Protein AF-A0A8S1J0W7-F1 (afdb_monomer)

InterPro domains:
  IPR005135 Endonuclease/exonuclease/phosphatase [PF03372] (278-625)
  IPR006070 Threonylcarbamoyl-AMP synthase-like domain [PF01300] (672-850)
  IPR006070 Threonylcarbamoyl-AMP synthase-like domain [PS51163] (664-852)
  IPR006070 Threonylcarbamoyl-AMP synthase-like domain [TIGR00057] (666-853)
  IPR017945 DHBP synthase RibB-like alpha/beta domain superfamily [SSF55821] (662-858)
  IPR036691 Endonuclease/exonuclease/phosphatase superfamily [G3DSA:3.60.10.10] (259-646)
  IPR036691 Endonuclease/exonuclease/phosphatase superfamily [SSF56219] (273-635)
  IPR048821 2',5'-phosphodiesterase 12-like, N-terminal domain [PF21171] (145-219)
  IPR050410 CCR4/nocturin mRNA turnover and transcription [PTHR12121] (183-634)

Mean predicted aligned error: 18.03 Å

Structure (mmCIF, N/CA/C/O backbone):
data_AF-A0A8S1J0W7-F1
#
_entry.id   AF-A0A8S1J0W7-F1
#
loop_
_atom_site.group_PDB
_atom_site.id
_atom_site.type_symbol
_atom_site.label_atom_id
_atom_site.label_alt_id
_atom_site.label_comp_id
_atom_site.label_asym_id
_atom_site.label_entity_id
_atom_site.label_seq_id
_atom_site.pdbx_PDB_ins_code
_atom_site.Cartn_x
_atom_site.Cartn_y
_atom_site.Cartn_z
_atom_site.occupancy
_atom_site.B_iso_or_equiv
_atom_site.auth_seq_id
_atom_site.auth_comp_id
_atom_site.auth_asym_id
_atom_site.auth_atom_id
_atom_site.pdbx_PDB_model_num
ATOM 1 N N . MET A 1 1 ? -6.610 20.489 88.564 1.00 41.84 1 MET A N 1
ATOM 2 C CA . MET A 1 1 ? -6.091 19.484 87.602 1.00 41.84 1 MET A CA 1
ATOM 3 C C . MET A 1 1 ? -6.831 18.131 87.603 1.00 41.84 1 MET A C 1
ATOM 5 O O . MET A 1 1 ? -6.636 17.377 86.659 1.00 41.84 1 MET A O 1
ATOM 9 N N . GLY A 1 2 ? -7.709 17.814 88.574 1.00 40.81 2 GLY A N 1
ATOM 10 C CA . GLY A 1 2 ? -8.491 16.556 88.583 1.00 40.81 2 GLY A CA 1
ATOM 11 C C . GLY A 1 2 ? -9.866 16.598 87.886 1.00 40.81 2 GLY A C 1
ATOM 12 O O . GLY A 1 2 ? -10.310 15.585 87.358 1.00 40.81 2 GLY A O 1
ATOM 13 N N . LEU A 1 3 ? -10.519 17.765 87.802 1.00 32.84 3 LEU A N 1
ATOM 14 C CA . LEU A 1 3 ? -11.894 17.901 87.277 1.00 32.84 3 LEU A CA 1
ATOM 15 C C . LEU A 1 3 ? -12.005 18.001 85.738 1.00 32.84 3 LEU A C 1
ATOM 17 O O . LEU A 1 3 ? -13.030 17.638 85.170 1.00 32.84 3 LEU A O 1
ATOM 21 N N . LEU A 1 4 ? -10.932 18.378 85.032 1.00 34.25 4 LEU A N 1
ATOM 22 C CA . LEU A 1 4 ? -10.906 18.470 83.558 1.00 34.25 4 LEU A CA 1
ATOM 23 C C . LEU A 1 4 ? -10.690 17.120 82.843 1.00 34.25 4 LEU A C 1
ATOM 25 O O . LEU A 1 4 ? -10.914 17.017 81.638 1.00 34.25 4 LEU A O 1
ATOM 29 N N . ARG A 1 5 ? -10.291 16.063 83.567 1.00 37.53 5 ARG A N 1
ATOM 30 C CA . ARG A 1 5 ? -10.137 14.706 83.004 1.00 37.53 5 ARG A CA 1
ATOM 31 C C . ARG A 1 5 ? -11.420 13.866 83.080 1.00 37.53 5 ARG A C 1
ATOM 33 O O . ARG A 1 5 ? -11.587 12.968 82.258 1.00 37.53 5 ARG A O 1
ATOM 40 N N . ALA A 1 6 ? -12.346 14.182 83.989 1.00 34.69 6 ALA A N 1
ATOM 41 C CA . ALA A 1 6 ? -13.630 13.483 84.109 1.00 34.69 6 ALA A CA 1
ATOM 42 C C . ALA A 1 6 ? -14.660 13.953 83.059 1.00 34.69 6 ALA A C 1
ATOM 44 O O . ALA A 1 6 ? -15.331 13.126 82.442 1.00 34.69 6 ALA A O 1
ATOM 45 N N . ALA A 1 7 ? -14.704 15.256 82.753 1.00 34.22 7 ALA A N 1
ATOM 46 C CA . ALA A 1 7 ? -15.627 15.816 81.757 1.00 34.22 7 ALA A CA 1
ATOM 47 C C . ALA A 1 7 ? -15.335 15.345 80.314 1.00 34.22 7 ALA A C 1
ATOM 49 O O . ALA A 1 7 ? -16.260 15.116 79.538 1.00 34.22 7 ALA A O 1
ATOM 50 N N . ARG A 1 8 ? -14.063 15.087 79.963 1.00 36.09 8 ARG A N 1
ATOM 51 C CA . ARG A 1 8 ? -13.695 14.508 78.653 1.00 36.09 8 ARG A CA 1
ATOM 52 C C . ARG A 1 8 ? -14.039 13.020 78.511 1.00 36.09 8 ARG A C 1
ATOM 54 O O . ARG A 1 8 ? -14.252 12.573 77.392 1.00 36.09 8 ARG A O 1
ATOM 61 N N . ARG A 1 9 ? -14.126 12.248 79.604 1.00 33.88 9 ARG A N 1
ATOM 62 C CA . ARG A 1 9 ? -14.516 10.822 79.548 1.00 33.88 9 ARG A CA 1
ATOM 63 C C . ARG A 1 9 ? -16.033 10.616 79.475 1.00 33.88 9 ARG A C 1
ATOM 65 O O . ARG A 1 9 ? -16.457 9.652 78.849 1.00 33.88 9 ARG A O 1
ATOM 72 N N . CYS A 1 10 ? -16.835 11.528 80.031 1.00 30.52 10 CYS A N 1
ATOM 73 C CA . CYS A 1 10 ? -18.300 11.453 79.944 1.00 30.52 10 CYS A CA 1
ATOM 74 C C . CYS A 1 10 ? -18.837 11.839 78.548 1.00 30.52 10 CYS A C 1
ATOM 76 O O . CYS A 1 10 ? -19.742 11.186 78.042 1.00 30.52 10 CYS A O 1
ATOM 78 N N . ALA A 1 11 ? -18.221 12.811 77.860 1.00 32.62 11 ALA A N 1
ATOM 79 C CA . ALA A 1 11 ? -18.608 13.191 76.489 1.00 32.62 11 ALA A CA 1
ATOM 80 C C . ALA A 1 11 ? -18.255 12.128 75.416 1.00 32.62 11 ALA A C 1
ATOM 82 O O . ALA A 1 11 ? -18.851 12.074 74.338 1.00 32.62 11 ALA A O 1
ATOM 83 N N . LEU A 1 12 ? -17.303 11.238 75.714 1.00 33.47 12 LEU A N 1
ATOM 84 C CA . LEU A 1 12 ? -16.954 10.095 74.860 1.00 33.47 12 LEU A CA 1
ATOM 85 C C . LEU A 1 12 ? -17.874 8.877 75.072 1.00 33.47 12 LEU A C 1
ATOM 87 O O . LEU A 1 12 ? -17.873 7.981 74.229 1.00 33.47 12 LEU A O 1
ATOM 91 N N . SER A 1 13 ? -18.655 8.815 76.162 1.00 30.34 13 SER A N 1
ATOM 92 C CA . SER A 1 13 ? -19.589 7.702 76.404 1.00 30.34 13 SER A CA 1
ATOM 93 C C . SER A 1 13 ? -20.997 7.987 75.874 1.00 30.34 13 SER A C 1
ATOM 95 O O . SER A 1 13 ? -21.613 7.084 75.311 1.00 30.34 13 SER A O 1
ATOM 97 N N . THR A 1 14 ? -21.471 9.237 75.935 1.00 31.52 14 THR A N 1
ATOM 98 C CA . THR A 1 14 ? -22.793 9.643 75.416 1.00 31.52 14 THR A CA 1
ATOM 99 C C . THR A 1 14 ? -22.852 9.759 73.889 1.00 31.52 14 THR A C 1
ATOM 101 O O . THR A 1 14 ? -23.916 9.574 73.306 1.00 31.52 14 THR A O 1
ATOM 104 N N . SER A 1 15 ? -21.719 9.959 73.205 1.00 39.44 15 SER A N 1
ATOM 105 C CA . SER A 1 15 ? -21.645 9.884 71.732 1.00 39.44 15 SER A CA 1
A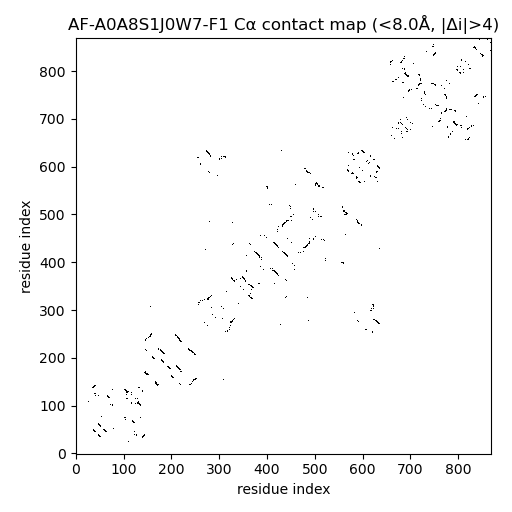TOM 106 C C . SER A 1 15 ? -21.568 8.448 71.195 1.00 39.44 15 SER A C 1
ATOM 108 O O . SER A 1 15 ? -21.845 8.203 70.021 1.00 39.44 15 SER A O 1
ATOM 110 N N . ARG A 1 16 ? -21.218 7.472 72.043 1.00 37.72 16 ARG A N 1
ATOM 111 C CA . ARG A 1 16 ? -21.029 6.067 71.650 1.00 37.72 16 ARG A CA 1
ATOM 112 C C . ARG A 1 16 ? -22.353 5.314 71.489 1.00 37.72 16 ARG A C 1
ATOM 114 O O . ARG A 1 16 ? -22.462 4.470 70.605 1.00 37.72 16 ARG A O 1
ATOM 121 N N . THR A 1 17 ? -23.361 5.648 72.295 1.00 38.50 17 THR A N 1
ATOM 122 C CA . THR A 1 17 ? -24.702 5.038 72.248 1.00 38.50 17 THR A CA 1
ATOM 123 C C . THR A 1 17 ? -25.538 5.550 71.070 1.00 38.50 17 THR A C 1
ATOM 125 O O . THR A 1 17 ? -26.200 4.752 70.413 1.00 38.50 17 THR A O 1
ATOM 128 N N . GLY A 1 18 ? -25.433 6.841 70.726 1.00 45.03 18 GLY A N 1
ATOM 129 C CA . GLY A 1 18 ? -26.060 7.413 69.523 1.00 45.03 18 GLY A CA 1
ATOM 130 C C . GLY A 1 18 ? -25.401 6.968 68.209 1.00 45.03 18 GLY A C 1
ATOM 131 O O . GLY A 1 18 ? -26.095 6.698 67.233 1.00 45.03 18 GLY A O 1
ATOM 132 N N . ARG A 1 19 ? -24.067 6.805 68.185 1.00 50.25 19 ARG A N 1
ATOM 133 C CA . ARG A 1 19 ? -23.335 6.258 67.022 1.00 50.25 19 ARG A CA 1
ATOM 134 C C . ARG A 1 19 ? -23.754 4.828 66.679 1.00 50.25 19 ARG A C 1
ATOM 136 O O . ARG A 1 19 ? -23.896 4.499 65.505 1.00 50.25 19 ARG A O 1
ATOM 143 N N . SER A 1 20 ? -23.980 3.995 67.697 1.00 49.81 20 SER A N 1
ATOM 144 C CA . SER A 1 20 ? -24.367 2.596 67.501 1.00 49.81 20 SER A CA 1
ATOM 145 C C . SER A 1 20 ? -25.787 2.438 66.946 1.00 49.81 20 SER A C 1
ATOM 147 O O . SER A 1 20 ? -26.019 1.481 66.213 1.00 49.81 20 SER A O 1
ATOM 149 N N . SER A 1 21 ? -26.727 3.348 67.252 1.00 53.66 21 SER A N 1
ATOM 150 C CA . SER A 1 21 ? -28.106 3.249 66.743 1.00 53.66 21 SER A CA 1
ATOM 151 C C . SER A 1 21 ? -28.240 3.706 65.289 1.00 53.66 21 SER A C 1
ATOM 153 O O . SER A 1 21 ? -28.968 3.074 64.532 1.00 53.66 21 SER A O 1
ATOM 155 N N . VAL A 1 22 ? -27.499 4.740 64.864 1.00 58.81 22 VAL A N 1
ATOM 156 C CA . VAL A 1 22 ? -27.488 5.206 63.462 1.00 58.81 22 VAL A CA 1
ATOM 157 C C . VAL A 1 22 ? -26.826 4.178 62.544 1.00 58.81 22 VAL A C 1
ATOM 159 O O . VAL A 1 22 ? -27.343 3.901 61.466 1.00 58.81 22 VAL A O 1
ATOM 162 N N . TYR A 1 23 ? -25.722 3.566 62.985 1.00 62.25 23 TYR A N 1
ATOM 163 C CA . TYR A 1 23 ? -25.073 2.480 62.248 1.00 62.25 23 TYR A CA 1
ATOM 164 C C . TYR A 1 23 ? -25.969 1.235 62.153 1.00 62.25 23 TYR A C 1
ATOM 166 O O . TYR A 1 23 ? -26.108 0.673 61.071 1.00 62.25 23 TYR A O 1
ATOM 174 N N . ALA A 1 24 ? -26.626 0.836 63.252 1.00 59.91 24 ALA A N 1
ATOM 175 C CA . ALA A 1 24 ? -27.570 -0.285 63.249 1.00 59.91 24 ALA A CA 1
ATOM 176 C C . ALA A 1 24 ? -28.781 -0.024 62.331 1.00 59.91 24 ALA A C 1
ATOM 178 O O . ALA A 1 24 ? -29.122 -0.876 61.518 1.00 59.91 24 ALA A O 1
ATOM 179 N N . ALA A 1 25 ? -29.361 1.181 62.374 1.00 60.03 25 ALA A N 1
ATOM 180 C CA . ALA A 1 25 ? -30.472 1.569 61.502 1.00 60.03 25 ALA A CA 1
ATOM 181 C C . ALA A 1 25 ? -30.076 1.626 60.012 1.00 60.03 25 ALA A C 1
ATOM 183 O O . ALA A 1 25 ? -30.846 1.208 59.152 1.00 60.03 25 ALA A O 1
ATOM 184 N N . ALA A 1 26 ? -28.864 2.098 59.694 1.00 59.53 26 ALA A N 1
ATOM 185 C CA . ALA A 1 26 ? -28.336 2.092 58.327 1.00 59.53 26 ALA A CA 1
ATOM 186 C C . ALA A 1 26 ? -27.971 0.676 57.833 1.00 59.53 26 ALA A C 1
ATOM 188 O O . ALA A 1 26 ? -27.948 0.433 56.625 1.00 59.53 26 ALA A O 1
ATOM 189 N N . MET A 1 27 ? -27.697 -0.264 58.746 1.00 58.53 27 MET A N 1
ATOM 190 C CA . MET A 1 27 ? -27.441 -1.670 58.420 1.00 58.53 27 MET A CA 1
ATOM 191 C C . MET A 1 27 ? -28.700 -2.455 58.045 1.00 58.53 27 MET A C 1
ATOM 193 O O . MET A 1 27 ? -28.599 -3.330 57.180 1.00 58.53 27 MET A O 1
ATOM 197 N N . ASP A 1 28 ? -29.846 -2.127 58.650 1.00 55.47 28 ASP A N 1
ATOM 198 C CA . ASP A 1 28 ? -31.145 -2.781 58.414 1.00 55.47 28 ASP A CA 1
ATOM 199 C C . ASP A 1 28 ? -31.804 -2.390 57.076 1.00 55.47 28 ASP A C 1
ATOM 201 O O . ASP A 1 28 ? -32.702 -3.085 56.595 1.00 55.47 28 ASP A O 1
ATOM 205 N N . ALA A 1 29 ? -31.339 -1.321 56.418 1.00 53.19 29 ALA A N 1
ATOM 206 C CA . ALA A 1 29 ? -31.773 -0.971 55.067 1.00 53.19 29 ALA A CA 1
ATOM 207 C C . ALA A 1 29 ? -31.358 -2.072 54.066 1.00 53.19 29 ALA A C 1
ATOM 209 O O . ALA A 1 29 ? -30.183 -2.446 54.002 1.00 53.19 29 ALA A O 1
ATOM 210 N N . HIS A 1 30 ? -32.335 -2.602 53.310 1.00 51.06 30 HIS A N 1
ATOM 211 C CA . HIS A 1 30 ? -32.234 -3.774 52.425 1.00 51.06 30 HIS A CA 1
ATOM 212 C C . HIS A 1 30 ? -30.831 -4.009 51.832 1.00 51.06 30 HIS A C 1
ATOM 214 O O . HIS A 1 30 ? -30.384 -3.298 50.932 1.00 51.06 30 HIS A O 1
ATOM 220 N N . ARG A 1 31 ? -30.161 -5.074 52.303 1.00 53.03 31 ARG A N 1
ATOM 221 C CA . ARG A 1 31 ? -28.822 -5.514 51.860 1.00 53.03 31 ARG A CA 1
ATOM 222 C C . ARG A 1 31 ? -28.671 -5.706 50.346 1.00 53.03 31 ARG A C 1
ATOM 224 O O . ARG A 1 31 ? -27.545 -5.751 49.876 1.00 53.03 31 ARG A O 1
ATOM 231 N N . SER A 1 32 ? -29.759 -5.852 49.591 1.00 48.31 32 SER A N 1
ATOM 232 C CA . SER A 1 32 ? -29.703 -6.199 48.169 1.00 48.31 32 SER A CA 1
ATOM 233 C C . SER A 1 32 ? -29.430 -5.019 47.226 1.00 48.31 32 SER A C 1
ATOM 235 O O . SER A 1 32 ? -29.078 -5.279 46.083 1.00 48.31 32 SER A O 1
ATOM 237 N N . HIS A 1 33 ? -29.574 -3.756 47.656 1.00 60.00 33 HIS A N 1
ATOM 238 C CA . HIS A 1 33 ? -29.437 -2.576 46.777 1.00 60.00 33 HIS A CA 1
ATOM 239 C C . HIS A 1 33 ? -28.802 -1.369 47.492 1.00 60.00 33 HIS A C 1
ATOM 241 O O . HIS A 1 33 ? -29.367 -0.272 47.522 1.00 60.00 33 HIS A O 1
ATOM 247 N N . ARG A 1 34 ? -27.626 -1.551 48.103 1.00 79.56 34 ARG A N 1
ATOM 248 C CA . ARG A 1 34 ? -26.882 -0.415 48.666 1.00 79.56 34 ARG A CA 1
ATOM 249 C C . ARG A 1 34 ? -26.238 0.412 47.543 1.00 79.56 34 ARG A C 1
ATOM 251 O O . ARG A 1 34 ? -25.742 -0.159 46.572 1.00 79.56 34 ARG A O 1
ATOM 258 N N . PRO A 1 35 ? -26.250 1.753 47.639 1.00 84.69 35 PRO A N 1
ATOM 259 C CA . PRO A 1 35 ? -25.517 2.602 46.705 1.00 84.69 35 PRO A CA 1
ATOM 260 C C . PRO A 1 35 ? -24.011 2.342 46.822 1.00 84.69 35 PRO A C 1
ATOM 262 O O . PRO A 1 35 ? -23.517 1.944 47.876 1.00 84.69 35 PRO A O 1
ATOM 265 N N . LYS A 1 36 ? -23.265 2.617 45.754 1.00 87.00 36 LYS A N 1
ATOM 266 C CA . LYS A 1 36 ? -21.815 2.414 45.721 1.00 87.00 36 LYS A CA 1
ATOM 267 C C . LYS A 1 36 ? -21.047 3.719 45.910 1.00 87.00 36 LYS A C 1
ATOM 269 O O . LYS A 1 36 ? -21.496 4.787 45.486 1.00 87.00 36 LYS A O 1
ATOM 274 N N . ALA A 1 37 ? -19.884 3.616 46.540 1.00 88.62 37 ALA A N 1
ATOM 275 C CA . ALA A 1 37 ? -18.856 4.644 46.564 1.00 88.62 37 ALA A CA 1
ATOM 276 C C . ALA A 1 37 ? -17.620 4.098 45.841 1.00 88.62 37 ALA A C 1
ATOM 278 O O . ALA A 1 37 ? -17.011 3.131 46.295 1.00 88.62 37 ALA A O 1
ATOM 279 N N . TYR A 1 38 ? -17.258 4.704 44.714 1.00 88.19 38 TYR A N 1
ATOM 280 C CA . TYR A 1 38 ? -16.149 4.236 43.888 1.00 88.19 38 TYR A CA 1
ATOM 281 C C . TYR A 1 38 ? -14.855 4.941 44.270 1.00 88.19 38 TYR A C 1
ATOM 283 O O . TYR A 1 38 ? -14.824 6.165 44.423 1.00 88.19 38 TYR A O 1
ATOM 291 N N . VAL A 1 39 ? -13.776 4.173 44.391 1.00 89.12 39 VAL A N 1
ATOM 292 C CA . VAL A 1 39 ? -12.439 4.693 44.680 1.00 89.12 39 VAL A CA 1
ATOM 293 C C . VAL A 1 39 ? -11.487 4.262 43.576 1.00 89.12 39 VAL A C 1
ATOM 295 O O . VAL A 1 39 ? -11.263 3.071 43.383 1.00 89.12 39 VAL A O 1
ATOM 298 N N . ARG A 1 40 ? -10.871 5.227 42.890 1.00 89.06 40 ARG A N 1
ATOM 299 C CA . ARG A 1 40 ? -9.780 4.989 41.937 1.00 89.06 40 ARG A CA 1
ATOM 300 C C . ARG A 1 40 ? -8.454 5.323 42.609 1.00 89.06 40 ARG A C 1
ATOM 302 O O . ARG A 1 40 ? -8.154 6.489 42.860 1.00 89.06 40 ARG A O 1
ATOM 309 N N . CYS A 1 41 ? -7.666 4.297 42.898 1.00 88.69 41 CYS A N 1
ATOM 310 C CA . CYS A 1 41 ? -6.358 4.391 43.534 1.00 88.69 41 CYS A CA 1
ATOM 311 C C . CYS A 1 41 ? -5.332 3.585 42.721 1.00 88.69 41 CYS A C 1
ATOM 313 O O . CYS A 1 41 ? -5.170 2.383 42.931 1.00 88.69 41 CYS A O 1
ATOM 315 N N . ILE A 1 42 ? -4.655 4.239 41.768 1.00 83.12 42 ILE A N 1
ATOM 316 C CA . ILE A 1 42 ? -3.698 3.598 40.845 1.00 83.12 42 ILE A CA 1
ATOM 317 C C . ILE A 1 42 ? -2.273 3.687 41.386 1.00 83.12 42 ILE A C 1
ATOM 319 O O . ILE A 1 42 ? -1.820 4.808 41.602 1.00 83.12 42 ILE A O 1
ATOM 323 N N . PRO A 1 43 ? -1.524 2.584 41.563 1.00 79.50 43 PRO A N 1
ATOM 324 C CA . PRO A 1 43 ? -0.119 2.635 41.977 1.00 79.50 43 PRO A CA 1
ATOM 325 C C . PRO A 1 43 ? 0.710 3.633 41.144 1.00 79.50 43 PRO A C 1
ATOM 327 O O . PRO A 1 43 ? 0.638 3.628 39.922 1.00 79.50 43 PRO A O 1
ATOM 330 N N . GLY A 1 44 ? 1.477 4.507 41.804 1.00 80.56 44 GLY A N 1
ATOM 331 C CA . GLY A 1 44 ? 2.307 5.529 41.143 1.00 80.56 44 GLY A CA 1
ATOM 332 C C . GLY A 1 44 ? 1.651 6.903 40.933 1.00 80.56 44 GLY A C 1
ATOM 333 O O . GLY A 1 44 ? 2.371 7.890 40.837 1.00 80.56 44 GLY A O 1
ATOM 334 N N . GLU A 1 45 ? 0.318 7.020 40.938 1.00 88.81 45 GLU A N 1
ATOM 335 C CA . GLU A 1 45 ? -0.334 8.343 40.945 1.00 88.81 45 GLU A CA 1
ATOM 336 C C . GLU A 1 45 ? -0.225 9.008 42.330 1.00 88.81 45 GLU A C 1
ATOM 338 O O . GLU A 1 45 ? -0.332 8.330 43.352 1.00 88.81 45 GLU A O 1
ATOM 343 N N . GLU A 1 46 ? -0.053 10.332 42.398 1.00 90.94 46 GLU A N 1
ATOM 344 C CA . GLU A 1 46 ? 0.031 11.056 43.684 1.00 90.94 46 GLU A CA 1
ATOM 345 C C . GLU A 1 46 ? -1.321 11.162 44.399 1.00 90.94 46 GLU A C 1
ATOM 347 O O . GLU A 1 46 ? -1.395 11.230 45.631 1.00 90.94 46 GLU A O 1
ATOM 352 N N . ASN A 1 47 ? -2.402 11.170 43.619 1.00 92.75 47 ASN A N 1
ATOM 353 C CA . ASN A 1 47 ? -3.756 11.367 44.103 1.00 92.75 47 ASN A CA 1
ATOM 354 C C . ASN A 1 47 ? -4.613 10.114 43.889 1.00 92.75 47 ASN A C 1
ATOM 356 O O . ASN A 1 47 ? -4.339 9.291 43.019 1.00 92.75 47 ASN A O 1
ATOM 360 N N . LEU A 1 48 ? -5.662 9.980 44.693 1.00 91.56 48 LEU A N 1
ATOM 361 C CA . LEU A 1 48 ? -6.764 9.052 44.480 1.00 91.56 48 LEU A CA 1
ATOM 362 C C . LEU A 1 48 ? -8.051 9.838 44.217 1.00 91.56 48 LEU A C 1
ATOM 364 O O . LEU A 1 48 ? -8.199 10.977 44.677 1.00 91.56 48 LEU A O 1
ATOM 368 N N . GLN A 1 49 ? -8.982 9.234 43.486 1.00 89.88 49 GLN A N 1
ATOM 369 C CA . GLN A 1 49 ? -10.296 9.817 43.218 1.00 89.88 49 GLN A CA 1
ATOM 370 C C . GLN A 1 49 ? -11.386 9.050 43.961 1.00 89.88 49 GLN A C 1
ATOM 372 O O . GLN A 1 49 ? -11.377 7.821 43.987 1.00 89.88 49 GLN A O 1
ATOM 377 N N . ILE A 1 50 ? -12.326 9.782 44.555 1.00 89.12 50 ILE A N 1
ATOM 378 C CA . ILE A 1 50 ? -13.489 9.233 45.261 1.00 89.12 50 ILE A CA 1
ATOM 379 C C . ILE A 1 50 ? -14.740 9.776 44.581 1.00 89.12 50 ILE A C 1
ATOM 381 O O . ILE A 1 50 ? -14.923 10.995 44.518 1.00 89.12 50 ILE A O 1
ATOM 385 N N . MET A 1 51 ? -15.597 8.879 44.102 1.00 87.31 51 MET A N 1
ATOM 386 C CA . MET A 1 51 ? -16.841 9.208 43.420 1.00 87.31 51 MET A CA 1
ATOM 387 C C . MET A 1 51 ? -18.030 8.627 44.178 1.00 87.31 51 MET A C 1
ATOM 389 O O . MET A 1 51 ? -18.116 7.423 44.417 1.00 87.31 51 MET A O 1
ATOM 393 N N . ILE A 1 52 ? -18.945 9.500 44.592 1.00 88.50 52 ILE A N 1
ATOM 394 C CA . ILE A 1 52 ? -20.095 9.130 45.417 1.00 88.50 52 ILE A CA 1
ATOM 395 C C . ILE A 1 52 ? -21.288 10.033 45.118 1.00 88.50 52 ILE A C 1
ATOM 397 O O . ILE A 1 52 ? -21.144 11.247 44.974 1.00 88.50 52 ILE A O 1
ATOM 401 N N . THR A 1 53 ? -22.487 9.456 45.059 1.00 85.31 53 THR A N 1
ATOM 402 C CA . THR A 1 53 ? -23.727 10.230 44.923 1.00 85.31 53 THR A CA 1
ATOM 403 C C . THR A 1 53 ? -24.298 10.534 46.300 1.00 85.31 53 THR A C 1
ATOM 405 O O . THR A 1 53 ? -24.792 9.645 46.988 1.00 85.31 53 THR A O 1
ATOM 408 N N . LEU A 1 54 ? -24.247 11.802 46.703 1.00 83.31 54 LEU A N 1
ATOM 409 C CA . LEU A 1 54 ? -24.770 12.280 47.983 1.00 83.31 54 LEU A CA 1
ATOM 410 C C . LEU A 1 54 ? -25.987 13.168 47.725 1.00 83.31 54 LEU A C 1
ATOM 412 O O . LEU A 1 54 ? -25.888 14.160 47.002 1.00 83.31 54 LEU A O 1
ATOM 416 N N . ALA A 1 55 ? -27.136 12.820 48.313 1.00 78.12 55 ALA A N 1
ATOM 417 C CA . ALA A 1 55 ? -28.397 13.556 48.149 1.00 78.12 55 ALA A CA 1
ATOM 418 C C . ALA A 1 55 ? -28.775 13.817 46.669 1.00 78.12 55 ALA A C 1
ATOM 420 O O . ALA A 1 55 ? -29.173 14.921 46.299 1.00 78.12 55 ALA A O 1
ATOM 421 N N . GLY A 1 56 ? -28.597 12.807 45.808 1.00 73.62 56 GLY A N 1
ATOM 422 C CA . GLY A 1 56 ? -28.917 12.882 44.375 1.00 73.62 56 GLY A CA 1
ATOM 423 C C . GLY A 1 56 ? -27.931 13.694 43.527 1.00 73.62 56 GLY A C 1
ATOM 424 O O . GLY A 1 56 ? -28.184 13.903 42.345 1.00 73.62 56 GLY A O 1
ATOM 425 N N . ARG A 1 57 ? -26.814 14.162 44.100 1.00 78.44 57 ARG A N 1
ATOM 426 C CA . ARG A 1 57 ? -25.743 14.847 43.366 1.00 78.44 57 ARG A CA 1
ATOM 427 C C . ARG A 1 57 ? -24.465 14.032 43.409 1.00 78.44 57 ARG A C 1
ATOM 429 O O . ARG A 1 57 ? -23.995 13.660 44.484 1.00 78.44 57 ARG A O 1
ATOM 436 N N . GLU A 1 58 ? -23.874 13.825 42.245 1.00 81.75 58 GLU A N 1
ATOM 437 C CA . GLU A 1 58 ? -22.561 13.213 42.141 1.00 81.75 58 GLU A CA 1
ATOM 438 C C . GLU A 1 58 ? -21.486 14.145 42.721 1.00 81.75 58 GLU A C 1
ATOM 440 O O . GLU A 1 58 ? -21.498 15.374 42.551 1.00 81.75 58 GLU A O 1
ATOM 445 N N . ARG A 1 59 ? -20.570 13.554 43.481 1.00 85.50 59 ARG A N 1
ATOM 446 C CA . ARG A 1 59 ? -19.411 14.212 44.069 1.00 85.50 59 ARG A CA 1
ATOM 447 C C . ARG A 1 59 ? -18.178 13.446 43.640 1.00 85.50 59 ARG A C 1
ATOM 449 O O . ARG A 1 59 ? -18.034 12.282 43.991 1.00 85.50 59 ARG A O 1
ATOM 456 N N . ASN A 1 60 ? -17.296 14.132 42.925 1.00 86.94 60 ASN A N 1
ATOM 457 C CA . ASN A 1 60 ? -15.976 13.638 42.572 1.00 86.94 60 ASN A CA 1
ATOM 458 C C . ASN A 1 60 ? -14.931 14.426 43.372 1.00 86.94 60 ASN A C 1
ATOM 460 O O . ASN A 1 60 ? -14.936 15.661 43.378 1.00 86.94 60 ASN A O 1
ATOM 464 N N . MET A 1 61 ? -14.075 13.718 44.100 1.00 90.31 61 MET A N 1
ATOM 465 C CA . MET A 1 61 ? -13.023 14.298 44.924 1.00 90.31 61 MET A CA 1
ATOM 466 C C . MET A 1 61 ? -11.668 13.730 44.517 1.00 90.31 61 MET A C 1
ATOM 468 O O . MET A 1 61 ? -11.433 12.541 44.689 1.00 90.31 61 MET A O 1
ATOM 472 N N . ASN A 1 62 ? -10.757 14.596 44.075 1.00 90.75 62 ASN A N 1
ATOM 473 C CA . ASN A 1 62 ? -9.363 14.249 43.803 1.00 90.75 62 ASN A CA 1
ATOM 474 C C . ASN A 1 62 ? -8.489 14.627 45.009 1.00 90.75 62 ASN A C 1
ATOM 476 O O . ASN A 1 62 ? -8.458 15.806 45.374 1.00 90.75 62 ASN A O 1
ATOM 480 N N . ARG A 1 63 ? -7.838 13.660 45.668 1.00 94.12 63 ARG A N 1
ATOM 481 C CA . ARG A 1 63 ? -7.121 13.873 46.943 1.00 94.12 63 ARG A CA 1
ATOM 482 C C . ARG A 1 63 ? -5.746 13.210 46.971 1.00 94.12 63 ARG A C 1
ATOM 484 O O . ARG A 1 63 ? -5.647 12.079 46.512 1.00 94.12 63 ARG A O 1
ATOM 491 N N . PRO A 1 64 ? -4.729 13.829 47.598 1.00 95.31 64 PRO A N 1
ATOM 492 C CA . PRO A 1 64 ? -3.433 13.186 47.782 1.00 95.31 64 PRO A CA 1
ATOM 493 C C . PRO A 1 64 ? -3.555 11.881 48.562 1.00 95.31 64 PRO A C 1
ATOM 495 O O . PRO A 1 64 ? -4.216 11.822 49.604 1.00 95.31 64 PRO A O 1
ATOM 498 N N . LYS A 1 65 ? -2.881 10.840 48.079 1.00 94.75 65 LYS A N 1
ATOM 499 C CA . LYS A 1 65 ? -2.836 9.524 48.728 1.00 94.75 65 LYS A CA 1
ATOM 500 C C . LYS A 1 65 ? -2.163 9.555 50.089 1.00 94.75 65 LYS A C 1
ATOM 502 O O . LYS A 1 65 ? -2.596 8.853 50.998 1.00 94.75 65 LYS A O 1
ATOM 507 N N . SER A 1 66 ? -1.134 10.391 50.213 1.00 93.31 66 SER A N 1
ATOM 508 C CA . SER A 1 66 ? -0.338 10.597 51.424 1.00 93.31 66 SER A CA 1
ATOM 509 C C . SER A 1 66 ? -1.053 11.430 52.491 1.00 93.31 66 SER A C 1
ATOM 511 O O . SER A 1 66 ? -0.633 11.444 53.646 1.00 93.31 66 SER A O 1
ATOM 513 N N . GLU A 1 67 ? -2.133 12.128 52.132 1.00 94.19 67 GLU A N 1
ATOM 514 C CA . GLU A 1 67 ? -2.908 12.917 53.082 1.00 94.19 67 GLU A CA 1
ATOM 515 C C . GLU A 1 67 ? -3.673 12.009 54.057 1.00 94.19 67 GLU A C 1
ATOM 517 O O . GLU A 1 67 ? -4.135 10.936 53.682 1.00 94.19 67 GLU A O 1
ATOM 522 N N . LEU A 1 68 ? -3.837 12.451 55.308 1.00 94.31 68 LEU A N 1
ATOM 523 C CA . LEU A 1 68 ? -4.599 11.717 56.322 1.00 94.31 68 LEU A CA 1
ATOM 524 C C . LEU A 1 68 ? -6.063 11.505 55.913 1.00 94.31 68 LEU A C 1
ATOM 526 O O . LEU A 1 68 ? -6.735 12.441 55.459 1.00 94.31 68 LEU A O 1
ATOM 530 N N . LEU A 1 69 ? -6.573 10.299 56.183 1.00 92.19 69 LEU A N 1
ATOM 531 C CA . LEU A 1 69 ? -7.941 9.875 55.880 1.00 92.19 69 LEU A CA 1
ATOM 532 C C . LEU A 1 69 ? -8.996 10.835 56.447 1.00 92.19 69 LEU A C 1
ATOM 534 O O . LEU A 1 69 ? -9.989 11.148 55.786 1.00 92.19 69 LEU A O 1
ATOM 538 N N . GLU A 1 70 ? -8.761 11.372 57.647 1.00 91.62 70 GLU A N 1
ATOM 539 C CA . GLU A 1 70 ? -9.651 12.345 58.289 1.00 91.62 70 GLU A CA 1
ATOM 540 C C . GLU A 1 70 ? -10.053 13.500 57.357 1.00 91.62 70 GLU A C 1
ATOM 542 O O . GLU A 1 70 ? -11.205 13.943 57.349 1.00 91.62 70 GLU A O 1
ATOM 547 N N . ARG A 1 71 ? -9.121 13.976 56.524 1.00 90.44 71 ARG A N 1
ATOM 548 C CA . ARG A 1 71 ? -9.341 15.143 55.666 1.00 90.44 71 ARG A CA 1
ATOM 549 C C . ARG A 1 71 ? -10.196 14.845 54.436 1.00 90.44 71 ARG A C 1
ATOM 551 O O . ARG A 1 71 ? -10.816 15.776 53.905 1.00 90.44 71 ARG A O 1
ATOM 558 N N . SER A 1 72 ? -10.240 13.605 53.947 1.00 89.94 72 SER A N 1
ATOM 559 C CA . SER A 1 72 ? -11.172 13.221 52.877 1.00 89.94 72 SER A CA 1
ATOM 560 C C . SER A 1 72 ? -12.583 13.041 53.442 1.00 89.94 72 SER A C 1
ATOM 562 O O . SER A 1 72 ? -13.519 13.665 52.937 1.00 89.94 72 SER A O 1
ATOM 564 N N . LEU A 1 73 ? -12.728 12.349 54.575 1.00 91.62 73 LEU A N 1
ATOM 565 C CA . LEU A 1 73 ? -14.021 12.174 55.250 1.00 91.62 73 LEU A CA 1
ATOM 566 C C . LEU A 1 73 ? -14.628 13.503 55.729 1.00 91.62 73 LEU A C 1
ATOM 568 O O . LEU A 1 73 ? -15.836 13.716 55.609 1.00 91.62 73 LEU A O 1
ATOM 572 N N . ALA A 1 74 ? -13.807 14.452 56.190 1.00 88.62 74 ALA A N 1
ATOM 573 C CA . ALA A 1 74 ? -14.270 15.792 56.552 1.00 88.62 74 ALA A CA 1
ATOM 574 C C . ALA A 1 74 ? -14.895 16.550 55.364 1.00 88.62 74 ALA A C 1
ATOM 576 O O . ALA A 1 74 ? -15.884 17.260 55.537 1.00 88.62 74 ALA A O 1
ATOM 577 N N . ARG A 1 75 ? -14.371 16.387 54.141 1.00 87.62 75 ARG A N 1
ATOM 578 C CA . ARG A 1 75 ? -14.949 17.016 52.936 1.00 87.62 75 ARG A CA 1
ATOM 579 C C . ARG A 1 75 ? -16.264 16.372 52.508 1.00 87.62 75 ARG A C 1
ATOM 581 O O . ARG A 1 75 ? -17.169 17.093 52.087 1.00 87.62 75 ARG A O 1
ATOM 588 N N . ILE A 1 76 ? -16.388 15.053 52.651 1.00 87.75 76 ILE A N 1
ATOM 589 C CA . ILE A 1 76 ? -17.662 14.349 52.451 1.00 87.75 76 ILE A CA 1
ATOM 590 C C . ILE A 1 76 ? -18.698 14.881 53.449 1.00 87.75 76 ILE A C 1
ATOM 592 O O . ILE A 1 76 ? -19.805 15.240 53.054 1.00 87.75 76 ILE A O 1
ATOM 596 N N . ARG A 1 77 ? -18.307 15.058 54.720 1.00 89.19 77 ARG A N 1
ATOM 597 C CA . ARG A 1 77 ? -19.166 15.653 55.755 1.00 89.19 77 ARG A CA 1
ATOM 598 C C . ARG A 1 77 ? -19.626 17.069 55.392 1.00 89.19 77 ARG A C 1
ATOM 600 O O . ARG A 1 77 ? -20.815 17.348 55.472 1.00 89.19 77 ARG A O 1
ATOM 607 N N . ILE A 1 78 ? -18.720 17.932 54.925 1.00 85.00 78 ILE A N 1
ATOM 608 C CA . ILE A 1 78 ? -19.062 19.290 54.450 1.00 85.00 78 ILE A CA 1
ATOM 609 C C . ILE A 1 78 ? -20.025 19.242 53.252 1.00 85.00 78 ILE A C 1
ATOM 611 O O . ILE A 1 78 ? -20.928 20.067 53.131 1.00 85.00 78 ILE A O 1
ATOM 615 N N . SER A 1 79 ? -19.860 18.266 52.360 1.00 82.75 79 SER A N 1
ATOM 616 C CA . SER A 1 79 ? -20.721 18.121 51.180 1.00 82.75 79 SER A CA 1
ATOM 617 C C . SER A 1 79 ? -22.161 17.737 51.535 1.00 82.75 79 SER A C 1
ATOM 619 O O . SER A 1 79 ? -23.067 18.070 50.774 1.00 82.75 79 SER A O 1
ATOM 621 N N . LEU A 1 80 ? -22.371 17.082 52.682 1.00 81.06 80 LEU A N 1
ATOM 622 C CA . LEU A 1 80 ? -23.690 16.745 53.228 1.00 81.06 80 LEU A CA 1
ATOM 623 C C . LEU A 1 80 ? -24.363 17.925 53.948 1.00 81.06 80 LEU A C 1
ATOM 625 O O . LEU A 1 80 ? -25.588 17.970 54.017 1.00 81.06 80 LEU A O 1
ATOM 629 N N . THR A 1 81 ? -23.590 18.883 54.473 1.00 74.31 81 THR A N 1
ATOM 630 C CA . THR A 1 81 ? -24.122 20.055 55.197 1.00 74.31 81 THR A CA 1
ATOM 631 C C . THR A 1 81 ? -24.380 21.273 54.300 1.00 74.31 81 THR A C 1
ATOM 633 O O . THR A 1 81 ? -25.083 22.203 54.707 1.00 74.31 81 THR A O 1
ATOM 636 N N . ALA A 1 82 ? -23.854 21.290 53.071 1.00 62.19 82 ALA A N 1
ATOM 637 C CA . ALA A 1 82 ? -24.014 22.401 52.134 1.00 62.19 82 ALA A CA 1
ATOM 638 C C . ALA A 1 82 ? -25.472 22.545 51.636 1.00 62.19 82 ALA A C 1
ATOM 640 O O . ALA A 1 82 ? -25.928 21.796 50.772 1.00 62.19 82 ALA A O 1
ATOM 641 N N . LYS A 1 83 ? -26.210 23.539 52.158 1.00 52.25 83 LYS A N 1
ATOM 642 C CA . LYS A 1 83 ? -27.570 23.890 51.696 1.00 52.25 83 LYS A CA 1
ATOM 643 C C . LYS A 1 83 ? -27.564 24.382 50.235 1.00 52.25 83 LYS A C 1
ATOM 645 O O . LYS A 1 83 ? -26.640 25.104 49.855 1.00 52.25 83 LYS A O 1
ATOM 650 N N . PRO A 1 84 ? -28.594 24.064 49.425 1.00 44.38 84 PRO A N 1
ATOM 651 C CA . PRO A 1 84 ? -28.730 24.618 48.084 1.00 44.38 84 PRO A CA 1
ATOM 652 C C . PRO A 1 84 ? -29.081 26.115 48.179 1.00 44.38 84 PRO A C 1
ATOM 654 O O . PRO A 1 84 ? -30.027 26.492 48.861 1.00 44.38 84 PRO A O 1
ATOM 657 N N . ASP A 1 85 ? -28.266 26.942 47.522 1.00 46.03 85 ASP A N 1
ATOM 658 C CA . ASP A 1 85 ? -28.396 28.388 47.295 1.00 46.03 85 ASP A CA 1
ATOM 659 C C . ASP A 1 85 ? -28.546 29.339 48.495 1.00 46.03 85 ASP A C 1
ATOM 661 O O . ASP A 1 85 ? -29.614 29.497 49.081 1.00 46.03 85 ASP A O 1
ATOM 665 N N . LYS A 1 86 ? -27.502 30.154 48.728 1.00 38.19 86 LYS A N 1
ATOM 666 C CA . LYS A 1 86 ? -27.654 31.518 49.270 1.00 38.19 86 LYS A CA 1
ATOM 667 C C . LYS A 1 86 ? -26.650 32.504 48.662 1.00 38.19 86 LYS A C 1
ATOM 669 O O . LYS A 1 86 ? -25.576 32.747 49.208 1.00 38.19 86 LYS A O 1
ATOM 674 N N . LYS A 1 87 ? -27.075 33.201 47.602 1.00 42.00 87 LYS A N 1
ATOM 675 C CA . LYS A 1 87 ? -26.743 34.629 47.444 1.00 42.00 87 LYS A CA 1
ATOM 676 C C . LYS A 1 87 ? -27.521 35.417 48.518 1.00 42.00 87 LYS A C 1
ATOM 678 O O . LYS A 1 87 ? -28.725 35.242 48.649 1.00 42.00 87 LYS A O 1
ATOM 683 N N . ARG A 1 88 ? -26.820 36.326 49.216 1.00 41.81 88 ARG A N 1
ATOM 684 C CA . ARG A 1 88 ? -27.270 37.312 50.239 1.00 41.81 88 ARG A CA 1
ATOM 685 C C . ARG A 1 88 ? -27.583 36.769 51.649 1.00 41.81 88 ARG A C 1
ATOM 687 O O . ARG A 1 88 ? -28.676 36.286 51.909 1.00 41.81 88 ARG A O 1
ATOM 694 N N . ARG A 1 89 ? -26.702 37.052 52.619 1.00 36.06 89 ARG A N 1
ATOM 695 C CA . ARG A 1 89 ? -26.807 38.199 53.562 1.00 36.06 89 ARG A CA 1
ATOM 696 C C . ARG A 1 89 ? -25.658 38.182 54.586 1.00 36.06 89 ARG A C 1
ATOM 698 O O . ARG A 1 89 ? -25.224 37.125 55.022 1.00 36.06 89 ARG A O 1
ATOM 705 N N . LYS A 1 90 ? -25.193 39.379 54.955 1.00 42.88 90 LYS A N 1
ATOM 706 C CA . LYS A 1 90 ? -24.191 39.678 55.995 1.00 42.88 90 LYS A CA 1
ATOM 707 C C . LYS A 1 90 ? -24.918 40.140 57.278 1.00 42.88 90 LYS A C 1
ATOM 709 O O . LYS A 1 90 ? -25.948 40.800 57.133 1.00 42.88 90 LYS A O 1
ATOM 714 N N . LYS A 1 91 ? -24.298 39.895 58.452 1.00 41.31 91 LYS A N 1
ATOM 715 C CA . LYS A 1 91 ? -24.654 40.298 59.849 1.00 41.31 91 LYS A CA 1
ATOM 716 C C . LYS A 1 91 ? -25.838 39.517 60.461 1.00 41.31 91 LYS A C 1
ATOM 718 O O . LYS A 1 91 ? -26.840 39.358 59.785 1.00 41.31 91 LYS A O 1
ATOM 723 N N . ASN A 1 92 ? -25.823 38.981 61.687 1.00 34.00 92 ASN A N 1
ATOM 724 C CA . ASN A 1 92 ? -25.149 39.313 62.953 1.00 34.00 92 ASN A CA 1
ATOM 725 C C . ASN A 1 92 ? -24.857 38.041 63.798 1.00 34.00 92 ASN A C 1
ATOM 727 O O . ASN A 1 92 ? -25.233 36.940 63.410 1.00 34.00 92 ASN A O 1
ATOM 731 N N . ALA A 1 93 ? -24.167 38.262 64.919 1.00 41.06 93 ALA A N 1
ATOM 732 C CA . ALA A 1 93 ? -23.498 37.348 65.847 1.00 41.06 93 ALA A CA 1
ATOM 733 C C . ALA A 1 93 ? -24.351 36.330 66.646 1.00 41.06 93 ALA A C 1
ATOM 735 O O . ALA A 1 93 ? -25.555 36.500 66.816 1.00 41.06 93 ALA A O 1
ATOM 736 N N . ASP A 1 94 ? -23.616 35.331 67.158 1.00 41.72 94 ASP A N 1
ATOM 737 C CA . ASP A 1 94 ? -23.776 34.534 68.386 1.00 41.72 94 ASP A CA 1
ATOM 738 C C . ASP A 1 94 ? -25.112 33.849 68.698 1.00 41.72 94 ASP A C 1
ATOM 740 O O . ASP A 1 94 ? -25.948 34.400 69.401 1.00 41.72 94 ASP A O 1
ATOM 744 N N . VAL A 1 95 ? -25.205 32.570 68.304 1.00 36.47 95 VAL A N 1
ATOM 745 C CA . VAL A 1 95 ? -25.508 31.424 69.190 1.00 36.47 95 VAL A CA 1
ATOM 746 C C . VAL A 1 95 ? -24.833 30.193 68.564 1.00 36.47 95 VAL A C 1
ATOM 748 O O . VAL A 1 95 ? -25.156 29.821 67.437 1.00 36.47 95 VAL A O 1
ATOM 751 N N . ALA A 1 96 ? -23.894 29.553 69.266 1.00 39.59 96 ALA A N 1
ATOM 752 C CA . ALA A 1 96 ? -23.345 28.259 68.862 1.00 39.59 96 ALA A CA 1
ATOM 753 C C . ALA A 1 96 ? -24.394 27.165 69.120 1.00 39.59 96 ALA A C 1
ATOM 755 O O . ALA A 1 96 ? -24.397 26.521 70.165 1.00 39.59 96 ALA A O 1
ATOM 756 N N . ALA A 1 97 ? -25.327 26.991 68.184 1.00 41.78 97 ALA A N 1
ATOM 757 C CA . ALA A 1 97 ? -26.095 25.759 68.104 1.00 41.78 97 ALA A CA 1
ATOM 758 C C . ALA A 1 97 ? -25.118 24.646 67.698 1.00 41.78 97 ALA A C 1
ATOM 760 O O . ALA A 1 97 ? -24.472 24.763 66.656 1.00 41.78 97 ALA A O 1
ATOM 761 N N . GLU A 1 98 ? -24.968 23.606 68.525 1.00 43.19 98 GLU A N 1
ATOM 762 C CA . GLU A 1 98 ? -24.248 22.390 68.136 1.00 43.19 98 GLU A CA 1
ATOM 763 C C . GLU A 1 98 ? -24.869 21.870 66.836 1.00 43.19 98 GLU A C 1
ATOM 765 O O . GLU A 1 98 ? -26.012 21.407 66.814 1.00 43.19 98 GLU A O 1
ATOM 770 N N . GLU A 1 99 ? -24.142 22.011 65.725 1.00 51.97 99 GLU A N 1
ATOM 771 C CA . GLU A 1 99 ? -24.562 21.425 64.460 1.00 51.97 99 GLU A CA 1
ATOM 772 C C . GLU A 1 99 ? -24.694 19.908 64.657 1.00 51.97 99 GLU A C 1
ATOM 774 O O . GLU A 1 99 ? -23.793 19.287 65.235 1.00 51.97 99 GLU A O 1
ATOM 779 N N . PRO A 1 100 ? -25.798 19.286 64.204 1.00 58.84 100 PRO A N 1
ATOM 780 C CA . PRO A 1 100 ? -25.988 17.854 64.362 1.00 58.84 100 PRO A CA 1
ATOM 781 C C . PRO A 1 100 ? -24.811 17.121 63.716 1.00 58.84 100 PRO A C 1
ATOM 783 O O . PRO A 1 100 ? -24.537 17.281 62.526 1.00 58.84 100 PRO A O 1
ATOM 786 N N . TYR A 1 101 ? -24.089 16.335 64.517 1.00 68.50 101 TYR A N 1
ATOM 787 C CA . TYR A 1 101 ? -22.951 15.558 64.044 1.00 68.50 101 TYR A CA 1
ATOM 788 C C . TYR A 1 101 ? -23.417 14.573 62.968 1.00 68.50 101 TYR A C 1
ATOM 790 O O . TYR A 1 101 ? -24.097 13.592 63.265 1.00 68.50 101 TYR A O 1
ATOM 798 N N . ILE A 1 102 ? -23.040 14.830 61.714 1.00 80.31 102 ILE A N 1
ATOM 799 C CA . ILE A 1 102 ? -23.293 13.919 60.598 1.00 80.31 102 ILE A CA 1
ATOM 800 C C . ILE A 1 102 ? -22.169 12.870 60.579 1.00 80.31 102 ILE A C 1
ATOM 802 O O . ILE A 1 102 ? -21.009 13.227 60.309 1.00 80.31 102 ILE A O 1
ATOM 806 N N . PRO A 1 103 ? -22.459 11.588 60.876 1.00 84.44 103 PRO A N 1
ATOM 807 C CA . PRO A 1 103 ? -21.436 10.552 60.880 1.00 84.44 103 PRO A CA 1
ATOM 808 C C . PRO A 1 103 ? -20.933 10.322 59.451 1.00 84.44 103 PRO A C 1
ATOM 810 O O . PRO A 1 103 ? -21.715 10.227 58.507 1.00 84.44 103 PRO A O 1
ATOM 813 N N . VAL A 1 104 ? -19.609 10.289 59.298 1.00 88.81 104 VAL A N 1
ATOM 814 C CA . VAL A 1 104 ? -18.929 9.955 58.039 1.00 88.81 104 VAL A CA 1
ATOM 815 C C . VAL A 1 104 ? -17.732 9.092 58.398 1.00 88.81 104 VAL A C 1
ATOM 817 O O . VAL A 1 104 ? -16.773 9.613 58.972 1.00 88.81 104 VAL A O 1
ATOM 820 N N . GLU A 1 105 ? -17.831 7.789 58.155 1.00 91.50 105 GLU A N 1
ATOM 821 C CA . GLU A 1 105 ? -16.926 6.774 58.707 1.00 91.50 105 GLU A CA 1
ATOM 822 C C . GLU A 1 105 ? -16.731 5.616 57.715 1.00 91.50 105 GLU A C 1
ATOM 824 O O . GLU A 1 105 ? -17.696 5.167 57.097 1.00 91.50 105 GLU A O 1
ATOM 829 N N . LEU A 1 106 ? -15.495 5.120 57.580 1.00 90.94 106 LEU A N 1
ATOM 830 C CA . LEU A 1 106 ? -15.166 3.953 56.753 1.00 90.94 106 LEU A CA 1
ATOM 831 C C . LEU A 1 106 ? -15.051 2.686 57.589 1.00 90.94 106 LEU A C 1
ATOM 833 O O . LEU A 1 106 ? -14.567 2.727 58.717 1.00 90.94 106 LEU A O 1
ATOM 837 N N . TYR A 1 107 ? -15.423 1.559 56.998 1.00 88.94 107 TYR A N 1
ATOM 838 C CA . TYR A 1 107 ? -15.406 0.238 57.611 1.00 88.94 107 TYR A CA 1
ATOM 839 C C . TYR A 1 107 ? -14.759 -0.768 56.657 1.00 88.94 107 TYR A C 1
ATOM 841 O O . TYR A 1 107 ? -14.994 -0.719 55.452 1.00 88.94 107 TYR A O 1
ATOM 849 N N . GLU A 1 108 ? -13.965 -1.705 57.187 1.00 84.75 108 GLU A N 1
ATOM 850 C CA . GLU A 1 108 ? -13.324 -2.751 56.363 1.00 84.75 108 GLU A CA 1
ATOM 851 C C . GLU A 1 108 ? -14.350 -3.652 55.673 1.00 84.75 108 GLU A C 1
ATOM 853 O O . GLU A 1 108 ? -14.181 -4.042 54.527 1.00 84.75 108 GLU A O 1
ATOM 858 N N . THR A 1 109 ? -15.452 -3.948 56.356 1.00 77.69 109 THR A N 1
ATOM 859 C CA . THR A 1 109 ? -16.599 -4.647 55.781 1.00 77.69 109 THR A CA 1
ATOM 860 C C . THR A 1 109 ? -17.878 -4.010 56.296 1.00 77.69 109 THR A C 1
ATOM 862 O O . THR A 1 109 ? -17.896 -3.389 57.362 1.00 77.69 109 THR A O 1
ATOM 865 N N . SER A 1 110 ? -18.988 -4.264 55.610 1.00 66.44 110 SER A N 1
ATOM 866 C CA . SER A 1 110 ? -20.331 -3.934 56.089 1.00 66.44 110 SER A CA 1
ATOM 867 C C . SER A 1 110 ? -20.775 -4.742 57.322 1.00 66.44 110 SER A C 1
ATOM 869 O O . SER A 1 110 ? -21.923 -4.660 57.730 1.00 66.44 110 SER A O 1
ATOM 871 N N . SER A 1 111 ? -19.902 -5.546 57.927 1.00 68.44 111 SER A N 1
ATOM 872 C CA . SER A 1 111 ? -20.160 -6.239 59.196 1.00 68.44 111 SER A CA 1
ATOM 873 C C . SER A 1 111 ? -19.210 -5.808 60.317 1.00 68.44 111 SER A C 1
ATOM 875 O O . SER A 1 111 ? -19.358 -6.238 61.461 1.00 68.44 111 SER A O 1
ATOM 877 N N . SER A 1 112 ? -18.233 -4.950 60.010 1.00 75.44 112 SER A N 1
ATOM 878 C CA . SER A 1 112 ? -17.198 -4.543 60.954 1.00 75.44 112 SER A CA 1
ATOM 879 C C . SER A 1 112 ? -17.759 -3.588 62.006 1.00 75.44 112 SER A C 1
ATOM 881 O O . SER A 1 112 ? -18.179 -2.485 61.691 1.00 75.44 112 SER A O 1
ATOM 883 N N . SER A 1 113 ? -17.678 -3.945 63.288 1.00 71.88 113 SER A N 1
ATOM 884 C CA . SER A 1 113 ? -18.210 -3.115 64.381 1.00 71.88 113 SER A CA 1
ATOM 885 C C . SER A 1 113 ? -17.348 -1.890 64.739 1.00 71.88 113 SER A C 1
ATOM 887 O O . SER A 1 113 ? -17.683 -1.153 65.667 1.00 71.88 113 SER A O 1
ATOM 889 N N . LYS A 1 114 ? -16.190 -1.709 64.089 1.00 83.56 114 LYS A N 1
ATOM 890 C CA . LYS A 1 114 ? -15.250 -0.607 64.338 1.00 83.56 114 LYS A CA 1
ATOM 891 C C . LYS A 1 114 ? -14.869 0.075 63.019 1.00 83.56 114 LYS A C 1
ATOM 893 O O . LYS A 1 114 ? -14.534 -0.642 62.074 1.00 83.56 114 LYS A O 1
ATOM 898 N N . PRO A 1 115 ? -14.879 1.419 62.968 1.00 87.81 115 PRO A N 1
ATOM 899 C CA . PRO A 1 115 ? -14.419 2.153 61.801 1.00 87.81 115 PRO A CA 1
ATOM 900 C C . PRO A 1 115 ? -12.891 2.092 61.667 1.00 87.81 115 PRO A C 1
ATOM 902 O O . PRO A 1 115 ? -12.174 1.888 62.652 1.00 87.81 115 PRO A O 1
ATOM 905 N N . ILE A 1 116 ? -12.408 2.284 60.442 1.00 89.38 116 ILE A N 1
ATOM 906 C CA . ILE A 1 116 ? -10.988 2.408 60.100 1.00 89.38 116 ILE A CA 1
ATOM 907 C C . ILE A 1 116 ? -10.405 3.648 60.796 1.00 89.38 116 ILE A C 1
ATOM 909 O O . ILE A 1 116 ? -11.066 4.684 60.898 1.00 89.38 116 ILE A O 1
ATOM 913 N N . ASP A 1 117 ? -9.171 3.531 61.296 1.00 87.81 117 ASP A N 1
ATOM 914 C CA . ASP A 1 117 ? -8.474 4.620 61.986 1.00 87.81 117 ASP A CA 1
ATOM 915 C C . ASP A 1 117 ? -8.298 5.837 61.063 1.00 87.81 117 ASP A C 1
ATOM 917 O O . ASP A 1 117 ? -7.901 5.711 59.910 1.00 87.81 117 ASP A O 1
ATOM 921 N N . LEU A 1 118 ? -8.586 7.030 61.580 1.00 88.06 118 LEU A N 1
ATOM 922 C CA . LEU A 1 118 ? -8.498 8.292 60.848 1.00 88.06 118 LEU A CA 1
ATOM 923 C C . LEU A 1 118 ? -7.051 8.761 60.622 1.00 88.06 118 LEU A C 1
ATOM 925 O O . LEU A 1 118 ? -6.828 9.609 59.757 1.00 88.06 118 LEU A O 1
ATOM 929 N N . GLN A 1 119 ? -6.091 8.234 61.394 1.00 90.31 119 GLN A N 1
ATOM 930 C CA . GLN A 1 119 ? -4.669 8.603 61.326 1.00 90.31 119 GLN A CA 1
ATOM 931 C C . GLN A 1 119 ? -3.872 7.820 60.271 1.00 90.31 119 GLN A C 1
ATOM 933 O O . GLN A 1 119 ? -2.656 7.978 60.167 1.00 90.31 119 GLN A O 1
ATOM 938 N N . VAL A 1 120 ? -4.539 6.989 59.471 1.00 91.88 120 VAL A N 1
ATOM 939 C CA . VAL A 1 120 ? -3.931 6.358 58.294 1.00 91.88 120 VAL A CA 1
ATOM 940 C C . VAL A 1 120 ? -3.963 7.306 57.094 1.00 91.88 120 VAL A C 1
ATOM 942 O O . VAL A 1 120 ? -4.719 8.282 57.066 1.00 91.88 120 VAL A O 1
ATOM 945 N N . SER A 1 121 ? -3.144 7.023 56.082 1.00 94.50 121 SER A N 1
ATOM 946 C CA . SER A 1 121 ? -3.197 7.741 54.808 1.00 94.50 121 SER A CA 1
ATOM 947 C C . SER A 1 121 ? -4.505 7.451 54.060 1.00 94.50 121 SER A C 1
ATOM 949 O O . SER A 1 121 ? -5.145 6.420 54.273 1.00 94.50 121 SER A O 1
ATOM 951 N N . ASN A 1 122 ? -4.906 8.345 53.158 1.00 94.00 122 ASN A N 1
ATOM 952 C CA . ASN A 1 122 ? -6.058 8.149 52.280 1.00 94.00 122 ASN A CA 1
ATOM 953 C C . ASN A 1 122 ? -5.944 6.833 51.503 1.00 94.00 122 ASN A C 1
ATOM 955 O O . ASN A 1 122 ? -6.927 6.105 51.424 1.00 94.00 122 ASN A O 1
ATOM 959 N N . GLU A 1 123 ? -4.761 6.513 50.972 1.00 91.94 123 GLU A N 1
ATOM 960 C CA . GLU A 1 123 ? -4.521 5.240 50.283 1.00 91.94 123 GLU A CA 1
ATOM 961 C C . GLU A 1 123 ? -4.830 4.053 51.197 1.00 91.94 123 GLU A C 1
ATOM 963 O O . GLU A 1 123 ? -5.751 3.302 50.905 1.00 91.94 123 GLU A O 1
ATOM 968 N N . ALA A 1 124 ? -4.167 3.948 52.353 1.00 90.19 124 ALA A N 1
ATOM 969 C CA . ALA A 1 124 ? -4.362 2.825 53.270 1.00 90.19 124 ALA A CA 1
ATOM 970 C C . ALA A 1 124 ? -5.802 2.723 53.806 1.00 90.19 124 ALA A C 1
ATOM 972 O O . ALA A 1 124 ? -6.302 1.624 54.046 1.00 90.19 124 ALA A O 1
ATOM 973 N N . GLY A 1 125 ? -6.467 3.861 54.013 1.00 91.56 125 GLY A N 1
ATOM 974 C CA . GLY A 1 125 ? -7.835 3.914 54.511 1.00 91.56 125 GLY A CA 1
ATOM 975 C C . GLY A 1 125 ? -8.860 3.463 53.476 1.00 91.56 125 GLY A C 1
ATOM 976 O O . GLY A 1 125 ? -9.680 2.590 53.758 1.00 91.56 125 GLY A O 1
ATOM 977 N N . TRP A 1 126 ? -8.809 4.041 52.275 1.00 92.31 126 TRP A N 1
ATOM 978 C CA . TRP A 1 126 ? -9.788 3.770 51.225 1.00 92.31 126 TRP A CA 1
ATOM 979 C C . TRP A 1 126 ? -9.568 2.425 50.536 1.00 92.31 126 TRP A C 1
ATOM 981 O O . TRP A 1 126 ? -10.556 1.782 50.202 1.00 92.31 126 TRP A O 1
ATOM 991 N N . THR A 1 127 ? -8.327 1.948 50.373 1.00 88.56 127 THR A N 1
ATOM 992 C CA . THR A 1 127 ? -8.081 0.621 49.774 1.00 88.56 127 THR A CA 1
ATOM 993 C C . THR A 1 127 ? -8.496 -0.529 50.687 1.00 88.56 127 THR A C 1
ATOM 995 O O . THR A 1 127 ? -8.741 -1.630 50.205 1.00 88.56 127 THR A O 1
ATOM 998 N N . LYS A 1 128 ? -8.566 -0.296 52.005 1.00 87.69 128 LYS A N 1
ATOM 999 C CA . LYS A 1 128 ? -8.995 -1.293 52.996 1.00 87.69 128 LYS A CA 1
ATOM 1000 C C . LYS A 1 128 ? -10.503 -1.258 53.265 1.00 87.69 128 LYS A C 1
ATOM 1002 O O . LYS A 1 128 ? -11.029 -2.165 53.903 1.00 87.69 128 LYS A O 1
ATOM 1007 N N . ALA A 1 129 ? -11.194 -0.200 52.849 1.00 89.44 129 ALA A N 1
ATOM 1008 C CA . ALA A 1 129 ? -12.608 -0.021 53.131 1.00 89.44 129 ALA A CA 1
ATOM 1009 C C . ALA A 1 129 ? -13.489 -0.856 52.196 1.00 89.44 129 ALA A C 1
ATOM 1011 O O . ALA A 1 129 ? -13.353 -0.782 50.981 1.00 89.44 129 ALA A O 1
ATOM 1012 N N . GLY A 1 130 ? -14.444 -1.580 52.776 1.00 85.75 130 GLY A N 1
ATOM 1013 C CA . GLY A 1 130 ? -15.540 -2.234 52.059 1.00 85.75 130 GLY A CA 1
ATOM 1014 C C . GLY A 1 130 ? -16.885 -1.525 52.242 1.00 85.75 130 GLY A C 1
ATOM 1015 O O . GLY A 1 130 ? -17.834 -1.824 51.525 1.00 85.75 130 GLY A O 1
ATOM 1016 N N . ALA A 1 131 ? -16.997 -0.580 53.183 1.00 89.62 131 ALA A N 1
ATOM 1017 C CA . ALA A 1 131 ? -18.211 0.211 53.380 1.00 89.62 131 ALA A CA 1
ATOM 1018 C C . ALA A 1 131 ? -17.926 1.631 53.897 1.00 89.62 131 ALA A C 1
ATOM 1020 O O . ALA A 1 131 ? -16.979 1.858 54.652 1.00 89.62 131 ALA A O 1
ATOM 1021 N N . LEU A 1 132 ? -18.784 2.581 53.523 1.00 92.12 132 LEU A N 1
ATOM 1022 C CA . LEU A 1 132 ? -18.777 3.974 53.969 1.00 92.12 132 LEU A CA 1
ATOM 1023 C C . LEU A 1 132 ? -20.155 4.328 54.531 1.00 92.12 132 LEU A C 1
ATOM 1025 O O . LEU A 1 132 ? -21.152 4.298 53.814 1.00 92.12 132 LEU A O 1
ATOM 1029 N N . LEU A 1 133 ? -20.206 4.748 55.790 1.00 90.25 133 LEU A N 1
ATOM 1030 C CA . LEU A 1 133 ? -21.376 5.420 56.344 1.00 90.25 133 LEU A CA 1
ATOM 1031 C C . LEU A 1 133 ? -21.253 6.915 56.051 1.00 90.25 133 LEU A C 1
ATOM 1033 O O . LEU A 1 133 ? -20.261 7.521 56.448 1.00 90.25 133 LEU A O 1
ATOM 1037 N N . ALA A 1 134 ? -22.244 7.517 55.394 1.00 89.00 134 ALA A N 1
ATOM 1038 C CA . ALA A 1 134 ? -22.306 8.955 55.143 1.00 89.00 134 ALA A CA 1
ATOM 1039 C C . ALA A 1 134 ? -23.706 9.494 55.492 1.00 89.00 134 ALA A C 1
ATOM 1041 O O . ALA A 1 134 ? -24.686 9.287 54.775 1.00 89.00 134 ALA A O 1
ATOM 1042 N N . GLY A 1 135 ? -23.815 10.173 56.636 1.00 86.31 135 GLY A N 1
ATOM 1043 C CA . GLY A 1 135 ? -25.096 10.571 57.216 1.00 86.31 135 GLY A CA 1
ATOM 1044 C C . GLY A 1 135 ? -25.892 9.361 57.699 1.00 86.31 135 GLY A C 1
ATOM 1045 O O . GLY A 1 135 ? -25.475 8.678 58.625 1.00 86.31 135 GLY A O 1
ATOM 1046 N N . GLN A 1 136 ? -27.049 9.105 57.093 1.00 83.38 136 GLN A N 1
ATOM 1047 C CA . GLN A 1 136 ? -27.882 7.933 57.402 1.00 83.38 136 GLN A CA 1
ATOM 1048 C C . GLN A 1 136 ? -27.772 6.829 56.337 1.00 83.38 136 GLN A C 1
ATOM 1050 O O . GLN A 1 136 ? -28.450 5.813 56.438 1.00 83.38 136 GLN A O 1
ATOM 1055 N N . GLN A 1 137 ? -26.939 7.023 55.309 1.00 85.56 137 GLN A N 1
ATOM 1056 C CA . GLN A 1 137 ? -26.843 6.122 54.166 1.00 85.56 137 GLN A CA 1
ATOM 1057 C C . GLN A 1 137 ? -25.537 5.326 54.212 1.00 85.56 137 GLN A C 1
ATOM 1059 O O . GLN A 1 137 ? -24.456 5.893 54.389 1.00 85.56 137 GLN A O 1
ATOM 1064 N N . MET A 1 138 ? -25.655 4.008 54.055 1.00 87.38 138 MET A N 1
ATOM 1065 C CA . MET A 1 138 ? -24.519 3.103 53.911 1.00 87.38 138 MET A CA 1
ATOM 1066 C C . MET A 1 138 ? -24.209 2.911 52.428 1.00 87.38 138 MET A C 1
ATOM 1068 O O . MET A 1 138 ? -25.117 2.628 51.648 1.00 87.38 138 MET A O 1
ATOM 1072 N N . PHE A 1 139 ? -22.938 3.039 52.065 1.00 88.69 139 PHE A N 1
ATOM 1073 C CA . PHE A 1 139 ? -22.425 2.796 50.724 1.00 88.69 139 PHE A CA 1
ATOM 1074 C C . PHE A 1 139 ? -21.480 1.602 50.746 1.00 88.69 139 PHE A C 1
ATOM 1076 O O . PHE A 1 139 ? -20.641 1.510 51.644 1.00 88.69 139 PHE A O 1
ATOM 1083 N N . ASP A 1 140 ? -21.576 0.732 49.748 1.00 88.06 140 ASP A N 1
ATOM 1084 C CA . ASP A 1 140 ? -20.551 -0.284 49.518 1.00 88.06 140 ASP A CA 1
ATOM 1085 C C . ASP A 1 140 ? -19.367 0.385 48.809 1.00 88.06 140 ASP A C 1
ATOM 1087 O O . ASP A 1 140 ? -19.540 1.079 47.802 1.00 88.06 140 ASP A O 1
ATOM 1091 N N . VAL A 1 141 ? -18.171 0.247 49.382 1.00 88.75 141 VAL A N 1
ATOM 1092 C CA . VAL A 1 141 ? -16.958 0.862 48.830 1.00 88.75 141 VAL A CA 1
ATOM 1093 C C . VAL A 1 141 ? -16.344 -0.108 47.840 1.00 88.75 141 VAL A C 1
ATOM 1095 O O . VAL A 1 141 ? -15.993 -1.230 48.195 1.00 88.75 141 VAL A O 1
ATOM 1098 N N . GLU A 1 142 ? -16.207 0.338 46.598 1.00 86.94 142 GLU A N 1
ATOM 1099 C CA . GLU A 1 142 ? -15.615 -0.454 45.531 1.00 86.94 142 GLU A CA 1
ATOM 1100 C C . GLU A 1 142 ? -14.337 0.225 45.047 1.00 86.94 142 GLU A C 1
ATOM 1102 O O . GLU A 1 142 ? -14.354 1.316 44.469 1.00 86.94 142 GLU A O 1
ATOM 1107 N N . VAL A 1 143 ? -13.209 -0.419 45.334 1.00 87.25 143 VAL A N 1
ATOM 1108 C CA . VAL A 1 143 ? -11.878 0.083 44.999 1.00 87.25 143 VAL A CA 1
ATOM 1109 C C . VAL A 1 143 ? -11.447 -0.518 43.675 1.00 87.25 143 VAL A C 1
ATOM 1111 O O . VAL A 1 143 ? -11.422 -1.740 43.526 1.00 87.25 143 VAL A O 1
ATOM 1114 N N . ASN A 1 144 ? -11.061 0.345 42.737 1.00 87.19 144 ASN A N 1
ATOM 1115 C CA . ASN A 1 144 ? -10.575 -0.038 41.418 1.00 87.19 144 ASN A CA 1
ATOM 1116 C C . ASN A 1 144 ? -11.507 -1.058 40.723 1.00 87.19 144 ASN A C 1
ATOM 1118 O O . ASN A 1 144 ? -11.047 -2.145 40.349 1.00 87.19 144 ASN A O 1
ATOM 1122 N N . PRO A 1 145 ? -12.818 -0.754 40.595 1.00 86.00 145 PRO A N 1
ATOM 1123 C CA . PRO A 1 145 ? -13.738 -1.614 39.861 1.00 86.00 145 PRO A CA 1
ATOM 1124 C C . PRO A 1 145 ? -13.286 -1.756 38.403 1.00 86.00 145 PRO A C 1
ATOM 1126 O O . PRO A 1 145 ? -12.724 -0.800 37.851 1.00 86.00 145 PRO A O 1
ATOM 1129 N N . PRO A 1 146 ? -13.580 -2.889 37.741 1.00 89.56 146 PRO A N 1
ATOM 1130 C CA . PRO A 1 146 ? -13.457 -2.986 36.292 1.00 89.56 146 PRO A CA 1
ATOM 1131 C C . PRO A 1 146 ? -14.182 -1.806 35.644 1.00 89.56 146 PRO A C 1
ATOM 1133 O O . PRO A 1 146 ? -15.349 -1.563 35.931 1.00 89.56 146 PRO A O 1
ATOM 1136 N N . THR A 1 147 ? -13.493 -1.023 34.824 1.00 87.69 147 THR A N 1
ATOM 1137 C CA . THR A 1 147 ? -14.015 0.251 34.320 1.00 87.69 147 THR A CA 1
ATOM 1138 C C . THR A 1 147 ? -13.664 0.422 32.851 1.00 87.69 147 THR A C 1
ATOM 1140 O O . THR A 1 147 ? -12.531 0.170 32.441 1.00 87.69 147 THR A O 1
ATOM 1143 N N . VAL A 1 148 ? -14.633 0.891 32.064 1.00 90.06 148 VAL A N 1
ATOM 1144 C CA . VAL A 1 148 ? -14.392 1.453 30.732 1.00 90.06 148 VAL A CA 1
ATOM 1145 C C . VAL A 1 148 ? -14.163 2.949 30.919 1.00 90.06 148 VAL A C 1
ATOM 1147 O O . VAL A 1 148 ? -15.105 3.700 31.149 1.00 90.06 148 VAL A O 1
ATOM 1150 N N . ASP A 1 149 ? -12.906 3.375 30.864 1.00 86.44 149 ASP A N 1
ATOM 1151 C CA . ASP A 1 149 ? -12.516 4.782 31.025 1.00 86.44 149 ASP A CA 1
ATOM 1152 C C . ASP A 1 149 ? -12.958 5.621 29.819 1.00 86.44 149 ASP A C 1
ATOM 1154 O O . ASP A 1 149 ? -13.387 6.767 29.939 1.00 86.44 149 ASP A O 1
ATOM 1158 N N . LYS A 1 150 ? -12.905 5.014 28.631 1.00 88.69 150 LYS A N 1
ATOM 1159 C CA . LYS A 1 150 ? -13.363 5.615 27.382 1.00 88.69 150 LYS A CA 1
ATOM 1160 C C . LYS A 1 150 ? -13.875 4.533 26.447 1.00 88.69 150 LYS A C 1
ATOM 1162 O O . LYS A 1 150 ? -13.264 3.473 26.367 1.00 88.69 150 LYS A O 1
ATOM 1167 N N . ILE A 1 151 ? -14.944 4.827 25.713 1.00 92.19 151 ILE A N 1
ATOM 1168 C CA . ILE A 1 151 ? -15.412 4.040 24.569 1.00 92.19 151 ILE A CA 1
ATOM 1169 C C . ILE A 1 151 ? -15.911 4.977 23.471 1.00 92.19 151 ILE A C 1
ATOM 1171 O O . ILE A 1 151 ? -16.529 6.003 23.759 1.00 92.19 151 ILE A O 1
ATOM 1175 N N . SER A 1 152 ? -15.619 4.657 22.215 1.00 90.81 152 SER A N 1
ATOM 1176 C CA . SER A 1 152 ? -16.041 5.463 21.072 1.00 90.81 152 SER A CA 1
ATOM 1177 C C . SER A 1 152 ? -16.109 4.654 19.781 1.00 90.81 152 SER A C 1
ATOM 1179 O O . SER A 1 152 ? -15.267 3.798 19.515 1.00 90.81 152 SER A O 1
ATOM 1181 N N . LEU A 1 153 ? -17.095 4.989 18.949 1.00 87.88 153 LEU A N 1
ATOM 1182 C CA . LEU A 1 153 ? -17.211 4.549 17.562 1.00 87.88 153 LEU A CA 1
ATOM 1183 C C . LEU A 1 153 ? -16.850 5.743 16.678 1.00 87.88 153 LEU A C 1
ATOM 1185 O O . LEU A 1 153 ? -17.509 6.778 16.721 1.00 87.88 153 LEU A O 1
ATOM 1189 N N . HIS A 1 154 ? -15.742 5.645 15.948 1.00 72.94 154 HIS A N 1
ATOM 1190 C CA . HIS A 1 154 ? -15.180 6.769 15.192 1.00 72.94 154 HIS A CA 1
ATOM 1191 C C . HIS A 1 154 ? -15.563 6.748 13.715 1.00 72.94 154 HIS A C 1
ATOM 1193 O O . HIS A 1 154 ? -14.780 7.241 12.911 1.00 72.94 154 HIS A O 1
ATOM 1199 N N . THR A 1 155 ? -16.703 6.157 13.359 1.00 80.31 155 THR A N 1
ATOM 1200 C CA . THR A 1 155 ? -17.154 6.012 11.972 1.00 80.31 155 THR A CA 1
ATOM 1201 C C . THR A 1 155 ? -18.642 6.250 11.816 1.00 80.31 155 THR A C 1
ATOM 1203 O O . THR A 1 155 ? -19.456 5.812 12.631 1.00 80.31 155 THR A O 1
ATOM 1206 N N . THR A 1 156 ? -18.994 6.914 10.722 1.00 87.00 156 THR A N 1
ATOM 1207 C CA . THR A 1 156 ? -20.324 6.877 10.127 1.00 87.00 156 THR A CA 1
ATOM 1208 C C . THR A 1 156 ? -20.499 5.490 9.520 1.00 87.00 156 THR A C 1
ATOM 1210 O O . THR A 1 156 ? -19.778 5.153 8.581 1.00 87.00 156 THR A O 1
ATOM 1213 N N . PRO A 1 157 ? -21.380 4.654 10.079 1.00 93.31 157 PRO A N 1
ATOM 1214 C CA . PRO A 1 157 ? -21.405 3.243 9.744 1.00 93.31 157 PRO A CA 1
ATOM 1215 C C . PRO A 1 157 ? -21.945 3.019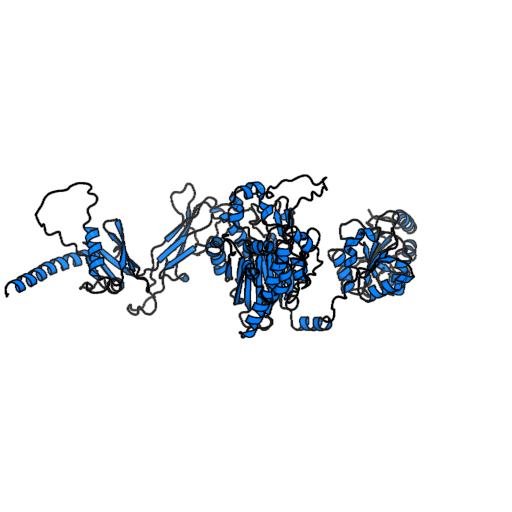 8.333 1.00 93.31 157 PRO A C 1
ATOM 1217 O O . PRO A 1 157 ? -22.856 3.722 7.901 1.00 93.31 157 PRO A O 1
ATOM 1220 N N . MET A 1 158 ? -21.414 2.014 7.640 1.00 95.69 158 MET A N 1
ATOM 1221 C CA . MET A 1 158 ? -21.911 1.571 6.338 1.00 95.69 158 MET A CA 1
ATOM 1222 C C . MET A 1 158 ? -22.342 0.109 6.388 1.00 95.69 158 MET A C 1
ATOM 1224 O O . MET A 1 158 ? -21.752 -0.701 7.105 1.00 95.69 158 MET A O 1
ATOM 1228 N N . ILE A 1 159 ? -23.365 -0.236 5.608 1.00 95.19 159 ILE A N 1
ATOM 1229 C CA . ILE A 1 159 ? -23.792 -1.629 5.441 1.00 95.19 159 ILE A CA 1
ATOM 1230 C C . ILE A 1 159 ? -22.631 -2.457 4.888 1.00 95.19 159 ILE A C 1
ATOM 1232 O O . ILE A 1 159 ? -22.025 -2.089 3.887 1.00 95.19 159 ILE A O 1
ATOM 1236 N N . GLY A 1 160 ? -22.339 -3.586 5.533 1.00 92.81 160 GLY A N 1
ATOM 1237 C CA . GLY A 1 160 ? -21.262 -4.491 5.130 1.00 92.81 160 GLY A CA 1
ATOM 1238 C C . GLY A 1 160 ? -19.875 -4.140 5.674 1.00 92.81 160 GLY A C 1
ATOM 1239 O O . GLY A 1 160 ? -18.996 -4.985 5.588 1.00 92.81 160 GLY A O 1
ATOM 1240 N N . TYR A 1 161 ? -19.687 -2.977 6.310 1.00 93.25 161 TYR A N 1
ATOM 1241 C CA . TYR A 1 161 ? -18.387 -2.552 6.844 1.00 93.25 161 TYR A CA 1
ATOM 1242 C C . TYR A 1 161 ? -18.325 -2.725 8.372 1.00 93.25 161 TYR A C 1
ATOM 1244 O O . TYR A 1 161 ? -19.224 -2.258 9.076 1.00 93.25 161 TYR A O 1
ATOM 1252 N N . PRO A 1 162 ? -17.294 -3.391 8.922 1.00 91.88 162 PRO A N 1
ATOM 1253 C CA . PRO A 1 162 ? -17.240 -3.712 10.344 1.00 91.88 162 PRO A CA 1
ATOM 1254 C C . PRO A 1 162 ? -17.047 -2.468 11.220 1.00 91.88 162 PRO A C 1
ATOM 1256 O O . PRO A 1 162 ? -16.226 -1.596 10.944 1.00 91.88 162 PRO A O 1
ATOM 1259 N N . LEU A 1 163 ? -17.768 -2.428 12.338 1.00 92.31 163 LEU A N 1
ATOM 1260 C CA . LEU A 1 163 ? -17.605 -1.450 13.405 1.00 92.31 163 LEU A CA 1
ATOM 1261 C C . LEU A 1 163 ? -16.826 -2.072 14.557 1.00 92.31 163 LEU A C 1
ATOM 1263 O O . LEU A 1 163 ? -17.291 -3.017 15.200 1.00 92.31 163 LEU A O 1
ATOM 1267 N N . LEU A 1 164 ? -15.664 -1.492 14.845 1.00 91.25 164 LEU A N 1
ATOM 1268 C CA . LEU A 1 164 ? -14.846 -1.829 16.001 1.00 91.25 164 LEU A CA 1
ATOM 1269 C C . LEU A 1 164 ? -14.805 -0.632 16.969 1.00 91.25 164 LEU A C 1
ATOM 1271 O O . LEU A 1 164 ? -14.362 0.456 16.584 1.00 91.25 164 LEU A O 1
ATOM 1275 N N . PRO A 1 165 ? -15.248 -0.793 18.227 1.00 92.31 165 PRO A N 1
ATOM 1276 C CA . PRO A 1 165 ? -15.110 0.252 19.228 1.00 92.31 165 PRO A CA 1
ATOM 1277 C C . PRO A 1 165 ? -13.647 0.454 19.620 1.00 92.31 165 PRO A C 1
ATOM 1279 O O . PRO A 1 165 ? -12.929 -0.504 19.902 1.00 92.31 165 PRO A O 1
ATOM 1282 N N . ASN A 1 166 ? -13.237 1.714 19.749 1.00 90.06 166 ASN A N 1
ATOM 1283 C CA . ASN A 1 166 ? -12.051 2.064 20.522 1.00 90.06 166 ASN A CA 1
ATOM 1284 C C . ASN A 1 166 ? -12.435 2.168 21.983 1.00 90.06 166 ASN A C 1
ATOM 1286 O O . ASN A 1 166 ? -13.410 2.845 22.310 1.00 90.06 166 ASN A O 1
ATOM 1290 N N . TYR A 1 167 ? -11.655 1.555 22.864 1.00 91.38 167 TYR A N 1
ATOM 1291 C CA . TYR A 1 167 ? -11.928 1.599 24.289 1.00 91.38 167 TYR A CA 1
ATOM 1292 C C . TYR A 1 167 ? -10.649 1.545 25.119 1.00 91.38 167 TYR A C 1
ATOM 1294 O O . TYR A 1 167 ? -9.622 1.023 24.690 1.00 91.38 167 TYR A O 1
ATOM 1302 N N . VAL A 1 168 ? -10.722 2.114 26.317 1.00 91.12 168 VAL A N 1
ATOM 1303 C CA . VAL A 1 168 ? -9.658 2.077 27.320 1.00 91.12 168 VAL A CA 1
ATOM 1304 C C . VAL A 1 168 ? -10.234 1.422 28.562 1.00 91.12 168 VAL A C 1
ATOM 1306 O O . VAL A 1 168 ? -11.216 1.907 29.124 1.00 91.12 168 VAL A O 1
ATOM 1309 N N . LEU A 1 169 ? -9.634 0.307 28.970 1.00 90.62 169 LEU A N 1
ATOM 1310 C CA . LEU A 1 169 ? -10.010 -0.411 30.181 1.00 90.62 169 LEU A CA 1
ATOM 1311 C C . LEU A 1 169 ? -9.102 -0.020 31.342 1.00 90.62 169 LEU A C 1
ATOM 1313 O O . LEU A 1 169 ? -7.898 0.164 31.176 1.00 90.62 169 LEU A O 1
ATOM 1317 N N . GLN A 1 170 ? -9.682 0.048 32.535 1.00 88.50 170 GLN A N 1
ATOM 1318 C CA . GLN A 1 170 ? -8.959 0.115 33.799 1.00 88.50 170 GLN A CA 1
ATOM 1319 C C . GLN A 1 170 ? -9.463 -1.012 34.697 1.00 88.50 170 GLN A C 1
ATOM 1321 O O . GLN A 1 170 ? -10.669 -1.178 34.871 1.00 88.50 170 GLN A O 1
ATOM 1326 N N . PHE A 1 171 ? -8.538 -1.793 35.262 1.00 88.19 171 PHE A N 1
ATOM 1327 C CA . PHE A 1 171 ? -8.842 -2.907 36.175 1.00 88.19 171 PHE A CA 1
ATOM 1328 C C . PHE A 1 171 ? -9.817 -3.957 35.615 1.00 88.19 171 PHE A C 1
ATOM 1330 O O . PHE A 1 171 ? -10.490 -4.638 36.389 1.00 88.19 171 PHE A O 1
ATOM 1337 N N . ALA A 1 172 ? -9.910 -4.063 34.290 1.00 88.62 172 ALA A N 1
ATOM 1338 C CA . ALA A 1 172 ? -10.768 -4.992 33.569 1.00 88.62 172 ALA A CA 1
ATOM 1339 C C . ALA A 1 172 ? -9.933 -5.805 32.576 1.00 88.62 172 ALA A C 1
ATOM 1341 O O . ALA A 1 172 ? -8.987 -5.279 31.987 1.00 88.62 172 ALA A O 1
ATOM 1342 N N . ASP A 1 173 ? -10.318 -7.060 32.376 1.00 88.75 173 ASP A N 1
ATOM 1343 C CA . ASP A 1 173 ? -9.715 -7.959 31.403 1.00 88.75 173 ASP A CA 1
ATOM 1344 C C . ASP A 1 173 ? -10.509 -7.870 30.103 1.00 88.75 173 ASP A C 1
ATOM 1346 O O . ASP A 1 173 ? -11.714 -8.125 30.078 1.00 88.75 173 ASP A O 1
ATOM 1350 N N . SER A 1 174 ? -9.842 -7.513 29.004 1.00 88.62 174 SER A N 1
ATOM 1351 C CA . SER A 1 174 ? -10.522 -7.286 27.722 1.00 88.62 174 SER A CA 1
ATOM 1352 C C . SER A 1 174 ? -11.288 -8.509 27.216 1.00 88.62 174 SER A C 1
ATOM 1354 O O . SER A 1 174 ? -12.319 -8.342 26.571 1.00 88.62 174 SER A O 1
ATOM 1356 N N . GLU A 1 175 ? -10.786 -9.712 27.488 1.00 89.06 175 GLU A N 1
ATOM 1357 C CA . GLU A 1 175 ? -11.412 -10.979 27.089 1.00 89.06 175 GLU A CA 1
ATOM 1358 C C . GLU A 1 175 ? -12.625 -11.338 27.957 1.00 89.06 175 GLU A C 1
ATOM 1360 O O . GLU A 1 175 ? -13.478 -12.110 27.533 1.00 89.06 175 GLU A O 1
ATOM 1365 N N . ALA A 1 176 ? -12.718 -10.772 29.164 1.00 90.62 176 ALA A N 1
ATOM 1366 C CA . ALA A 1 176 ? -13.847 -10.990 30.060 1.00 90.62 176 ALA A CA 1
ATOM 1367 C C . ALA A 1 176 ? -15.004 -10.015 29.794 1.00 90.62 176 ALA A C 1
ATOM 1369 O O . ALA A 1 176 ? -16.115 -10.263 30.255 1.00 90.62 176 ALA A O 1
ATOM 1370 N N . CYS A 1 177 ? -14.754 -8.890 29.115 1.00 93.00 177 CYS A N 1
ATOM 1371 C CA . CYS A 1 177 ? -15.768 -7.874 28.840 1.00 93.00 177 CYS A CA 1
ATOM 1372 C C . CYS A 1 177 ? -16.926 -8.426 27.998 1.00 93.00 177 CYS A C 1
ATOM 1374 O O . CYS A 1 177 ? -16.716 -9.101 26.993 1.00 93.00 177 CYS A O 1
ATOM 1376 N N . GLU A 1 178 ? -18.150 -8.057 28.369 1.00 95.12 178 GLU A N 1
ATOM 1377 C CA . GLU A 1 178 ? -19.352 -8.384 27.599 1.00 95.12 178 GLU A CA 1
ATOM 1378 C C . GLU A 1 178 ? -19.729 -7.230 26.673 1.00 95.12 178 GLU A C 1
ATOM 1380 O O . GLU A 1 178 ? -19.654 -6.058 27.055 1.00 95.12 178 GLU A O 1
ATOM 1385 N N . TRP A 1 179 ? -20.172 -7.574 25.467 1.00 96.06 179 TRP A N 1
ATOM 1386 C CA . TRP A 1 179 ? -20.552 -6.623 24.432 1.00 96.06 179 TRP A CA 1
ATOM 1387 C C . TRP A 1 179 ? -22.003 -6.848 24.030 1.00 96.06 179 TRP A C 1
ATOM 1389 O O . TRP A 1 179 ? -22.449 -7.984 23.902 1.00 96.06 179 TRP A O 1
ATOM 1399 N N . GLN A 1 180 ? -22.738 -5.759 23.830 1.00 96.94 180 GLN A N 1
ATOM 1400 C CA . GLN A 1 180 ? -24.107 -5.798 23.332 1.00 96.94 180 GLN A CA 1
ATOM 1401 C C . GLN A 1 180 ? -24.319 -4.652 22.352 1.00 96.94 180 GLN A C 1
ATOM 1403 O O . GLN A 1 180 ? -23.968 -3.503 22.638 1.00 96.94 180 GLN A O 1
ATOM 1408 N N . TRP A 1 181 ? -24.928 -4.962 21.213 1.00 97.38 181 TRP A N 1
ATOM 1409 C CA . TRP A 1 181 ? -25.255 -3.976 20.191 1.00 97.38 181 TRP A CA 1
ATOM 1410 C C . TRP A 1 181 ? -26.740 -3.633 20.192 1.00 97.38 181 TRP A C 1
ATOM 1412 O O . TRP A 1 181 ? -27.591 -4.461 20.529 1.00 97.38 181 TRP A O 1
ATOM 1422 N N . PHE A 1 182 ? -27.044 -2.395 19.812 1.00 95.94 182 PHE A N 1
ATOM 1423 C CA . PHE A 1 182 ? -28.398 -1.874 19.694 1.00 95.94 182 PHE A CA 1
ATOM 1424 C C . PHE A 1 182 ? -28.541 -1.024 18.435 1.00 95.94 182 PHE A C 1
ATOM 1426 O O . PHE A 1 182 ? -27.582 -0.396 17.988 1.00 95.94 182 PHE A O 1
ATOM 1433 N N . ARG A 1 183 ? -29.763 -0.930 17.917 1.00 94.81 183 ARG A N 1
ATOM 1434 C CA . ARG A 1 183 ? -30.138 0.014 16.861 1.00 94.81 183 ARG A CA 1
ATOM 1435 C C . ARG A 1 183 ? -31.306 0.888 17.275 1.00 94.81 183 ARG A C 1
ATOM 1437 O O . ARG A 1 183 ? -32.134 0.490 18.093 1.00 94.81 183 ARG A O 1
ATOM 1444 N N . ARG A 1 184 ? -31.400 2.063 16.666 1.00 94.25 184 ARG A N 1
ATOM 1445 C CA . ARG A 1 184 ? -32.545 2.962 16.805 1.00 94.25 184 ARG A CA 1
ATOM 1446 C C . ARG A 1 184 ? -32.906 3.564 15.454 1.00 94.25 184 ARG A C 1
ATOM 1448 O O . ARG A 1 184 ? -32.086 4.243 14.835 1.00 94.25 184 ARG A O 1
ATOM 1455 N N . HIS A 1 185 ? -34.144 3.339 15.026 1.00 89.25 185 HIS A N 1
ATOM 1456 C CA . HIS A 1 185 ? -34.704 3.973 13.834 1.00 89.25 185 HIS A CA 1
ATOM 1457 C C . HIS A 1 185 ? -34.892 5.475 14.063 1.00 89.25 185 HIS A C 1
ATOM 1459 O O . HIS A 1 185 ? -35.146 5.908 15.185 1.00 89.25 185 HIS A O 1
ATOM 1465 N N . LYS A 1 186 ? -34.815 6.267 12.990 1.00 79.19 186 LYS A N 1
ATOM 1466 C CA . LYS A 1 186 ? -34.943 7.733 13.037 1.00 79.19 186 LYS A CA 1
ATOM 1467 C C . LYS A 1 186 ? -36.228 8.216 13.732 1.00 79.19 186 LYS A C 1
ATOM 1469 O O . LYS A 1 186 ? -36.191 9.232 14.418 1.00 79.19 186 LYS A O 1
ATOM 1474 N N . ASP A 1 187 ? -37.312 7.450 13.600 1.00 78.56 187 ASP A N 1
ATOM 1475 C CA . ASP A 1 187 ? -38.635 7.759 14.161 1.00 78.56 187 ASP A CA 1
ATOM 1476 C C . ASP A 1 187 ? -38.934 7.012 15.480 1.00 78.56 187 ASP A C 1
ATOM 1478 O O . ASP A 1 187 ? -40.001 7.176 16.069 1.00 78.56 187 ASP A O 1
ATOM 1482 N N . GLY A 1 188 ? -38.007 6.171 15.955 1.00 74.38 188 GLY A N 1
ATOM 1483 C CA . GLY A 1 188 ? -38.163 5.369 17.169 1.00 74.38 188 GLY A CA 1
ATOM 1484 C C . GLY A 1 188 ? -37.578 6.056 18.402 1.00 74.38 188 GLY A C 1
ATOM 1485 O O . GLY A 1 188 ? -36.462 6.573 18.360 1.00 74.38 188 GLY A O 1
ATOM 1486 N N . GLN A 1 189 ? -38.305 6.031 19.523 1.00 71.62 189 GLN A N 1
ATOM 1487 C CA . GLN A 1 189 ? -37.790 6.560 20.794 1.00 71.62 189 GLN A CA 1
ATOM 1488 C C . GLN A 1 189 ? -36.808 5.594 21.480 1.00 71.62 189 GLN A C 1
ATOM 1490 O O . GLN A 1 189 ? -35.819 6.049 22.059 1.00 71.62 189 GLN A O 1
ATOM 1495 N N . ASP A 1 190 ? -37.019 4.280 21.342 1.00 87.62 190 ASP A N 1
ATOM 1496 C CA . ASP A 1 190 ? -36.288 3.261 22.103 1.00 87.62 190 ASP A CA 1
ATOM 1497 C C . ASP A 1 190 ? -35.207 2.532 21.293 1.00 87.62 190 ASP A C 1
ATOM 1499 O O . ASP A 1 190 ? -35.331 2.300 20.087 1.00 87.62 190 ASP A O 1
ATOM 1503 N N . TRP A 1 191 ? -34.137 2.142 21.990 1.00 92.94 191 TRP A N 1
ATOM 1504 C CA . TRP A 1 191 ? -33.072 1.291 21.460 1.00 92.94 191 TRP A CA 1
ATOM 1505 C C . TRP A 1 191 ? -33.517 -0.173 21.430 1.00 92.94 191 TRP A C 1
ATOM 1507 O O . TRP A 1 191 ? -33.931 -0.724 22.448 1.00 92.94 191 TRP A O 1
ATOM 1517 N N . GLN A 1 192 ? -33.380 -0.816 20.275 1.00 93.88 192 GLN A N 1
ATOM 1518 C CA . GLN A 1 192 ? -33.669 -2.235 20.081 1.00 93.88 192 GLN A CA 1
ATOM 1519 C C . GLN A 1 192 ? -32.370 -3.034 20.125 1.00 93.88 192 GLN A C 1
ATOM 1521 O O . GLN A 1 192 ? -31.407 -2.666 19.454 1.00 93.88 192 GLN A O 1
ATOM 1526 N N . ALA A 1 193 ? -32.336 -4.120 20.896 1.00 94.56 193 ALA A N 1
ATOM 1527 C CA . ALA A 1 193 ? -31.173 -4.998 20.953 1.00 94.56 193 ALA A CA 1
ATOM 1528 C C . ALA A 1 193 ? -30.957 -5.710 19.609 1.00 94.56 193 ALA A C 1
ATOM 1530 O O . ALA A 1 193 ? -31.901 -6.209 18.998 1.00 94.56 193 ALA A O 1
ATOM 1531 N N . ILE A 1 194 ? -29.702 -5.761 19.173 1.00 95.81 194 ILE A N 1
ATOM 1532 C CA . ILE A 1 194 ? -29.243 -6.574 18.051 1.00 95.81 194 ILE A CA 1
ATOM 1533 C C . ILE A 1 194 ? -28.696 -7.876 18.632 1.00 95.81 194 ILE A C 1
ATOM 1535 O O . ILE A 1 194 ? -27.969 -7.849 19.625 1.00 95.81 194 ILE A O 1
ATOM 1539 N N . ASP A 1 195 ? -29.017 -9.010 18.014 1.00 93.69 195 ASP A N 1
ATOM 1540 C CA . ASP A 1 195 ? -28.460 -10.313 18.389 1.00 93.69 195 ASP A CA 1
ATOM 1541 C C . ASP A 1 195 ? -26.984 -10.420 17.959 1.00 93.69 195 ASP A C 1
ATOM 1543 O O . ASP A 1 195 ? -26.629 -11.026 16.949 1.00 93.69 195 ASP A O 1
ATOM 1547 N N . CYS A 1 196 ? -26.123 -9.700 18.678 1.00 92.31 196 CYS A N 1
ATOM 1548 C CA . CYS A 1 196 ? -24.681 -9.675 18.501 1.00 92.31 196 CYS A CA 1
ATOM 1549 C C . CYS A 1 196 ? -24.014 -9.432 19.858 1.00 92.31 196 CYS A C 1
ATOM 1551 O O . CYS A 1 196 ? -24.115 -8.341 20.423 1.00 92.31 196 CYS A O 1
ATOM 1553 N N . GLN A 1 197 ? -23.311 -10.455 20.347 1.00 92.12 197 GLN A N 1
ATOM 1554 C CA . GLN A 1 197 ? -22.502 -10.396 21.571 1.00 92.12 197 GLN A CA 1
ATOM 1555 C C . GLN A 1 197 ? -21.004 -10.210 21.285 1.00 92.12 197 GLN A C 1
ATOM 1557 O O . GLN A 1 197 ? -20.181 -10.179 22.198 1.00 92.12 197 GLN A O 1
ATOM 1562 N N . SER A 1 198 ? -20.634 -10.110 20.005 1.00 93.62 198 SER A N 1
ATOM 1563 C CA . SER A 1 198 ? -19.261 -9.845 19.592 1.00 93.62 198 SER A CA 1
ATOM 1564 C C . SER A 1 198 ? -18.894 -8.387 19.850 1.00 93.62 198 SER A C 1
ATOM 1566 O O . SER A 1 198 ? -19.723 -7.478 19.748 1.00 93.62 198 SER A O 1
ATOM 1568 N N . ARG A 1 199 ? -17.606 -8.147 20.103 1.00 92.88 199 ARG A N 1
ATOM 1569 C CA . ARG A 1 199 ? -17.033 -6.797 20.123 1.00 92.88 199 ARG A CA 1
ATOM 1570 C C . ARG A 1 199 ? -17.184 -6.083 18.778 1.00 92.88 199 ARG A C 1
ATOM 1572 O O . ARG A 1 199 ? -17.235 -4.859 18.758 1.00 92.88 199 ARG A O 1
ATOM 1579 N N . VAL A 1 200 ? -17.239 -6.831 17.678 1.00 92.75 200 VAL A N 1
ATOM 1580 C CA . VAL A 1 200 ? -17.361 -6.307 16.312 1.00 92.75 200 VAL A CA 1
ATOM 1581 C C . VAL A 1 200 ? -18.785 -6.498 15.814 1.00 92.75 200 VAL A C 1
ATOM 1583 O O . VAL A 1 200 ? -19.355 -7.578 15.972 1.00 92.75 200 VAL A O 1
ATOM 1586 N N . TYR A 1 201 ? -19.338 -5.475 15.167 1.00 95.06 201 TYR A N 1
ATOM 1587 C CA . TYR A 1 201 ? -20.620 -5.571 14.477 1.00 95.06 201 TYR A CA 1
ATOM 1588 C C . TYR A 1 201 ? -20.526 -5.047 13.051 1.00 95.06 201 TYR A C 1
ATOM 1590 O O . TYR A 1 201 ? -20.032 -3.947 12.832 1.00 95.06 201 TYR A O 1
ATOM 1598 N N . THR A 1 202 ? -21.053 -5.807 12.096 1.00 95.06 202 THR A N 1
ATOM 1599 C CA . THR A 1 202 ? -21.159 -5.387 10.696 1.00 95.06 202 THR A CA 1
ATOM 1600 C C . THR A 1 202 ? -22.618 -5.040 10.395 1.00 95.06 202 THR A C 1
ATOM 1602 O O . THR A 1 202 ? -23.456 -5.949 10.409 1.00 95.06 202 THR A O 1
ATOM 1605 N N . PRO A 1 203 ? -22.950 -3.759 10.137 1.00 95.69 203 PRO A N 1
ATOM 1606 C CA . PRO A 1 203 ? -24.312 -3.331 9.842 1.00 95.69 203 PRO A CA 1
ATOM 1607 C C . PRO A 1 203 ? -24.911 -4.055 8.636 1.00 95.69 203 PRO A C 1
ATOM 1609 O O . PRO A 1 203 ? -24.233 -4.317 7.639 1.00 95.69 203 PRO A O 1
ATOM 1612 N N . LYS A 1 204 ? -26.206 -4.356 8.726 1.00 95.19 204 LYS A N 1
ATOM 1613 C CA . LYS A 1 204 ? -26.984 -5.087 7.717 1.00 95.19 204 LYS A CA 1
ATOM 1614 C C . LYS A 1 204 ? -27.958 -4.155 6.997 1.00 95.19 204 LYS A C 1
ATOM 1616 O O . LYS A 1 204 ? -28.213 -3.039 7.437 1.00 95.19 204 LYS A O 1
ATOM 1621 N N . ALA A 1 205 ? -28.573 -4.643 5.917 1.00 94.62 205 ALA A N 1
ATOM 1622 C CA . ALA A 1 205 ? -29.560 -3.885 5.139 1.00 94.62 205 ALA A CA 1
ATOM 1623 C C . ALA A 1 205 ? -30.725 -3.329 5.984 1.00 94.62 205 ALA A C 1
ATOM 1625 O O . ALA A 1 205 ? -31.213 -2.231 5.728 1.00 94.62 205 ALA A O 1
ATOM 1626 N N . GLU A 1 206 ? -31.140 -4.061 7.018 1.00 93.19 206 GLU A N 1
ATOM 1627 C CA . GLU A 1 206 ? -32.174 -3.649 7.977 1.00 93.19 206 GLU A CA 1
ATOM 1628 C C . GLU A 1 206 ? -31.767 -2.475 8.882 1.00 93.19 206 GLU A C 1
ATOM 1630 O O . GLU A 1 206 ? -32.637 -1.784 9.410 1.00 93.19 206 GLU A O 1
ATOM 1635 N N . ASP A 1 207 ? -30.468 -2.206 9.027 1.00 94.25 207 ASP A N 1
ATOM 1636 C CA . ASP A 1 207 ? -29.970 -1.096 9.840 1.00 94.25 207 ASP A CA 1
ATOM 1637 C C . ASP A 1 207 ? -29.908 0.219 9.062 1.00 94.25 207 ASP A C 1
ATOM 1639 O O . ASP A 1 207 ? -29.598 1.253 9.651 1.00 94.25 207 ASP A O 1
ATOM 1643 N N . LYS A 1 208 ? -30.217 0.219 7.757 1.00 94.62 208 LYS A N 1
ATOM 1644 C CA . LYS A 1 208 ? -30.166 1.412 6.902 1.00 94.62 208 LYS A CA 1
ATOM 1645 C C . LYS A 1 208 ? -30.881 2.600 7.556 1.00 94.62 208 LYS A C 1
ATOM 1647 O O . LYS A 1 208 ? -32.065 2.534 7.889 1.00 94.62 208 LYS A O 1
ATOM 1652 N N . GLY A 1 209 ? -30.164 3.712 7.713 1.00 93.00 209 GLY A N 1
ATOM 1653 C CA . GLY A 1 209 ? -30.673 4.944 8.320 1.00 93.00 209 GLY A CA 1
ATOM 1654 C C . GLY A 1 209 ? -30.865 4.900 9.842 1.00 93.00 209 GLY A C 1
ATOM 1655 O O . GLY A 1 209 ? -31.271 5.911 10.419 1.00 93.00 209 GLY A O 1
ATOM 1656 N N . CYS A 1 210 ? -30.576 3.778 10.506 1.00 93.62 210 CYS A N 1
ATOM 1657 C CA . CYS A 1 210 ? -30.612 3.655 11.963 1.00 93.62 210 CYS A CA 1
ATOM 1658 C C . CYS A 1 210 ? -29.319 4.178 12.585 1.00 93.62 210 CYS A C 1
ATOM 1660 O O . CYS A 1 210 ? -28.250 4.029 12.005 1.00 93.62 210 CYS A O 1
ATOM 1662 N N . SER A 1 211 ? -29.389 4.722 13.799 1.00 94.06 211 SER A N 1
ATOM 1663 C CA . SER A 1 211 ? -28.199 4.856 14.648 1.00 9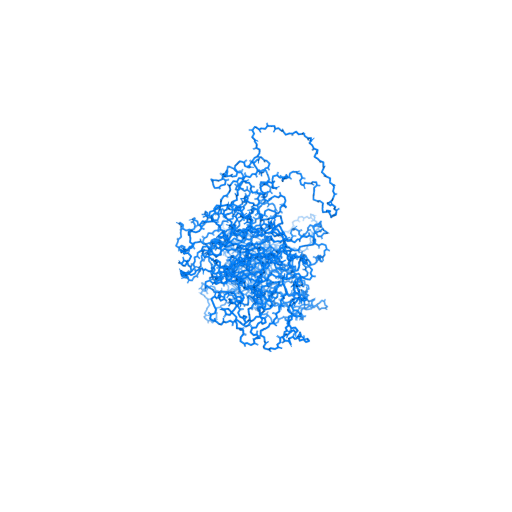4.06 211 SER A CA 1
ATOM 1664 C C . SER A 1 211 ? -27.887 3.516 15.301 1.00 94.06 211 SER A C 1
ATOM 1666 O O . SER A 1 211 ? -28.807 2.810 15.720 1.00 94.06 211 SER A O 1
ATOM 1668 N N . VAL A 1 212 ? -26.605 3.195 15.442 1.00 95.19 212 VAL A N 1
ATOM 1669 C CA . VAL A 1 212 ? -26.119 1.985 16.110 1.00 95.19 212 VAL A CA 1
ATOM 1670 C C . VAL A 1 212 ? -25.442 2.378 17.422 1.00 95.19 212 VAL A C 1
ATOM 1672 O O . VAL A 1 212 ? -24.826 3.437 17.525 1.00 95.19 212 VAL A O 1
ATOM 1675 N N . ARG A 1 213 ? -25.576 1.538 18.445 1.00 95.19 213 ARG A N 1
ATOM 1676 C CA . ARG A 1 213 ? -24.927 1.692 19.747 1.00 95.19 213 ARG A CA 1
ATOM 1677 C C . ARG A 1 213 ? -24.218 0.407 20.116 1.00 95.19 213 ARG A C 1
ATOM 1679 O O . ARG A 1 213 ? -24.807 -0.667 20.030 1.00 95.19 213 ARG A O 1
ATOM 1686 N N . VAL A 1 214 ? -22.995 0.541 20.605 1.00 96.31 214 VAL A N 1
ATOM 1687 C CA . VAL A 1 214 ? -22.281 -0.527 21.304 1.00 96.31 214 VAL A CA 1
ATOM 1688 C C . VAL A 1 214 ? -22.297 -0.237 22.794 1.00 96.31 214 VAL A C 1
ATOM 1690 O O . VAL A 1 214 ? -22.095 0.903 23.207 1.00 96.31 214 VAL A O 1
ATOM 1693 N N . GLN A 1 215 ? -22.522 -1.260 23.605 1.00 96.00 215 GLN A N 1
ATOM 1694 C CA . GLN A 1 215 ? -22.385 -1.205 25.052 1.00 96.00 215 GLN A CA 1
ATOM 1695 C C . GLN A 1 215 ? -21.353 -2.240 25.494 1.00 96.00 215 GLN A C 1
ATOM 1697 O O . GLN A 1 215 ? -21.462 -3.410 25.137 1.00 96.00 215 GLN A O 1
ATOM 1702 N N . CYS A 1 216 ? -20.373 -1.802 26.282 1.00 96.25 216 CYS A N 1
ATOM 1703 C CA . CYS A 1 216 ? -19.373 -2.658 26.908 1.00 96.25 216 CYS A CA 1
ATOM 1704 C C . CYS A 1 216 ? -19.638 -2.730 28.410 1.00 96.25 216 CYS A C 1
ATOM 1706 O O . CYS A 1 216 ? -19.718 -1.697 29.081 1.00 96.25 216 CYS A O 1
ATOM 1708 N N . THR A 1 217 ? -19.754 -3.941 28.943 1.00 94.25 217 THR A N 1
ATOM 1709 C CA . THR A 1 217 ? -19.792 -4.203 30.381 1.00 94.25 217 THR A CA 1
ATOM 1710 C C . THR A 1 217 ? -18.426 -4.750 30.805 1.00 94.25 217 THR A C 1
ATOM 1712 O O . THR A 1 217 ? -18.116 -5.906 30.502 1.00 94.25 217 THR A O 1
ATOM 1715 N N . PRO A 1 218 ? -17.583 -3.940 31.478 1.00 93.25 218 PRO A N 1
ATOM 1716 C CA . PRO A 1 218 ? -16.231 -4.346 31.829 1.00 93.25 218 PRO A CA 1
ATOM 1717 C C . PRO A 1 218 ? -16.254 -5.404 32.928 1.00 93.25 218 PRO A C 1
ATOM 1719 O O . PRO A 1 218 ? -16.992 -5.287 33.911 1.00 93.25 218 PRO A O 1
ATOM 1722 N N . ARG A 1 219 ? -15.414 -6.427 32.786 1.00 92.31 219 ARG A N 1
ATOM 1723 C CA . ARG A 1 219 ? -15.287 -7.513 33.762 1.00 92.31 219 ARG A CA 1
ATOM 1724 C C . ARG A 1 219 ? -13.824 -7.793 34.053 1.00 92.31 219 ARG A C 1
ATOM 1726 O O . ARG A 1 219 ? -12.964 -7.500 33.231 1.00 92.31 219 ARG A O 1
ATOM 1733 N N . ALA A 1 220 ? -13.544 -8.337 35.228 1.00 88.00 220 ALA A N 1
ATOM 1734 C CA . ALA A 1 220 ? -12.213 -8.815 35.578 1.00 88.00 220 ALA A CA 1
ATOM 1735 C C . ALA A 1 220 ? -12.298 -10.167 36.270 1.00 88.00 220 ALA A C 1
ATOM 1737 O O . ALA A 1 220 ? -13.141 -10.370 37.156 1.00 88.00 220 ALA A O 1
ATOM 1738 N N . PHE A 1 221 ? -11.384 -11.060 35.914 1.00 83.06 221 PHE A N 1
ATOM 1739 C CA . PHE A 1 221 ? -11.141 -12.271 36.669 1.00 83.06 221 PHE A CA 1
ATOM 1740 C C . PHE A 1 221 ? -10.569 -11.879 38.038 1.00 83.06 221 PHE A C 1
ATOM 1742 O O . PHE A 1 221 ? -9.668 -11.047 38.154 1.00 83.06 221 PHE A O 1
ATOM 1749 N N . SER A 1 222 ? -11.123 -12.439 39.114 1.00 68.56 222 SER A N 1
ATOM 1750 C CA . SER A 1 222 ? -10.508 -12.296 40.435 1.00 68.56 222 SER A CA 1
ATOM 1751 C C . SER A 1 222 ? -9.144 -12.991 40.403 1.00 68.56 222 SER A C 1
ATOM 1753 O O . SER A 1 222 ? -9.046 -14.164 40.035 1.00 68.56 222 SER A O 1
ATOM 1755 N N . SER A 1 223 ? -8.079 -12.259 40.735 1.00 55.22 223 SER A N 1
ATOM 1756 C CA . SER A 1 223 ? -6.744 -12.843 40.828 1.00 55.22 223 SER A CA 1
ATOM 1757 C C . SER A 1 223 ? -6.691 -13.818 42.008 1.00 55.22 223 SER A C 1
ATOM 1759 O O . SER A 1 223 ? -7.306 -13.599 43.051 1.00 55.22 223 SER A O 1
ATOM 1761 N N . HIS A 1 224 ? -5.922 -14.901 41.870 1.00 42.91 224 HIS A N 1
ATOM 1762 C CA . HIS A 1 224 ? -5.761 -15.958 42.882 1.00 42.91 224 HIS A CA 1
ATOM 1763 C C . HIS A 1 224 ? -5.246 -15.498 44.267 1.00 42.91 224 HIS A C 1
ATOM 1765 O O . HIS A 1 224 ? -5.124 -16.331 45.162 1.00 42.91 224 HIS A O 1
ATOM 1771 N N . ASN A 1 225 ? -4.987 -14.204 44.483 1.00 40.19 225 ASN A N 1
ATOM 1772 C CA . ASN A 1 225 ? -4.600 -13.657 45.785 1.00 40.19 225 ASN A CA 1
ATOM 1773 C C . ASN A 1 225 ? -5.783 -13.251 46.685 1.00 40.19 225 ASN A C 1
ATOM 1775 O O . ASN A 1 225 ? -5.559 -12.991 47.867 1.00 40.19 225 ASN A O 1
ATOM 1779 N N . ASP A 1 226 ? -7.028 -13.285 46.200 1.00 44.56 226 ASP A N 1
ATOM 1780 C CA . ASP A 1 226 ? -8.230 -13.147 47.042 1.00 44.56 226 ASP A CA 1
ATOM 1781 C C . ASP A 1 226 ? -8.674 -14.509 47.610 1.00 44.56 226 ASP A C 1
ATOM 1783 O O . ASP A 1 226 ? -9.827 -14.935 47.524 1.00 44.56 226 ASP A O 1
ATOM 1787 N N . SER A 1 227 ? -7.741 -15.247 48.212 1.00 35.41 227 SER A N 1
ATOM 1788 C CA . SER A 1 227 ? -8.024 -16.508 48.897 1.00 35.41 227 SER A CA 1
ATOM 1789 C C . SER A 1 227 ? -8.718 -16.245 50.236 1.00 35.41 227 SER A C 1
ATOM 1791 O O . SER A 1 227 ? -8.088 -16.325 51.291 1.00 35.41 227 SER A O 1
ATOM 1793 N N . LYS A 1 228 ? -10.008 -15.888 50.199 1.00 38.59 228 LYS A N 1
ATOM 1794 C CA . LYS A 1 228 ? -10.920 -15.888 51.359 1.00 38.59 228 LYS A CA 1
ATOM 1795 C C . LYS A 1 228 ? -12.403 -15.886 50.951 1.00 38.59 228 LYS A C 1
ATOM 1797 O O . LYS A 1 228 ? -13.216 -15.168 51.520 1.00 38.59 228 LYS A O 1
ATOM 1802 N N . ALA A 1 229 ? -12.784 -16.746 50.013 1.00 34.62 229 ALA A N 1
ATOM 1803 C CA . ALA A 1 229 ? -14.166 -17.207 49.900 1.00 34.62 229 ALA A CA 1
ATOM 1804 C C . ALA A 1 229 ? -14.167 -18.693 49.526 1.00 34.62 229 ALA A C 1
ATOM 1806 O O . ALA A 1 229 ? -13.560 -19.096 48.537 1.00 34.62 229 ALA A O 1
ATOM 1807 N N . ASN A 1 230 ? -14.788 -19.507 50.382 1.00 33.97 230 ASN A N 1
ATOM 1808 C CA . ASN A 1 230 ? -14.954 -20.944 50.188 1.00 33.97 230 ASN A CA 1
ATOM 1809 C C . ASN A 1 230 ? -15.593 -21.247 48.828 1.00 33.97 230 ASN A C 1
ATOM 1811 O O . ASN A 1 230 ? -16.476 -20.523 48.377 1.00 33.97 230 ASN A O 1
ATOM 1815 N N . GLY A 1 231 ? -15.125 -22.333 48.211 1.00 36.72 231 GLY A N 1
ATOM 1816 C CA . GLY A 1 231 ? -15.423 -22.714 46.838 1.00 36.72 231 GLY A CA 1
ATOM 1817 C C . GLY A 1 231 ? -16.903 -22.688 46.460 1.00 36.72 231 GLY A C 1
ATOM 1818 O O . GLY A 1 231 ? -17.739 -23.233 47.171 1.00 36.72 231 GLY A O 1
ATOM 1819 N N . ILE A 1 232 ? -17.159 -22.042 45.321 1.00 35.78 232 ILE A N 1
ATOM 1820 C CA . ILE A 1 232 ? -17.987 -22.411 44.159 1.00 35.78 232 ILE A CA 1
ATOM 1821 C C . ILE A 1 232 ? -17.833 -21.210 43.202 1.00 35.78 232 ILE A C 1
ATOM 1823 O O . ILE A 1 232 ? -18.369 -20.145 43.475 1.00 35.78 232 ILE A O 1
ATOM 1827 N N . GLY A 1 233 ? -17.066 -21.368 42.115 1.00 39.72 233 GLY A N 1
ATOM 1828 C CA . GLY A 1 233 ? -16.886 -20.358 41.055 1.00 39.72 233 GLY A CA 1
ATOM 1829 C C . GLY A 1 233 ? -16.019 -19.147 41.437 1.00 39.72 233 GLY A C 1
ATOM 1830 O O . GLY A 1 233 ? -16.279 -18.459 42.418 1.00 39.72 233 GLY A O 1
ATOM 1831 N N . GLY A 1 234 ? -14.977 -18.852 40.653 1.00 50.50 234 GLY A N 1
ATOM 1832 C CA . GLY A 1 234 ? -14.226 -17.602 40.809 1.00 50.50 234 GLY A CA 1
ATOM 1833 C C . GLY A 1 234 ? -15.164 -16.402 40.637 1.00 50.50 234 GLY A C 1
ATOM 1834 O O . GLY A 1 234 ? -15.833 -16.285 39.613 1.00 50.50 234 GLY A O 1
ATOM 1835 N N . SER A 1 235 ? -15.253 -15.530 41.642 1.00 64.12 235 SER A N 1
ATOM 1836 C CA . SER A 1 235 ? -16.127 -14.354 41.593 1.00 64.12 235 SER A CA 1
ATOM 1837 C C . SER A 1 235 ? -15.603 -13.359 40.553 1.00 64.12 235 SER A C 1
ATOM 1839 O O . SER A 1 235 ? -14.601 -12.685 40.785 1.00 64.12 235 SER A O 1
ATOM 1841 N N . VAL A 1 236 ? -16.269 -13.255 39.401 1.00 75.88 236 VAL A N 1
ATOM 1842 C CA . VAL A 1 236 ? -15.969 -12.243 38.376 1.00 75.88 236 VAL A CA 1
ATOM 1843 C C . VAL A 1 236 ? -16.433 -10.881 38.885 1.00 75.88 236 VAL A C 1
ATOM 1845 O O . VAL A 1 236 ? -17.597 -10.714 39.250 1.00 75.88 236 VAL A O 1
ATOM 1848 N N . ARG A 1 237 ? -15.533 -9.895 38.914 1.00 84.19 237 ARG A N 1
ATOM 1849 C CA . ARG A 1 237 ? -15.909 -8.509 39.227 1.00 84.19 237 ARG A CA 1
ATOM 1850 C C . ARG A 1 237 ? -16.538 -7.891 37.983 1.00 84.19 237 ARG A C 1
ATOM 1852 O O . ARG A 1 237 ? -16.014 -8.078 36.887 1.00 84.19 237 ARG A O 1
ATOM 1859 N N . VAL A 1 238 ? -17.642 -7.168 38.150 1.00 82.94 238 VAL A N 1
ATOM 1860 C CA . VAL A 1 238 ? -18.412 -6.571 37.047 1.00 82.94 238 VAL A CA 1
ATOM 1861 C C . VAL A 1 238 ? -18.552 -5.078 37.292 1.00 82.94 238 VAL A C 1
ATOM 1863 O O . VAL A 1 238 ? -19.054 -4.665 38.337 1.00 82.94 238 VAL A O 1
ATOM 1866 N N . GLY A 1 239 ? -18.105 -4.278 36.331 1.00 83.75 239 GLY A N 1
ATOM 1867 C CA . GLY A 1 239 ? -18.251 -2.831 36.367 1.00 83.75 239 GLY A CA 1
ATOM 1868 C C . GLY A 1 239 ? -19.532 -2.323 35.722 1.00 83.75 239 GLY A C 1
ATOM 1869 O O . GLY A 1 239 ? -20.362 -3.086 35.224 1.00 83.75 239 GLY A O 1
ATOM 1870 N N . MET A 1 240 ? -19.695 -1.000 35.718 1.00 82.06 240 MET A N 1
ATOM 1871 C CA . MET A 1 240 ? -20.852 -0.367 35.086 1.00 82.06 240 MET A CA 1
ATOM 1872 C C . MET A 1 240 ? -20.746 -0.420 33.555 1.00 82.06 240 MET A C 1
ATOM 1874 O O . MET A 1 240 ? -19.679 -0.112 33.018 1.00 82.06 240 MET A O 1
ATOM 1878 N N . PRO A 1 241 ? -21.834 -0.764 32.840 1.00 87.56 241 PRO A N 1
ATOM 1879 C CA . PRO A 1 241 ? -21.853 -0.699 31.387 1.00 87.56 241 PRO A CA 1
ATOM 1880 C C . PRO A 1 241 ? -21.657 0.732 30.878 1.00 87.56 241 PRO A C 1
ATOM 1882 O O . PRO A 1 241 ? -22.264 1.668 31.401 1.00 87.56 241 PRO A O 1
ATOM 1885 N N . VAL A 1 242 ? -20.856 0.891 29.826 1.00 90.81 242 VAL A N 1
ATOM 1886 C CA . VAL A 1 242 ? -20.641 2.172 29.136 1.00 90.81 242 VAL A CA 1
ATOM 1887 C C . VAL A 1 242 ? -20.914 1.980 27.650 1.00 90.81 242 VAL A C 1
ATOM 1889 O O . VAL A 1 242 ? -20.534 0.961 27.072 1.00 90.81 242 VAL A O 1
ATOM 1892 N N . ALA A 1 243 ? -21.596 2.945 27.037 1.00 93.38 243 ALA A N 1
ATOM 1893 C CA . ALA A 1 243 ? -22.033 2.862 25.650 1.00 93.38 243 ALA A CA 1
ATOM 1894 C C . ALA A 1 243 ? -21.444 3.972 24.771 1.00 93.38 243 ALA A C 1
ATOM 1896 O O . ALA A 1 243 ? -21.145 5.065 25.253 1.00 93.38 243 ALA A O 1
ATOM 1897 N N . ALA A 1 244 ? -21.320 3.684 23.477 1.00 94.00 244 ALA A N 1
ATOM 1898 C CA . ALA A 1 244 ? -20.997 4.647 22.432 1.00 94.00 244 ALA A CA 1
ATOM 1899 C C . ALA A 1 244 ? -21.968 4.500 21.257 1.00 94.00 244 ALA A C 1
ATOM 1901 O O . ALA A 1 244 ? -22.322 3.383 20.876 1.00 94.00 244 ALA A O 1
ATOM 1902 N N . ASP A 1 245 ? -22.347 5.634 20.671 1.00 93.12 245 ASP A N 1
ATOM 1903 C CA . ASP A 1 245 ? -23.358 5.725 19.618 1.00 93.12 245 ASP A CA 1
ATOM 1904 C C . ASP A 1 245 ? -22.727 6.191 18.303 1.00 93.12 245 ASP A C 1
ATOM 1906 O O . ASP A 1 245 ? -21.751 6.946 18.301 1.00 93.12 245 ASP A O 1
ATOM 1910 N N . THR A 1 246 ? -23.327 5.792 17.186 1.00 91.88 246 THR A N 1
ATOM 1911 C CA . THR A 1 246 ? -22.988 6.264 15.842 1.00 91.88 246 THR A CA 1
ATOM 1912 C C . THR A 1 246 ? -24.032 7.232 15.283 1.00 91.88 246 THR A C 1
ATOM 1914 O O . THR A 1 246 ? -25.175 7.320 15.750 1.00 91.88 246 THR A O 1
ATOM 1917 N N . GLY A 1 247 ? -23.663 7.897 14.184 1.00 89.88 247 GLY A N 1
ATOM 1918 C CA . GLY A 1 247 ? -24.629 8.473 13.246 1.00 89.88 247 GLY A CA 1
ATOM 1919 C C . GLY A 1 247 ? -25.474 7.405 12.525 1.00 89.88 247 GLY A C 1
ATOM 1920 O O . GLY A 1 247 ? -25.326 6.210 12.803 1.00 89.88 247 GLY A O 1
ATOM 1921 N N . PRO A 1 248 ? -26.375 7.823 11.619 1.00 92.25 248 PRO A N 1
ATOM 1922 C CA . PRO A 1 248 ? -27.193 6.902 10.837 1.00 92.25 248 PRO A CA 1
ATOM 1923 C C . PRO A 1 248 ? -26.339 6.040 9.894 1.00 92.25 248 PRO A C 1
ATOM 1925 O O . PRO A 1 248 ? -25.374 6.537 9.318 1.00 92.25 248 PRO A O 1
ATOM 1928 N N . VAL A 1 249 ? -26.720 4.773 9.716 1.00 94.75 249 VAL A N 1
ATOM 1929 C CA . VAL A 1 249 ? -26.067 3.837 8.785 1.00 94.75 249 VAL A CA 1
ATOM 1930 C C . VAL A 1 249 ? -26.328 4.236 7.333 1.00 94.75 249 VAL A C 1
ATOM 1932 O O . VAL A 1 249 ? -27.482 4.339 6.907 1.00 94.75 249 VAL A O 1
ATOM 1935 N N . ASP A 1 250 ? -25.248 4.429 6.581 1.00 93.75 250 ASP A N 1
ATOM 1936 C CA . ASP A 1 250 ? -25.236 4.667 5.138 1.00 93.75 250 ASP A CA 1
ATOM 1937 C C . ASP A 1 250 ? -25.215 3.330 4.365 1.00 93.75 250 ASP A C 1
ATOM 1939 O O . ASP A 1 250 ? -24.839 2.280 4.888 1.00 93.75 250 ASP A O 1
ATOM 1943 N N . GLU A 1 251 ? -25.646 3.346 3.106 1.00 92.69 251 GLU A N 1
ATOM 1944 C CA . GLU A 1 251 ? -25.620 2.154 2.250 1.00 92.69 251 GLU A CA 1
ATOM 1945 C C . GLU A 1 251 ? -24.211 1.766 1.800 1.00 92.69 251 GLU A C 1
ATOM 1947 O O . GLU A 1 251 ? -23.996 0.616 1.431 1.00 92.69 251 GLU A O 1
ATOM 1952 N N . GLY A 1 252 ? -23.265 2.707 1.806 1.00 92.12 252 GLY A N 1
ATOM 1953 C CA . GLY A 1 252 ? -21.945 2.505 1.224 1.00 92.12 252 GLY A CA 1
ATOM 1954 C C . GLY A 1 252 ? -21.965 2.493 -0.312 1.00 92.12 252 GLY A C 1
ATOM 1955 O O . GLY A 1 252 ? -22.935 2.933 -0.953 1.00 92.12 252 GLY A O 1
ATOM 1956 N N . PRO A 1 253 ? -20.856 2.096 -0.955 1.00 93.12 253 PRO A N 1
ATOM 1957 C CA . PRO A 1 253 ? -20.820 1.900 -2.397 1.00 93.12 253 PRO A CA 1
ATOM 1958 C C . PRO A 1 253 ? -21.562 0.611 -2.800 1.00 93.12 253 PRO A C 1
ATOM 1960 O O . PRO A 1 253 ? -21.565 -0.358 -2.049 1.00 93.12 253 PRO A O 1
ATOM 1963 N N . PRO A 1 254 ? -22.168 0.560 -4.001 1.00 88.75 254 PRO A N 1
ATOM 1964 C CA . PRO A 1 254 ? -22.865 -0.642 -4.476 1.00 88.75 254 PRO A CA 1
ATOM 1965 C C . PRO A 1 254 ? -21.928 -1.838 -4.708 1.00 88.75 254 PRO A C 1
ATOM 1967 O O . PRO A 1 254 ? -22.370 -2.981 -4.685 1.00 88.75 254 PRO A O 1
ATOM 1970 N N . GLU A 1 255 ? -20.647 -1.573 -4.957 1.00 89.19 255 GLU A N 1
ATOM 1971 C CA . GLU A 1 255 ? -19.601 -2.574 -5.140 1.00 89.19 255 GLU A CA 1
ATOM 1972 C C . GLU A 1 255 ? -18.441 -2.209 -4.215 1.00 89.19 255 GLU A C 1
ATOM 1974 O O . GLU A 1 255 ? -18.051 -1.038 -4.154 1.00 89.19 255 GLU A O 1
ATOM 1979 N N . VAL A 1 256 ? -17.866 -3.197 -3.529 1.00 88.06 256 VAL A N 1
ATOM 1980 C CA . VAL A 1 256 ? -16.710 -2.958 -2.660 1.00 88.06 256 VAL A CA 1
ATOM 1981 C C . VAL A 1 256 ? -15.473 -2.587 -3.498 1.00 88.06 256 VAL A C 1
ATOM 1983 O O . VAL A 1 256 ? -15.310 -3.074 -4.635 1.00 88.06 256 VAL A O 1
ATOM 1986 N N . PRO A 1 257 ? -14.597 -1.701 -2.989 1.00 86.19 257 PRO A N 1
ATOM 1987 C CA . PRO A 1 257 ? -13.294 -1.487 -3.600 1.00 86.19 257 PRO A CA 1
ATOM 1988 C C . PRO A 1 257 ? -12.521 -2.808 -3.634 1.00 86.19 257 PRO A C 1
ATOM 1990 O O . PRO A 1 257 ? -12.563 -3.595 -2.6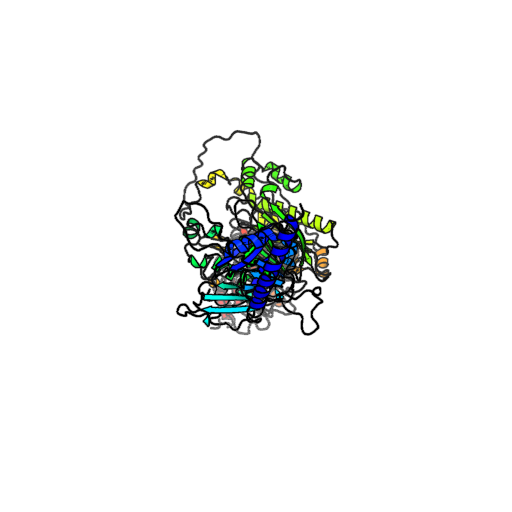94 1.00 86.19 257 PRO A O 1
ATOM 1993 N N . GLY A 1 258 ? -11.874 -3.091 -4.762 1.00 87.31 258 GLY A N 1
ATOM 1994 C CA . GLY A 1 258 ? -11.097 -4.319 -4.920 1.00 87.31 258 GLY A CA 1
ATOM 1995 C C . GLY A 1 258 ? -11.900 -5.603 -5.160 1.00 87.31 258 GLY A C 1
ATOM 1996 O O . GLY A 1 258 ? -11.262 -6.621 -5.371 1.00 87.31 258 GLY A O 1
ATOM 1997 N N . GLN A 1 259 ? -13.241 -5.597 -5.240 1.00 88.50 259 GLN A N 1
ATOM 1998 C CA . GLN A 1 259 ? -14.063 -6.822 -5.388 1.00 88.50 259 GLN A CA 1
ATOM 1999 C C . GLN A 1 259 ? -13.543 -7.832 -6.436 1.00 88.50 259 GLN A C 1
ATOM 2001 O O . GLN A 1 259 ? -13.439 -9.022 -6.153 1.00 88.50 259 GLN A O 1
ATOM 2006 N N . GLY A 1 260 ? -13.199 -7.372 -7.647 1.00 90.88 260 GLY A N 1
ATOM 2007 C CA . GLY A 1 260 ? -12.635 -8.237 -8.696 1.00 90.88 260 GLY A CA 1
ATOM 2008 C C . GLY A 1 260 ? -11.192 -8.671 -8.414 1.00 90.88 260 GLY A C 1
ATOM 2009 O O . GLY A 1 260 ? -10.779 -9.764 -8.785 1.00 90.88 260 GLY A O 1
ATOM 2010 N N . ARG A 1 261 ? -10.437 -7.845 -7.688 1.00 95.25 261 ARG A N 1
ATOM 2011 C CA . ARG A 1 261 ? -9.046 -8.090 -7.288 1.00 95.25 261 ARG A CA 1
ATOM 2012 C C . ARG A 1 261 ? -8.954 -9.078 -6.122 1.00 95.25 261 ARG A C 1
ATOM 2014 O O . ARG A 1 261 ? -8.050 -9.911 -6.091 1.00 95.25 261 ARG A O 1
ATOM 2021 N N . HIS A 1 262 ? -9.925 -9.050 -5.210 1.00 96.12 262 HIS A N 1
ATOM 2022 C CA . HIS A 1 262 ? -10.047 -9.979 -4.084 1.00 96.12 262 HIS A CA 1
ATOM 2023 C C . HIS A 1 262 ? -10.180 -11.429 -4.542 1.00 96.12 262 HIS A C 1
ATOM 2025 O O . HIS A 1 262 ? -9.607 -12.307 -3.910 1.00 96.12 262 HIS A O 1
ATOM 2031 N N . LEU A 1 263 ? -10.774 -11.673 -5.718 1.00 94.38 263 LEU A N 1
ATOM 2032 C CA . LEU A 1 263 ? -10.838 -13.004 -6.340 1.00 94.38 263 LEU A CA 1
ATOM 2033 C C . LEU A 1 263 ? -9.458 -13.633 -6.578 1.00 94.38 263 LEU A C 1
ATOM 2035 O O . LEU A 1 263 ? -9.333 -14.856 -6.634 1.00 94.38 263 LEU A O 1
ATOM 2039 N N . HIS A 1 264 ? -8.413 -12.814 -6.709 1.00 94.81 264 HIS A N 1
ATOM 2040 C CA . HIS A 1 264 ? -7.039 -13.285 -6.846 1.00 94.81 264 HIS A CA 1
ATOM 2041 C C . HIS A 1 264 ? -6.368 -13.532 -5.496 1.00 94.81 264 HIS A C 1
ATOM 2043 O O . HIS A 1 264 ? -5.259 -14.045 -5.471 1.00 94.81 264 HIS A O 1
ATOM 2049 N N . THR A 1 265 ? -6.991 -13.190 -4.374 1.00 96.38 265 THR A N 1
ATOM 2050 C CA . THR A 1 265 ? -6.347 -13.123 -3.055 1.00 96.38 265 THR A CA 1
ATOM 2051 C C . THR A 1 265 ? -7.169 -13.803 -1.958 1.00 96.38 265 THR A C 1
ATOM 2053 O O . THR A 1 265 ? -7.022 -13.488 -0.785 1.00 96.38 265 THR A O 1
ATOM 2056 N N . ASN A 1 266 ? -7.968 -14.809 -2.330 1.00 91.50 266 ASN A N 1
ATOM 2057 C CA . ASN A 1 266 ? -8.918 -15.513 -1.452 1.00 91.50 266 ASN A CA 1
ATOM 2058 C C . ASN A 1 266 ? -8.295 -16.195 -0.220 1.00 91.50 266 ASN A C 1
ATOM 2060 O O . ASN A 1 266 ? -9.011 -16.532 0.718 1.00 91.50 266 ASN A O 1
ATOM 2064 N N . GLU A 1 267 ? -6.984 -16.435 -0.229 1.00 91.50 267 GLU A N 1
ATOM 2065 C CA . GLU A 1 267 ? -6.282 -17.141 0.838 1.00 91.50 267 GLU A CA 1
ATOM 2066 C C . GLU A 1 267 ? -5.060 -16.357 1.321 1.00 91.50 267 GLU A C 1
ATOM 2068 O O . GLU A 1 267 ? -4.389 -15.647 0.554 1.00 91.50 267 GLU A O 1
ATOM 2073 N N . VAL A 1 268 ? -4.759 -16.534 2.610 1.00 93.00 268 VAL A N 1
ATOM 2074 C CA . VAL A 1 268 ? -3.489 -16.133 3.219 1.00 93.00 268 VAL A CA 1
ATOM 2075 C C . VAL A 1 268 ? -2.399 -17.081 2.731 1.00 93.00 268 VAL A C 1
ATOM 2077 O O . VAL A 1 268 ? -2.542 -18.304 2.815 1.00 93.00 268 VAL A O 1
ATOM 2080 N N . LEU A 1 269 ? -1.299 -16.520 2.234 1.00 93.62 269 LEU A N 1
ATOM 2081 C CA . LEU A 1 269 ? -0.192 -17.313 1.714 1.00 93.62 269 LEU A CA 1
ATOM 2082 C C . LEU A 1 269 ? 0.607 -17.983 2.833 1.00 93.62 269 LEU A C 1
ATOM 2084 O O . LEU A 1 269 ? 0.600 -17.571 3.994 1.00 93.62 269 LEU A O 1
ATOM 2088 N N . ARG A 1 270 ? 1.328 -19.037 2.458 1.00 89.88 270 ARG A N 1
ATOM 2089 C CA . ARG A 1 270 ? 2.249 -19.760 3.335 1.00 89.88 270 ARG A CA 1
ATOM 2090 C C . ARG A 1 270 ? 3.644 -19.735 2.738 1.00 89.88 270 ARG A C 1
ATOM 2092 O O . ARG A 1 270 ? 3.799 -19.662 1.521 1.00 89.88 270 ARG A O 1
ATOM 2099 N N . SER A 1 271 ? 4.635 -19.863 3.612 1.00 87.12 271 SER A N 1
ATOM 2100 C CA . SER A 1 271 ? 6.033 -20.063 3.233 1.00 87.12 271 SER A CA 1
ATOM 2101 C C . SER A 1 271 ? 6.179 -21.105 2.109 1.00 87.12 271 SER A C 1
ATOM 2103 O O . SER A 1 271 ? 5.518 -22.148 2.181 1.00 87.12 271 SER A O 1
ATOM 2105 N N . PRO A 1 272 ? 7.007 -20.853 1.076 1.00 90.69 272 PRO A N 1
ATOM 2106 C CA . PRO A 1 272 ? 7.945 -19.730 0.931 1.00 90.69 272 PRO A CA 1
ATOM 2107 C C . PRO A 1 272 ? 7.327 -18.444 0.353 1.00 90.69 272 PRO A C 1
ATOM 2109 O O . PRO A 1 272 ? 8.058 -17.491 0.076 1.00 90.69 272 PRO A O 1
ATOM 2112 N N . LEU A 1 273 ? 6.009 -18.415 0.121 1.00 93.94 273 LEU A N 1
ATOM 2113 C CA . LEU A 1 273 ? 5.317 -17.273 -0.471 1.00 93.94 273 LEU A CA 1
ATOM 2114 C C . LEU A 1 273 ? 4.855 -16.273 0.585 1.00 93.94 273 LEU A C 1
ATOM 2116 O O . LEU A 1 273 ? 4.435 -16.637 1.688 1.00 93.94 273 LEU A O 1
ATOM 2120 N N . PHE A 1 274 ? 4.867 -15.001 0.220 1.00 96.50 274 PHE A N 1
ATOM 2121 C CA . PHE A 1 274 ? 4.285 -13.925 1.004 1.00 96.50 274 PHE A CA 1
ATOM 2122 C C . PHE A 1 274 ? 3.747 -12.826 0.089 1.00 96.50 274 PHE A C 1
ATOM 2124 O O . PHE A 1 274 ? 4.292 -12.558 -0.980 1.00 96.50 274 PHE A O 1
ATOM 2131 N N . ARG A 1 275 ? 2.651 -12.196 0.502 1.00 98.50 275 ARG A N 1
ATOM 2132 C CA . ARG A 1 275 ? 1.974 -11.150 -0.261 1.00 98.50 275 ARG A CA 1
ATOM 2133 C C . ARG A 1 275 ? 2.319 -9.777 0.287 1.00 98.50 275 ARG A C 1
ATOM 2135 O O . ARG A 1 275 ? 2.176 -9.531 1.486 1.00 98.50 275 ARG A O 1
ATOM 2142 N N . VAL A 1 276 ? 2.711 -8.881 -0.609 1.00 98.81 276 VAL A N 1
ATOM 2143 C CA . VAL A 1 276 ? 3.063 -7.496 -0.297 1.00 98.81 276 VAL A CA 1
ATOM 2144 C C . VAL A 1 276 ? 2.066 -6.555 -0.964 1.00 98.81 276 VAL A C 1
ATOM 2146 O O . VAL A 1 276 ? 1.745 -6.721 -2.142 1.00 98.81 276 VAL A O 1
ATOM 2149 N N . VAL A 1 277 ? 1.589 -5.569 -0.206 1.00 98.88 277 VAL A N 1
ATOM 2150 C CA . VAL A 1 277 ? 0.751 -4.465 -0.688 1.00 98.88 277 VAL A CA 1
ATOM 2151 C C . VAL A 1 277 ? 1.494 -3.149 -0.479 1.00 98.88 277 VAL A C 1
ATOM 2153 O O . VAL A 1 277 ? 2.030 -2.929 0.606 1.00 98.88 277 VAL A O 1
ATOM 2156 N N . THR A 1 278 ? 1.487 -2.259 -1.472 1.00 98.81 278 THR A N 1
ATOM 2157 C CA . THR A 1 278 ? 1.816 -0.836 -1.285 1.00 98.81 278 THR A CA 1
ATOM 2158 C C . THR A 1 278 ? 0.644 0.034 -1.724 1.00 98.81 278 THR A C 1
ATOM 2160 O O . THR A 1 278 ? 0.013 -0.268 -2.739 1.00 98.81 278 THR A O 1
ATOM 2163 N N . TYR A 1 279 ? 0.307 1.065 -0.947 1.00 98.81 279 TYR A N 1
ATOM 2164 C CA . TYR A 1 279 ? -0.866 1.893 -1.221 1.00 98.81 279 TYR A CA 1
ATOM 2165 C C . TYR A 1 279 ? -0.764 3.291 -0.594 1.00 98.81 279 TYR A C 1
ATOM 2167 O O . TYR A 1 279 ? -0.776 3.430 0.632 1.00 98.81 279 TYR A O 1
ATOM 2175 N N . ASN A 1 280 ? -0.739 4.328 -1.432 1.00 98.56 280 ASN A N 1
ATOM 2176 C CA . ASN A 1 280 ? -0.992 5.700 -1.007 1.00 98.56 280 ASN A CA 1
ATOM 2177 C C . ASN A 1 280 ? -2.504 5.875 -0.768 1.00 98.56 280 ASN A C 1
ATOM 2179 O O . ASN A 1 280 ? -3.312 5.646 -1.669 1.00 98.56 280 ASN A O 1
ATOM 2183 N N . ILE A 1 281 ? -2.904 6.220 0.461 1.00 97.88 281 ILE A N 1
ATOM 2184 C CA . ILE A 1 281 ? -4.320 6.232 0.877 1.00 97.88 281 ILE A CA 1
ATOM 2185 C C . ILE A 1 281 ? -4.951 7.630 0.944 1.00 97.88 281 ILE A C 1
ATOM 2187 O O . ILE A 1 281 ? -6.067 7.757 1.462 1.00 97.88 281 ILE A O 1
ATOM 2191 N N . LEU A 1 282 ? -4.267 8.650 0.413 1.00 95.81 282 LEU A N 1
ATOM 2192 C CA . LEU A 1 282 ? -4.710 10.044 0.348 1.00 95.81 282 LEU A CA 1
ATOM 2193 C C . LEU A 1 282 ? -5.017 10.660 1.727 1.00 95.81 282 LEU A C 1
ATOM 2195 O O . LEU A 1 282 ? -6.099 10.463 2.304 1.00 95.81 282 LEU A O 1
ATOM 2199 N N . ALA A 1 283 ? -4.092 11.462 2.253 1.00 92.00 283 ALA A N 1
ATOM 2200 C CA . ALA A 1 283 ? -4.236 12.050 3.587 1.00 92.00 283 ALA A CA 1
ATOM 2201 C C . ALA A 1 283 ? -5.375 13.081 3.645 1.00 92.00 283 ALA A C 1
ATOM 2203 O O . ALA A 1 283 ? -5.577 13.887 2.732 1.00 92.00 283 ALA A O 1
ATOM 2204 N N . ASP A 1 284 ? -6.103 13.125 4.765 1.00 88.12 284 ASP A N 1
ATOM 2205 C CA . ASP A 1 284 ? -7.261 14.023 4.923 1.00 88.12 284 ASP A CA 1
ATOM 2206 C C . ASP A 1 284 ? -6.880 15.509 4.849 1.00 88.12 284 ASP A C 1
ATOM 2208 O O . ASP A 1 284 ? -7.640 16.349 4.365 1.00 88.12 284 ASP A O 1
ATOM 2212 N N . GLN A 1 285 ? -5.664 15.851 5.276 1.00 83.44 285 GLN A N 1
ATOM 2213 C CA . GLN A 1 285 ? -5.142 17.217 5.193 1.00 83.44 285 GLN A CA 1
ATOM 2214 C C . GLN A 1 285 ? -5.036 17.755 3.754 1.00 83.44 285 GLN A C 1
ATOM 2216 O O . GLN A 1 285 ? -5.157 18.961 3.562 1.00 83.44 285 GLN A O 1
ATOM 2221 N N . TYR A 1 286 ? -4.840 16.897 2.746 1.00 81.19 286 TYR A N 1
ATOM 2222 C CA . TYR A 1 286 ? -4.764 17.334 1.347 1.00 81.19 286 TYR A CA 1
ATOM 2223 C C . TYR A 1 286 ? -6.149 17.532 0.743 1.00 81.19 286 TYR A C 1
ATOM 2225 O O . TYR A 1 286 ? -6.344 18.395 -0.106 1.00 81.19 286 TYR A O 1
ATOM 2233 N N . VAL A 1 287 ? -7.130 16.790 1.250 1.00 80.75 287 VAL A N 1
ATOM 2234 C CA . VAL A 1 287 ? -8.524 16.867 0.820 1.00 80.75 287 VAL A CA 1
ATOM 2235 C C . VAL A 1 287 ? -9.287 17.977 1.542 1.00 80.75 287 VAL A C 1
ATOM 2237 O O . VAL A 1 287 ? -10.231 18.525 0.990 1.00 80.75 287 VAL A O 1
ATOM 2240 N N . SER A 1 288 ? -8.924 18.326 2.774 1.00 70.56 288 SER A N 1
ATOM 2241 C CA . SER A 1 288 ? -9.657 19.310 3.592 1.00 70.56 288 SER A CA 1
ATOM 2242 C C . SER A 1 288 ? -9.404 20.774 3.208 1.00 70.56 288 SER A C 1
ATOM 2244 O O . SER A 1 288 ? -10.114 21.657 3.691 1.00 70.56 288 SER A O 1
ATOM 2246 N N . MET A 1 289 ? -8.443 21.049 2.321 1.00 73.12 289 MET A N 1
ATOM 2247 C CA . MET A 1 289 ? -8.233 22.384 1.755 1.00 73.12 289 MET A CA 1
ATOM 2248 C C . MET A 1 289 ? -9.266 22.658 0.650 1.00 73.12 289 MET A C 1
ATOM 2250 O O . MET A 1 289 ? -9.376 21.880 -0.297 1.00 73.12 289 MET A O 1
ATOM 2254 N N . ASN A 1 290 ? -10.021 23.761 0.764 1.00 61.94 290 ASN A N 1
ATOM 2255 C CA . ASN A 1 290 ? -11.083 24.111 -0.195 1.00 61.94 290 ASN A CA 1
ATOM 2256 C C . ASN A 1 290 ? -10.563 24.174 -1.638 1.00 61.94 290 ASN A C 1
ATOM 2258 O O . ASN A 1 290 ? -11.196 23.613 -2.529 1.00 61.94 290 ASN A O 1
ATOM 2262 N N . ASP A 1 291 ? -9.386 24.767 -1.840 1.00 66.12 291 ASP A N 1
ATOM 2263 C CA . ASP A 1 291 ? -8.779 24.908 -3.164 1.00 66.12 291 ASP A CA 1
ATOM 2264 C C . ASP A 1 291 ? -8.512 23.534 -3.792 1.00 66.12 291 ASP A C 1
ATOM 2266 O O . ASP A 1 291 ? -8.877 23.302 -4.938 1.00 66.12 291 ASP A O 1
ATOM 2270 N N . THR A 1 292 ? -7.992 22.562 -3.033 1.00 68.00 292 THR A N 1
ATOM 2271 C CA . THR A 1 292 ? -7.766 21.199 -3.536 1.00 68.00 292 THR A CA 1
ATOM 2272 C C . THR A 1 292 ? -9.064 20.506 -3.955 1.00 68.00 292 THR A C 1
ATOM 2274 O O . THR A 1 292 ? -9.101 19.825 -4.981 1.00 68.00 292 THR A O 1
ATOM 2277 N N . GLN A 1 293 ? -10.149 20.682 -3.194 1.00 68.31 293 GLN A N 1
ATOM 2278 C CA . GLN A 1 293 ? -11.445 20.088 -3.542 1.00 68.31 293 GLN A CA 1
ATOM 2279 C C . GLN A 1 293 ? -12.018 20.680 -4.829 1.00 68.31 293 GLN A C 1
ATOM 2281 O O . GLN A 1 293 ? -12.564 19.947 -5.650 1.00 68.31 293 GLN A O 1
ATOM 2286 N N . GLU A 1 294 ? -11.905 21.994 -5.008 1.00 72.56 294 GLU A N 1
ATOM 2287 C CA . GLU A 1 294 ? -12.458 22.700 -6.169 1.00 72.56 294 GLU A CA 1
ATOM 2288 C C . GLU A 1 294 ? -11.598 22.522 -7.429 1.00 72.56 294 GLU A C 1
ATOM 2290 O O . GLU A 1 294 ? -12.119 22.530 -8.549 1.00 72.56 294 GLU A O 1
ATOM 2295 N N . LEU A 1 295 ? -10.299 22.288 -7.247 1.00 77.12 295 LEU A N 1
ATOM 2296 C CA . LEU A 1 295 ? -9.324 22.196 -8.325 1.00 77.12 295 LEU A CA 1
ATOM 2297 C C . LEU A 1 295 ? -9.002 20.751 -8.739 1.00 77.12 295 LEU A C 1
ATOM 2299 O O . LEU A 1 295 ? -9.096 20.427 -9.922 1.00 77.12 295 LEU A O 1
ATOM 2303 N N . LEU A 1 296 ? -8.649 19.874 -7.790 1.00 82.94 296 LEU A N 1
ATOM 2304 C CA . LEU A 1 296 ? -8.183 18.508 -8.078 1.00 82.94 296 LEU A CA 1
ATOM 2305 C C . LEU A 1 296 ? -9.298 17.459 -8.027 1.00 82.94 296 LEU A C 1
ATOM 2307 O O . LEU A 1 296 ? -9.253 16.492 -8.787 1.00 82.94 296 LEU A O 1
ATOM 2311 N N . PHE A 1 297 ? -10.300 17.639 -7.159 1.00 90.44 297 PHE A N 1
ATOM 2312 C CA . PHE A 1 297 ? -11.308 16.607 -6.863 1.00 90.44 297 PHE A CA 1
ATOM 2313 C C . PHE A 1 297 ? -12.760 17.051 -7.095 1.00 90.44 297 PHE A C 1
ATOM 2315 O O . PHE A 1 297 ? -13.686 16.446 -6.556 1.00 90.44 297 PHE A O 1
ATOM 2322 N N . ASN A 1 298 ? -12.996 18.062 -7.936 1.00 89.06 298 ASN A N 1
ATOM 2323 C CA . ASN A 1 298 ? -14.330 18.650 -8.149 1.00 89.06 298 ASN A CA 1
ATOM 2324 C C . ASN A 1 298 ? -15.381 17.711 -8.774 1.00 89.06 298 ASN A C 1
ATOM 2326 O O . ASN A 1 298 ? -16.564 18.043 -8.829 1.00 89.06 298 ASN A O 1
ATOM 2330 N N . TYR A 1 299 ? -14.963 16.537 -9.243 1.00 91.19 299 TYR A N 1
ATOM 2331 C CA . TYR A 1 299 ? -15.830 15.460 -9.723 1.00 91.19 299 TYR A CA 1
ATOM 2332 C C . TYR A 1 299 ? -16.317 14.522 -8.613 1.00 91.19 299 TYR A C 1
ATOM 2334 O O . TYR A 1 299 ? -17.241 13.744 -8.851 1.00 91.19 299 TYR A O 1
ATOM 2342 N N . CYS A 1 300 ? -15.705 14.558 -7.428 1.00 92.38 300 CYS A N 1
ATOM 2343 C CA . CYS A 1 300 ? -16.037 13.684 -6.311 1.00 92.38 300 CYS A CA 1
ATOM 2344 C C . CYS A 1 300 ? -16.871 14.437 -5.265 1.00 92.38 300 CYS A C 1
ATOM 2346 O O . CYS A 1 300 ? -16.514 15.525 -4.818 1.00 92.38 300 CYS A O 1
ATOM 2348 N N . ASP A 1 301 ? -18.003 13.856 -4.861 1.00 91.19 301 ASP A N 1
ATOM 2349 C CA . ASP A 1 301 ? -18.856 14.430 -3.816 1.00 91.19 301 ASP A CA 1
ATOM 2350 C C . ASP A 1 301 ? -18.091 14.506 -2.481 1.00 91.19 301 ASP A C 1
ATOM 2352 O O . ASP A 1 301 ? -17.464 13.533 -2.049 1.00 91.19 301 ASP A O 1
ATOM 2356 N N . LYS A 1 302 ? -18.191 15.652 -1.792 1.00 89.44 302 LYS A N 1
ATOM 2357 C CA . LYS A 1 302 ? -17.519 15.930 -0.511 1.00 89.44 302 LYS A CA 1
ATOM 2358 C C . LYS A 1 302 ? -17.759 14.851 0.541 1.00 89.44 302 LYS A C 1
ATOM 2360 O O . LYS A 1 302 ? -16.883 14.599 1.367 1.00 89.44 302 LYS A O 1
ATOM 2365 N N . LYS A 1 303 ? -18.918 14.186 0.521 1.00 89.81 303 LYS A N 1
ATOM 2366 C CA . LYS A 1 303 ? -19.192 13.099 1.470 1.00 89.81 303 LYS A CA 1
ATOM 2367 C C . LYS A 1 303 ? -18.293 11.874 1.251 1.00 89.81 303 LYS A C 1
ATOM 2369 O O . LYS A 1 303 ? -17.933 11.228 2.228 1.00 89.81 303 LYS A O 1
ATOM 2374 N N . TYR A 1 304 ? -17.896 11.580 0.008 1.00 92.12 304 TYR A N 1
ATOM 2375 C CA . TYR A 1 304 ? -16.990 10.468 -0.317 1.00 92.12 304 TYR A CA 1
ATOM 2376 C C . TYR A 1 304 ? -15.518 10.840 -0.119 1.00 92.12 304 TYR A C 1
ATOM 2378 O O . TYR A 1 304 ? -14.685 9.965 0.083 1.00 92.12 304 TYR A O 1
ATOM 2386 N N . LEU A 1 305 ? -15.208 12.138 -0.133 1.00 92.19 305 LEU A N 1
ATOM 2387 C CA . LEU A 1 305 ? -13.887 12.682 0.179 1.00 92.19 305 LEU A CA 1
ATOM 2388 C C . LEU A 1 305 ? -13.547 12.636 1.678 1.00 92.19 305 LEU A C 1
ATOM 2390 O O . LEU A 1 305 ? -12.372 12.645 2.046 1.00 92.19 305 LEU A O 1
ATOM 2394 N N . SER A 1 306 ? -14.553 12.552 2.550 1.00 91.12 306 SER A N 1
ATOM 2395 C CA . SER A 1 306 ? -14.345 12.456 3.996 1.00 91.12 306 SER A CA 1
ATOM 2396 C C . SER A 1 306 ? -13.481 11.247 4.364 1.00 91.12 306 SER A C 1
ATOM 2398 O O . SER A 1 306 ? -13.816 10.113 4.013 1.00 91.12 306 SER A O 1
ATOM 2400 N N . LEU A 1 307 ? -12.425 11.461 5.159 1.00 91.69 307 LEU A N 1
ATOM 2401 C CA . LEU A 1 307 ? -11.631 10.372 5.742 1.00 91.69 307 LEU A CA 1
ATOM 2402 C C . LEU A 1 307 ? -12.495 9.329 6.464 1.00 91.69 307 LEU A C 1
ATOM 2404 O O . LEU A 1 307 ? -12.152 8.149 6.488 1.00 91.69 307 LEU A O 1
ATOM 2408 N N . ASP A 1 308 ? -13.622 9.746 7.042 1.00 90.88 308 ASP A N 1
ATOM 2409 C CA . ASP A 1 308 ? -14.526 8.853 7.758 1.00 90.88 308 ASP A CA 1
ATOM 2410 C C . ASP A 1 308 ? -15.177 7.798 6.853 1.00 90.88 308 ASP A C 1
ATOM 2412 O O . ASP A 1 308 ? -15.312 6.638 7.248 1.00 90.88 308 ASP A O 1
ATOM 2416 N N . TYR A 1 309 ? -15.499 8.194 5.620 1.00 93.19 309 TYR A N 1
ATOM 2417 C CA . TYR A 1 309 ? -15.971 7.309 4.561 1.00 93.19 309 TYR A CA 1
ATOM 2418 C C . TYR A 1 309 ? -14.809 6.479 4.000 1.00 93.19 309 TYR A C 1
ATOM 2420 O O . TYR A 1 309 ? -14.843 5.249 4.019 1.00 93.19 309 TYR A O 1
ATOM 2428 N N . ARG A 1 310 ? -13.730 7.148 3.569 1.00 95.50 310 ARG A N 1
ATOM 2429 C CA . ARG A 1 310 ? -12.607 6.529 2.845 1.00 95.50 310 ARG A CA 1
ATOM 2430 C C . ARG A 1 310 ? -11.897 5.446 3.649 1.00 95.50 310 ARG A C 1
ATOM 2432 O O . ARG A 1 310 ? -11.642 4.374 3.113 1.00 95.50 310 ARG A O 1
ATOM 2439 N N . LYS A 1 311 ? -11.622 5.663 4.940 1.00 94.75 311 LYS A N 1
ATOM 2440 C CA . LYS A 1 311 ? -10.872 4.688 5.757 1.00 94.75 311 LYS A CA 1
ATOM 2441 C C . LYS A 1 311 ? -11.577 3.333 5.897 1.00 94.75 311 LYS A C 1
ATOM 2443 O O . LYS A 1 311 ? -10.899 2.319 6.023 1.00 94.75 311 LYS A O 1
ATOM 2448 N N . GLN A 1 312 ? -12.913 3.305 5.855 1.00 95.00 312 GLN A N 1
ATOM 2449 C CA . GLN A 1 312 ? -13.692 2.060 5.879 1.00 95.00 312 GLN A CA 1
ATOM 2450 C C . GLN A 1 312 ? -13.500 1.274 4.579 1.00 95.00 312 GLN A C 1
ATOM 2452 O O . GLN A 1 312 ? -13.272 0.071 4.618 1.00 95.00 312 GLN A O 1
ATOM 2457 N N . LEU A 1 313 ? -13.505 1.971 3.441 1.00 96.44 313 LEU A N 1
ATOM 2458 C CA . LEU A 1 313 ? -13.234 1.396 2.124 1.00 96.44 313 LEU A CA 1
ATOM 2459 C C . LEU A 1 313 ? -11.782 0.916 1.999 1.00 96.44 313 LEU A C 1
ATOM 2461 O O . LEU A 1 313 ? -11.561 -0.183 1.509 1.00 96.44 313 LEU A O 1
ATOM 2465 N N . VAL A 1 314 ? -10.808 1.703 2.472 1.00 97.31 314 VAL A N 1
ATOM 2466 C CA . VAL A 1 314 ? -9.386 1.308 2.488 1.00 97.31 314 VAL A CA 1
ATOM 2467 C C . VAL A 1 314 ? -9.197 0.038 3.311 1.00 97.31 314 VAL A C 1
ATOM 2469 O O . VAL A 1 314 ? -8.509 -0.877 2.874 1.00 97.31 314 VAL A O 1
ATOM 2472 N N . LEU A 1 315 ? -9.808 -0.029 4.497 1.00 95.38 315 LEU A N 1
ATOM 2473 C CA . LEU A 1 315 ? -9.714 -1.204 5.355 1.00 95.38 315 LEU A CA 1
ATOM 2474 C C . LEU A 1 315 ? -10.312 -2.442 4.672 1.00 95.38 315 LEU A C 1
ATOM 2476 O O . LEU A 1 315 ? -9.629 -3.455 4.585 1.00 95.38 315 LEU A O 1
ATOM 2480 N N . GLU A 1 316 ? -11.530 -2.340 4.136 1.00 94.88 316 GLU A N 1
ATOM 2481 C CA . GLU A 1 316 ? -12.187 -3.434 3.405 1.00 94.88 316 GLU A CA 1
ATOM 2482 C C . GLU A 1 316 ? -11.351 -3.909 2.205 1.00 94.88 316 GLU A C 1
ATOM 2484 O O . GLU A 1 316 ? -11.169 -5.107 1.985 1.00 94.88 316 GLU A O 1
ATOM 2489 N N . GLU A 1 317 ? -10.780 -2.967 1.447 1.00 97.25 317 GLU A N 1
ATOM 2490 C CA . GLU A 1 317 ? -9.921 -3.278 0.307 1.00 97.25 317 GLU A CA 1
ATOM 2491 C C . GLU A 1 317 ? -8.664 -4.048 0.744 1.00 97.25 317 GLU A C 1
ATOM 2493 O O . GLU A 1 317 ? -8.334 -5.081 0.157 1.00 97.25 317 GLU A O 1
ATOM 2498 N N . LEU A 1 318 ? -7.978 -3.572 1.787 1.00 97.56 318 LEU A N 1
ATOM 2499 C CA . LEU A 1 318 ? -6.750 -4.179 2.301 1.00 97.56 318 LEU A CA 1
ATOM 2500 C C . LEU A 1 318 ? -6.993 -5.542 2.961 1.00 97.56 318 LEU A C 1
ATOM 2502 O O . LEU A 1 318 ? -6.166 -6.445 2.819 1.00 97.56 318 LEU A O 1
ATOM 2506 N N . GLU A 1 319 ? -8.115 -5.706 3.662 1.00 94.06 319 GLU A N 1
ATOM 2507 C CA . GLU A 1 319 ? -8.500 -6.971 4.289 1.00 94.06 319 GLU A CA 1
ATOM 2508 C C . GLU A 1 319 ? -8.724 -8.066 3.248 1.00 94.06 319 GLU A C 1
ATOM 2510 O O . GLU A 1 319 ? -8.176 -9.163 3.387 1.00 94.06 319 GLU A O 1
ATOM 2515 N N . GLY A 1 320 ? -9.442 -7.753 2.166 1.00 95.44 320 GLY A N 1
ATOM 2516 C CA . GLY A 1 320 ? -9.698 -8.714 1.096 1.00 95.44 320 GLY A CA 1
ATOM 2517 C C . GLY A 1 320 ? -8.436 -9.168 0.354 1.00 95.44 320 GLY A C 1
ATOM 2518 O O . GLY A 1 320 ? -8.438 -10.252 -0.226 1.00 95.44 320 GLY A O 1
ATOM 2519 N N . TYR A 1 321 ? -7.330 -8.412 0.419 1.00 97.94 321 TYR A N 1
ATOM 2520 C CA . TYR A 1 321 ? -6.055 -8.847 -0.158 1.00 97.94 321 TYR A CA 1
ATOM 2521 C C . TYR A 1 321 ? -5.363 -9.954 0.632 1.00 97.94 321 TYR A C 1
ATOM 2523 O O . TYR A 1 321 ? -4.448 -10.578 0.095 1.00 97.94 321 TYR A O 1
ATOM 2531 N N . ASN A 1 322 ? -5.745 -10.229 1.884 1.00 96.75 322 ASN A N 1
ATOM 2532 C CA . ASN A 1 322 ? -5.103 -11.262 2.706 1.00 96.75 322 ASN A CA 1
ATOM 2533 C C . ASN A 1 322 ? -3.563 -11.149 2.736 1.00 96.75 322 ASN A C 1
ATOM 2535 O O . ASN A 1 322 ? -2.858 -12.159 2.768 1.00 96.75 322 ASN A O 1
ATOM 2539 N N . ALA A 1 323 ? -3.040 -9.921 2.718 1.00 97.88 323 ALA A N 1
ATOM 2540 C CA . ALA A 1 323 ? -1.611 -9.642 2.622 1.00 97.88 323 ALA A CA 1
ATOM 2541 C C . ALA A 1 323 ? -0.815 -10.180 3.819 1.00 97.88 323 ALA A C 1
ATOM 2543 O O . ALA A 1 323 ? -1.372 -10.456 4.880 1.00 97.88 323 ALA A O 1
ATOM 2544 N N . ASP A 1 324 ? 0.498 -10.312 3.658 1.00 98.00 324 ASP A N 1
ATOM 2545 C CA . ASP A 1 324 ? 1.422 -10.605 4.753 1.00 98.00 324 ASP A CA 1
ATOM 2546 C C . ASP A 1 324 ? 2.156 -9.350 5.225 1.00 98.00 324 ASP A C 1
ATOM 2548 O O . ASP A 1 324 ? 2.463 -9.242 6.412 1.00 98.00 324 ASP A O 1
ATOM 2552 N N . ILE A 1 325 ? 2.413 -8.418 4.301 1.00 98.69 325 ILE A N 1
ATOM 2553 C CA . ILE A 1 325 ? 3.054 -7.119 4.524 1.00 98.69 325 ILE A CA 1
ATOM 2554 C C . ILE A 1 325 ? 2.245 -6.047 3.780 1.00 98.69 325 ILE A C 1
ATOM 2556 O O . ILE A 1 325 ? 1.914 -6.219 2.607 1.00 98.69 325 ILE A O 1
ATOM 2560 N N . ILE A 1 326 ? 1.931 -4.939 4.449 1.00 98.88 326 ILE A N 1
ATOM 2561 C CA . ILE A 1 326 ? 1.189 -3.801 3.897 1.00 98.88 326 ILE A CA 1
ATOM 2562 C C . ILE A 1 326 ? 1.980 -2.526 4.183 1.00 98.88 326 ILE A C 1
ATOM 2564 O O . ILE A 1 326 ? 2.200 -2.187 5.342 1.00 98.88 326 ILE A O 1
ATOM 2568 N N . CYS A 1 327 ? 2.368 -1.803 3.140 1.00 98.88 327 CYS A N 1
ATOM 2569 C CA . CYS A 1 327 ? 3.056 -0.519 3.208 1.00 98.88 327 CYS A CA 1
ATOM 2570 C C . CYS A 1 327 ? 2.107 0.593 2.753 1.00 98.88 327 CYS A C 1
ATOM 2572 O O . CYS A 1 327 ? 1.710 0.638 1.594 1.00 98.88 327 CYS A O 1
ATOM 2574 N N . LEU A 1 328 ? 1.732 1.488 3.662 1.00 98.81 328 LEU A N 1
ATOM 2575 C CA . LEU A 1 328 ? 0.852 2.618 3.380 1.00 98.81 328 LEU A CA 1
ATOM 2576 C C . LEU A 1 328 ? 1.634 3.928 3.370 1.00 98.81 328 LEU A C 1
ATOM 2578 O O . LEU A 1 328 ? 2.520 4.125 4.210 1.00 98.81 328 LEU A O 1
ATOM 2582 N N . GLN A 1 329 ? 1.267 4.819 2.455 1.00 98.56 329 GLN A N 1
ATOM 2583 C CA . GLN A 1 329 ? 1.718 6.209 2.389 1.00 98.56 329 GLN A CA 1
ATOM 2584 C C . GLN A 1 329 ? 0.522 7.141 2.613 1.00 98.56 329 GLN A C 1
ATOM 2586 O O . GLN A 1 329 ? -0.622 6.735 2.412 1.00 98.56 329 GLN A O 1
ATOM 2591 N N . GLU A 1 330 ? 0.781 8.379 3.039 1.00 96.81 330 GLU A N 1
ATOM 2592 C CA . GLU A 1 330 ? -0.259 9.383 3.315 1.00 96.81 330 GLU A CA 1
ATOM 2593 C C . GLU A 1 330 ? -1.291 8.970 4.369 1.00 96.81 330 GLU A C 1
ATOM 2595 O O . GLU A 1 330 ? -2.470 9.320 4.320 1.00 96.81 330 GLU A O 1
ATOM 2600 N N . ILE A 1 331 ? -0.845 8.226 5.375 1.00 95.81 331 ILE A N 1
ATOM 2601 C CA . ILE A 1 331 ? -1.696 7.869 6.505 1.00 95.81 331 ILE A CA 1
ATOM 2602 C C . ILE A 1 331 ? -1.585 8.922 7.607 1.00 95.81 331 ILE A C 1
ATOM 2604 O O . ILE A 1 331 ? -0.499 9.185 8.117 1.00 95.81 331 ILE A O 1
ATOM 2608 N N . ASP A 1 332 ? -2.716 9.510 8.003 1.00 93.69 332 ASP A N 1
ATOM 2609 C CA . ASP A 1 332 ? -2.783 10.427 9.143 1.00 93.69 332 ASP A CA 1
ATOM 2610 C C . ASP A 1 332 ? -2.463 9.693 10.462 1.00 93.69 332 ASP A C 1
ATOM 2612 O O . ASP A 1 332 ? -3.037 8.634 10.743 1.00 93.69 332 ASP A O 1
ATOM 2616 N N . GLU A 1 333 ? -1.645 10.280 11.349 1.00 93.06 333 GLU A N 1
ATOM 2617 C CA . GLU A 1 333 ? -1.252 9.631 12.620 1.00 93.06 333 GLU A CA 1
ATOM 2618 C C . GLU A 1 333 ? -2.474 9.227 13.463 1.00 93.06 333 GLU A C 1
ATOM 2620 O O . GLU A 1 333 ? -2.543 8.143 14.054 1.00 93.06 333 GLU A O 1
ATOM 2625 N N . LYS A 1 334 ? -3.484 10.103 13.511 1.00 91.06 334 LYS A N 1
ATOM 2626 C CA . LYS A 1 334 ? -4.720 9.836 14.248 1.00 91.06 334 LYS A CA 1
ATOM 2627 C C . LYS A 1 334 ? -5.489 8.669 13.629 1.00 91.06 334 LYS A C 1
ATOM 2629 O O . LYS A 1 334 ? -6.010 7.843 14.378 1.00 91.06 334 LYS A O 1
ATOM 2634 N N . ALA A 1 335 ? -5.560 8.585 12.300 1.00 92.75 335 ALA A N 1
ATOM 2635 C CA . ALA A 1 335 ? -6.219 7.481 11.607 1.00 92.75 335 ALA A CA 1
ATOM 2636 C C . ALA A 1 335 ? -5.470 6.162 11.839 1.00 92.75 335 ALA A C 1
ATOM 2638 O O . ALA A 1 335 ? -6.103 5.157 12.157 1.00 92.75 335 ALA A O 1
ATOM 2639 N N . PHE A 1 336 ? -4.134 6.177 11.789 1.00 95.44 336 PHE A N 1
ATOM 2640 C CA . PHE A 1 336 ? -3.308 5.024 12.144 1.00 95.44 336 PHE A CA 1
ATOM 2641 C C . PHE A 1 336 ? -3.625 4.528 13.562 1.00 95.44 336 PHE A C 1
ATOM 2643 O O . PHE A 1 336 ? -4.069 3.394 13.735 1.00 95.44 336 PHE A O 1
ATOM 2650 N N . ARG A 1 337 ? -3.468 5.388 14.579 1.00 92.56 337 ARG A N 1
ATOM 2651 C CA . ARG A 1 337 ? -3.583 4.987 15.994 1.00 92.56 337 ARG A CA 1
ATOM 2652 C C . ARG A 1 337 ? -5.000 4.601 16.408 1.00 92.56 337 ARG A C 1
ATOM 2654 O O . ARG A 1 337 ? -5.166 3.723 17.247 1.00 92.56 337 ARG A O 1
ATOM 2661 N N . SER A 1 338 ? -6.007 5.299 15.884 1.00 89.50 338 SER A N 1
ATOM 2662 C CA . SER A 1 338 ? -7.400 5.145 16.324 1.00 89.50 338 SER A CA 1
ATOM 2663 C C . SER A 1 338 ? -8.268 4.323 15.378 1.00 89.50 338 SER A C 1
ATOM 2665 O O . SER A 1 338 ? -9.414 4.054 15.710 1.00 89.50 338 SER A O 1
ATOM 2667 N N . TYR A 1 339 ? -7.786 3.935 14.203 1.00 92.06 339 TYR A N 1
ATOM 2668 C CA . TYR A 1 339 ? -8.598 3.164 13.269 1.00 92.06 339 TYR A CA 1
ATOM 2669 C C . TYR A 1 339 ? -7.815 1.981 12.711 1.00 92.06 339 TYR A C 1
ATOM 2671 O O . TYR A 1 339 ? -8.082 0.853 13.112 1.00 92.06 339 TYR A O 1
ATOM 2679 N N . PHE A 1 340 ? -6.804 2.208 11.874 1.00 95.25 340 PHE A N 1
ATOM 2680 C CA . PHE A 1 340 ? -6.125 1.109 11.181 1.00 95.25 340 PHE A CA 1
ATOM 2681 C C . PHE A 1 340 ? -5.416 0.142 12.138 1.00 95.25 340 PHE A C 1
ATOM 2683 O O . PHE A 1 340 ? -5.639 -1.062 12.046 1.00 95.25 340 PHE A O 1
ATOM 2690 N N . GLN A 1 341 ? -4.628 0.640 13.098 1.00 94.75 341 GLN A N 1
ATOM 2691 C CA . GLN A 1 341 ? -3.872 -0.220 14.015 1.00 94.75 341 GLN A CA 1
ATOM 2692 C C . GLN A 1 341 ? -4.774 -1.145 14.852 1.00 94.75 341 GLN A C 1
ATOM 2694 O O . GLN A 1 341 ? -4.509 -2.345 14.858 1.00 94.75 341 GLN A O 1
ATOM 2699 N N . PRO A 1 342 ? -5.846 -0.671 15.520 1.00 91.56 342 PRO A N 1
ATOM 2700 C CA . PRO A 1 342 ? -6.765 -1.566 16.227 1.00 91.56 342 PRO A CA 1
ATOM 2701 C C . PRO A 1 342 ? -7.423 -2.631 15.334 1.00 91.56 342 PRO A C 1
ATOM 2703 O O . PRO A 1 342 ? -7.511 -3.786 15.746 1.00 91.56 342 PRO A O 1
ATOM 2706 N N . HIS A 1 343 ? -7.857 -2.269 14.119 1.00 92.44 343 HIS A N 1
ATOM 2707 C CA . HIS A 1 343 ? -8.531 -3.205 13.206 1.00 92.44 343 HIS A CA 1
ATOM 2708 C C . HIS A 1 343 ? -7.573 -4.269 12.654 1.00 92.44 343 HIS A C 1
ATOM 2710 O O . HIS A 1 343 ? -7.930 -5.448 12.591 1.00 92.44 343 HIS A O 1
ATOM 2716 N N . PHE A 1 344 ? -6.348 -3.874 12.301 1.00 95.31 344 PHE A N 1
ATOM 2717 C CA . PHE A 1 344 ? -5.308 -4.794 11.848 1.00 95.31 344 PHE A CA 1
ATOM 2718 C C . PHE A 1 344 ? -4.782 -5.679 12.988 1.00 95.31 344 PHE A C 1
ATOM 2720 O O . PHE A 1 344 ? -4.578 -6.875 12.781 1.00 95.31 344 PHE A O 1
ATOM 2727 N N . ALA A 1 345 ? -4.646 -5.146 14.207 1.00 93.25 345 ALA A N 1
ATOM 2728 C CA . ALA A 1 345 ? -4.245 -5.925 15.380 1.00 93.25 345 ALA A CA 1
ATOM 2729 C C . ALA A 1 345 ? -5.236 -7.051 15.709 1.00 93.25 345 ALA A C 1
ATOM 2731 O O . ALA A 1 345 ? -4.814 -8.177 15.968 1.00 93.25 345 ALA A O 1
ATOM 2732 N N . ASP A 1 346 ? -6.543 -6.786 15.614 1.00 88.25 346 ASP A N 1
ATOM 2733 C CA . ASP A 1 346 ? -7.597 -7.806 15.765 1.00 88.25 346 ASP A CA 1
ATOM 2734 C C . ASP A 1 346 ? -7.476 -8.947 14.734 1.00 88.25 346 ASP A C 1
ATOM 2736 O O . ASP A 1 346 ? -7.917 -10.067 14.974 1.00 88.25 346 ASP A O 1
ATOM 2740 N N . ARG A 1 347 ? -6.808 -8.685 13.602 1.00 89.62 347 ARG A N 1
ATOM 2741 C CA . ARG A 1 347 ? -6.558 -9.636 12.504 1.00 89.62 347 ARG A CA 1
ATOM 2742 C C . ARG A 1 347 ? -5.146 -10.227 12.514 1.00 89.62 347 ARG A C 1
ATOM 2744 O O . ARG A 1 347 ? -4.726 -10.840 11.530 1.00 89.62 347 ARG A O 1
ATOM 2751 N N . GLY A 1 348 ? -4.408 -10.058 13.613 1.00 94.44 348 GLY A N 1
ATOM 2752 C CA . GLY A 1 348 ? -3.078 -10.643 13.795 1.00 94.44 348 GLY A CA 1
ATOM 2753 C C . GLY A 1 348 ? -1.954 -9.899 13.072 1.00 94.44 348 GLY A C 1
ATOM 2754 O O . GLY A 1 348 ? -0.943 -10.511 12.724 1.00 94.44 348 GLY A O 1
ATOM 2755 N N . PHE A 1 349 ? -2.118 -8.599 12.823 1.00 97.56 349 PHE A N 1
ATOM 2756 C CA . PHE A 1 349 ? -1.043 -7.743 12.327 1.00 97.56 349 PHE A CA 1
ATOM 2757 C C . PHE A 1 349 ? -0.425 -6.904 13.445 1.00 97.56 349 PHE A C 1
ATOM 2759 O O . PHE A 1 349 ? -1.109 -6.397 14.332 1.00 97.56 349 PHE A O 1
ATOM 2766 N N . GLU A 1 350 ? 0.876 -6.684 13.347 1.00 97.62 350 GLU A N 1
ATOM 2767 C CA . GLU A 1 350 ? 1.571 -5.604 14.040 1.00 97.62 350 GLU A CA 1
ATOM 2768 C C . GLU A 1 350 ? 1.834 -4.472 13.046 1.00 97.62 350 GLU A C 1
ATOM 2770 O O . GLU A 1 350 ? 2.047 -4.728 11.861 1.00 97.62 350 GLU A O 1
ATOM 2775 N N . GLY A 1 351 ? 1.788 -3.223 13.509 1.00 97.38 351 GLY A N 1
ATOM 2776 C CA . GLY A 1 351 ? 1.935 -2.050 12.654 1.00 97.38 351 GLY A CA 1
ATOM 2777 C C . GLY A 1 351 ? 2.827 -0.987 13.274 1.00 97.38 351 GLY A C 1
ATOM 2778 O O . GLY A 1 351 ? 2.781 -0.735 14.479 1.00 97.38 351 GLY A O 1
ATOM 2779 N N . TYR A 1 352 ? 3.629 -0.349 12.427 1.00 97.56 352 TYR A N 1
ATOM 2780 C CA . TYR A 1 352 ? 4.579 0.695 12.799 1.00 97.56 352 TYR A CA 1
ATOM 2781 C C . TYR A 1 352 ? 4.319 1.946 11.975 1.00 97.56 352 TYR A C 1
ATOM 2783 O O . TYR A 1 352 ? 4.153 1.866 10.761 1.00 97.56 352 TYR A O 1
ATOM 2791 N N . TYR A 1 353 ? 4.330 3.107 12.627 1.00 97.06 353 TYR A N 1
ATOM 2792 C CA . TYR A 1 353 ? 4.078 4.405 12.006 1.00 97.06 353 TYR A CA 1
ATOM 2793 C C . TYR A 1 353 ? 5.305 5.305 12.102 1.00 97.06 353 TYR A C 1
ATOM 2795 O O . TYR A 1 353 ? 5.903 5.412 13.173 1.00 97.06 353 TYR A O 1
ATOM 2803 N N . ALA A 1 354 ? 5.624 5.988 11.007 1.00 95.00 354 ALA A N 1
ATOM 2804 C CA . ALA A 1 354 ? 6.657 7.009 10.940 1.00 95.00 354 ALA A CA 1
ATOM 2805 C C . ALA A 1 354 ? 6.062 8.289 10.334 1.00 95.00 354 ALA A C 1
ATOM 2807 O O . ALA A 1 354 ? 5.575 8.278 9.204 1.00 95.00 354 ALA A O 1
ATOM 2808 N N . ASN A 1 355 ? 6.092 9.394 11.085 1.00 91.75 355 ASN A N 1
ATOM 2809 C CA . ASN A 1 355 ? 5.587 10.688 10.617 1.00 91.75 355 ASN A CA 1
ATOM 2810 C C . ASN A 1 355 ? 6.621 11.399 9.736 1.00 91.75 355 ASN A C 1
ATOM 2812 O O . ASN A 1 355 ? 7.824 11.266 9.976 1.00 91.75 355 ASN A O 1
ATOM 2816 N N . LYS A 1 356 ? 6.173 12.237 8.793 1.00 87.94 356 LYS A N 1
ATOM 2817 C CA . LYS A 1 356 ? 7.073 13.198 8.135 1.00 87.94 356 LYS A CA 1
ATOM 2818 C C . LYS A 1 356 ? 7.656 14.192 9.154 1.00 87.94 356 LYS A C 1
ATOM 2820 O O . LYS A 1 356 ? 7.064 14.473 10.195 1.00 87.94 356 LYS A O 1
ATOM 2825 N N . VAL A 1 357 ? 8.838 14.734 8.853 1.00 77.94 357 VAL A N 1
ATOM 2826 C CA . VAL A 1 357 ? 9.650 15.552 9.794 1.00 77.94 357 VAL A CA 1
ATOM 2827 C C . VAL A 1 357 ? 9.236 17.037 9.812 1.00 77.94 357 VAL A C 1
ATOM 2829 O O . VAL A 1 357 ? 9.853 17.875 10.470 1.00 77.94 357 VAL A O 1
ATOM 2832 N N . THR A 1 358 ? 8.184 17.401 9.081 1.00 73.12 358 THR A N 1
ATOM 2833 C CA . THR A 1 358 ? 7.624 18.762 9.029 1.00 73.12 358 THR A CA 1
ATOM 2834 C C . THR A 1 358 ? 6.367 18.878 9.901 1.00 73.12 358 THR A C 1
ATOM 2836 O O . THR A 1 358 ? 5.988 17.943 10.596 1.00 73.12 358 THR A O 1
ATOM 2839 N N . ALA A 1 359 ? 5.692 20.035 9.881 1.00 65.56 359 ALA A N 1
ATOM 2840 C CA . ALA A 1 359 ? 4.420 20.243 10.592 1.00 65.56 359 ALA A CA 1
ATOM 2841 C C . ALA A 1 359 ? 3.240 19.410 10.035 1.00 65.56 359 ALA A C 1
ATOM 2843 O O . ALA A 1 359 ? 2.131 19.468 10.570 1.00 65.56 359 ALA A O 1
ATOM 2844 N N . VAL A 1 360 ? 3.487 18.666 8.956 1.00 73.06 360 VAL A N 1
ATOM 2845 C CA . VAL A 1 360 ? 2.558 17.744 8.308 1.00 73.06 360 VAL A CA 1
ATOM 2846 C C . VAL A 1 360 ? 2.227 16.576 9.247 1.00 73.06 360 VAL A C 1
ATOM 2848 O O . VAL A 1 360 ? 3.098 16.058 9.947 1.00 73.06 360 VAL A O 1
ATOM 2851 N N . ARG A 1 361 ? 0.950 16.175 9.286 1.00 80.81 361 ARG A N 1
ATOM 2852 C CA . ARG A 1 361 ? 0.428 15.166 10.229 1.00 80.81 361 ARG A CA 1
ATOM 2853 C C . ARG A 1 361 ? 0.111 13.818 9.572 1.00 80.81 361 ARG A C 1
ATOM 2855 O O . ARG A 1 361 ? -0.737 13.079 10.074 1.00 80.81 361 ARG A O 1
ATOM 2862 N N . GLU A 1 362 ? 0.806 13.511 8.483 1.00 90.62 362 GLU A N 1
ATOM 2863 C CA . GLU A 1 362 ? 0.784 12.211 7.810 1.00 90.62 362 GLU A CA 1
ATOM 2864 C C . GLU A 1 362 ? 2.199 11.666 7.595 1.00 90.62 362 GLU A C 1
ATOM 2866 O O . GLU A 1 362 ? 3.203 12.383 7.710 1.00 90.62 362 GLU A O 1
ATOM 2871 N N . GLY A 1 363 ? 2.274 10.373 7.296 1.00 94.94 363 GLY A N 1
ATOM 2872 C CA . GLY A 1 363 ? 3.528 9.716 6.978 1.00 94.94 363 GLY A CA 1
ATOM 2873 C C . GLY A 1 363 ? 3.342 8.329 6.383 1.00 94.94 363 GLY A C 1
ATOM 2874 O O . GLY A 1 363 ? 2.455 8.098 5.564 1.00 94.94 363 GLY A O 1
ATOM 2875 N N . CYS A 1 364 ? 4.221 7.409 6.772 1.00 97.88 364 CYS A N 1
ATOM 2876 C CA . CYS A 1 364 ? 4.233 6.030 6.293 1.00 97.88 364 CYS A CA 1
ATOM 2877 C C . CYS A 1 364 ? 3.854 5.066 7.421 1.00 97.88 364 CYS A C 1
ATOM 2879 O O . CYS A 1 364 ? 4.250 5.258 8.575 1.00 97.88 364 CYS A O 1
ATOM 2881 N N . ALA A 1 365 ? 3.124 4.003 7.085 1.00 98.50 365 ALA A N 1
ATOM 2882 C CA . ALA A 1 365 ? 2.871 2.895 7.999 1.00 98.50 365 ALA A CA 1
ATOM 2883 C C . ALA A 1 365 ? 3.194 1.556 7.344 1.00 98.50 365 ALA A C 1
ATOM 2885 O O . ALA A 1 365 ? 2.857 1.336 6.186 1.00 98.50 365 ALA A O 1
ATOM 2886 N N . THR A 1 366 ? 3.804 0.645 8.093 1.00 98.81 366 THR A N 1
ATOM 2887 C CA . THR A 1 366 ? 4.039 -0.729 7.645 1.00 98.81 366 THR A CA 1
ATOM 2888 C C . THR A 1 366 ? 3.378 -1.681 8.624 1.00 98.81 366 THR A C 1
ATOM 2890 O O . THR A 1 366 ? 3.683 -1.645 9.817 1.00 98.81 366 THR A O 1
ATOM 2893 N N . PHE A 1 367 ? 2.481 -2.521 8.116 1.00 98.75 367 PHE A N 1
ATOM 2894 C CA . PHE A 1 367 ? 1.842 -3.606 8.848 1.00 98.75 367 PHE A CA 1
ATOM 2895 C C . PHE A 1 367 ? 2.379 -4.947 8.360 1.00 98.75 367 PHE A C 1
ATOM 2897 O O . PHE A 1 367 ? 2.615 -5.122 7.166 1.00 98.75 367 PHE A O 1
ATOM 2904 N N . PHE A 1 368 ? 2.534 -5.912 9.259 1.00 98.25 368 PHE A N 1
ATOM 2905 C CA . PHE A 1 368 ? 2.910 -7.280 8.907 1.00 98.25 368 PHE A CA 1
ATOM 2906 C C . PHE A 1 368 ? 2.227 -8.295 9.827 1.00 98.25 368 PHE A C 1
ATOM 2908 O O . PHE A 1 368 ? 1.888 -7.981 10.968 1.00 98.25 368 PHE A O 1
ATOM 2915 N N . ARG A 1 369 ? 2.025 -9.528 9.352 1.00 95.94 369 ARG A N 1
ATOM 2916 C CA . ARG A 1 369 ? 1.430 -10.598 10.172 1.00 95.94 369 ARG A CA 1
ATOM 2917 C C . ARG A 1 369 ? 2.377 -11.037 11.287 1.00 95.94 369 ARG A C 1
ATOM 2919 O O . ARG A 1 369 ? 3.426 -11.624 11.014 1.00 95.94 369 ARG A O 1
ATOM 2926 N N . SER A 1 370 ? 1.968 -10.856 12.541 1.00 95.19 370 SER A N 1
ATOM 2927 C CA . SER A 1 370 ? 2.773 -11.202 13.726 1.00 95.19 370 SER A CA 1
ATOM 2928 C C . SER A 1 370 ? 2.939 -12.710 13.935 1.00 95.19 370 SER A C 1
ATOM 2930 O O . SER A 1 370 ? 3.856 -13.157 14.628 1.00 95.19 370 SER A O 1
ATOM 2932 N N . SER A 1 371 ? 2.077 -13.514 13.303 1.00 93.00 371 SER A N 1
ATOM 2933 C CA . SER A 1 371 ? 2.211 -14.971 13.239 1.00 93.00 371 SER A CA 1
ATOM 2934 C C . SER A 1 371 ? 3.337 -15.430 12.308 1.00 93.00 371 SER A C 1
ATOM 2936 O O . SER A 1 371 ? 3.784 -16.569 12.421 1.00 93.00 371 SER A O 1
ATOM 2938 N N . ARG A 1 372 ? 3.776 -14.573 11.376 1.00 91.81 372 ARG A N 1
ATOM 2939 C CA . ARG A 1 372 ? 4.798 -14.891 10.371 1.00 91.81 372 ARG A CA 1
ATOM 2940 C C . ARG A 1 372 ? 6.111 -14.179 10.611 1.00 91.81 372 ARG A C 1
ATOM 2942 O O . ARG A 1 372 ? 7.150 -14.769 10.347 1.00 91.81 372 ARG A O 1
ATOM 2949 N N . PHE A 1 373 ? 6.064 -12.945 11.095 1.00 94.12 373 PHE A N 1
ATOM 2950 C CA . PHE A 1 373 ? 7.242 -12.106 11.227 1.00 94.12 373 PHE A CA 1
ATOM 2951 C C . PHE A 1 373 ? 7.356 -11.502 12.619 1.00 94.12 373 PHE A C 1
ATOM 2953 O O . PHE A 1 373 ? 6.356 -11.239 13.283 1.00 94.12 373 PHE A O 1
ATOM 2960 N N . GLU A 1 374 ? 8.591 -11.258 13.037 1.00 93.75 374 GLU A N 1
ATOM 2961 C CA . GLU A 1 374 ? 8.918 -10.413 14.180 1.00 93.75 374 GLU A CA 1
ATOM 2962 C C . GLU A 1 374 ? 9.968 -9.373 13.788 1.00 93.75 374 GLU A C 1
ATOM 2964 O O . GLU A 1 374 ? 10.810 -9.614 12.920 1.00 93.75 374 GLU A O 1
ATOM 2969 N N . VAL A 1 375 ? 9.919 -8.196 14.411 1.00 95.06 375 VAL A N 1
ATOM 2970 C CA . VAL A 1 375 ? 10.864 -7.114 14.113 1.00 95.06 375 VAL A CA 1
ATOM 2971 C C . VAL A 1 375 ? 12.192 -7.377 14.816 1.00 95.06 375 VAL A C 1
ATOM 2973 O O . VAL A 1 375 ? 12.264 -7.385 16.042 1.00 95.06 375 VAL A O 1
ATOM 2976 N N . LEU A 1 376 ? 13.265 -7.519 14.038 1.00 93.00 376 LEU A N 1
ATOM 2977 C CA . LEU A 1 376 ? 14.635 -7.559 14.552 1.00 93.00 376 LEU A CA 1
ATOM 2978 C C . LEU A 1 376 ? 15.215 -6.161 14.752 1.00 93.00 376 LEU A C 1
ATOM 2980 O O . LEU A 1 376 ? 15.917 -5.896 15.728 1.00 93.00 376 LEU A O 1
ATOM 2984 N N . ARG A 1 377 ? 14.986 -5.273 13.781 1.00 94.56 377 ARG A N 1
ATOM 2985 C CA . ARG A 1 377 ? 15.488 -3.897 13.776 1.00 94.56 377 ARG A CA 1
ATOM 2986 C C . ARG A 1 377 ? 14.484 -2.983 13.090 1.00 94.56 377 ARG A C 1
ATOM 2988 O O . ARG A 1 377 ? 13.837 -3.381 12.128 1.00 94.56 377 ARG A O 1
ATOM 2995 N N . GLN A 1 378 ? 14.432 -1.742 13.547 1.00 95.62 378 GLN A N 1
ATOM 2996 C CA . GLN A 1 378 ? 13.665 -0.665 12.936 1.00 95.62 378 GLN A CA 1
ATOM 2997 C C . GLN A 1 378 ? 14.564 0.559 12.789 1.00 95.62 378 GLN A C 1
ATOM 2999 O O . GLN A 1 378 ? 15.379 0.841 13.673 1.00 95.62 378 GLN A O 1
ATOM 3004 N N . LYS A 1 379 ? 14.393 1.294 11.691 1.00 96.62 379 LYS A N 1
ATOM 3005 C CA . LYS A 1 379 ? 14.996 2.608 11.495 1.00 96.62 379 LYS A CA 1
ATOM 3006 C C . LYS A 1 379 ? 14.082 3.484 10.647 1.00 96.62 379 LYS A C 1
ATOM 3008 O O . LYS A 1 379 ? 13.774 3.136 9.514 1.00 96.62 379 LYS A O 1
ATOM 3013 N N . ASP A 1 380 ? 13.724 4.643 11.182 1.00 96.06 380 ASP A N 1
ATOM 3014 C CA . ASP A 1 380 ? 13.040 5.689 10.428 1.00 96.06 380 ASP A CA 1
ATOM 3015 C C . ASP A 1 380 ? 14.078 6.743 10.027 1.00 96.06 380 ASP A C 1
ATOM 3017 O O . ASP A 1 380 ? 14.786 7.299 10.871 1.00 96.06 380 ASP A O 1
ATOM 3021 N N . VAL A 1 381 ? 14.229 6.969 8.724 1.00 95.50 381 VAL A N 1
ATOM 3022 C CA . VAL A 1 381 ? 15.255 7.843 8.147 1.00 95.50 381 VAL A CA 1
ATOM 3023 C C . VAL A 1 381 ? 14.620 9.158 7.717 1.00 95.50 381 VAL A C 1
ATOM 3025 O O . VAL A 1 381 ? 13.793 9.192 6.810 1.00 95.50 381 VAL A O 1
ATOM 3028 N N . SER A 1 382 ? 15.056 10.254 8.332 1.00 95.38 382 SER A N 1
ATOM 3029 C CA . SER A 1 382 ? 14.769 11.618 7.880 1.00 95.38 382 SER A CA 1
ATOM 3030 C C . SER A 1 382 ? 15.706 11.991 6.736 1.00 95.38 382 SER A C 1
ATOM 3032 O O . SER A 1 382 ? 16.891 12.237 6.968 1.00 95.38 382 SER A O 1
ATOM 3034 N N . LEU A 1 383 ? 15.203 12.052 5.499 1.00 94.00 383 LEU A N 1
ATOM 3035 C CA . LEU A 1 383 ? 16.049 12.403 4.350 1.00 94.00 383 LEU A CA 1
ATOM 3036 C C . LEU A 1 383 ? 16.505 13.861 4.417 1.00 94.00 383 LEU A C 1
ATOM 3038 O O . LEU A 1 383 ? 17.614 14.177 4.004 1.00 94.00 383 LEU A O 1
ATOM 3042 N N . ARG A 1 384 ? 15.702 14.735 5.028 1.00 92.75 384 ARG A N 1
ATOM 3043 C CA . ARG A 1 384 ? 16.106 16.102 5.371 1.00 92.75 384 ARG A CA 1
ATOM 3044 C C . ARG A 1 384 ? 17.425 16.145 6.141 1.00 92.75 384 ARG A C 1
ATOM 3046 O O . ARG A 1 384 ? 18.308 16.936 5.807 1.00 92.75 384 ARG A O 1
ATOM 3053 N N . ASP A 1 385 ? 17.538 15.315 7.174 1.00 93.44 385 ASP A N 1
ATOM 3054 C CA . ASP A 1 385 ? 18.686 15.345 8.080 1.00 93.44 385 ASP A CA 1
ATOM 3055 C C . ASP A 1 385 ? 19.923 14.725 7.420 1.00 93.44 385 ASP A C 1
ATOM 3057 O O . ASP A 1 385 ? 21.034 15.210 7.626 1.00 93.44 385 ASP A O 1
ATOM 3061 N N . GLN A 1 386 ? 19.737 13.728 6.545 1.00 94.50 386 GLN A N 1
ATOM 3062 C CA . GLN A 1 386 ? 20.835 13.124 5.775 1.00 94.50 386 GLN A CA 1
ATOM 3063 C C . GLN A 1 386 ? 21.524 14.121 4.829 1.00 94.50 386 GLN A C 1
ATOM 3065 O O . GLN A 1 386 ? 22.719 13.995 4.565 1.00 94.50 386 GLN A O 1
ATOM 3070 N N . PHE A 1 387 ? 20.799 15.145 4.365 1.00 93.19 387 PHE A N 1
ATOM 3071 C CA . PHE A 1 387 ? 21.316 16.200 3.486 1.00 93.19 387 PHE A CA 1
ATOM 3072 C C . PHE A 1 387 ? 21.569 17.543 4.208 1.00 93.19 387 PHE A C 1
ATOM 3074 O O . PHE A 1 387 ? 21.792 18.562 3.552 1.00 93.19 387 PHE A O 1
ATOM 3081 N N . ALA A 1 388 ? 21.566 17.578 5.550 1.00 88.62 388 ALA A N 1
ATOM 3082 C CA . ALA A 1 388 ? 21.835 18.798 6.326 1.00 88.62 388 ALA A CA 1
ATOM 3083 C C . ALA A 1 388 ? 23.324 19.198 6.354 1.00 88.62 388 ALA A C 1
ATOM 3085 O O . ALA A 1 388 ? 23.631 20.388 6.438 1.00 88.62 388 ALA A O 1
ATOM 3086 N N . GLY A 1 389 ? 24.233 18.230 6.200 1.00 81.31 389 GLY A N 1
ATOM 3087 C CA . GLY A 1 389 ? 25.683 18.435 6.145 1.00 81.31 389 GLY A CA 1
ATOM 3088 C C . GLY A 1 389 ? 26.388 18.344 7.515 1.00 81.31 389 GLY A C 1
ATOM 3089 O O . GLY A 1 389 ? 25.790 18.703 8.531 1.00 81.31 389 GLY A O 1
ATOM 3090 N N . PRO A 1 390 ? 27.665 17.902 7.566 1.00 87.38 390 PRO A N 1
ATOM 3091 C CA . PRO A 1 390 ? 28.440 17.296 6.474 1.00 87.38 390 PRO A CA 1
ATOM 3092 C C . PRO A 1 390 ? 27.851 15.945 6.034 1.00 87.38 390 PRO A C 1
ATOM 3094 O O . PRO A 1 390 ? 27.313 15.205 6.856 1.00 87.38 390 PRO A O 1
ATOM 3097 N N . LEU A 1 391 ? 27.929 15.631 4.735 1.00 91.88 391 LEU A N 1
ATOM 3098 C CA . LEU A 1 391 ? 27.341 14.403 4.194 1.00 91.88 391 LEU A CA 1
ATOM 3099 C C . LEU A 1 391 ? 28.080 13.156 4.702 1.00 91.88 391 LEU A C 1
ATOM 3101 O O . LEU A 1 391 ? 29.313 13.125 4.818 1.00 91.88 391 LEU A O 1
ATOM 3105 N N . ALA A 1 392 ? 27.314 12.098 4.977 1.00 90.94 392 ALA A N 1
ATOM 3106 C CA . ALA A 1 392 ? 27.864 10.792 5.323 1.00 90.94 392 ALA A CA 1
ATOM 3107 C C . ALA A 1 392 ? 28.751 10.252 4.180 1.00 90.94 392 ALA A C 1
ATOM 3109 O O . ALA A 1 392 ? 28.489 10.565 3.017 1.00 90.94 392 ALA A O 1
ATOM 3110 N N . PRO A 1 393 ? 29.769 9.407 4.460 1.00 91.44 393 PRO A N 1
ATOM 3111 C CA . PRO A 1 393 ? 30.704 8.905 3.446 1.00 91.44 393 PRO A CA 1
ATOM 3112 C C . PRO A 1 393 ? 30.042 8.350 2.177 1.00 91.44 393 PRO A C 1
ATOM 3114 O O . PRO A 1 393 ? 30.518 8.612 1.077 1.00 91.44 393 PRO A O 1
ATOM 3117 N N . HIS A 1 394 ? 28.920 7.643 2.323 1.00 88.69 394 HIS A N 1
ATOM 3118 C CA . HIS A 1 394 ? 28.180 7.038 1.214 1.00 88.69 394 HIS A CA 1
ATOM 3119 C C . HIS A 1 394 ? 27.363 8.049 0.376 1.00 88.69 394 HIS A C 1
ATOM 3121 O O . HIS A 1 394 ? 26.964 7.728 -0.739 1.00 88.69 394 HIS A O 1
ATOM 3127 N N . LEU A 1 395 ? 27.149 9.276 0.869 1.00 93.25 395 LEU A N 1
ATOM 3128 C CA . LEU A 1 395 ? 26.469 10.373 0.160 1.00 93.25 395 LEU A CA 1
ATOM 3129 C C . LEU A 1 395 ? 27.430 11.435 -0.380 1.00 93.25 395 LEU A C 1
ATOM 3131 O O . LEU A 1 395 ? 26.988 12.352 -1.068 1.00 93.25 395 LEU A O 1
ATOM 3135 N N . ARG A 1 396 ? 28.739 11.333 -0.111 1.00 92.88 396 ARG A N 1
ATOM 3136 C CA . ARG A 1 396 ? 29.710 12.365 -0.518 1.00 92.88 396 ARG A CA 1
ATOM 3137 C C . ARG A 1 396 ? 29.794 12.583 -2.025 1.00 92.88 396 ARG A C 1
ATOM 3139 O O . ARG A 1 396 ? 30.177 13.664 -2.454 1.00 92.88 396 ARG A O 1
ATOM 3146 N N . CYS A 1 397 ? 29.381 11.603 -2.831 1.00 92.38 397 CYS A N 1
ATOM 3147 C CA . CYS A 1 397 ? 29.253 11.776 -4.281 1.00 92.38 397 CYS A CA 1
ATOM 3148 C C . CYS A 1 397 ? 28.349 12.961 -4.667 1.00 92.38 397 CYS A C 1
ATOM 3150 O O . CYS A 1 397 ? 28.543 13.533 -5.733 1.00 92.38 397 CYS A O 1
ATOM 3152 N N . PHE A 1 398 ? 27.421 13.374 -3.796 1.00 93.75 398 PHE A N 1
ATOM 3153 C CA . PHE A 1 398 ? 26.541 14.520 -4.014 1.00 93.75 398 PHE A CA 1
ATOM 3154 C C . PHE A 1 398 ? 27.129 15.867 -3.581 1.00 93.75 398 PHE A C 1
ATOM 3156 O O . PHE A 1 398 ? 26.560 16.892 -3.945 1.00 93.75 398 PHE A O 1
ATOM 3163 N N . GLU A 1 399 ? 28.251 15.909 -2.848 1.00 92.19 399 GLU A N 1
ATOM 3164 C CA . GLU A 1 399 ? 28.878 17.168 -2.400 1.00 92.19 399 GLU A CA 1
ATOM 3165 C C . GLU A 1 399 ? 29.056 18.197 -3.534 1.00 92.19 399 GLU A C 1
ATOM 3167 O O . GLU A 1 399 ? 28.699 19.355 -3.312 1.00 92.19 399 GLU A O 1
ATOM 3172 N N . PRO A 1 400 ? 29.487 17.823 -4.762 1.00 90.44 400 PRO A N 1
ATOM 3173 C CA . PRO A 1 400 ? 29.607 18.773 -5.871 1.00 90.44 400 PRO A CA 1
ATOM 3174 C C . PRO A 1 400 ? 28.284 19.436 -6.289 1.00 90.44 400 PRO A C 1
ATOM 3176 O O . PRO A 1 400 ? 28.300 20.551 -6.804 1.00 90.44 400 PRO A O 1
ATOM 3179 N N . MET A 1 401 ? 27.143 18.769 -6.077 1.00 88.56 401 MET A N 1
ATOM 3180 C CA . MET A 1 401 ? 25.805 19.287 -6.404 1.00 88.56 401 MET A CA 1
ATOM 3181 C C . MET A 1 401 ? 25.180 20.109 -5.269 1.00 88.56 401 MET A C 1
ATOM 3183 O O . MET A 1 401 ? 24.210 20.835 -5.503 1.00 88.56 401 MET A O 1
ATOM 3187 N N . MET A 1 402 ? 25.697 20.002 -4.039 1.00 87.88 402 MET A N 1
ATOM 3188 C CA . MET A 1 402 ? 25.113 20.609 -2.835 1.00 87.88 402 MET A CA 1
ATOM 3189 C C . MET A 1 402 ? 25.354 22.123 -2.761 1.00 87.88 402 MET A C 1
ATOM 3191 O O . MET A 1 402 ? 26.058 22.633 -1.892 1.00 87.88 402 MET A O 1
ATOM 3195 N N . SER A 1 403 ? 24.715 22.865 -3.665 1.00 85.19 403 SER A N 1
ATOM 3196 C CA . SER A 1 403 ? 24.625 24.323 -3.589 1.00 85.19 403 SER A CA 1
ATOM 3197 C C . SER A 1 403 ? 23.850 24.775 -2.344 1.00 85.19 403 SER A C 1
ATOM 3199 O O . SER A 1 403 ? 22.982 24.059 -1.834 1.00 85.19 403 SER A O 1
ATOM 3201 N N . SER A 1 404 ? 24.082 26.012 -1.893 1.00 83.00 404 SER A N 1
ATOM 3202 C CA . SER A 1 404 ? 23.343 26.591 -0.761 1.00 83.00 404 SER A CA 1
ATOM 3203 C C . SER A 1 404 ? 21.823 26.585 -0.979 1.00 83.00 404 SER A C 1
ATOM 3205 O O . SER A 1 404 ? 21.063 26.426 -0.025 1.00 83.00 404 SER A O 1
ATOM 3207 N N . SER A 1 405 ? 21.367 26.729 -2.226 1.00 84.19 405 SER A N 1
ATOM 3208 C CA . SER A 1 405 ? 19.946 26.675 -2.589 1.00 84.19 405 SER A CA 1
ATOM 3209 C C . SER A 1 405 ? 19.371 25.263 -2.462 1.00 84.19 405 SER A C 1
ATOM 3211 O O . SER A 1 405 ? 18.300 25.092 -1.877 1.00 84.19 405 SER A O 1
ATOM 3213 N N . LEU A 1 406 ? 20.089 24.243 -2.946 1.00 86.12 406 LEU A N 1
ATOM 3214 C CA . LEU A 1 406 ? 19.660 22.846 -2.834 1.00 86.12 406 LEU A CA 1
ATOM 3215 C C . LEU A 1 406 ? 19.650 22.380 -1.371 1.00 86.12 406 LEU A C 1
ATOM 3217 O O . LEU A 1 406 ? 18.697 21.740 -0.932 1.00 86.12 406 LEU A O 1
ATOM 3221 N N . GLN A 1 407 ? 20.650 22.777 -0.580 1.00 86.50 407 GLN A N 1
ATOM 3222 C CA . GLN A 1 407 ? 20.690 22.475 0.852 1.00 86.50 407 GLN A CA 1
ATOM 3223 C C . GLN A 1 407 ? 19.494 23.096 1.591 1.00 86.50 407 GLN A C 1
ATOM 3225 O O . GLN A 1 407 ? 18.808 22.404 2.343 1.00 86.50 407 GLN A O 1
ATOM 3230 N N . LYS A 1 408 ? 19.178 24.375 1.330 1.00 86.50 408 LYS A N 1
ATOM 3231 C CA . LYS A 1 408 ? 17.972 25.032 1.870 1.00 86.50 408 LYS A CA 1
ATOM 3232 C C . LYS A 1 408 ? 16.688 24.320 1.441 1.00 86.50 408 LYS A C 1
ATOM 3234 O O . LYS A 1 408 ? 15.769 24.213 2.248 1.00 86.50 408 LYS A O 1
ATOM 3239 N N . CYS A 1 409 ? 16.624 23.829 0.204 1.00 88.12 409 CYS A N 1
ATOM 3240 C CA . CYS A 1 409 ? 15.490 23.052 -0.287 1.00 88.12 409 CYS A CA 1
ATOM 3241 C C . CYS A 1 409 ? 15.299 21.753 0.513 1.00 88.12 409 CYS A C 1
ATOM 3243 O O . CYS A 1 409 ? 14.208 21.536 1.037 1.00 88.12 409 CYS A O 1
ATOM 3245 N N . PHE A 1 410 ? 16.347 20.944 0.706 1.00 89.75 410 PHE A N 1
ATOM 3246 C CA . PHE A 1 410 ? 16.262 19.730 1.532 1.00 89.75 410 PHE A CA 1
ATOM 3247 C C . PHE A 1 410 ? 15.787 20.022 2.960 1.00 89.75 410 PHE A C 1
ATOM 3249 O O . PHE A 1 410 ? 15.019 19.242 3.515 1.00 89.75 410 PHE A O 1
ATOM 3256 N N . GLN A 1 411 ? 16.160 21.172 3.531 1.00 90.19 411 GLN A N 1
ATOM 3257 C CA . GLN A 1 411 ? 15.692 21.579 4.862 1.00 90.19 411 GLN A CA 1
ATOM 3258 C C . GLN A 1 411 ? 14.196 21.919 4.939 1.00 90.19 411 GLN A C 1
ATOM 3260 O O . GLN A 1 411 ? 13.643 21.958 6.039 1.00 90.19 411 GLN A O 1
ATOM 3265 N N . LYS A 1 412 ? 13.528 22.125 3.799 1.00 88.19 412 LYS A N 1
ATOM 3266 C CA . LYS A 1 412 ? 12.077 22.348 3.708 1.00 88.19 412 LYS A CA 1
ATOM 3267 C C . LYS A 1 412 ? 11.296 21.074 3.351 1.00 88.19 412 LYS A C 1
ATOM 3269 O O . LYS A 1 412 ? 10.079 21.041 3.524 1.00 88.19 412 LYS A O 1
ATOM 3274 N N . ILE A 1 413 ? 11.968 20.020 2.884 1.00 89.50 413 ILE A N 1
ATOM 3275 C CA . ILE A 1 413 ? 11.340 18.760 2.468 1.00 89.50 413 ILE A CA 1
ATOM 3276 C C . ILE A 1 413 ? 11.234 17.810 3.665 1.00 89.50 413 ILE A C 1
ATOM 3278 O O . ILE A 1 413 ? 12.230 17.466 4.285 1.00 89.50 413 ILE A O 1
ATOM 3282 N N . GLY A 1 414 ? 10.023 17.350 3.985 1.00 89.25 414 GLY A N 1
ATOM 3283 C CA . GLY A 1 414 ? 9.758 16.464 5.130 1.00 89.25 414 GLY A CA 1
ATOM 3284 C C . GLY A 1 414 ? 9.843 14.962 4.854 1.00 89.25 414 GLY A C 1
ATOM 3285 O O . GLY A 1 414 ? 9.380 14.190 5.691 1.00 89.25 414 GLY A O 1
ATOM 3286 N N . THR A 1 415 ? 10.354 14.546 3.691 1.00 94.44 415 THR A N 1
ATOM 3287 C CA . THR A 1 415 ? 10.369 13.142 3.247 1.00 94.44 415 THR A CA 1
ATOM 3288 C C . THR A 1 415 ? 11.114 12.229 4.222 1.00 94.44 415 THR A C 1
ATOM 3290 O O . THR A 1 415 ? 12.212 12.548 4.687 1.00 94.44 415 THR A O 1
ATOM 3293 N N . ILE A 1 416 ? 10.527 11.056 4.462 1.00 96.50 416 ILE A N 1
ATOM 3294 C CA . ILE A 1 416 ? 11.084 9.990 5.293 1.00 96.50 416 ILE A CA 1
ATOM 3295 C C . ILE A 1 416 ? 11.160 8.664 4.535 1.00 96.50 416 ILE A C 1
ATOM 3297 O O . ILE A 1 416 ? 10.448 8.457 3.551 1.00 96.50 416 ILE A O 1
ATOM 3301 N N . ALA A 1 417 ? 11.971 7.740 5.039 1.00 97.75 417 ALA A N 1
ATOM 3302 C CA . ALA A 1 417 ? 11.876 6.323 4.716 1.00 97.75 417 ALA A CA 1
ATOM 3303 C C . ALA A 1 417 ? 11.768 5.501 6.001 1.00 97.75 417 ALA A C 1
ATOM 3305 O O . ALA A 1 417 ? 12.614 5.609 6.886 1.00 97.75 417 ALA A O 1
ATOM 3306 N N . GLN A 1 418 ? 10.725 4.687 6.097 1.00 98.38 418 GLN A N 1
ATOM 3307 C CA . GLN A 1 418 ? 10.527 3.723 7.170 1.00 98.38 418 GLN A CA 1
ATOM 3308 C C . GLN A 1 418 ? 11.180 2.399 6.776 1.00 98.38 418 GLN A C 1
ATOM 3310 O O . GLN A 1 418 ? 10.973 1.918 5.663 1.00 98.38 418 GLN A O 1
ATOM 3315 N N . MET A 1 419 ? 11.958 1.803 7.680 1.00 98.31 419 MET A N 1
ATOM 3316 C CA . MET A 1 419 ? 12.657 0.542 7.431 1.00 98.31 419 MET A CA 1
ATOM 3317 C C . MET A 1 419 ? 12.464 -0.431 8.590 1.00 98.31 419 MET A C 1
ATOM 3319 O O . MET A 1 419 ? 12.779 -0.110 9.739 1.00 98.31 419 MET A O 1
ATOM 3323 N N . LEU A 1 420 ? 12.003 -1.644 8.285 1.00 98.19 420 LEU A N 1
ATOM 3324 C CA . LEU A 1 420 ? 11.844 -2.739 9.242 1.00 98.19 420 LEU A CA 1
ATOM 3325 C C . LEU A 1 420 ? 12.608 -3.967 8.753 1.00 98.19 420 LEU A C 1
ATOM 3327 O O . LEU A 1 420 ? 12.395 -4.418 7.634 1.00 98.19 420 LEU A O 1
ATOM 3331 N N . VAL A 1 421 ? 13.477 -4.532 9.590 1.00 97.38 421 VAL A N 1
ATOM 3332 C CA . VAL A 1 421 ? 14.071 -5.854 9.353 1.00 97.38 421 VAL A CA 1
ATOM 3333 C C . VAL A 1 421 ? 13.217 -6.886 10.073 1.00 97.38 421 VAL A C 1
ATOM 3335 O O . VAL A 1 421 ? 13.204 -6.937 11.302 1.00 97.38 421 VAL A O 1
ATOM 3338 N N . LEU A 1 422 ? 12.507 -7.689 9.293 1.00 95.62 422 LEU A N 1
ATOM 3339 C CA . LEU A 1 422 ? 11.573 -8.715 9.725 1.00 95.62 422 LEU A CA 1
ATOM 3340 C C . LEU A 1 422 ? 12.241 -10.093 9.667 1.00 95.62 422 LEU A C 1
ATOM 3342 O O . LEU A 1 422 ? 12.707 -10.508 8.605 1.00 95.62 422 LEU A O 1
ATOM 3346 N N . ALA A 1 423 ? 12.271 -10.810 10.790 1.00 92.69 423 ALA A N 1
ATOM 3347 C CA . ALA A 1 423 ? 12.667 -12.216 10.837 1.00 92.69 423 ALA A CA 1
ATOM 3348 C C . ALA A 1 423 ? 11.446 -13.137 10.738 1.00 92.69 423 ALA A C 1
ATOM 3350 O O . ALA A 1 423 ? 10.412 -12.826 11.334 1.00 92.69 423 ALA A O 1
ATOM 3351 N N . PRO A 1 424 ? 11.555 -14.282 10.044 1.00 91.81 424 PRO A N 1
ATOM 3352 C CA . PRO A 1 424 ? 10.489 -15.271 9.998 1.00 91.81 424 PRO A CA 1
ATOM 3353 C C . PRO A 1 424 ? 10.324 -15.968 11.358 1.00 91.81 424 PRO A C 1
ATOM 3355 O O . PRO A 1 424 ? 11.296 -16.371 12.000 1.00 91.81 424 PRO A O 1
ATOM 3358 N N . ARG A 1 425 ? 9.077 -16.168 11.790 1.00 88.31 425 ARG A N 1
ATOM 3359 C CA . ARG A 1 425 ? 8.724 -16.932 12.996 1.00 88.31 425 ARG A CA 1
ATOM 3360 C C . ARG A 1 425 ? 8.504 -18.406 12.667 1.00 88.31 425 ARG A C 1
ATOM 3362 O O . ARG A 1 425 ? 8.140 -18.773 11.555 1.00 88.31 425 ARG A O 1
ATOM 3369 N N . GLY A 1 426 ? 8.706 -19.272 13.660 1.00 74.00 426 GLY A N 1
ATOM 3370 C CA . GLY A 1 426 ? 8.439 -20.711 13.529 1.00 74.00 426 GLY A CA 1
ATOM 3371 C C . GLY A 1 426 ? 9.580 -21.539 12.924 1.00 74.00 426 GLY A C 1
ATOM 3372 O O . GLY A 1 426 ? 9.376 -22.712 12.627 1.00 74.00 426 GLY A O 1
ATOM 3373 N N . GLY A 1 427 ? 10.783 -20.969 12.772 1.00 57.47 427 GLY A N 1
ATOM 3374 C CA . GLY A 1 427 ? 12.000 -21.726 12.445 1.00 57.47 427 GLY A CA 1
ATOM 3375 C C . GLY A 1 427 ? 12.059 -22.284 11.021 1.00 57.47 427 GLY A C 1
ATOM 3376 O O . GLY A 1 427 ? 12.766 -23.267 10.784 1.00 57.47 427 GLY A O 1
ATOM 3377 N N . CYS A 1 428 ? 11.325 -21.691 10.073 1.00 59.38 428 CYS A N 1
ATOM 3378 C CA . CYS A 1 428 ? 11.381 -22.103 8.675 1.00 59.38 428 CYS A CA 1
ATOM 3379 C C . CYS A 1 428 ? 12.770 -21.801 8.090 1.00 59.38 428 CYS A C 1
ATOM 3381 O O . CYS A 1 428 ? 13.081 -20.666 7.752 1.00 59.38 428 CYS A O 1
ATOM 3383 N N . ARG A 1 429 ? 13.619 -22.831 7.972 1.00 58.94 429 ARG A N 1
ATOM 3384 C CA . ARG A 1 429 ? 15.004 -22.706 7.472 1.00 58.94 429 ARG A CA 1
ATOM 3385 C C . ARG A 1 429 ? 15.109 -22.323 5.990 1.00 58.94 429 ARG A C 1
ATOM 3387 O O . ARG A 1 429 ? 16.214 -22.100 5.518 1.00 58.94 429 ARG A O 1
ATOM 3394 N N . ALA A 1 430 ? 13.989 -22.303 5.267 1.00 65.75 430 ALA A N 1
ATOM 3395 C CA . ALA A 1 430 ? 13.931 -21.940 3.854 1.00 65.75 430 ALA A CA 1
ATOM 3396 C C . ALA A 1 430 ? 13.772 -20.424 3.620 1.00 65.75 430 ALA A C 1
ATOM 3398 O O . ALA A 1 430 ? 13.828 -19.987 2.475 1.00 65.75 430 ALA A O 1
ATOM 3399 N N . GLU A 1 431 ? 13.556 -19.628 4.675 1.00 81.69 431 GLU A N 1
ATOM 3400 C CA . GLU A 1 431 ? 13.360 -18.179 4.583 1.00 81.69 431 GLU A CA 1
ATOM 3401 C C . GLU A 1 431 ? 14.472 -17.419 5.314 1.00 81.69 431 GLU A C 1
ATOM 3403 O O . GLU A 1 431 ? 14.874 -17.782 6.421 1.00 81.69 431 GLU A O 1
ATOM 3408 N N . GLY A 1 432 ? 14.939 -16.337 4.694 1.00 89.06 432 GLY A N 1
ATOM 3409 C CA . GLY A 1 432 ? 15.820 -15.358 5.321 1.00 89.06 432 GLY A CA 1
ATOM 3410 C C . GLY A 1 432 ? 15.047 -14.217 5.995 1.00 89.06 432 GLY A C 1
ATOM 3411 O O . GLY A 1 432 ? 13.820 -14.248 6.099 1.00 89.06 432 GLY A O 1
ATOM 3412 N N . CYS A 1 433 ? 15.749 -13.170 6.429 1.00 93.88 433 CYS A N 1
ATOM 3413 C CA . CYS A 1 433 ? 15.106 -11.941 6.913 1.00 93.88 433 CYS A CA 1
ATOM 3414 C C . CYS A 1 433 ? 14.716 -11.002 5.757 1.00 93.88 433 CYS A C 1
ATOM 3416 O O . CYS A 1 433 ? 15.403 -10.932 4.739 1.00 93.88 433 CYS A O 1
ATOM 3418 N N . LEU A 1 434 ? 13.666 -10.200 5.940 1.00 96.38 434 LEU A N 1
ATOM 3419 C CA . LEU A 1 434 ? 13.242 -9.164 4.991 1.00 96.38 434 LEU A CA 1
ATOM 3420 C C . LEU A 1 434 ? 13.480 -7.768 5.567 1.00 96.38 434 LEU A C 1
ATOM 3422 O O . LEU A 1 434 ? 12.904 -7.413 6.586 1.00 96.38 434 LEU A O 1
ATOM 3426 N N . CYS A 1 435 ? 14.279 -6.947 4.898 1.00 98.00 435 CYS A N 1
ATOM 3427 C CA . CYS A 1 435 ? 14.314 -5.507 5.106 1.00 98.00 435 CYS A CA 1
ATOM 3428 C C . CYS A 1 435 ? 13.231 -4.858 4.234 1.00 98.00 435 CYS A C 1
ATOM 3430 O O . CYS A 1 435 ? 13.388 -4.719 3.020 1.00 98.00 435 CYS A O 1
ATOM 3432 N N . VAL A 1 436 ? 12.112 -4.509 4.862 1.00 98.69 436 VAL A N 1
ATOM 3433 C CA . VAL A 1 436 ? 10.990 -3.810 4.237 1.00 98.69 436 VAL A CA 1
ATOM 3434 C C . VAL A 1 436 ? 11.238 -2.313 4.333 1.00 98.69 436 VAL A C 1
ATOM 3436 O O . VAL A 1 436 ? 11.367 -1.778 5.435 1.00 98.69 436 VAL A O 1
ATOM 3439 N N . VAL A 1 437 ? 11.296 -1.648 3.185 1.00 98.81 437 VAL A N 1
ATOM 3440 C CA . VAL A 1 437 ? 11.401 -0.193 3.064 1.00 98.81 437 VAL A CA 1
ATOM 3441 C C . VAL A 1 437 ? 10.054 0.354 2.604 1.00 98.81 437 VAL A C 1
ATOM 3443 O O . VAL A 1 437 ? 9.467 -0.181 1.670 1.00 98.81 437 VAL A O 1
ATOM 3446 N N . ASN A 1 438 ? 9.577 1.422 3.239 1.00 98.81 438 ASN A N 1
ATOM 3447 C CA . ASN A 1 438 ? 8.380 2.159 2.845 1.00 98.81 438 ASN A CA 1
ATOM 3448 C C . ASN A 1 438 ? 8.690 3.664 2.793 1.00 98.81 438 ASN A C 1
ATOM 3450 O O . ASN A 1 438 ? 9.225 4.221 3.754 1.00 98.81 438 ASN A O 1
ATOM 3454 N N . THR A 1 439 ? 8.379 4.332 1.684 1.00 98.50 439 THR A N 1
ATOM 3455 C CA . THR A 1 439 ? 8.637 5.769 1.517 1.00 98.50 439 THR A CA 1
ATOM 3456 C C . THR A 1 439 ? 7.583 6.455 0.648 1.00 98.50 439 THR A C 1
ATOM 3458 O O . THR A 1 439 ? 6.831 5.812 -0.079 1.00 98.50 439 THR A O 1
ATOM 3461 N N . HIS A 1 440 ? 7.563 7.783 0.722 1.00 97.88 440 HIS A N 1
ATOM 3462 C CA . HIS A 1 440 ? 6.804 8.663 -0.154 1.00 97.88 440 HIS A CA 1
ATOM 3463 C C . HIS A 1 440 ? 7.740 9.808 -0.574 1.00 97.88 440 HIS A C 1
ATOM 3465 O O . HIS A 1 440 ? 7.961 10.754 0.192 1.00 97.88 440 HIS A O 1
ATOM 3471 N N . LEU A 1 441 ? 8.349 9.680 -1.758 1.00 97.25 441 LEU A N 1
ATOM 3472 C CA . LEU A 1 441 ? 9.361 10.611 -2.266 1.00 97.25 441 LEU A CA 1
ATOM 3473 C C . LEU A 1 441 ? 8.776 11.989 -2.586 1.00 97.25 441 LEU A C 1
ATOM 3475 O O . LEU A 1 441 ? 7.566 12.183 -2.650 1.00 97.25 441 LEU A O 1
ATOM 3479 N N . PHE A 1 442 ? 9.652 12.975 -2.775 1.00 95.06 442 PHE A N 1
ATOM 3480 C CA . PHE A 1 442 ? 9.232 14.355 -2.998 1.00 95.06 442 PHE A CA 1
ATOM 3481 C C . PHE A 1 442 ? 8.367 14.536 -4.264 1.00 95.06 442 PHE A C 1
ATOM 3483 O O . PHE A 1 442 ? 8.787 14.202 -5.373 1.00 95.06 442 PHE A O 1
ATOM 3490 N N . PHE A 1 443 ? 7.184 15.132 -4.082 1.00 90.19 443 PHE A N 1
ATOM 3491 C CA . PHE A 1 443 ? 6.120 15.202 -5.091 1.00 90.19 443 PHE A CA 1
ATOM 3492 C C . PHE A 1 443 ? 6.379 16.165 -6.258 1.00 90.19 443 PHE A C 1
ATOM 3494 O O . PHE A 1 443 ? 5.777 16.021 -7.317 1.00 90.19 443 PHE A O 1
ATOM 3501 N N . HIS A 1 444 ? 7.241 17.177 -6.089 1.00 89.81 444 HIS A N 1
ATOM 3502 C CA . HIS A 1 444 ? 7.304 18.275 -7.056 1.00 89.81 444 HIS A CA 1
ATOM 3503 C C . HIS A 1 444 ? 7.733 17.773 -8.452 1.00 89.81 444 HIS A C 1
ATOM 3505 O O . HIS A 1 444 ? 8.838 17.229 -8.583 1.00 89.81 444 HIS A O 1
ATOM 3511 N N . PRO A 1 445 ? 6.946 18.005 -9.523 1.00 85.75 445 PRO A N 1
ATOM 3512 C CA . PRO A 1 445 ? 7.207 17.415 -10.840 1.00 85.75 445 PRO A CA 1
ATOM 3513 C C . PRO A 1 445 ? 8.605 17.740 -11.373 1.00 85.75 445 PRO A C 1
ATOM 3515 O O . PRO A 1 445 ? 9.345 16.847 -11.775 1.00 85.75 445 PRO A O 1
ATOM 3518 N N . ARG A 1 446 ? 9.018 19.009 -11.236 1.00 87.81 446 ARG A N 1
ATOM 3519 C CA . ARG A 1 446 ? 10.320 19.526 -11.697 1.00 87.81 446 ARG A CA 1
ATOM 3520 C C . ARG A 1 446 ? 11.510 19.209 -10.786 1.00 87.81 446 ARG A C 1
ATOM 3522 O O . ARG A 1 446 ? 12.567 19.789 -10.977 1.00 87.81 446 ARG A O 1
ATOM 3529 N N . ALA A 1 447 ? 11.365 18.347 -9.778 1.00 90.94 447 ALA A N 1
ATOM 3530 C CA . ALA A 1 447 ? 12.452 18.005 -8.854 1.00 90.94 447 ALA A CA 1
ATOM 3531 C C . ALA A 1 447 ? 12.950 16.543 -8.961 1.00 90.94 447 ALA A C 1
ATOM 3533 O O . ALA A 1 447 ? 13.165 15.900 -7.930 1.00 90.94 447 ALA A O 1
ATOM 3534 N N . PRO A 1 448 ? 13.176 15.991 -10.169 1.00 91.50 448 PRO A N 1
ATOM 3535 C CA . PRO A 1 448 ? 13.552 14.586 -10.316 1.00 91.50 448 PRO A CA 1
ATOM 3536 C C . PRO A 1 448 ? 14.923 14.245 -9.703 1.00 91.50 448 PRO A C 1
ATOM 3538 O O . PRO A 1 448 ? 15.057 13.236 -9.012 1.00 91.50 448 PRO A O 1
ATOM 3541 N N . HIS A 1 449 ? 15.906 15.143 -9.820 1.00 91.31 449 HIS A N 1
ATOM 3542 C CA . HIS A 1 449 ? 17.208 15.026 -9.150 1.00 91.31 449 HIS A CA 1
ATOM 3543 C C . HIS A 1 449 ? 17.105 14.791 -7.628 1.00 91.31 449 HIS A C 1
ATOM 3545 O O . HIS A 1 449 ? 17.832 13.957 -7.089 1.00 91.31 449 HIS A O 1
ATOM 3551 N N . ILE A 1 450 ? 16.173 15.460 -6.932 1.00 94.38 450 ILE A N 1
ATOM 3552 C CA . ILE A 1 450 ? 15.953 15.264 -5.490 1.00 94.38 450 ILE A CA 1
ATOM 3553 C C . ILE A 1 450 ? 15.479 13.838 -5.219 1.00 94.38 450 ILE A C 1
ATOM 3555 O O . ILE A 1 450 ? 15.994 13.191 -4.310 1.00 94.38 450 ILE A O 1
ATOM 3559 N N . ARG A 1 451 ? 14.543 13.318 -6.021 1.00 96.19 451 ARG A N 1
ATOM 3560 C CA . ARG A 1 451 ? 14.048 11.941 -5.876 1.00 96.19 451 ARG A CA 1
ATOM 3561 C C . ARG A 1 451 ? 15.155 10.912 -6.103 1.00 96.19 451 ARG A C 1
ATOM 3563 O O . ARG A 1 451 ? 15.260 9.958 -5.336 1.00 96.19 451 ARG A O 1
ATOM 3570 N N . SER A 1 452 ? 16.026 11.138 -7.085 1.00 95.69 452 SER A N 1
ATOM 3571 C CA . SER A 1 452 ? 17.203 10.297 -7.349 1.00 95.69 452 SER A CA 1
ATOM 3572 C C . SER A 1 452 ? 18.187 10.289 -6.168 1.00 95.69 452 SER A C 1
ATOM 3574 O O . SER A 1 452 ? 18.638 9.225 -5.741 1.00 95.69 452 SER A O 1
ATOM 3576 N N . MET A 1 453 ? 18.462 11.455 -5.571 1.00 96.19 453 MET A N 1
ATOM 3577 C CA . MET A 1 453 ? 19.283 11.576 -4.355 1.00 96.19 453 MET A CA 1
ATOM 3578 C C . MET A 1 453 ? 18.640 10.878 -3.147 1.00 96.19 453 MET A C 1
ATOM 3580 O O . MET A 1 453 ? 19.318 10.173 -2.396 1.00 96.19 453 MET A O 1
ATOM 3584 N N . GLN A 1 454 ? 17.327 11.043 -2.973 1.00 97.44 454 GLN A N 1
ATOM 3585 C CA . GLN A 1 454 ? 16.552 10.392 -1.919 1.00 97.44 454 GLN A CA 1
ATOM 3586 C C . GLN A 1 454 ? 16.602 8.864 -2.054 1.00 97.44 454 GLN A C 1
ATOM 3588 O O . GLN A 1 454 ? 16.972 8.191 -1.096 1.00 97.44 454 GLN A O 1
ATOM 3593 N N . ALA A 1 455 ? 16.326 8.316 -3.241 1.00 98.06 455 ALA A N 1
ATOM 3594 C CA . ALA A 1 455 ? 16.392 6.877 -3.503 1.00 98.06 455 ALA A CA 1
ATOM 3595 C C . ALA A 1 455 ? 17.790 6.296 -3.217 1.00 98.06 455 ALA A C 1
ATOM 3597 O O . ALA A 1 455 ? 17.905 5.248 -2.578 1.00 98.06 455 ALA A O 1
ATOM 3598 N N . ALA A 1 456 ? 18.854 7.003 -3.617 1.00 97.69 456 ALA A N 1
ATOM 3599 C CA . ALA A 1 456 ? 20.229 6.599 -3.328 1.00 97.69 456 ALA A CA 1
ATOM 3600 C C . ALA A 1 456 ? 20.493 6.499 -1.817 1.00 97.69 456 ALA A C 1
ATOM 3602 O O . ALA A 1 456 ? 21.012 5.490 -1.337 1.00 97.69 456 ALA A O 1
ATOM 3603 N N . CYS A 1 457 ? 20.098 7.530 -1.066 1.00 97.88 457 CYS A N 1
ATOM 3604 C CA . CYS A 1 457 ? 20.245 7.570 0.386 1.00 97.88 457 CYS A CA 1
ATOM 3605 C C . CYS A 1 457 ? 19.495 6.425 1.069 1.00 97.88 457 CYS A C 1
ATOM 3607 O O . CYS A 1 457 ? 20.082 5.710 1.880 1.00 97.88 457 CYS A O 1
ATOM 3609 N N . ILE A 1 458 ? 18.242 6.186 0.681 1.00 98.50 458 ILE A N 1
ATOM 3610 C CA . ILE A 1 458 ? 17.421 5.106 1.237 1.00 98.50 458 ILE A CA 1
ATOM 3611 C C . ILE A 1 458 ? 18.094 3.742 1.035 1.00 98.50 458 ILE A C 1
ATOM 3613 O O . ILE A 1 458 ? 18.146 2.949 1.971 1.00 98.50 458 ILE A O 1
ATOM 3617 N N . MET A 1 459 ? 18.651 3.468 -0.149 1.00 98.38 459 MET A N 1
ATOM 3618 C CA . MET A 1 459 ? 19.303 2.182 -0.427 1.00 98.38 459 MET A CA 1
ATOM 3619 C C . MET A 1 459 ? 20.593 1.969 0.375 1.00 98.38 459 MET A C 1
ATOM 3621 O O . MET A 1 459 ? 20.853 0.853 0.830 1.00 98.38 459 MET A O 1
ATOM 3625 N N . HIS A 1 460 ? 21.390 3.020 0.589 1.00 97.81 460 HIS A N 1
ATOM 3626 C CA . HIS A 1 460 ? 22.573 2.941 1.455 1.00 97.81 460 HIS A CA 1
ATOM 3627 C C . HIS A 1 460 ? 22.195 2.737 2.925 1.00 97.81 460 HIS A C 1
ATOM 3629 O O . HIS A 1 460 ? 22.796 1.909 3.610 1.00 97.81 460 HIS A O 1
ATOM 3635 N N . GLU A 1 461 ? 21.161 3.430 3.395 1.00 97.81 461 GLU A N 1
ATOM 3636 C CA . GLU A 1 461 ? 20.652 3.296 4.760 1.00 97.81 461 GLU A CA 1
ATOM 3637 C C . GLU A 1 461 ? 20.020 1.920 5.021 1.00 97.81 461 GLU A C 1
ATOM 3639 O O . GLU A 1 461 ? 20.273 1.314 6.066 1.00 97.81 461 GLU A O 1
ATOM 3644 N N . ALA A 1 462 ? 19.291 1.370 4.045 1.00 97.62 462 ALA A N 1
ATOM 3645 C CA . ALA A 1 462 ? 18.776 0.005 4.100 1.00 97.62 462 ALA A CA 1
ATOM 3646 C C . ALA A 1 462 ? 19.924 -1.013 4.175 1.00 97.62 462 ALA A C 1
ATOM 3648 O O . ALA A 1 462 ? 19.928 -1.880 5.048 1.00 97.62 462 ALA A O 1
ATOM 3649 N N . HIS A 1 463 ? 20.954 -0.869 3.335 1.00 96.31 463 HIS A N 1
ATOM 3650 C CA . HIS A 1 463 ? 22.126 -1.745 3.372 1.00 96.31 463 HIS A CA 1
ATOM 3651 C C . HIS A 1 463 ? 22.881 -1.672 4.711 1.00 96.31 463 HIS A C 1
ATOM 3653 O O . HIS A 1 463 ? 23.288 -2.705 5.255 1.00 96.31 463 HIS A O 1
ATOM 3659 N N . ALA A 1 464 ? 23.028 -0.474 5.284 1.00 95.25 464 ALA A N 1
ATOM 3660 C CA . ALA A 1 464 ? 23.628 -0.290 6.603 1.00 95.25 464 ALA A CA 1
ATOM 3661 C C . ALA A 1 464 ? 22.795 -0.962 7.710 1.00 95.25 464 ALA A C 1
ATOM 3663 O O . ALA A 1 464 ? 23.353 -1.630 8.585 1.00 95.25 464 ALA A O 1
ATOM 3664 N N . LEU A 1 465 ? 21.463 -0.846 7.651 1.00 95.25 465 LEU A N 1
ATOM 3665 C CA . LEU A 1 465 ? 20.551 -1.503 8.588 1.00 95.25 465 LEU A CA 1
ATOM 3666 C C . LEU A 1 465 ? 20.630 -3.032 8.485 1.00 95.25 465 LEU A C 1
ATOM 3668 O O . LEU A 1 465 ? 20.721 -3.706 9.511 1.00 95.25 465 LEU A O 1
ATOM 3672 N N . MET A 1 466 ? 20.655 -3.577 7.265 1.00 94.31 466 MET A N 1
ATOM 3673 C CA . MET A 1 466 ? 20.818 -5.014 7.018 1.00 94.31 466 MET A CA 1
ATOM 3674 C C . MET A 1 466 ? 22.150 -5.524 7.577 1.00 94.31 466 MET A C 1
ATOM 3676 O O . MET A 1 466 ? 22.178 -6.512 8.304 1.00 94.31 466 MET A O 1
ATOM 3680 N N . THR A 1 467 ? 23.246 -4.809 7.315 1.00 92.69 467 THR A N 1
ATOM 3681 C CA . THR A 1 467 ? 24.583 -5.168 7.818 1.00 92.69 467 THR A CA 1
ATOM 3682 C C . THR A 1 467 ? 24.625 -5.142 9.350 1.00 92.69 467 THR A C 1
ATOM 3684 O O . THR A 1 467 ? 25.151 -6.057 9.989 1.00 92.69 467 THR A O 1
ATOM 3687 N N . SER A 1 468 ? 24.011 -4.124 9.963 1.00 91.69 468 SER A N 1
ATOM 3688 C CA . SER A 1 468 ? 23.870 -4.033 11.419 1.00 91.69 468 SER A CA 1
ATOM 3689 C C . SER A 1 468 ? 23.010 -5.154 12.005 1.00 91.69 468 SER A C 1
ATOM 3691 O O . SER A 1 468 ? 23.269 -5.570 13.136 1.00 91.69 468 SER A O 1
ATOM 3693 N N . ALA A 1 469 ? 21.973 -5.603 11.297 1.00 89.56 469 ALA A N 1
ATOM 3694 C CA . ALA A 1 469 ? 21.103 -6.681 11.751 1.00 89.56 469 ALA A CA 1
ATOM 3695 C C . ALA A 1 469 ? 21.817 -8.041 11.687 1.00 89.56 469 ALA A C 1
ATOM 3697 O O . ALA A 1 469 ? 21.735 -8.801 12.650 1.00 89.56 469 ALA A O 1
ATOM 3698 N N . ALA A 1 470 ? 22.573 -8.302 10.616 1.00 87.06 470 ALA A N 1
ATOM 3699 C CA . ALA A 1 470 ? 23.367 -9.521 10.454 1.00 87.06 470 ALA A CA 1
ATOM 3700 C C . ALA A 1 470 ? 24.486 -9.637 11.507 1.00 87.06 470 ALA A C 1
ATOM 3702 O O . ALA A 1 470 ? 24.684 -10.690 12.101 1.00 87.06 470 ALA A O 1
ATOM 3703 N N . SER A 1 471 ? 25.170 -8.530 11.817 1.00 80.06 471 SER A N 1
ATOM 3704 C CA . SER A 1 471 ? 26.330 -8.533 12.728 1.00 80.06 471 SER A CA 1
ATOM 3705 C C . SER A 1 471 ? 25.991 -8.791 14.206 1.00 80.06 471 SER A C 1
ATOM 3707 O O . SER A 1 471 ? 26.890 -9.050 15.003 1.00 80.06 471 SER A O 1
ATOM 3709 N N . GLY A 1 472 ? 24.722 -8.652 14.605 1.00 64.12 472 GLY A N 1
ATOM 3710 C CA . GLY A 1 472 ? 24.313 -8.616 16.015 1.00 64.12 472 GLY A CA 1
ATOM 3711 C C . GLY A 1 472 ? 23.257 -9.642 16.427 1.00 64.12 472 GLY A C 1
ATOM 3712 O O . GLY A 1 472 ? 22.706 -9.496 17.515 1.00 64.12 472 GLY A O 1
ATOM 3713 N N . SER A 1 473 ? 22.924 -10.623 15.581 1.00 62.56 473 SER A N 1
ATOM 3714 C CA . SER A 1 473 ? 21.751 -11.496 15.752 1.00 62.56 473 SER A CA 1
ATOM 3715 C C . SER A 1 473 ? 22.034 -12.961 15.381 1.00 62.56 473 SER A C 1
ATOM 3717 O O . SER A 1 473 ? 22.850 -13.225 14.507 1.00 62.56 473 SER A O 1
ATOM 3719 N N . THR A 1 474 ? 21.287 -13.919 15.954 1.00 65.19 474 THR A N 1
ATOM 3720 C CA . THR A 1 474 ? 21.081 -15.278 15.392 1.00 65.19 474 THR A CA 1
ATOM 3721 C C . THR A 1 474 ? 20.135 -15.255 14.176 1.00 65.19 474 THR A C 1
ATOM 3723 O O . THR A 1 474 ? 19.395 -16.212 13.942 1.00 65.19 474 THR A O 1
ATOM 3726 N N . ALA A 1 475 ? 20.088 -14.132 13.454 1.00 67.75 475 ALA A N 1
ATOM 3727 C CA . ALA A 1 475 ? 19.157 -13.877 12.365 1.00 67.75 475 ALA A CA 1
ATOM 3728 C C . ALA A 1 475 ? 19.354 -14.908 11.247 1.00 67.75 475 ALA A C 1
ATOM 3730 O O . ALA A 1 475 ? 20.495 -15.156 10.854 1.00 67.75 475 ALA A O 1
ATOM 3731 N N . PRO A 1 476 ? 18.269 -15.478 10.698 1.00 74.69 476 PRO A N 1
ATOM 3732 C CA . PRO A 1 476 ? 18.350 -16.269 9.481 1.00 74.69 476 PRO A CA 1
ATOM 3733 C C . PRO A 1 476 ? 18.925 -15.424 8.337 1.00 74.69 476 PRO A C 1
ATOM 3735 O O . PRO A 1 476 ? 18.353 -14.398 7.962 1.00 74.69 476 PRO A O 1
ATOM 3738 N N . GLU A 1 477 ? 20.059 -15.848 7.785 1.00 79.62 477 GLU A N 1
ATOM 3739 C CA . GLU A 1 477 ? 20.583 -15.317 6.527 1.00 79.62 477 GLU A CA 1
ATOM 3740 C C . GLU A 1 477 ? 19.979 -16.080 5.337 1.00 79.62 477 GLU A C 1
ATOM 3742 O O . GLU A 1 477 ? 19.684 -17.272 5.467 1.00 79.62 477 GLU A O 1
ATOM 3747 N N . PRO A 1 478 ? 19.814 -15.433 4.167 1.00 87.81 478 PRO A N 1
ATOM 3748 C CA . PRO A 1 478 ? 20.210 -14.056 3.840 1.00 87.81 478 PRO A CA 1
ATOM 3749 C C . PRO A 1 478 ? 19.212 -12.995 4.338 1.00 87.81 478 PRO A C 1
ATOM 3751 O O . PRO A 1 478 ? 18.040 -13.284 4.554 1.00 87.81 478 PRO A O 1
ATOM 3754 N N . ILE A 1 479 ? 19.652 -11.740 4.475 1.00 92.12 479 ILE A N 1
ATOM 3755 C CA . ILE A 1 479 ? 18.734 -10.596 4.614 1.00 92.12 479 ILE A CA 1
ATOM 3756 C C . ILE A 1 479 ? 18.493 -10.014 3.218 1.00 92.12 479 ILE A C 1
ATOM 3758 O O . ILE A 1 479 ? 19.439 -9.583 2.563 1.00 92.12 479 ILE A O 1
ATOM 3762 N N . SER A 1 480 ? 17.241 -10.002 2.764 1.00 95.31 480 SER A N 1
ATOM 3763 C CA . SER A 1 480 ? 16.816 -9.506 1.446 1.00 95.31 480 SER A CA 1
ATOM 3764 C C . SER A 1 480 ? 16.021 -8.202 1.572 1.00 95.31 480 SER A C 1
ATOM 3766 O O . SER A 1 480 ? 15.548 -7.888 2.660 1.00 95.31 480 SER A O 1
ATOM 3768 N N . VAL A 1 481 ? 15.853 -7.436 0.489 1.00 97.69 481 VAL A N 1
ATOM 3769 C CA . VAL A 1 481 ? 15.090 -6.170 0.492 1.00 97.69 481 VAL A CA 1
ATOM 3770 C C . VAL A 1 481 ? 13.788 -6.290 -0.289 1.00 97.69 481 VAL A C 1
ATOM 3772 O O . VAL A 1 481 ? 13.765 -6.820 -1.402 1.00 97.69 481 VAL A O 1
ATOM 3775 N N . VAL A 1 482 ? 12.732 -5.706 0.279 1.00 98.56 482 VAL A N 1
ATOM 3776 C CA . VAL A 1 482 ? 11.514 -5.306 -0.431 1.00 98.56 482 VAL A CA 1
ATOM 3777 C C . VAL A 1 482 ? 11.339 -3.803 -0.227 1.00 98.56 482 VAL A C 1
ATOM 3779 O O . VAL A 1 482 ? 11.220 -3.346 0.907 1.00 98.56 482 VAL A O 1
ATOM 3782 N N . PHE A 1 483 ? 11.356 -3.030 -1.308 1.00 98.81 483 PHE A N 1
ATOM 3783 C CA . PHE A 1 483 ? 11.211 -1.577 -1.281 1.00 98.81 483 PHE A CA 1
ATOM 3784 C C . PHE A 1 483 ? 9.860 -1.199 -1.879 1.00 98.81 483 PHE A C 1
ATOM 3786 O O . PHE A 1 483 ? 9.627 -1.354 -3.074 1.00 98.81 483 PHE A O 1
ATOM 3793 N N . CYS A 1 484 ? 8.988 -0.674 -1.031 1.00 98.81 484 CYS A N 1
ATOM 3794 C CA . CYS A 1 484 ? 7.657 -0.195 -1.358 1.00 98.81 484 CYS A CA 1
ATOM 3795 C C . CYS A 1 484 ? 7.609 1.332 -1.286 1.00 98.81 484 CYS A C 1
ATOM 3797 O O . CYS A 1 484 ? 8.329 1.954 -0.497 1.00 98.81 484 CYS A O 1
ATOM 3799 N N . GLY A 1 485 ? 6.716 1.942 -2.055 1.00 97.38 485 GLY A N 1
ATOM 3800 C CA . GLY A 1 485 ? 6.414 3.354 -1.871 1.00 97.38 485 GLY A CA 1
ATOM 3801 C C . GLY A 1 485 ? 5.865 4.055 -3.095 1.00 97.38 485 GLY A C 1
ATOM 3802 O O . GLY A 1 485 ? 5.935 3.541 -4.213 1.00 97.38 485 GLY A O 1
ATOM 3803 N N . ASP A 1 486 ? 5.399 5.271 -2.838 1.00 98.44 486 ASP A N 1
ATOM 3804 C CA . ASP A 1 486 ? 5.128 6.280 -3.850 1.00 98.44 486 ASP A CA 1
ATOM 3805 C C . ASP A 1 486 ? 6.446 6.995 -4.178 1.00 98.44 486 ASP A C 1
ATOM 3807 O O . ASP A 1 486 ? 7.023 7.726 -3.361 1.00 98.44 486 ASP A O 1
ATOM 3811 N N . LEU A 1 487 ? 6.974 6.735 -5.370 1.00 97.69 487 LEU A N 1
ATOM 3812 C CA . LEU A 1 487 ? 8.214 7.338 -5.842 1.00 97.69 487 LEU A CA 1
ATOM 3813 C C . LEU A 1 487 ? 7.995 8.720 -6.462 1.00 97.69 487 LEU A C 1
ATOM 3815 O O . LEU A 1 487 ? 8.997 9.353 -6.794 1.00 97.69 487 LEU A O 1
ATOM 3819 N N . ASN A 1 488 ? 6.757 9.182 -6.685 1.00 96.50 488 ASN A N 1
ATOM 3820 C CA . ASN A 1 488 ? 6.446 10.426 -7.403 1.00 96.50 488 ASN A CA 1
ATOM 3821 C C . ASN A 1 488 ? 7.254 10.598 -8.709 1.00 96.50 488 ASN A C 1
ATOM 3823 O O . ASN A 1 488 ? 7.688 11.690 -9.080 1.00 96.50 488 ASN A O 1
ATOM 3827 N N . SER A 1 489 ? 7.536 9.480 -9.381 1.00 92.44 489 SER A N 1
ATOM 3828 C CA . SER A 1 489 ? 8.460 9.389 -10.512 1.00 92.44 489 SER A CA 1
ATOM 3829 C C . SER A 1 489 ? 7.745 8.777 -11.710 1.00 92.44 489 SER A C 1
ATOM 3831 O O . SER A 1 489 ? 7.782 7.566 -11.915 1.00 92.44 489 SER A O 1
ATOM 3833 N N . ALA A 1 490 ? 7.088 9.636 -12.489 1.00 86.19 490 ALA A N 1
ATOM 3834 C CA . ALA A 1 490 ? 6.311 9.256 -13.662 1.00 86.19 490 ALA A CA 1
ATOM 3835 C C . ALA A 1 490 ? 7.186 9.020 -14.904 1.00 86.19 490 ALA A C 1
ATOM 3837 O O . ALA A 1 490 ? 8.112 9.777 -15.181 1.00 86.19 490 ALA A O 1
ATOM 3838 N N . MET A 1 491 ? 6.836 8.013 -15.704 1.00 81.62 491 MET A N 1
ATOM 3839 C CA . MET A 1 491 ? 7.612 7.518 -16.855 1.00 81.62 491 MET A CA 1
ATOM 3840 C C . MET A 1 491 ? 7.574 8.410 -18.121 1.00 81.62 491 MET A C 1
ATOM 3842 O O . MET A 1 491 ? 7.839 7.908 -19.208 1.00 81.62 491 MET A O 1
ATO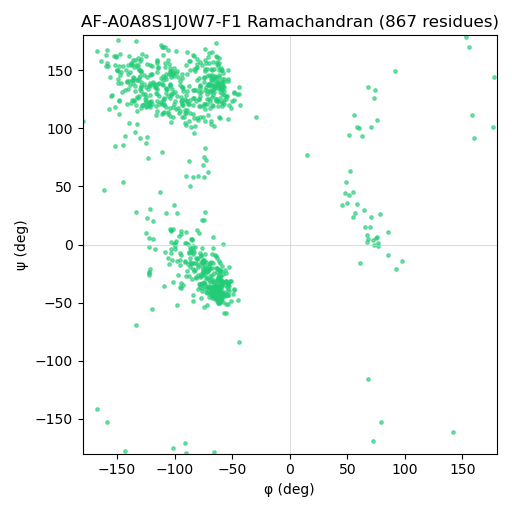M 3846 N N . HIS A 1 492 ? 7.244 9.706 -18.002 1.00 64.94 492 HIS A N 1
ATOM 3847 C CA . HIS A 1 492 ? 6.884 10.621 -19.103 1.00 64.94 492 HIS A CA 1
ATOM 3848 C C . HIS A 1 492 ? 7.787 10.534 -20.355 1.00 64.94 492 HIS A C 1
ATOM 3850 O O . HIS A 1 492 ? 7.440 9.876 -21.330 1.00 64.94 492 HIS A O 1
ATOM 3856 N N . SER A 1 493 ? 8.933 11.222 -20.356 1.00 60.34 493 SER A N 1
ATOM 3857 C CA . SER A 1 493 ? 9.856 11.365 -21.497 1.00 60.34 493 SER A CA 1
ATOM 3858 C C . SER A 1 493 ? 10.995 10.337 -21.496 1.00 60.34 493 SER A C 1
ATOM 3860 O O . SER A 1 493 ? 11.958 10.460 -22.250 1.00 60.34 493 SER A O 1
ATOM 3862 N N . GLY A 1 494 ? 10.919 9.342 -20.613 1.00 78.38 494 GLY A N 1
ATOM 3863 C CA . GLY A 1 494 ? 11.975 8.376 -20.347 1.00 78.38 494 GLY A CA 1
ATOM 3864 C C . GLY A 1 494 ? 11.874 7.830 -18.926 1.00 78.38 494 GLY A C 1
ATOM 3865 O O . GLY A 1 494 ? 11.011 8.230 -18.147 1.00 78.38 494 GLY A O 1
ATOM 3866 N N . ARG A 1 495 ? 12.775 6.909 -18.570 1.00 88.62 495 ARG A N 1
ATOM 3867 C CA . ARG A 1 495 ? 12.826 6.360 -17.209 1.00 88.62 495 ARG A CA 1
ATOM 3868 C C . ARG A 1 495 ? 13.361 7.412 -16.233 1.00 88.62 495 ARG A C 1
ATOM 3870 O O . ARG A 1 495 ? 14.499 7.851 -16.431 1.00 88.62 495 ARG A O 1
ATOM 3877 N N . PRO A 1 496 ? 12.603 7.794 -15.192 1.00 92.06 496 PRO A N 1
ATOM 3878 C CA . PRO A 1 496 ? 13.069 8.735 -14.178 1.00 92.06 496 PRO A CA 1
ATOM 3879 C C . PRO A 1 496 ? 14.326 8.224 -13.488 1.00 92.06 496 PRO A C 1
ATOM 3881 O O . PRO A 1 496 ? 14.499 7.014 -13.321 1.00 92.06 496 PRO A O 1
ATOM 3884 N N . GLY A 1 497 ? 15.187 9.132 -13.039 1.00 94.44 497 GLY A N 1
ATOM 3885 C CA . GLY A 1 497 ? 16.478 8.769 -12.459 1.00 94.44 497 GLY A CA 1
ATOM 3886 C C . GLY A 1 497 ? 16.349 7.892 -11.217 1.00 94.44 497 GLY A C 1
ATOM 3887 O O . GLY A 1 497 ? 17.113 6.944 -11.078 1.00 94.44 497 GLY A O 1
ATOM 3888 N N . ALA A 1 498 ? 15.340 8.114 -10.367 1.00 96.19 498 ALA A N 1
ATOM 3889 C CA . ALA A 1 498 ? 15.088 7.267 -9.199 1.00 96.19 498 ALA A CA 1
ATOM 3890 C C . ALA A 1 498 ? 14.748 5.818 -9.600 1.00 96.19 498 ALA A C 1
ATOM 3892 O O . ALA A 1 498 ? 15.290 4.874 -9.027 1.00 96.19 498 ALA A O 1
ATOM 3893 N N . VAL A 1 499 ? 13.904 5.641 -10.622 1.00 96.44 499 VAL A N 1
ATOM 3894 C CA . VAL A 1 499 ? 13.505 4.326 -11.159 1.00 96.44 499 VAL A CA 1
ATOM 3895 C C . VAL A 1 499 ? 14.694 3.638 -11.836 1.00 96.44 499 VAL A C 1
ATOM 3897 O O . VAL A 1 499 ? 14.969 2.467 -11.573 1.00 96.44 499 VAL A O 1
ATOM 3900 N N . GLU A 1 500 ? 15.439 4.365 -12.672 1.00 95.50 500 GLU A N 1
ATOM 3901 C CA . GLU A 1 500 ? 16.621 3.833 -13.358 1.00 95.50 500 GLU A CA 1
ATOM 3902 C C . GLU A 1 500 ? 17.729 3.462 -12.361 1.00 95.50 500 GLU A C 1
ATOM 3904 O O . GLU A 1 500 ? 18.345 2.404 -12.492 1.00 95.50 500 GLU A O 1
ATOM 3909 N N . LEU A 1 501 ? 17.941 4.276 -11.321 1.00 97.12 501 LEU A N 1
ATOM 3910 C CA . LEU A 1 501 ? 18.919 4.006 -10.270 1.00 97.12 501 LEU A CA 1
ATOM 3911 C C . LEU A 1 501 ? 18.596 2.705 -9.527 1.00 97.12 501 LEU A C 1
ATOM 3913 O O . LEU A 1 501 ? 19.496 1.884 -9.342 1.00 97.12 501 LEU A O 1
ATOM 3917 N N . LEU A 1 502 ? 17.333 2.489 -9.142 1.00 97.56 502 LEU A N 1
ATOM 3918 C CA . LEU A 1 502 ? 16.904 1.248 -8.487 1.00 97.56 502 LEU A CA 1
ATOM 3919 C C . LEU A 1 502 ? 17.068 0.033 -9.414 1.00 97.56 502 LEU A C 1
ATOM 3921 O O . LEU A 1 502 ? 17.579 -0.997 -8.978 1.00 97.56 502 LEU A O 1
ATOM 3925 N N . GLN A 1 503 ? 16.705 0.157 -10.694 1.00 94.75 503 GLN A N 1
ATOM 3926 C CA . GLN A 1 503 ? 16.750 -0.942 -11.667 1.00 94.75 503 GLN A CA 1
ATOM 3927 C C . GLN A 1 503 ? 18.180 -1.317 -12.105 1.00 94.75 503 GLN A C 1
ATOM 3929 O O . GLN A 1 503 ? 18.497 -2.500 -12.260 1.00 94.75 503 GLN A O 1
ATOM 3934 N N . GLN A 1 504 ? 19.051 -0.330 -12.335 1.00 94.56 504 GLN A N 1
ATOM 3935 C CA . GLN A 1 504 ? 20.416 -0.555 -12.836 1.00 94.56 504 GLN A CA 1
ATOM 3936 C C . GLN A 1 504 ? 21.470 -0.621 -11.735 1.00 94.56 504 GLN A C 1
ATOM 3938 O O . GLN A 1 504 ? 22.584 -1.085 -11.979 1.00 94.56 504 GLN A O 1
ATOM 3943 N N . GLY A 1 505 ? 21.155 -0.128 -10.538 1.00 94.62 505 GLY A N 1
ATOM 3944 C CA . GLY A 1 505 ? 22.114 0.031 -9.448 1.00 94.62 505 GLY A CA 1
ATOM 3945 C C . GLY A 1 505 ? 23.044 1.239 -9.604 1.00 94.62 505 GLY A C 1
ATOM 3946 O O . GLY A 1 505 ? 23.894 1.471 -8.745 1.00 94.62 505 GLY A O 1
ATOM 3947 N N . ARG A 1 506 ? 22.914 2.000 -10.697 1.00 94.88 506 ARG A N 1
ATOM 3948 C CA . ARG A 1 506 ? 23.762 3.151 -11.017 1.00 94.88 506 ARG A CA 1
ATOM 3949 C C . ARG A 1 506 ? 23.010 4.202 -11.822 1.00 94.88 506 ARG A C 1
ATOM 3951 O O . ARG A 1 506 ? 22.158 3.856 -12.634 1.00 94.88 506 ARG A O 1
ATOM 3958 N N . LEU A 1 507 ? 23.398 5.459 -11.656 1.00 94.12 507 LEU A N 1
ATOM 3959 C CA . LEU A 1 507 ? 22.914 6.593 -12.433 1.00 94.12 507 LEU A CA 1
ATOM 3960 C C . LEU A 1 507 ? 24.113 7.458 -12.816 1.00 94.12 507 LEU A C 1
ATOM 3962 O O . LEU A 1 507 ? 24.896 7.840 -11.951 1.00 94.12 507 LEU A O 1
ATOM 3966 N N . ARG A 1 508 ? 24.297 7.715 -14.111 1.00 93.62 508 ARG A N 1
ATOM 3967 C CA . ARG A 1 508 ? 25.482 8.420 -14.613 1.00 93.62 508 ARG A CA 1
ATOM 3968 C C . ARG A 1 508 ? 25.359 9.931 -14.450 1.00 93.62 508 ARG A C 1
ATOM 3970 O O . ARG A 1 508 ? 24.249 10.457 -14.488 1.00 93.62 508 ARG A O 1
ATOM 3977 N N . ALA A 1 509 ? 26.487 10.634 -14.378 1.00 90.50 509 ALA A N 1
ATOM 3978 C CA . ALA A 1 509 ? 26.516 12.097 -14.285 1.00 90.50 509 ALA A CA 1
ATOM 3979 C C . ALA A 1 509 ? 25.852 12.813 -15.480 1.00 90.50 509 ALA A C 1
ATOM 3981 O O . ALA A 1 509 ? 25.348 13.925 -15.339 1.00 90.50 509 ALA A O 1
ATOM 3982 N N . ASP A 1 510 ? 25.836 12.174 -16.653 1.00 88.62 510 ASP A N 1
ATOM 3983 C CA . ASP A 1 510 ? 25.251 12.690 -17.895 1.00 88.62 510 ASP A CA 1
ATOM 3984 C C . ASP A 1 510 ? 23.766 12.330 -18.089 1.00 88.62 510 ASP A C 1
ATOM 3986 O O . ASP A 1 510 ? 23.177 12.722 -19.101 1.00 88.62 510 ASP A O 1
ATOM 3990 N N . TYR A 1 511 ? 23.143 11.626 -17.133 1.00 91.00 511 TYR A N 1
ATOM 3991 C CA . TYR A 1 511 ? 21.746 11.202 -17.232 1.00 91.00 511 TYR A CA 1
ATOM 3992 C C . TYR A 1 511 ? 20.783 12.401 -17.306 1.00 91.00 511 TYR A C 1
ATOM 3994 O O . TYR A 1 511 ? 20.945 13.395 -16.597 1.00 91.00 511 TYR A O 1
ATOM 4002 N N . TRP A 1 512 ? 19.772 12.316 -18.177 1.00 86.69 512 TRP A N 1
ATOM 4003 C CA . TRP A 1 512 ? 18.898 13.445 -18.537 1.00 86.69 512 TRP A CA 1
ATOM 4004 C C . TRP A 1 512 ? 18.154 14.054 -17.334 1.00 86.69 512 TRP A C 1
ATOM 4006 O O . TRP A 1 512 ? 17.998 15.271 -17.253 1.00 86.69 512 TRP A O 1
ATOM 4016 N N . ASP A 1 513 ? 17.777 13.208 -16.377 1.00 84.81 513 ASP A N 1
ATOM 4017 C CA . ASP A 1 513 ? 17.025 13.536 -15.159 1.00 84.81 513 ASP A CA 1
ATOM 4018 C C . ASP A 1 513 ? 17.747 14.575 -14.275 1.00 84.81 513 ASP A C 1
ATOM 4020 O O . ASP A 1 513 ? 17.122 15.428 -13.641 1.00 84.81 513 ASP A O 1
ATOM 4024 N N . TRP A 1 514 ? 19.087 14.561 -14.289 1.00 89.50 514 TRP A N 1
ATOM 4025 C CA . TRP A 1 514 ? 19.919 15.556 -13.610 1.00 89.50 514 TRP A CA 1
ATOM 4026 C C . TRP A 1 514 ? 19.763 16.951 -14.213 1.00 89.50 514 TRP A C 1
ATOM 4028 O O . TRP A 1 514 ? 19.607 17.938 -13.493 1.00 89.50 514 TRP A O 1
ATOM 4038 N N . LYS A 1 515 ? 19.779 17.029 -15.549 1.00 83.06 515 LYS A N 1
ATOM 4039 C CA . LYS A 1 515 ? 19.653 18.294 -16.282 1.00 83.06 515 LYS A CA 1
ATOM 4040 C C . LYS A 1 515 ? 18.260 18.889 -16.136 1.00 83.06 515 LYS A C 1
ATOM 4042 O O . LYS A 1 515 ? 18.149 20.096 -15.961 1.00 83.06 515 LYS A O 1
ATOM 4047 N N . ASP A 1 516 ? 17.220 18.060 -16.167 1.00 81.69 516 ASP A N 1
ATOM 4048 C CA . ASP A 1 516 ? 15.848 18.533 -15.960 1.00 81.69 516 ASP A CA 1
ATOM 4049 C C . ASP A 1 516 ? 15.662 19.086 -14.535 1.00 81.69 516 ASP A C 1
ATOM 4051 O O . ASP A 1 516 ? 15.138 20.182 -14.321 1.00 81.69 516 ASP A O 1
ATOM 4055 N N . GLY A 1 517 ? 16.238 18.388 -13.551 1.00 79.50 517 GLY A N 1
ATOM 4056 C CA . GLY A 1 517 ? 16.276 18.834 -12.164 1.00 79.50 517 GLY A CA 1
ATOM 4057 C C . GLY A 1 517 ? 17.016 20.153 -11.925 1.00 79.50 517 GLY A C 1
ATOM 4058 O O . GLY A 1 517 ? 16.632 20.905 -11.032 1.00 79.50 517 GLY A O 1
ATOM 4059 N N . ALA A 1 518 ? 18.024 20.485 -12.736 1.00 78.75 518 ALA A N 1
ATOM 4060 C CA . ALA A 1 518 ? 18.787 21.731 -12.618 1.00 78.75 518 ALA A CA 1
ATOM 4061 C C . ALA A 1 518 ? 17.934 23.002 -12.774 1.00 78.75 518 ALA A C 1
ATOM 4063 O O . ALA A 1 518 ? 18.320 24.075 -12.305 1.00 78.75 518 ALA A O 1
ATOM 4064 N N . LEU A 1 519 ? 16.778 22.892 -13.436 1.00 76.19 519 LEU A N 1
ATOM 4065 C CA . LEU A 1 519 ? 15.847 24.002 -13.643 1.00 76.19 519 LEU A CA 1
ATOM 4066 C C . LEU A 1 519 ? 14.981 24.291 -12.409 1.00 76.19 519 LEU A C 1
ATOM 4068 O O . LEU A 1 519 ? 14.303 25.321 -12.356 1.00 76.19 519 LEU A O 1
ATOM 4072 N N . PHE A 1 520 ? 14.981 23.396 -11.423 1.00 82.38 520 PHE A N 1
ATOM 4073 C CA . PHE A 1 520 ? 14.202 23.543 -10.206 1.00 82.38 520 PHE A CA 1
ATOM 4074 C C . PHE A 1 520 ? 14.717 24.695 -9.338 1.00 82.38 520 PHE A C 1
ATOM 4076 O O . PHE A 1 520 ? 15.887 24.746 -8.960 1.00 82.38 520 PHE A O 1
ATOM 4083 N N . LYS A 1 521 ? 13.818 25.609 -8.960 1.00 78.06 521 LYS A N 1
ATOM 4084 C CA . LYS A 1 521 ? 14.101 26.686 -8.006 1.00 78.06 521 LYS A CA 1
ATOM 4085 C C . LYS A 1 521 ? 12.990 26.747 -6.971 1.00 78.06 521 LYS A C 1
ATOM 4087 O O . LYS A 1 521 ? 11.866 27.095 -7.311 1.00 78.06 521 LYS A O 1
ATOM 4092 N N . TRP A 1 522 ? 13.330 26.464 -5.713 1.00 72.12 522 TRP A N 1
ATOM 4093 C CA . TRP A 1 522 ? 12.364 26.474 -4.611 1.00 72.12 522 TRP A CA 1
ATOM 4094 C C . TRP A 1 522 ? 11.676 27.838 -4.432 1.00 72.12 522 TRP A C 1
ATOM 4096 O O . TRP A 1 522 ? 10.479 27.893 -4.198 1.00 72.12 522 TRP A O 1
ATOM 4106 N N . ASP A 1 523 ? 12.411 28.948 -4.546 1.00 65.88 523 ASP A N 1
ATOM 4107 C CA . ASP A 1 523 ? 11.877 30.279 -4.210 1.00 65.88 523 ASP A CA 1
ATOM 4108 C C . ASP A 1 523 ? 11.067 30.934 -5.353 1.00 65.88 523 ASP A C 1
ATOM 4110 O O . ASP A 1 523 ? 10.466 31.980 -5.150 1.00 65.88 523 ASP A O 1
ATOM 4114 N N . LYS A 1 524 ? 11.021 30.333 -6.556 1.00 51.38 524 LYS A N 1
ATOM 4115 C CA . LYS A 1 524 ? 10.214 30.833 -7.694 1.00 51.38 524 LYS A CA 1
ATOM 4116 C C . LYS A 1 524 ? 8.879 30.103 -7.874 1.00 51.38 524 LYS A C 1
ATOM 4118 O O . LYS A 1 524 ? 8.107 30.467 -8.753 1.00 51.38 524 LYS A O 1
ATOM 4123 N N . SER A 1 525 ? 8.595 29.073 -7.076 1.00 47.38 525 SER A N 1
ATOM 4124 C CA . SER A 1 525 ? 7.346 28.308 -7.182 1.00 47.38 525 SER A CA 1
ATOM 4125 C C . SER A 1 525 ? 6.151 28.956 -6.470 1.00 47.38 525 SER A C 1
ATOM 4127 O O . SER A 1 525 ? 5.056 28.415 -6.551 1.00 47.38 525 SER A O 1
ATOM 4129 N N . GLU A 1 526 ? 6.322 30.102 -5.796 1.00 37.72 526 GLU A N 1
ATOM 4130 C CA . GLU A 1 526 ? 5.205 30.824 -5.159 1.00 37.72 526 GLU A CA 1
ATOM 4131 C C . GLU A 1 526 ? 4.318 31.593 -6.162 1.00 37.72 526 GLU A C 1
ATOM 4133 O O . GLU A 1 526 ? 3.161 31.854 -5.853 1.00 37.72 526 GLU A O 1
ATOM 4138 N N . GLU A 1 527 ? 4.786 31.867 -7.388 1.00 32.91 527 GLU A N 1
ATOM 4139 C CA . GLU A 1 527 ? 3.992 32.555 -8.431 1.00 32.91 527 GLU A CA 1
ATOM 4140 C C . GLU A 1 527 ? 3.373 31.610 -9.487 1.00 32.91 527 GLU A C 1
ATOM 4142 O O . GLU A 1 527 ? 2.703 32.071 -10.403 1.00 32.91 527 GLU A O 1
ATOM 4147 N N . GLY A 1 528 ? 3.560 30.287 -9.376 1.00 31.36 528 GLY A N 1
ATOM 4148 C CA . GLY A 1 528 ? 3.223 29.334 -10.450 1.00 31.36 528 GLY A CA 1
ATOM 4149 C C . GLY A 1 528 ? 2.238 28.215 -10.105 1.00 31.36 528 GLY A C 1
ATOM 4150 O O . GLY A 1 528 ? 2.024 27.334 -10.933 1.00 31.36 528 GLY A O 1
ATOM 4151 N N . CYS A 1 529 ? 1.640 28.206 -8.912 1.00 29.69 529 CYS A N 1
ATOM 4152 C CA . CYS A 1 529 ? 0.579 27.253 -8.563 1.00 29.69 529 CYS A CA 1
ATOM 4153 C C . CYS A 1 529 ? -0.803 27.818 -8.927 1.00 29.69 529 CYS A C 1
ATOM 4155 O O . CYS A 1 529 ? -1.667 27.974 -8.069 1.00 29.69 529 CYS A O 1
ATOM 4157 N N . GLN A 1 530 ? -1.015 28.136 -10.203 1.00 27.73 530 GLN A N 1
ATOM 4158 C CA . GLN A 1 530 ? -2.354 28.228 -10.778 1.00 27.73 530 GLN A CA 1
ATOM 4159 C C . GLN A 1 530 ? -2.462 27.156 -11.856 1.00 27.73 530 GLN A C 1
ATOM 4161 O O . GLN A 1 530 ? -1.679 27.108 -12.802 1.00 27.73 530 GLN A O 1
ATOM 4166 N N . LEU A 1 531 ? -3.409 26.245 -11.655 1.00 38.09 531 LEU A N 1
ATOM 4167 C CA . LEU A 1 531 ? -3.874 25.333 -12.685 1.00 38.09 531 LEU A CA 1
ATOM 4168 C C . LEU A 1 531 ? -4.465 26.166 -13.817 1.00 38.09 531 LEU A C 1
ATOM 4170 O O . LEU A 1 531 ? -5.553 26.708 -13.652 1.00 38.09 531 LEU A O 1
ATOM 4174 N N . GLU A 1 532 ? -3.806 26.217 -14.968 1.00 28.84 532 GLU A N 1
ATOM 4175 C CA . GLU A 1 532 ? -4.474 26.614 -16.201 1.00 28.84 532 GLU A CA 1
ATOM 4176 C C . GLU A 1 532 ? -4.159 25.633 -17.324 1.00 28.84 532 GLU A C 1
ATOM 4178 O O . GLU A 1 532 ? -3.013 25.301 -17.630 1.00 28.84 532 GLU A O 1
ATOM 4183 N N . GLY A 1 533 ? -5.243 25.128 -17.910 1.00 28.06 533 GLY A N 1
ATOM 4184 C CA . GLY A 1 533 ? -5.213 24.429 -19.174 1.00 28.06 533 GLY A CA 1
ATOM 4185 C C . GLY A 1 533 ? -4.999 25.390 -20.342 1.00 28.06 533 GLY A C 1
ATOM 4186 O O . GLY A 1 533 ? -5.178 26.598 -20.242 1.00 28.06 533 GLY A O 1
ATOM 4187 N N . SER A 1 534 ? -4.709 24.785 -21.492 1.00 30.22 534 SER A N 1
ATOM 4188 C CA . SER A 1 534 ? -4.725 25.385 -22.830 1.00 30.22 534 SER A CA 1
ATOM 4189 C C . SER A 1 534 ? -3.743 26.535 -23.085 1.00 30.22 534 SER A C 1
ATOM 4191 O O . SER A 1 534 ? -4.087 27.701 -22.936 1.00 30.22 534 SER A O 1
ATOM 4193 N N . LYS A 1 535 ? -2.564 26.177 -23.606 1.00 25.66 535 LYS A N 1
ATOM 4194 C CA . LYS A 1 535 ? -1.968 26.647 -24.879 1.00 25.66 535 LYS A CA 1
ATOM 4195 C C . LYS A 1 535 ? -0.457 26.419 -24.821 1.00 25.66 535 LYS A C 1
ATOM 4197 O O . LYS A 1 535 ? 0.243 27.060 -24.052 1.00 25.66 535 LYS A O 1
ATOM 4202 N N . LEU A 1 536 ? 0.028 25.486 -25.634 1.00 27.55 536 LEU A N 1
ATOM 4203 C CA . LEU A 1 536 ? 1.448 25.309 -25.927 1.00 27.55 536 LEU A CA 1
ATOM 4204 C C . LEU A 1 536 ? 1.612 25.409 -27.439 1.00 27.55 536 LEU A C 1
ATOM 4206 O O . LEU A 1 536 ? 1.772 24.393 -28.100 1.00 27.55 536 LEU A O 1
ATOM 4210 N N . GLU A 1 537 ? 1.518 26.628 -27.958 1.00 31.42 537 GLU A N 1
ATOM 4211 C CA . GLU A 1 537 ? 2.177 27.046 -29.195 1.00 31.42 537 GLU A CA 1
ATOM 4212 C C . GLU A 1 537 ? 2.627 28.500 -28.980 1.00 31.42 537 GLU A C 1
ATOM 4214 O O . GLU A 1 537 ? 1.854 29.302 -28.456 1.00 31.42 537 GLU A O 1
ATOM 4219 N N . ASP A 1 538 ? 3.881 28.762 -29.353 1.00 28.39 538 ASP A N 1
ATOM 4220 C CA . ASP A 1 538 ? 4.589 30.049 -29.401 1.00 28.39 538 ASP A CA 1
ATOM 4221 C C . ASP A 1 538 ? 4.963 30.723 -28.066 1.00 28.39 538 ASP A C 1
ATOM 4223 O O . ASP A 1 538 ? 4.146 31.321 -27.377 1.00 28.39 538 ASP A O 1
ATOM 4227 N N . ASP A 1 539 ? 6.241 30.593 -27.679 1.00 24.27 539 ASP A N 1
ATOM 4228 C CA . ASP A 1 539 ? 7.180 31.731 -27.674 1.00 24.27 539 ASP A CA 1
ATOM 4229 C C . ASP A 1 539 ? 8.552 31.312 -27.104 1.00 24.27 539 ASP A C 1
ATOM 4231 O O . ASP A 1 539 ? 8.776 31.187 -25.898 1.00 24.27 539 ASP A O 1
ATOM 4235 N N . MET A 1 540 ? 9.500 31.081 -28.019 1.00 30.16 540 MET A N 1
ATOM 4236 C CA . MET A 1 540 ? 10.934 31.111 -27.738 1.00 30.16 540 MET A CA 1
ATOM 4237 C C . MET A 1 540 ? 11.406 32.565 -27.790 1.00 30.16 540 MET A C 1
ATOM 4239 O O . MET A 1 540 ? 11.785 33.031 -28.860 1.00 30.16 540 MET A O 1
ATOM 4243 N N . GLU A 1 541 ? 11.497 33.241 -26.647 1.00 26.28 541 GLU A N 1
ATOM 4244 C CA . GLU A 1 541 ? 12.451 34.343 -26.486 1.00 26.28 541 GLU A CA 1
ATOM 4245 C C . GLU A 1 541 ? 13.205 34.209 -25.159 1.00 26.28 541 GLU A C 1
ATOM 4247 O O . GLU A 1 541 ? 12.644 34.136 -24.066 1.00 26.28 541 GLU A O 1
ATOM 4252 N N . VAL A 1 542 ? 14.527 34.104 -25.289 1.00 30.88 542 VAL A N 1
ATOM 4253 C CA . VAL A 1 542 ? 15.490 34.097 -24.192 1.00 30.88 542 VAL A CA 1
ATOM 4254 C C . VAL A 1 542 ? 15.743 35.550 -23.809 1.00 30.88 542 VAL A C 1
ATOM 4256 O O . VAL A 1 542 ? 16.510 36.232 -24.483 1.00 30.88 542 VAL A O 1
ATOM 4259 N N . GLU A 1 543 ? 15.141 36.020 -22.717 1.00 26.16 543 GLU A N 1
ATOM 4260 C CA . GLU A 1 543 ? 15.589 37.252 -22.067 1.00 26.16 543 GLU A CA 1
ATOM 4261 C C . GLU A 1 543 ? 16.636 36.933 -20.991 1.00 26.16 543 GLU A C 1
ATOM 4263 O O . GLU A 1 543 ? 16.349 36.432 -19.900 1.00 26.16 543 GLU A O 1
ATOM 4268 N N . ASP A 1 544 ? 17.886 37.227 -21.342 1.00 37.41 544 ASP A N 1
ATOM 4269 C CA . ASP A 1 544 ? 19.002 37.407 -20.423 1.00 37.41 544 ASP A CA 1
ATOM 4270 C C . ASP A 1 544 ? 18.841 38.753 -19.706 1.00 37.41 544 ASP A C 1
ATOM 4272 O O . ASP A 1 544 ? 18.872 39.800 -20.346 1.00 37.41 544 ASP A O 1
ATOM 4276 N N . ASN A 1 545 ? 18.666 38.729 -18.383 1.00 27.88 545 ASN A N 1
ATOM 4277 C CA . ASN A 1 545 ? 18.889 39.894 -17.528 1.00 27.88 545 ASN A CA 1
ATOM 4278 C C . ASN A 1 545 ? 19.298 39.468 -16.106 1.00 27.88 545 ASN A C 1
ATOM 4280 O O . ASN A 1 545 ? 18.486 39.328 -15.194 1.00 27.88 545 ASN A O 1
ATOM 4284 N N . GLY A 1 546 ? 20.606 39.236 -15.953 1.00 30.45 546 GLY A N 1
ATOM 4285 C CA . GLY A 1 546 ? 21.460 39.936 -14.984 1.00 30.45 546 GLY A CA 1
ATOM 4286 C C . GLY A 1 546 ? 21.153 39.842 -13.483 1.00 30.45 546 GLY A C 1
ATOM 4287 O O . GLY A 1 546 ? 20.388 40.635 -12.953 1.00 30.45 546 GLY A O 1
ATOM 4288 N N . SER A 1 547 ? 21.896 38.977 -12.782 1.00 30.34 547 SER A N 1
ATOM 4289 C CA . SER A 1 547 ? 22.898 39.343 -11.754 1.00 30.34 547 SER A CA 1
ATOM 4290 C C . SER A 1 547 ? 23.160 38.131 -10.851 1.00 30.34 547 SER A C 1
ATOM 4292 O O . SER A 1 547 ? 22.459 37.918 -9.864 1.00 30.34 547 SER A O 1
ATOM 4294 N N . ASN A 1 548 ? 24.157 37.313 -11.193 1.00 32.81 548 ASN A N 1
ATOM 4295 C CA . ASN A 1 548 ? 24.633 36.251 -10.311 1.00 32.81 548 ASN A CA 1
ATOM 4296 C C . ASN A 1 548 ? 26.074 36.561 -9.918 1.00 32.81 548 ASN A C 1
ATOM 4298 O O . ASN A 1 548 ? 26.935 36.737 -10.781 1.00 32.81 548 ASN A O 1
ATOM 4302 N N . GLU A 1 549 ? 26.308 36.639 -8.611 1.00 33.16 549 GLU A N 1
ATOM 4303 C CA . GLU A 1 549 ? 27.639 36.652 -8.019 1.00 33.16 549 GLU A CA 1
ATOM 4304 C C . GLU A 1 549 ? 28.447 35.477 -8.580 1.00 33.16 549 GLU A C 1
ATOM 4306 O O . GLU A 1 549 ? 28.093 34.307 -8.415 1.00 33.16 549 GLU A O 1
ATOM 4311 N N . MET A 1 550 ? 29.531 35.803 -9.284 1.00 33.06 550 MET A N 1
ATOM 4312 C CA . MET A 1 550 ? 30.526 34.827 -9.696 1.00 33.06 550 MET A CA 1
ATOM 4313 C C . MET A 1 550 ? 31.238 34.293 -8.454 1.00 33.06 550 MET A C 1
ATOM 4315 O O . MET A 1 550 ? 31.934 35.029 -7.757 1.00 33.06 550 MET A O 1
ATOM 4319 N N . THR A 1 551 ? 31.121 32.988 -8.230 1.00 35.09 551 THR A N 1
ATOM 4320 C CA . THR A 1 551 ? 32.177 32.202 -7.592 1.00 35.09 551 THR A CA 1
ATOM 4321 C C . THR A 1 551 ? 32.632 31.139 -8.586 1.00 35.09 551 THR A C 1
ATOM 4323 O O . THR A 1 551 ? 31.852 30.606 -9.372 1.00 35.09 551 THR A O 1
ATOM 4326 N N . ASP A 1 552 ? 33.940 30.937 -8.603 1.00 39.34 552 ASP A N 1
ATOM 4327 C CA . ASP A 1 552 ? 34.781 30.385 -9.665 1.00 39.34 552 ASP A CA 1
ATOM 4328 C C . ASP A 1 552 ? 34.661 28.853 -9.849 1.00 39.34 552 ASP A C 1
ATOM 4330 O O . ASP A 1 552 ? 35.627 28.104 -9.726 1.00 39.34 552 ASP A O 1
ATOM 4334 N N . GLY A 1 553 ? 33.454 28.350 -10.122 1.00 44.88 553 GLY A N 1
ATOM 4335 C CA . GLY A 1 553 ? 33.220 26.933 -10.405 1.00 44.88 553 GLY A CA 1
ATOM 4336 C C . GLY A 1 553 ? 31.976 26.716 -11.261 1.00 44.88 553 GLY A C 1
ATOM 4337 O O . GLY A 1 553 ? 30.896 27.205 -10.940 1.00 44.88 553 GLY A O 1
ATOM 4338 N N . LYS A 1 554 ? 32.106 25.970 -12.366 1.00 54.66 554 LYS A N 1
ATOM 4339 C CA . LYS A 1 554 ? 30.949 25.522 -13.160 1.00 54.66 554 LYS A CA 1
ATOM 4340 C C . LYS A 1 554 ? 29.985 24.767 -12.239 1.00 54.66 554 LYS A C 1
ATOM 4342 O O . LYS A 1 554 ? 30.399 23.811 -11.590 1.00 54.66 554 LYS A O 1
ATOM 4347 N N . ALA A 1 555 ? 28.719 25.176 -12.198 1.00 63.31 555 ALA A N 1
ATOM 4348 C CA . ALA A 1 555 ? 27.700 24.466 -11.436 1.00 63.31 555 ALA A CA 1
ATOM 4349 C C . ALA A 1 555 ? 27.610 23.003 -11.909 1.00 63.31 555 ALA A C 1
ATOM 4351 O O . ALA A 1 555 ? 27.447 22.730 -13.101 1.00 63.31 555 ALA A O 1
ATOM 4352 N N . VAL A 1 556 ? 27.767 22.066 -10.971 1.00 76.44 556 VAL A N 1
ATOM 4353 C CA . VAL A 1 556 ? 27.656 20.628 -11.231 1.00 76.44 556 VAL A CA 1
ATOM 4354 C C . VAL A 1 556 ? 26.199 20.236 -11.043 1.00 76.44 556 VAL A C 1
ATOM 4356 O O . VAL A 1 556 ? 25.655 20.348 -9.949 1.00 76.44 556 VAL A O 1
ATOM 4359 N N . TYR A 1 557 ? 25.566 19.794 -12.125 1.00 76.25 557 TYR A N 1
ATOM 4360 C CA . TYR A 1 557 ? 24.140 19.463 -12.134 1.00 76.25 557 TYR A CA 1
ATOM 4361 C C . TYR A 1 557 ? 23.856 17.962 -12.070 1.00 76.25 557 TYR A C 1
ATOM 4363 O O . TYR A 1 557 ? 22.722 17.584 -11.804 1.00 76.25 557 TYR A O 1
ATOM 4371 N N . GLY A 1 558 ? 24.870 17.119 -12.280 1.00 86.75 558 GLY A N 1
ATOM 4372 C CA . GLY A 1 558 ? 24.760 15.665 -12.227 1.00 86.75 558 GLY A CA 1
ATOM 4373 C C . GLY A 1 558 ? 26.067 15.024 -11.776 1.00 86.75 558 GLY A C 1
ATOM 4374 O O . GLY A 1 558 ? 27.149 15.568 -12.003 1.00 86.75 558 GLY A O 1
ATOM 4375 N N . VAL A 1 559 ? 25.952 13.871 -11.120 1.00 92.31 559 VAL A N 1
ATOM 4376 C CA . VAL A 1 559 ? 27.073 13.084 -10.588 1.00 92.31 559 VAL A CA 1
ATOM 4377 C C . VAL A 1 559 ? 26.851 11.602 -10.867 1.00 92.31 559 VAL A C 1
ATOM 4379 O O . VAL A 1 559 ? 25.715 11.161 -11.052 1.00 92.31 559 VAL A O 1
ATOM 4382 N N . ASP A 1 560 ? 27.937 10.832 -10.903 1.00 93.12 560 ASP A N 1
ATOM 4383 C CA . ASP A 1 560 ? 27.847 9.377 -10.949 1.00 93.12 560 ASP A CA 1
ATOM 4384 C C . ASP A 1 560 ? 27.450 8.852 -9.566 1.00 93.12 560 ASP A C 1
ATOM 4386 O O . ASP A 1 560 ? 28.144 9.066 -8.570 1.00 93.12 560 ASP A O 1
ATOM 4390 N N . VAL A 1 561 ? 26.323 8.152 -9.514 1.00 94.88 561 VAL A N 1
ATOM 4391 C CA . VAL A 1 561 ? 25.765 7.558 -8.299 1.00 94.88 561 VAL A CA 1
ATOM 4392 C C . VAL A 1 561 ? 25.694 6.053 -8.476 1.00 94.88 561 VAL A C 1
ATOM 4394 O O . VAL A 1 561 ? 25.269 5.560 -9.520 1.00 94.88 561 VAL A O 1
ATOM 4397 N N . ALA A 1 562 ? 26.053 5.316 -7.430 1.00 94.25 562 ALA A N 1
ATOM 4398 C CA . ALA A 1 562 ? 25.819 3.883 -7.332 1.00 94.25 562 ALA A CA 1
ATOM 4399 C C . ALA A 1 562 ? 25.150 3.548 -5.995 1.00 94.25 562 ALA A C 1
ATOM 4401 O O . ALA A 1 562 ? 25.441 4.167 -4.966 1.00 94.25 562 ALA A O 1
ATOM 4402 N N . ILE A 1 563 ? 24.261 2.558 -6.020 1.00 96.44 563 ILE A N 1
ATOM 4403 C CA . ILE A 1 563 ? 23.642 1.972 -4.826 1.00 96.44 563 ILE A CA 1
ATOM 4404 C C . ILE A 1 563 ? 24.243 0.586 -4.539 1.00 96.44 563 ILE A C 1
ATOM 4406 O O . ILE A 1 563 ? 24.805 -0.030 -5.447 1.00 96.44 563 ILE A O 1
ATOM 4410 N N . PRO A 1 564 ? 24.140 0.069 -3.299 1.00 95.06 564 PRO A N 1
ATOM 4411 C CA . PRO A 1 564 ? 24.827 -1.164 -2.893 1.00 95.06 564 PRO A CA 1
ATOM 4412 C C . PRO A 1 564 ? 24.466 -2.408 -3.718 1.00 95.06 564 PRO A C 1
ATOM 4414 O O . PRO A 1 564 ? 25.285 -3.309 -3.885 1.00 95.06 564 PRO A O 1
ATOM 4417 N N . PHE A 1 565 ? 23.236 -2.476 -4.222 1.00 92.50 565 PHE A N 1
ATOM 4418 C CA . PHE A 1 565 ? 22.756 -3.514 -5.129 1.00 92.50 565 PHE A CA 1
ATOM 4419 C C . PHE A 1 565 ? 21.515 -3.010 -5.869 1.00 92.50 565 PHE A C 1
ATOM 4421 O O . PHE A 1 565 ? 20.788 -2.152 -5.368 1.00 92.50 565 PHE A O 1
ATOM 4428 N N . LYS A 1 566 ? 21.279 -3.549 -7.067 1.00 94.19 566 LYS A N 1
ATOM 4429 C CA . LYS A 1 566 ? 20.094 -3.242 -7.876 1.00 94.19 566 LYS A CA 1
ATOM 4430 C C . LYS A 1 566 ? 18.875 -4.040 -7.416 1.00 94.19 566 LYS A C 1
ATOM 4432 O O . LYS A 1 566 ? 19.012 -5.159 -6.921 1.00 94.19 566 LYS A O 1
ATOM 4437 N N . LEU A 1 567 ? 17.697 -3.488 -7.657 1.00 97.75 567 LEU A N 1
ATOM 4438 C CA . LEU A 1 567 ? 16.406 -4.129 -7.443 1.00 97.75 567 LEU A CA 1
ATOM 4439 C C . LEU A 1 567 ? 15.724 -4.407 -8.789 1.00 97.75 567 LEU A C 1
ATOM 4441 O O . LEU A 1 567 ? 16.179 -3.969 -9.846 1.00 97.75 567 LEU A O 1
ATOM 4445 N N . ARG A 1 568 ? 14.619 -5.151 -8.757 1.00 97.38 568 ARG A N 1
ATOM 4446 C CA . ARG A 1 568 ? 13.713 -5.304 -9.900 1.00 97.38 568 ARG A CA 1
ATOM 4447 C C . ARG A 1 568 ? 12.311 -4.854 -9.500 1.00 97.38 568 ARG A C 1
ATOM 4449 O O . ARG A 1 568 ? 11.866 -5.206 -8.409 1.00 97.38 568 ARG A O 1
ATOM 4456 N N . SER A 1 569 ? 11.624 -4.114 -10.372 1.00 96.62 569 SER A N 1
ATOM 4457 C CA . SER A 1 569 ? 10.197 -3.831 -10.175 1.00 96.62 569 SER A CA 1
ATOM 4458 C C . SER A 1 569 ? 9.387 -5.120 -10.308 1.00 96.62 569 SER A C 1
ATOM 4460 O O . SER A 1 569 ? 9.613 -5.899 -11.239 1.00 96.62 569 SER A O 1
ATOM 4462 N N . ALA A 1 570 ? 8.455 -5.359 -9.387 1.00 95.62 570 ALA A N 1
ATOM 4463 C CA . ALA A 1 570 ? 7.642 -6.571 -9.356 1.00 95.62 570 ALA A CA 1
ATOM 4464 C C . ALA A 1 570 ? 6.747 -6.714 -10.600 1.00 95.62 570 ALA A C 1
ATOM 4466 O O . ALA A 1 570 ? 6.544 -7.821 -11.094 1.00 95.62 570 ALA A O 1
ATOM 4467 N N . ASP A 1 571 ? 6.278 -5.593 -11.141 1.00 89.69 571 ASP A N 1
ATOM 4468 C CA . ASP A 1 571 ? 5.445 -5.518 -12.342 1.00 89.69 571 ASP A CA 1
ATOM 4469 C C . ASP A 1 571 ? 6.253 -5.352 -13.640 1.00 89.69 571 ASP A C 1
ATOM 4471 O O . ASP A 1 571 ? 5.675 -5.179 -14.707 1.00 89.69 571 ASP A O 1
ATOM 4475 N N . GLY A 1 572 ? 7.589 -5.325 -13.564 1.00 90.56 572 GLY A N 1
ATOM 4476 C CA . GLY A 1 572 ? 8.436 -5.067 -14.729 1.00 90.56 572 GLY A CA 1
ATOM 4477 C C . GLY A 1 572 ? 8.310 -3.661 -15.332 1.00 90.56 572 GLY A C 1
ATOM 4478 O O . GLY A 1 572 ? 8.816 -3.457 -16.434 1.00 90.56 572 GLY A O 1
ATOM 4479 N N . LEU A 1 573 ? 7.709 -2.699 -14.616 1.00 88.50 573 LEU A N 1
ATOM 4480 C CA . LEU A 1 573 ? 7.347 -1.359 -15.106 1.00 88.50 573 LEU A CA 1
ATOM 4481 C C . LEU A 1 573 ? 6.284 -1.392 -16.221 1.00 88.50 573 LEU A C 1
ATOM 4483 O O . LEU A 1 573 ? 6.291 -0.545 -17.114 1.00 88.50 573 LEU A O 1
ATOM 4487 N N . GLU A 1 574 ? 5.407 -2.400 -16.202 1.00 83.25 574 GLU A N 1
ATOM 4488 C CA . GLU A 1 574 ? 4.352 -2.596 -17.206 1.00 83.25 574 GLU A CA 1
ATOM 4489 C C . GLU A 1 574 ? 2.998 -2.011 -16.776 1.00 83.25 574 GLU A C 1
ATOM 4491 O O . GLU A 1 574 ? 2.100 -1.872 -17.609 1.00 83.25 574 GLU A O 1
ATOM 4496 N N . THR A 1 575 ? 2.828 -1.656 -15.497 1.00 86.62 575 THR A N 1
ATOM 4497 C CA . THR A 1 575 ? 1.583 -1.054 -15.006 1.00 86.62 575 THR A CA 1
ATOM 4498 C C . THR A 1 575 ? 1.360 0.310 -15.669 1.00 86.62 575 THR A C 1
ATOM 4500 O O . THR A 1 575 ? 2.232 1.173 -15.575 1.00 86.62 575 THR A O 1
ATOM 4503 N N . PRO A 1 576 ? 0.205 0.561 -16.317 1.00 85.94 576 PRO A N 1
ATOM 4504 C CA . PRO A 1 576 ? -0.008 1.813 -17.043 1.00 85.94 576 PRO A CA 1
ATOM 4505 C C . PRO A 1 576 ? -0.058 3.020 -16.102 1.00 85.94 576 PRO A C 1
ATOM 4507 O O . PRO A 1 576 ? 0.515 4.067 -16.397 1.00 85.94 576 PRO A O 1
ATOM 4510 N N . PHE A 1 577 ? -0.729 2.866 -14.961 1.00 93.50 577 PHE A N 1
ATOM 4511 C CA . PHE A 1 577 ? -0.833 3.892 -13.939 1.00 93.50 577 PHE A CA 1
ATOM 4512 C C . PHE A 1 577 ? -1.192 3.299 -12.580 1.00 93.50 577 PHE A C 1
ATOM 4514 O O . PHE A 1 577 ? -1.811 2.237 -12.483 1.00 93.50 577 PHE A O 1
ATOM 4521 N N . THR A 1 578 ? -0.828 4.029 -11.534 1.00 96.50 578 THR A N 1
ATOM 4522 C CA . THR A 1 578 ? -1.253 3.771 -10.156 1.00 96.50 578 THR A CA 1
ATOM 4523 C C . THR A 1 578 ? -1.956 4.980 -9.558 1.00 96.50 578 THR A C 1
ATOM 4525 O O . THR A 1 578 ? -2.835 4.775 -8.734 1.00 96.50 578 THR A O 1
ATOM 4528 N N . ASN A 1 579 ? -1.670 6.200 -10.029 1.00 96.81 579 ASN A N 1
ATOM 4529 C CA . ASN A 1 579 ? -2.433 7.417 -9.742 1.00 96.81 579 ASN A CA 1
ATOM 4530 C C . ASN A 1 579 ? -3.331 7.782 -10.938 1.00 96.81 579 ASN A C 1
ATOM 4532 O O . ASN A 1 579 ? -2.867 7.753 -12.084 1.00 96.81 579 ASN A O 1
ATOM 4536 N N . TYR A 1 580 ? -4.604 8.111 -10.684 1.00 95.06 580 TYR A N 1
ATOM 4537 C CA . TYR A 1 580 ? -5.581 8.413 -11.739 1.00 95.06 580 TYR A CA 1
ATOM 4538 C C . TYR A 1 580 ? -6.586 9.503 -11.340 1.00 95.06 580 TYR A C 1
ATOM 4540 O O . TYR A 1 580 ? -7.712 9.224 -10.919 1.00 95.06 580 TYR A O 1
ATOM 4548 N N . VAL A 1 581 ? -6.204 10.763 -11.543 1.00 92.88 581 VAL A N 1
ATOM 4549 C CA . VAL A 1 581 ? -7.046 11.941 -11.288 1.00 92.88 581 VAL A CA 1
ATOM 4550 C C . VAL A 1 581 ? -7.439 12.634 -12.593 1.00 92.88 581 VAL A C 1
ATOM 4552 O O . VAL A 1 581 ? -6.939 12.342 -13.683 1.00 92.88 581 VAL A O 1
ATOM 4555 N N . ARG A 1 582 ? -8.364 13.594 -12.522 1.00 85.88 582 ARG A N 1
ATOM 4556 C CA . ARG A 1 582 ? -8.738 14.375 -13.706 1.00 85.88 582 ARG A CA 1
ATOM 4557 C C . ARG A 1 582 ? -7.517 15.156 -14.224 1.00 85.88 582 ARG A C 1
ATOM 4559 O O . ARG A 1 582 ? -6.944 15.954 -13.495 1.00 85.88 582 ARG A O 1
ATOM 4566 N N . HIS A 1 583 ? -7.168 14.946 -15.496 1.00 84.25 583 HIS A N 1
ATOM 4567 C CA . HIS A 1 583 ? -6.027 15.559 -16.204 1.00 84.25 583 HIS A CA 1
ATOM 4568 C C . HIS A 1 583 ? -4.623 15.067 -15.812 1.00 84.25 583 HIS A C 1
ATOM 4570 O O . HIS A 1 583 ? -3.649 15.570 -16.369 1.00 84.25 583 HIS A O 1
ATOM 4576 N N . TYR A 1 584 ? -4.494 14.073 -14.928 1.00 89.06 584 TYR A N 1
ATOM 4577 C CA . TYR A 1 584 ? -3.198 13.478 -14.600 1.00 89.06 584 TYR A CA 1
ATOM 4578 C C . TYR A 1 584 ? -3.327 11.981 -14.300 1.00 89.06 584 TYR A C 1
ATOM 4580 O O . TYR A 1 584 ? -4.191 11.546 -13.546 1.00 89.06 584 TYR A O 1
ATOM 4588 N N . CYS A 1 585 ? -2.468 11.189 -14.934 1.00 91.44 585 CYS A N 1
ATOM 4589 C CA . CYS A 1 585 ? -2.455 9.736 -14.845 1.00 91.44 585 CYS A CA 1
ATOM 4590 C C . CYS A 1 585 ? -1.006 9.266 -14.989 1.00 91.44 585 CYS A C 1
ATOM 4592 O O . CYS A 1 585 ? -0.337 9.635 -15.960 1.00 91.44 585 CYS A O 1
ATOM 4594 N N . ALA A 1 586 ? -0.504 8.509 -14.013 1.00 92.69 586 ALA A N 1
ATOM 4595 C CA . ALA A 1 586 ? 0.888 8.073 -14.002 1.00 92.69 586 ALA A CA 1
ATOM 4596 C C . ALA A 1 586 ? 1.122 6.825 -13.142 1.00 92.69 586 ALA A C 1
ATOM 4598 O O . ALA A 1 586 ? 0.419 6.569 -12.162 1.00 92.69 586 ALA A O 1
ATOM 4599 N N . LEU A 1 587 ? 2.163 6.067 -13.492 1.00 94.62 587 LEU A N 1
ATOM 4600 C CA . LEU A 1 587 ? 2.757 5.044 -12.633 1.00 94.62 587 LEU A CA 1
ATOM 4601 C C . LEU A 1 587 ? 3.696 5.718 -11.624 1.00 94.62 587 LEU A C 1
ATOM 4603 O O . LEU A 1 587 ? 4.761 6.212 -12.003 1.00 94.62 587 LEU A O 1
ATOM 4607 N N . LEU A 1 588 ? 3.291 5.742 -10.355 1.00 97.12 588 LEU A N 1
ATOM 4608 C CA . LEU A 1 588 ? 4.025 6.385 -9.259 1.00 97.12 588 LEU A CA 1
ATOM 4609 C C . LEU A 1 588 ? 4.373 5.421 -8.120 1.00 97.12 588 LEU A C 1
ATOM 4611 O O . LEU A 1 588 ? 5.356 5.650 -7.416 1.00 97.12 588 LEU A O 1
ATOM 4615 N N . ASP A 1 589 ? 3.614 4.336 -7.970 1.00 98.44 589 ASP A N 1
ATOM 4616 C CA . ASP A 1 589 ? 3.711 3.405 -6.848 1.00 98.44 589 ASP A CA 1
ATOM 4617 C C . ASP A 1 589 ? 4.343 2.090 -7.283 1.00 98.44 589 ASP A C 1
ATOM 4619 O O . ASP A 1 589 ? 3.966 1.506 -8.300 1.00 98.44 589 ASP A O 1
ATOM 4623 N N . TYR A 1 590 ? 5.295 1.600 -6.492 1.00 97.94 590 TYR A N 1
ATOM 4624 C CA . TYR A 1 590 ? 6.101 0.452 -6.889 1.00 97.94 590 TYR A CA 1
ATOM 4625 C C . TYR A 1 590 ? 6.361 -0.505 -5.729 1.00 97.94 590 TYR A C 1
ATOM 4627 O O . TYR A 1 590 ? 6.568 -0.091 -4.588 1.00 97.94 590 TYR A O 1
ATOM 4635 N N . ILE A 1 591 ? 6.436 -1.797 -6.060 1.00 98.69 591 ILE A N 1
ATOM 4636 C CA . ILE A 1 591 ? 7.059 -2.825 -5.222 1.00 98.69 591 ILE A CA 1
ATOM 4637 C C . ILE A 1 591 ? 8.333 -3.268 -5.931 1.00 98.69 591 ILE A C 1
ATOM 4639 O O . ILE A 1 591 ? 8.286 -3.898 -6.985 1.00 98.69 591 ILE A O 1
ATOM 4643 N N . TRP A 1 592 ? 9.474 -2.958 -5.338 1.00 98.69 592 TRP A N 1
ATOM 4644 C CA . TRP A 1 592 ? 10.787 -3.403 -5.776 1.00 98.69 592 TRP A CA 1
ATOM 4645 C C . TRP A 1 592 ? 11.272 -4.535 -4.882 1.00 98.69 592 TRP A C 1
ATOM 4647 O O . TRP A 1 592 ? 11.049 -4.524 -3.672 1.00 98.69 592 TRP A O 1
ATOM 4657 N N . TYR A 1 593 ? 11.975 -5.502 -5.457 1.00 98.38 593 TYR A N 1
ATOM 4658 C CA . TYR A 1 593 ? 12.518 -6.628 -4.705 1.00 98.38 593 TYR A CA 1
ATOM 4659 C C . TYR A 1 593 ? 13.964 -6.916 -5.097 1.00 98.38 593 TYR A C 1
ATOM 4661 O O . TYR A 1 593 ? 14.383 -6.634 -6.223 1.00 98.38 593 TYR A O 1
ATOM 4669 N N . ASP A 1 594 ? 14.729 -7.492 -4.170 1.00 96.75 594 ASP A N 1
ATOM 4670 C CA . ASP A 1 594 ? 16.071 -7.997 -4.453 1.00 96.75 594 ASP A CA 1
ATOM 4671 C C . ASP A 1 594 ? 15.991 -9.328 -5.229 1.00 96.75 594 ASP A C 1
ATOM 4673 O O . ASP A 1 594 ? 15.606 -10.365 -4.667 1.00 96.75 594 ASP A O 1
ATOM 4677 N N . PRO A 1 595 ? 16.369 -9.345 -6.522 1.00 94.00 595 PRO A N 1
ATOM 4678 C CA . PRO A 1 595 ? 16.196 -10.515 -7.371 1.00 94.00 595 PRO A CA 1
ATOM 4679 C C . PRO A 1 595 ? 17.172 -11.653 -7.060 1.00 94.00 595 PRO A C 1
ATOM 4681 O O . PRO A 1 595 ? 17.007 -12.735 -7.630 1.00 94.00 595 PRO A O 1
ATOM 4684 N N . ARG A 1 596 ? 18.177 -11.429 -6.196 1.00 90.56 596 ARG A N 1
ATOM 4685 C CA . ARG A 1 596 ? 19.136 -12.460 -5.767 1.00 90.56 596 ARG A CA 1
ATOM 4686 C C . ARG A 1 596 ? 18.482 -13.518 -4.887 1.00 90.56 596 ARG A C 1
ATOM 4688 O O . ARG A 1 596 ? 18.881 -14.674 -4.932 1.00 90.56 596 ARG A O 1
ATOM 4695 N N . HIS A 1 597 ? 17.485 -13.124 -4.099 1.00 92.38 597 HIS A N 1
ATOM 4696 C CA . HIS A 1 597 ? 16.878 -13.989 -3.085 1.00 92.38 597 HIS A CA 1
ATOM 4697 C C . HIS A 1 597 ? 15.377 -14.180 -3.276 1.00 92.38 597 HIS A C 1
ATOM 4699 O O . HIS A 1 597 ? 14.827 -15.186 -2.832 1.00 92.38 597 HIS A O 1
ATOM 4705 N N . LEU A 1 598 ? 14.719 -13.238 -3.949 1.00 95.38 598 LEU A N 1
ATOM 4706 C CA . LEU A 1 598 ? 13.279 -13.250 -4.148 1.00 95.38 598 LEU A CA 1
ATOM 4707 C C . LEU A 1 598 ? 12.935 -13.403 -5.633 1.00 95.38 598 LEU A C 1
ATOM 4709 O O . LEU A 1 598 ? 13.737 -13.111 -6.528 1.00 95.38 598 LEU A O 1
ATOM 4713 N N . ARG A 1 599 ? 11.713 -13.860 -5.894 1.00 95.06 599 ARG A N 1
ATOM 4714 C CA . ARG A 1 599 ? 11.061 -13.816 -7.205 1.00 95.06 599 ARG A CA 1
ATOM 4715 C C . ARG A 1 599 ? 9.614 -13.364 -7.059 1.00 95.06 599 ARG A C 1
ATOM 4717 O O . ARG A 1 599 ? 9.023 -13.500 -5.990 1.00 95.06 599 ARG A O 1
ATOM 4724 N N . VAL A 1 600 ? 9.050 -12.875 -8.156 1.00 96.38 600 VAL A N 1
ATOM 4725 C CA . VAL A 1 600 ? 7.609 -12.651 -8.278 1.00 96.38 600 VAL A CA 1
ATOM 4726 C C . VAL A 1 600 ? 6.961 -13.964 -8.686 1.00 96.38 600 VAL A C 1
ATOM 4728 O O . VAL A 1 600 ? 7.364 -14.555 -9.686 1.00 96.38 600 VAL A O 1
ATOM 4731 N N . GLU A 1 601 ? 5.969 -14.405 -7.921 1.00 95.31 601 GLU A N 1
ATOM 4732 C CA . GLU A 1 601 ? 5.116 -15.527 -8.306 1.00 95.31 601 GLU A CA 1
ATOM 4733 C C . GLU A 1 601 ? 3.989 -15.034 -9.217 1.00 95.31 601 GLU A C 1
ATOM 4735 O O . GLU A 1 601 ? 3.745 -15.586 -10.288 1.00 95.31 601 GLU A O 1
ATOM 4740 N N . ARG A 1 602 ? 3.312 -13.954 -8.804 1.00 94.00 602 ARG A N 1
ATOM 4741 C CA . ARG A 1 602 ? 2.257 -13.300 -9.586 1.00 94.00 602 ARG A CA 1
ATOM 4742 C C . ARG A 1 602 ? 1.936 -11.903 -9.061 1.00 94.00 602 ARG A C 1
ATOM 4744 O O . ARG A 1 602 ? 2.146 -11.610 -7.886 1.00 94.00 602 ARG A O 1
ATOM 4751 N N . GLY A 1 603 ? 1.364 -11.073 -9.927 1.00 95.00 603 GLY A N 1
ATOM 4752 C CA . GLY A 1 603 ? 0.740 -9.799 -9.565 1.00 95.00 603 GLY A CA 1
ATOM 4753 C C . GLY A 1 603 ? -0.781 -9.901 -9.550 1.00 95.00 603 GLY A C 1
ATOM 4754 O O . GLY A 1 603 ? -1.364 -10.673 -10.315 1.00 95.00 603 GLY A O 1
ATOM 4755 N N . VAL A 1 604 ? -1.432 -9.118 -8.691 1.00 95.25 604 VAL A N 1
ATOM 4756 C CA . VAL A 1 604 ? -2.886 -8.929 -8.756 1.00 95.25 604 VAL A CA 1
ATOM 4757 C C . VAL A 1 604 ? -3.182 -7.878 -9.827 1.00 95.25 604 VAL A C 1
ATOM 4759 O O . VAL A 1 604 ? -2.675 -6.759 -9.707 1.00 95.25 604 VAL A O 1
ATOM 4762 N N . PRO A 1 605 ? -4.004 -8.191 -10.845 1.00 93.25 605 PRO A N 1
ATOM 4763 C CA . PRO A 1 605 ? -4.287 -7.262 -11.933 1.00 93.25 605 PRO A CA 1
ATOM 4764 C C . PRO A 1 605 ? -4.779 -5.899 -11.436 1.00 93.25 605 PRO A C 1
ATOM 4766 O O . PRO A 1 605 ? -5.555 -5.807 -10.475 1.00 93.25 605 PRO A O 1
ATOM 4769 N N . MET A 1 606 ? -4.316 -4.841 -12.098 1.00 93.44 606 MET A N 1
ATOM 4770 C CA . MET A 1 606 ? -4.820 -3.486 -11.888 1.00 93.44 606 MET A CA 1
ATOM 4771 C C . MET A 1 606 ? -6.196 -3.341 -12.549 1.00 93.44 606 MET A C 1
ATOM 4773 O O . MET A 1 606 ? -6.422 -3.941 -13.604 1.00 93.44 606 MET A O 1
ATOM 4777 N N . PRO A 1 607 ? -7.123 -2.571 -11.955 1.00 91.50 607 PRO A N 1
ATOM 4778 C CA . PRO A 1 607 ? -8.423 -2.325 -12.564 1.00 91.50 607 PRO A CA 1
ATOM 4779 C C . PRO A 1 607 ? -8.263 -1.539 -13.870 1.00 91.50 607 PRO A C 1
ATOM 4781 O O . PRO A 1 607 ? -7.515 -0.566 -13.943 1.00 91.50 607 PRO A O 1
ATOM 4784 N N . SER A 1 608 ? -8.996 -1.946 -14.902 1.00 87.56 608 SER A N 1
ATOM 4785 C CA . SER A 1 608 ? -9.092 -1.203 -16.159 1.00 87.56 608 SER A CA 1
ATOM 4786 C C . SER A 1 608 ? -9.876 0.101 -15.978 1.00 87.56 608 SER A C 1
ATOM 4788 O O . SER A 1 608 ? -10.753 0.195 -15.120 1.00 87.56 608 SER A O 1
ATOM 4790 N N . GLU A 1 609 ? -9.662 1.093 -16.847 1.00 87.44 609 GLU A N 1
ATOM 4791 C CA . GLU A 1 609 ? -10.449 2.343 -16.831 1.00 87.44 609 GLU A CA 1
ATOM 4792 C C . GLU A 1 609 ? -11.968 2.087 -16.894 1.00 87.44 609 GLU A C 1
ATOM 4794 O O . GLU A 1 609 ? -12.765 2.776 -16.252 1.00 87.44 609 GLU A O 1
ATOM 4799 N N . ARG A 1 610 ? -12.384 1.028 -17.603 1.00 86.19 610 ARG A N 1
ATOM 4800 C CA . ARG A 1 610 ? -13.785 0.589 -17.664 1.00 86.19 610 ARG A CA 1
ATOM 4801 C C . ARG A 1 610 ? -14.317 0.131 -16.302 1.00 86.19 610 ARG A C 1
ATOM 4803 O O . ARG A 1 610 ? -15.487 0.367 -16.001 1.00 86.19 610 ARG A O 1
ATOM 4810 N N . GLU A 1 611 ? -13.494 -0.538 -15.499 1.00 87.38 611 GLU A N 1
ATOM 4811 C CA . GLU A 1 611 ? -13.849 -0.956 -14.137 1.00 87.38 611 GLU A CA 1
ATOM 4812 C C . GLU A 1 611 ? -13.865 0.223 -13.163 1.00 87.38 611 GLU A C 1
ATOM 4814 O O . GLU A 1 611 ? -14.715 0.255 -12.269 1.00 87.38 611 GLU A O 1
ATOM 4819 N N . LEU A 1 612 ? -12.986 1.211 -13.366 1.00 90.94 612 LEU A N 1
ATOM 4820 C CA . LEU A 1 612 ? -12.960 2.439 -12.570 1.00 90.94 612 LEU A CA 1
ATOM 4821 C C . LEU A 1 612 ? -14.223 3.287 -12.779 1.00 90.94 612 LEU A C 1
ATOM 4823 O O . LEU A 1 612 ? -14.737 3.862 -11.819 1.00 90.94 612 LEU A O 1
ATOM 4827 N N . ARG A 1 613 ? -14.760 3.333 -14.011 1.00 87.38 613 ARG A N 1
ATOM 4828 C CA . ARG A 1 613 ? -15.954 4.103 -14.446 1.00 87.38 613 ARG A CA 1
ATOM 4829 C C . ARG A 1 613 ? -15.850 5.633 -14.296 1.00 87.38 613 ARG A C 1
ATOM 4831 O O . ARG A 1 613 ? -16.670 6.340 -14.874 1.00 87.38 613 ARG A O 1
ATOM 4838 N N . SER A 1 614 ? -14.898 6.142 -13.516 1.00 90.31 614 SER A N 1
ATOM 4839 C CA . SER A 1 614 ? -14.656 7.556 -13.211 1.00 90.31 614 SER A CA 1
ATOM 4840 C C . SER A 1 614 ? -13.210 7.751 -12.730 1.00 90.31 614 SER A C 1
ATOM 4842 O O . SER A 1 614 ? -12.535 6.782 -12.385 1.00 90.31 614 SER A O 1
ATOM 4844 N N . PHE A 1 615 ? -12.762 9.007 -12.659 1.00 94.94 615 PHE A N 1
ATOM 4845 C CA . PHE A 1 615 ? -11.532 9.406 -11.967 1.00 94.94 615 PHE A CA 1
ATOM 4846 C C . PHE A 1 615 ? -11.583 9.093 -10.465 1.00 94.94 615 PHE A C 1
ATOM 4848 O O . PHE A 1 615 ? -12.669 8.916 -9.895 1.00 94.94 615 PHE A O 1
ATOM 4855 N N . LEU A 1 616 ? -10.404 9.047 -9.848 1.00 95.69 616 LEU A N 1
ATOM 4856 C CA . LEU A 1 616 ? -10.184 8.736 -8.442 1.00 95.69 616 LEU A CA 1
ATOM 4857 C C . LEU A 1 616 ? -9.857 10.004 -7.629 1.00 95.69 616 LEU A C 1
ATOM 4859 O O . LEU A 1 616 ? -9.220 10.897 -8.173 1.00 95.69 616 LEU A O 1
ATOM 4863 N N . PRO A 1 617 ? -10.252 10.107 -6.346 1.00 95.62 617 PRO A N 1
ATOM 4864 C CA . PRO A 1 617 ? -11.121 9.188 -5.618 1.00 95.62 617 PRO A CA 1
ATOM 4865 C C . PRO A 1 617 ? -12.572 9.274 -6.115 1.00 95.62 617 PRO A C 1
ATOM 4867 O O . PRO A 1 617 ? -12.984 10.219 -6.788 1.00 95.62 617 PRO A O 1
ATOM 4870 N N . SER A 1 618 ? -13.381 8.281 -5.760 1.00 94.69 618 SER A N 1
ATOM 4871 C CA . SER A 1 618 ? -14.795 8.205 -6.137 1.00 94.69 618 SER A CA 1
ATOM 4872 C C . SER A 1 618 ? -15.641 7.617 -5.007 1.00 94.69 618 SER A C 1
ATOM 4874 O O . SER A 1 618 ? -15.132 7.252 -3.952 1.00 94.69 618 SER A O 1
ATOM 4876 N N . ARG A 1 619 ? -16.952 7.449 -5.239 1.00 94.75 619 ARG A N 1
ATOM 4877 C CA . ARG A 1 619 ? -17.828 6.709 -4.311 1.00 94.75 619 ARG A CA 1
ATOM 4878 C C . ARG A 1 619 ? -17.278 5.315 -3.981 1.00 94.75 619 ARG A C 1
ATOM 4880 O O . ARG A 1 619 ? -17.480 4.842 -2.875 1.00 94.75 619 ARG A O 1
ATOM 4887 N N . ARG A 1 620 ? -16.641 4.638 -4.942 1.00 94.69 620 ARG A N 1
ATOM 4888 C CA . ARG A 1 620 ? -16.149 3.263 -4.775 1.00 94.69 620 ARG A CA 1
ATOM 4889 C C . ARG A 1 620 ? -14.688 3.201 -4.341 1.00 94.69 620 ARG A C 1
ATOM 4891 O O . ARG A 1 620 ? -14.334 2.307 -3.587 1.00 94.69 620 ARG A O 1
ATOM 4898 N N . PHE A 1 621 ? -13.849 4.092 -4.856 1.00 96.00 621 PHE A N 1
ATOM 4899 C CA . PHE A 1 621 ? -12.401 4.032 -4.672 1.00 96.00 621 PHE A CA 1
ATOM 4900 C C . PHE A 1 621 ? -11.942 5.156 -3.731 1.00 96.00 621 PHE A C 1
ATOM 4902 O O . PHE A 1 621 ? -12.184 6.324 -4.042 1.00 96.00 621 PHE A O 1
ATOM 4909 N N . PRO A 1 622 ? -11.322 4.829 -2.583 1.00 95.88 622 PRO A N 1
ATOM 4910 C CA . PRO A 1 622 ? -11.124 5.771 -1.477 1.00 95.88 622 PRO A CA 1
ATOM 4911 C C . PRO A 1 622 ? -9.835 6.602 -1.542 1.00 95.88 622 PRO A C 1
ATOM 4913 O O . PRO A 1 622 ? -9.576 7.386 -0.630 1.00 95.88 622 PRO A O 1
ATOM 4916 N N . SER A 1 623 ? -9.021 6.413 -2.571 1.00 97.44 623 SER A N 1
ATOM 4917 C CA . SER A 1 623 ? -7.776 7.138 -2.814 1.00 97.44 623 SER A CA 1
ATOM 4918 C C . SER A 1 623 ? -7.735 7.555 -4.280 1.00 97.44 623 SER A C 1
ATOM 4920 O O . SER A 1 623 ? -8.458 6.976 -5.091 1.00 97.44 623 SER A O 1
ATOM 4922 N N . ASP A 1 624 ? -6.930 8.560 -4.609 1.00 96.62 624 ASP A N 1
ATOM 4923 C CA . ASP A 1 624 ? -6.530 8.889 -5.979 1.00 96.62 624 ASP A CA 1
ATOM 4924 C C . ASP A 1 624 ? -5.490 7.912 -6.556 1.00 96.62 624 ASP A C 1
ATOM 4926 O O . ASP A 1 624 ? -5.289 7.859 -7.773 1.00 96.62 624 ASP A O 1
ATOM 4930 N N . HIS A 1 625 ? -4.892 7.094 -5.689 1.00 98.12 625 HIS A N 1
ATOM 4931 C CA . HIS A 1 625 ? -4.037 5.976 -6.058 1.00 98.12 625 HIS A CA 1
ATOM 4932 C C . HIS A 1 625 ? -4.784 4.634 -6.020 1.00 98.12 625 HIS A C 1
ATOM 4934 O O . HIS A 1 625 ? -5.868 4.493 -5.453 1.00 98.12 625 HIS A O 1
ATOM 4940 N N . LEU A 1 626 ? -4.169 3.613 -6.610 1.00 97.81 626 LEU A N 1
ATOM 4941 C CA . LEU A 1 626 ? -4.611 2.225 -6.608 1.00 97.81 626 LEU A CA 1
ATOM 4942 C C . LEU A 1 626 ? -3.585 1.362 -5.874 1.00 97.81 626 LEU A C 1
ATOM 4944 O O . LEU A 1 626 ? -2.387 1.455 -6.134 1.00 97.81 626 LEU A O 1
ATOM 4948 N N . ALA A 1 627 ? -4.053 0.468 -5.001 1.00 98.25 627 ALA A N 1
ATOM 4949 C CA . ALA A 1 627 ? -3.171 -0.452 -4.288 1.00 98.25 627 ALA A CA 1
ATOM 4950 C C . ALA A 1 627 ? -2.400 -1.361 -5.264 1.00 98.25 627 ALA A C 1
ATOM 4952 O O . ALA A 1 627 ? -3.003 -2.017 -6.117 1.00 98.25 627 ALA A O 1
ATOM 4953 N N . VAL A 1 628 ? -1.085 -1.479 -5.105 1.00 98.38 628 VAL A N 1
ATOM 4954 C CA . VAL A 1 628 ? -0.244 -2.409 -5.874 1.00 98.38 628 VAL A CA 1
ATOM 4955 C C . VAL A 1 628 ? -0.012 -3.659 -5.029 1.00 98.38 628 VAL A C 1
ATOM 4957 O O . VAL A 1 628 ? 0.388 -3.551 -3.871 1.00 98.38 628 VAL A O 1
ATOM 4960 N N . VAL A 1 629 ? -0.291 -4.846 -5.584 1.00 98.62 629 VAL A N 1
ATOM 4961 C CA . VAL A 1 629 ? -0.300 -6.109 -4.823 1.00 98.62 629 VAL A CA 1
ATOM 4962 C C . VAL A 1 629 ? 0.414 -7.216 -5.588 1.00 98.62 629 VAL A C 1
ATOM 4964 O O . VAL A 1 629 ? 0.030 -7.550 -6.711 1.00 98.62 629 VAL A O 1
ATOM 4967 N N . PHE A 1 630 ? 1.424 -7.814 -4.957 1.00 98.50 630 PHE A N 1
ATOM 4968 C CA . PHE A 1 630 ? 2.217 -8.898 -5.534 1.00 98.50 630 PHE A CA 1
ATOM 4969 C C . PHE A 1 630 ? 2.458 -10.027 -4.535 1.00 98.50 630 PHE A C 1
ATOM 4971 O O . PHE A 1 630 ? 2.722 -9.796 -3.354 1.00 98.50 630 PHE A O 1
ATOM 4978 N N . ASP A 1 631 ? 2.416 -11.253 -5.049 1.00 98.38 631 ASP A N 1
ATOM 4979 C CA . ASP A 1 631 ? 2.856 -12.451 -4.347 1.00 98.38 631 ASP A CA 1
ATOM 4980 C C . ASP A 1 631 ? 4.336 -12.664 -4.685 1.00 98.38 631 ASP A C 1
ATOM 4982 O O . ASP A 1 631 ? 4.702 -12.880 -5.846 1.00 98.38 631 ASP A O 1
ATOM 4986 N N . LEU A 1 632 ? 5.192 -12.580 -3.671 1.00 97.62 632 LEU A N 1
ATOM 4987 C CA . LEU A 1 632 ? 6.622 -12.847 -3.766 1.00 97.62 632 LEU A CA 1
ATOM 4988 C C . LEU A 1 632 ? 6.938 -14.205 -3.141 1.00 97.62 632 LEU A C 1
ATOM 4990 O O . LEU A 1 632 ? 6.217 -14.686 -2.267 1.00 97.62 632 LEU A O 1
ATOM 4994 N N . ALA A 1 633 ? 8.035 -14.817 -3.572 1.00 94.81 633 ALA A N 1
ATOM 4995 C CA . ALA A 1 633 ? 8.530 -16.061 -2.999 1.00 94.81 633 ALA A CA 1
ATOM 4996 C C . ALA A 1 633 ? 10.042 -16.010 -2.788 1.00 94.81 633 ALA A C 1
ATOM 4998 O O . ALA A 1 633 ? 10.779 -15.457 -3.613 1.00 94.81 633 ALA A O 1
ATOM 4999 N N . TRP A 1 634 ? 10.506 -16.634 -1.705 1.00 93.00 634 TRP A N 1
ATOM 5000 C CA . TRP A 1 634 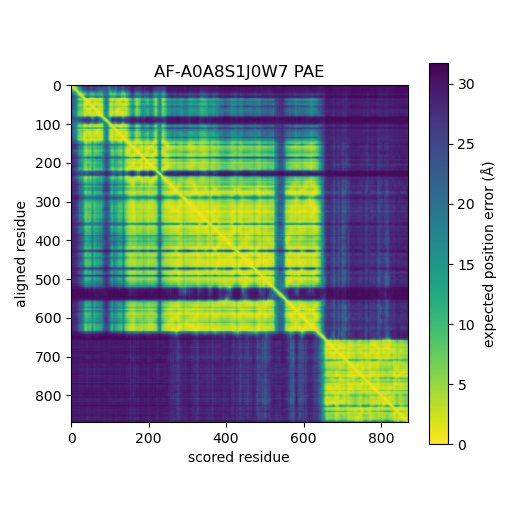? 11.920 -16.965 -1.545 1.00 93.00 634 TRP A CA 1
ATOM 5001 C C . TRP A 1 634 ? 12.350 -17.978 -2.609 1.00 93.00 634 TRP A C 1
ATOM 5003 O O . TRP A 1 634 ? 11.650 -18.959 -2.874 1.00 93.00 634 TRP A O 1
ATOM 5013 N N . ARG A 1 635 ? 13.507 -17.738 -3.232 1.00 89.00 635 ARG A N 1
ATOM 5014 C CA . ARG A 1 635 ? 14.120 -18.691 -4.163 1.00 89.00 635 ARG A CA 1
ATOM 5015 C C . ARG A 1 635 ? 14.604 -19.930 -3.414 1.00 89.00 635 ARG A C 1
ATOM 5017 O O . ARG A 1 635 ? 15.137 -19.827 -2.314 1.00 89.00 635 ARG A O 1
ATOM 5024 N N . SER A 1 636 ? 14.458 -21.096 -4.035 1.00 79.06 636 SER A N 1
ATOM 5025 C CA . SER A 1 636 ? 15.000 -22.353 -3.515 1.00 79.06 636 SER A CA 1
ATOM 5026 C C . SER A 1 636 ? 16.504 -22.481 -3.781 1.00 79.06 636 SER A C 1
ATOM 5028 O O . SER A 1 636 ? 17.027 -21.920 -4.745 1.00 79.06 636 SER A O 1
ATOM 5030 N N . ASP A 1 637 ? 17.196 -23.304 -2.988 1.00 66.25 637 ASP A N 1
ATOM 5031 C CA . ASP A 1 637 ? 18.631 -23.572 -3.168 1.00 66.25 637 ASP A CA 1
ATOM 5032 C C . ASP A 1 637 ? 18.984 -24.082 -4.575 1.00 66.25 637 ASP A C 1
ATOM 5034 O O . ASP A 1 637 ? 20.062 -23.779 -5.079 1.00 66.25 637 ASP A O 1
ATOM 5038 N N . ARG A 1 638 ? 18.081 -24.820 -5.240 1.00 58.06 638 ARG A N 1
ATOM 5039 C CA . ARG A 1 638 ? 18.286 -25.305 -6.619 1.00 58.06 638 ARG A CA 1
ATOM 5040 C C . ARG A 1 638 ? 18.273 -24.159 -7.633 1.00 58.06 638 ARG A C 1
ATOM 5042 O O . ARG A 1 638 ? 19.151 -24.091 -8.485 1.00 58.06 638 ARG A O 1
ATOM 5049 N N . GLU A 1 639 ? 17.343 -23.218 -7.487 1.00 58.72 639 GLU A N 1
ATOM 5050 C CA . GLU A 1 639 ? 17.236 -22.036 -8.357 1.00 58.72 639 GLU A CA 1
ATOM 5051 C C . GLU A 1 639 ? 18.400 -21.055 -8.154 1.00 58.72 639 GLU A C 1
ATOM 5053 O O . GLU A 1 639 ? 18.774 -20.337 -9.076 1.00 58.72 639 GLU A O 1
ATOM 5058 N N . LEU A 1 640 ? 19.004 -21.036 -6.962 1.00 58.56 640 LEU A N 1
ATOM 5059 C CA . LEU A 1 640 ? 20.225 -20.272 -6.676 1.00 58.56 640 LEU A CA 1
ATOM 5060 C C . LEU A 1 640 ? 21.497 -20.920 -7.264 1.00 58.56 640 LEU A C 1
ATOM 5062 O O . LEU A 1 640 ? 22.559 -20.294 -7.270 1.00 58.56 640 LEU A O 1
ATOM 5066 N N . VAL A 1 641 ? 21.446 -22.186 -7.695 1.00 50.22 641 VAL A N 1
ATOM 5067 C CA . VAL A 1 641 ? 22.581 -22.910 -8.303 1.00 50.22 641 VAL A CA 1
ATOM 5068 C C . VAL A 1 641 ? 22.536 -22.844 -9.831 1.00 50.22 641 VAL A C 1
ATOM 5070 O O . VAL A 1 641 ? 23.593 -22.662 -10.435 1.00 50.22 641 VAL A O 1
ATOM 5073 N N . ASP A 1 642 ? 21.351 -22.896 -10.444 1.00 43.19 642 ASP A N 1
ATOM 5074 C CA . ASP A 1 642 ? 21.208 -22.720 -11.899 1.00 43.19 642 ASP A CA 1
ATOM 5075 C C . ASP A 1 642 ? 21.646 -21.312 -12.348 1.00 43.19 642 ASP A C 1
ATOM 5077 O O . ASP A 1 642 ? 22.381 -21.184 -13.324 1.00 43.19 642 ASP A O 1
ATOM 5081 N N . ASP A 1 643 ? 21.342 -20.266 -11.566 1.00 42.25 643 ASP A N 1
ATOM 5082 C CA . ASP A 1 643 ? 21.805 -18.893 -11.844 1.00 42.25 643 ASP A CA 1
ATOM 5083 C C . ASP A 1 643 ? 23.326 -18.725 -11.634 1.00 42.25 643 ASP A C 1
ATOM 5085 O O . ASP A 1 643 ? 23.927 -17.815 -12.193 1.00 42.25 643 ASP A O 1
ATOM 5089 N N . ARG A 1 644 ? 24.012 -19.596 -10.871 1.00 41.44 644 ARG A N 1
ATOM 5090 C CA . ARG A 1 644 ? 25.480 -19.497 -10.685 1.00 41.44 644 ARG A CA 1
ATOM 5091 C C . ARG A 1 644 ? 26.279 -19.817 -11.949 1.00 41.44 644 ARG A C 1
ATOM 5093 O O . ARG A 1 644 ? 27.445 -19.439 -12.017 1.00 41.44 644 ARG A O 1
ATOM 5100 N N . HIS A 1 645 ? 25.657 -20.449 -12.944 1.00 36.38 645 HIS A N 1
ATOM 5101 C CA . HIS A 1 645 ? 26.225 -20.588 -14.288 1.00 36.38 645 HIS A CA 1
ATOM 5102 C C . HIS A 1 645 ? 25.904 -19.384 -15.198 1.00 36.38 645 HIS A C 1
ATOM 5104 O O . HIS A 1 645 ? 26.423 -19.321 -16.308 1.00 36.38 645 HIS A O 1
ATOM 5110 N N . ASP A 1 646 ? 25.121 -18.411 -14.713 1.00 38.44 646 ASP A N 1
ATOM 5111 C CA . ASP A 1 646 ? 24.653 -17.223 -15.448 1.00 38.44 646 ASP A CA 1
ATOM 5112 C C . ASP A 1 646 ? 25.140 -15.888 -14.818 1.00 38.44 646 ASP A C 1
ATOM 5114 O O . ASP A 1 646 ? 24.801 -14.793 -15.270 1.00 38.44 646 ASP A O 1
ATOM 5118 N N . VAL A 1 647 ? 25.986 -15.949 -13.775 1.00 35.22 647 VAL A N 1
ATOM 5119 C CA . VAL A 1 647 ? 26.497 -14.775 -13.021 1.00 35.22 647 VAL A CA 1
ATOM 5120 C C . VAL A 1 647 ? 27.725 -14.105 -13.673 1.00 35.22 647 VAL A C 1
ATOM 5122 O O . VAL A 1 647 ? 28.149 -13.047 -13.214 1.00 35.22 647 VAL A O 1
ATOM 5125 N N . ASP A 1 648 ? 28.241 -14.619 -14.796 1.00 29.67 648 ASP A N 1
ATOM 5126 C CA . ASP A 1 648 ? 29.300 -13.954 -15.587 1.00 29.67 648 ASP A CA 1
ATOM 5127 C C . ASP A 1 648 ? 28.783 -13.213 -16.835 1.00 29.67 648 ASP A C 1
ATOM 5129 O O . ASP A 1 648 ? 29.446 -13.125 -17.866 1.00 29.67 648 ASP A O 1
ATOM 5133 N N . GLN A 1 649 ? 27.582 -12.636 -16.768 1.00 33.53 649 GLN A N 1
ATOM 5134 C CA . GLN A 1 649 ? 27.178 -11.617 -17.739 1.00 33.53 649 GLN A CA 1
ATOM 5135 C C . GLN A 1 649 ? 27.090 -10.255 -17.061 1.00 33.53 649 GLN A C 1
ATOM 5137 O O . GLN A 1 649 ? 26.022 -9.715 -16.764 1.00 33.53 649 GLN A O 1
ATOM 5142 N N . SER A 1 650 ? 28.270 -9.656 -16.885 1.00 28.25 650 SER A N 1
ATOM 5143 C CA . SER A 1 650 ? 28.395 -8.206 -17.034 1.00 28.25 650 SER A CA 1
ATOM 5144 C C . SER A 1 650 ? 27.622 -7.794 -18.299 1.00 28.25 650 SER A C 1
ATOM 5146 O O . SER A 1 650 ? 27.837 -8.415 -19.344 1.00 28.25 650 SER A O 1
ATOM 5148 N N . PRO A 1 651 ? 26.723 -6.789 -18.273 1.00 31.05 651 PRO A N 1
ATOM 5149 C CA . PRO A 1 651 ? 26.216 -6.251 -19.528 1.00 31.05 651 PRO A CA 1
ATOM 5150 C C . PRO A 1 651 ? 27.434 -5.778 -20.334 1.00 31.05 651 PRO A C 1
ATOM 5152 O O . PRO A 1 651 ? 28.296 -5.106 -19.751 1.00 31.05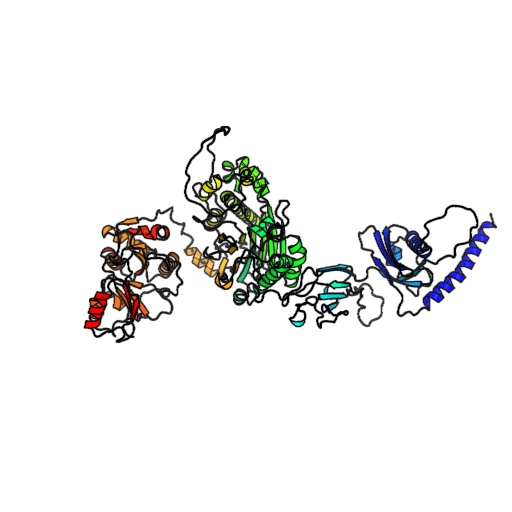 651 PRO A O 1
ATOM 5155 N N . PRO A 1 652 ? 27.560 -6.122 -21.631 1.00 29.12 652 PRO A N 1
ATOM 5156 C CA . PRO A 1 652 ? 28.630 -5.556 -22.429 1.00 29.12 652 PRO A CA 1
ATOM 5157 C C . PRO A 1 652 ? 28.496 -4.034 -22.362 1.00 29.12 652 PRO A C 1
ATOM 5159 O O . PRO A 1 652 ? 27.391 -3.483 -22.315 1.00 29.12 652 PRO A O 1
ATOM 5162 N N . ALA A 1 653 ? 29.641 -3.366 -22.257 1.00 29.30 653 ALA A N 1
ATOM 5163 C CA . ALA A 1 653 ? 29.730 -1.919 -22.263 1.00 29.30 653 ALA A CA 1
ATOM 5164 C C . ALA A 1 653 ? 28.864 -1.348 -23.392 1.00 29.30 653 ALA A C 1
ATOM 5166 O O . ALA A 1 653 ? 28.982 -1.820 -24.515 1.00 29.30 653 ALA A O 1
ATOM 5167 N N . SER A 1 654 ? 28.013 -0.365 -23.065 1.00 39.97 654 SER A N 1
ATOM 5168 C CA . SER A 1 654 ? 27.440 0.636 -23.978 1.00 39.97 654 SER A CA 1
ATOM 5169 C C . SER A 1 654 ? 27.601 0.294 -25.466 1.00 39.97 654 SER A C 1
ATOM 5171 O O . SER A 1 654 ? 28.465 0.860 -26.135 1.00 39.97 654 SER A O 1
ATOM 5173 N N . ALA A 1 655 ? 26.790 -0.623 -25.989 1.00 36.69 655 ALA A N 1
ATOM 5174 C CA . ALA A 1 655 ? 26.663 -0.766 -27.426 1.00 36.69 655 ALA A CA 1
ATOM 5175 C C . ALA A 1 655 ? 25.567 0.208 -27.855 1.00 36.69 655 ALA A C 1
ATOM 5177 O O . ALA A 1 655 ? 24.387 -0.001 -27.585 1.00 36.69 655 ALA A O 1
ATOM 5178 N N . THR A 1 656 ? 25.960 1.306 -28.492 1.00 43.78 656 THR A N 1
ATOM 5179 C CA . THR A 1 656 ? 25.117 1.912 -29.524 1.00 43.78 656 THR A CA 1
ATOM 5180 C C . THR A 1 656 ? 24.583 0.772 -30.391 1.00 43.78 656 THR A C 1
ATOM 5182 O O . THR A 1 656 ? 25.396 0.014 -30.918 1.00 43.78 656 THR A O 1
ATOM 5185 N N . THR A 1 657 ? 23.263 0.583 -30.496 1.00 55.81 657 THR A N 1
ATOM 5186 C CA . THR A 1 657 ? 22.716 -0.416 -31.423 1.00 55.81 657 THR A CA 1
ATOM 5187 C C . THR A 1 657 ? 23.308 -0.150 -32.800 1.00 55.81 657 THR A C 1
ATOM 5189 O O . THR A 1 657 ? 23.159 0.949 -33.336 1.00 55.81 657 THR A O 1
ATOM 5192 N N . ASN A 1 658 ? 24.018 -1.133 -33.352 1.00 77.31 658 ASN A N 1
ATOM 5193 C CA . ASN A 1 658 ? 24.647 -0.989 -34.655 1.00 77.31 658 ASN A CA 1
ATOM 5194 C C . ASN A 1 658 ? 23.552 -1.053 -35.722 1.00 77.31 658 ASN A C 1
ATOM 5196 O O . ASN A 1 658 ? 22.999 -2.122 -35.990 1.00 77.31 658 ASN A O 1
ATOM 5200 N N . VAL A 1 659 ? 23.225 0.100 -36.304 1.00 89.88 659 VAL A N 1
ATOM 5201 C CA . VAL A 1 659 ? 22.453 0.167 -37.545 1.00 89.88 659 VAL A CA 1
ATOM 5202 C C . VAL A 1 659 ? 23.432 -0.008 -38.696 1.00 89.88 659 VAL A C 1
ATOM 5204 O O . VAL A 1 659 ? 24.382 0.766 -38.822 1.00 89.88 659 VAL A O 1
ATOM 5207 N N . VAL A 1 660 ? 23.238 -1.044 -39.504 1.00 92.31 660 VAL A N 1
ATOM 5208 C CA . VAL A 1 660 ? 24.135 -1.403 -40.612 1.00 92.31 660 VAL A CA 1
ATOM 5209 C C . VAL A 1 660 ? 23.337 -1.660 -41.891 1.00 92.31 660 VAL A C 1
ATOM 5211 O O . VAL A 1 660 ? 22.172 -2.036 -41.797 1.00 92.31 660 VAL A O 1
ATOM 5214 N N . PRO A 1 661 ? 23.918 -1.496 -43.091 1.00 92.50 661 PRO A N 1
ATOM 5215 C CA . PRO A 1 661 ? 23.221 -1.807 -44.338 1.00 92.50 661 PRO A CA 1
ATOM 5216 C C . PRO A 1 661 ? 22.799 -3.282 -44.428 1.00 92.50 6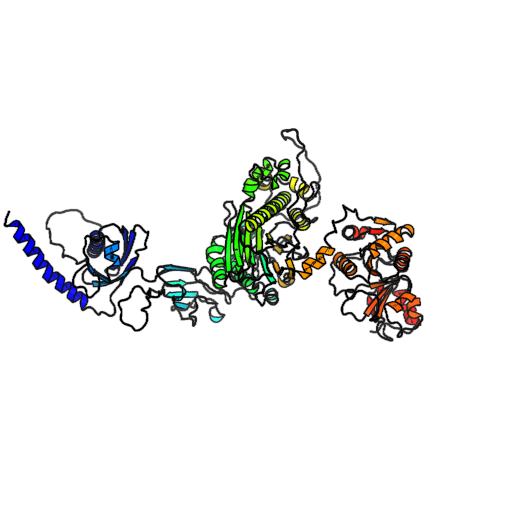61 PRO A C 1
ATOM 5218 O O . PRO A 1 661 ? 23.590 -4.181 -44.131 1.00 92.50 661 PRO A O 1
ATOM 5221 N N . ALA A 1 662 ? 21.573 -3.548 -44.881 1.00 92.56 662 ALA A N 1
ATOM 5222 C CA . ALA A 1 662 ? 21.054 -4.895 -45.128 1.00 92.56 662 ALA A CA 1
ATOM 5223 C C . ALA A 1 662 ? 21.552 -5.473 -46.469 1.00 92.56 662 ALA A C 1
ATOM 5225 O O . ALA A 1 662 ? 20.761 -5.806 -47.352 1.00 92.56 662 ALA A O 1
ATOM 5226 N N . ASP A 1 663 ? 22.872 -5.579 -46.627 1.00 90.88 663 ASP A N 1
ATOM 5227 C CA . ASP A 1 663 ? 23.529 -6.172 -47.796 1.00 90.88 663 ASP A CA 1
ATOM 5228 C C . ASP A 1 663 ? 24.206 -7.516 -47.468 1.00 90.88 663 ASP A C 1
ATOM 5230 O O . ASP A 1 663 ? 24.334 -7.922 -46.309 1.00 90.88 663 ASP A O 1
ATOM 5234 N N . LEU A 1 664 ? 24.644 -8.230 -48.508 1.00 90.88 664 LEU A N 1
ATOM 5235 C CA . LEU A 1 664 ? 25.225 -9.568 -48.379 1.00 90.88 664 LEU A CA 1
ATOM 5236 C C . LEU A 1 664 ? 26.527 -9.617 -47.558 1.00 90.88 664 LEU A C 1
ATOM 5238 O O . LEU A 1 664 ? 26.873 -10.686 -47.055 1.00 90.88 664 LEU A O 1
ATOM 5242 N N . ASN A 1 665 ? 27.234 -8.494 -47.382 1.00 89.69 665 ASN A N 1
ATOM 5243 C CA . ASN A 1 665 ? 28.457 -8.449 -46.575 1.00 89.69 665 ASN A CA 1
ATOM 5244 C C . ASN A 1 665 ? 28.150 -8.493 -45.073 1.00 89.69 665 ASN A C 1
ATOM 5246 O O . ASN A 1 665 ? 28.993 -8.919 -44.287 1.00 89.69 665 ASN A O 1
ATOM 5250 N N . ASN A 1 666 ? 26.942 -8.086 -44.672 1.00 92.56 666 ASN A N 1
ATOM 5251 C CA . ASN A 1 666 ? 26.528 -8.011 -43.270 1.00 92.56 666 ASN A CA 1
ATOM 5252 C C . ASN A 1 666 ? 25.693 -9.218 -42.809 1.00 92.56 666 ASN A C 1
ATOM 5254 O O . ASN A 1 666 ? 25.278 -9.276 -41.650 1.00 92.56 666 ASN A O 1
ATOM 5258 N N . VAL A 1 667 ? 25.473 -10.215 -43.673 1.00 95.06 667 VAL A N 1
ATOM 5259 C CA . VAL A 1 667 ? 24.716 -11.430 -43.322 1.00 95.06 667 VAL A CA 1
ATOM 5260 C C . VAL A 1 667 ? 25.356 -12.174 -42.150 1.00 95.06 667 VAL A C 1
ATOM 5262 O O . VAL A 1 667 ? 24.647 -12.609 -41.244 1.00 95.06 667 VAL A O 1
ATOM 5265 N N . ASP A 1 668 ? 26.684 -12.305 -42.125 1.00 92.19 668 ASP A N 1
ATOM 5266 C CA . ASP A 1 668 ? 27.367 -13.059 -41.066 1.00 92.19 668 ASP A CA 1
ATOM 5267 C C . ASP A 1 668 ? 27.167 -12.417 -39.685 1.00 92.19 668 ASP A C 1
ATOM 5269 O O . ASP A 1 668 ? 27.054 -13.125 -38.684 1.00 92.19 668 ASP A O 1
ATOM 5273 N N . LEU A 1 669 ? 27.019 -11.087 -39.630 1.00 91.81 669 LEU A N 1
ATOM 5274 C CA . LEU A 1 669 ? 26.685 -10.366 -38.401 1.00 91.81 669 LEU A CA 1
ATOM 5275 C C . LEU A 1 669 ? 25.276 -10.727 -37.907 1.00 91.81 669 LEU A C 1
ATOM 5277 O O . LEU A 1 669 ? 25.084 -10.973 -36.715 1.00 91.81 669 LEU A O 1
ATOM 5281 N N . ALA A 1 670 ? 24.298 -10.792 -38.816 1.00 94.75 670 ALA A N 1
ATOM 5282 C CA . ALA A 1 670 ? 22.931 -11.198 -38.493 1.00 94.75 670 ALA A CA 1
ATOM 5283 C C . ALA A 1 670 ? 22.884 -12.648 -37.993 1.00 94.75 670 ALA A C 1
ATOM 5285 O O . ALA A 1 670 ? 22.283 -12.936 -36.958 1.00 94.75 670 ALA A O 1
ATOM 5286 N N . VAL A 1 671 ? 23.563 -13.557 -38.695 1.00 96.00 671 VAL A N 1
ATOM 5287 C CA . VAL A 1 671 ? 23.627 -14.984 -38.349 1.00 96.00 671 VAL A CA 1
ATOM 5288 C C . VAL A 1 671 ? 24.278 -15.192 -36.983 1.00 96.00 671 VAL A C 1
ATOM 5290 O O . VAL A 1 671 ? 23.767 -15.959 -36.168 1.00 96.00 671 VAL A O 1
ATOM 5293 N N . GLU A 1 672 ? 25.377 -14.495 -36.698 1.00 92.12 672 GLU A N 1
ATOM 5294 C CA . GLU A 1 672 ? 26.060 -14.590 -35.409 1.00 92.12 672 GLU A CA 1
ATOM 5295 C C . GLU A 1 672 ? 25.191 -14.053 -34.260 1.00 92.12 672 GLU A C 1
ATOM 5297 O O . GLU A 1 672 ? 25.128 -14.663 -33.189 1.00 92.12 672 GLU A O 1
ATOM 5302 N N . ALA A 1 673 ? 24.450 -12.963 -34.484 1.00 92.38 673 ALA A N 1
ATOM 5303 C CA . ALA A 1 673 ? 23.488 -12.454 -33.509 1.00 92.38 673 ALA A CA 1
ATOM 5304 C C . ALA A 1 673 ? 22.378 -13.482 -33.209 1.00 92.38 673 ALA A C 1
ATOM 5306 O O . ALA A 1 673 ? 22.069 -13.733 -32.038 1.00 92.38 673 ALA A O 1
ATOM 5307 N N . LEU A 1 674 ? 21.831 -14.135 -34.241 1.00 94.69 674 LEU A N 1
ATOM 5308 C CA . LEU A 1 674 ? 20.837 -15.202 -34.082 1.00 94.69 674 LEU A CA 1
ATOM 5309 C C . LEU A 1 674 ? 21.409 -16.403 -33.314 1.00 94.69 674 LEU A C 1
ATOM 5311 O O . LEU A 1 674 ? 20.780 -16.871 -32.364 1.00 94.69 674 LEU A O 1
ATOM 5315 N N . ARG A 1 675 ? 22.632 -16.851 -33.637 1.00 92.12 675 ARG A N 1
ATOM 5316 C CA . ARG A 1 675 ? 23.323 -17.949 -32.924 1.00 92.12 675 ARG A CA 1
ATOM 5317 C C . ARG A 1 675 ? 23.544 -17.642 -31.443 1.00 92.12 675 ARG A C 1
ATOM 5319 O O . ARG A 1 675 ? 23.458 -18.538 -30.605 1.00 92.12 675 ARG A O 1
ATOM 5326 N N . ARG A 1 676 ? 23.738 -16.368 -31.091 1.00 89.44 676 ARG A N 1
ATOM 5327 C CA . ARG A 1 676 ? 23.817 -15.877 -29.700 1.00 89.44 676 ARG A CA 1
ATOM 5328 C C . ARG A 1 676 ? 22.448 -15.685 -29.037 1.00 89.44 676 ARG A C 1
ATOM 5330 O O . ARG A 1 676 ? 22.353 -15.063 -27.975 1.00 89.44 676 ARG A O 1
ATOM 5337 N N . SER A 1 677 ? 21.377 -16.197 -29.650 1.00 91.31 677 SER A N 1
ATOM 5338 C CA . SER A 1 677 ? 19.991 -16.065 -29.185 1.00 91.31 677 SER A CA 1
ATOM 5339 C C . SER A 1 677 ? 19.544 -14.604 -29.019 1.00 91.31 677 SER A C 1
ATOM 5341 O O . SER A 1 677 ? 18.698 -14.294 -28.174 1.00 91.31 677 SER A O 1
ATOM 5343 N N . ARG A 1 678 ? 20.142 -13.669 -29.770 1.00 93.19 678 ARG A N 1
ATOM 5344 C CA . ARG A 1 678 ? 19.772 -12.246 -29.766 1.00 93.19 678 ARG A CA 1
ATOM 5345 C C . ARG A 1 678 ? 18.686 -11.970 -30.812 1.00 93.19 678 ARG A C 1
ATOM 5347 O O . ARG A 1 678 ? 18.401 -12.810 -31.660 1.00 93.19 678 ARG A O 1
ATOM 5354 N N . VAL A 1 679 ? 18.059 -10.799 -30.707 1.00 95.81 679 VAL A N 1
ATOM 5355 C CA . VAL A 1 679 ? 17.036 -10.336 -31.655 1.00 95.81 679 VAL A CA 1
ATOM 5356 C C . VAL A 1 679 ? 17.649 -9.289 -32.569 1.00 95.81 679 VAL A C 1
ATOM 5358 O O . VAL A 1 679 ? 18.381 -8.415 -32.101 1.00 95.81 679 VAL A O 1
ATOM 5361 N N . ILE A 1 680 ? 17.334 -9.375 -33.856 1.00 96.94 680 ILE A N 1
ATOM 5362 C CA . ILE A 1 680 ? 17.770 -8.423 -34.877 1.00 96.94 680 ILE A CA 1
ATOM 5363 C C . ILE A 1 680 ? 16.559 -7.788 -35.565 1.00 96.94 680 ILE A C 1
ATOM 5365 O O . ILE A 1 680 ? 15.524 -8.438 -35.734 1.00 96.94 680 ILE A O 1
ATOM 5369 N N . GLY A 1 681 ? 16.683 -6.520 -35.955 1.00 96.56 681 GLY A N 1
ATOM 5370 C CA . GLY A 1 681 ? 15.725 -5.851 -36.840 1.00 96.56 681 GLY A CA 1
ATOM 5371 C C . GLY A 1 681 ? 16.151 -6.029 -38.294 1.00 96.56 681 GLY A C 1
ATOM 5372 O O . GLY A 1 681 ? 17.305 -5.766 -38.610 1.00 96.56 681 GLY A O 1
ATOM 5373 N N . VAL A 1 682 ? 15.259 -6.491 -39.167 1.00 96.44 682 VAL A N 1
ATOM 5374 C CA . VAL A 1 682 ? 15.587 -6.842 -40.561 1.00 96.44 682 VAL A CA 1
ATOM 5375 C C . VAL A 1 682 ? 14.507 -6.370 -41.539 1.00 96.44 682 VAL A C 1
ATOM 5377 O O . VAL A 1 682 ? 13.325 -6.354 -41.172 1.00 96.44 682 VAL A O 1
ATOM 5380 N N . PRO A 1 683 ? 14.871 -6.016 -42.785 1.00 94.75 683 PRO A N 1
ATOM 5381 C CA . PRO A 1 683 ? 13.899 -5.722 -43.826 1.00 94.75 683 PRO A CA 1
ATOM 5382 C C . PRO A 1 683 ? 13.293 -7.020 -44.375 1.00 94.75 683 PRO A C 1
ATOM 5384 O O . PRO A 1 683 ? 13.907 -8.090 -44.345 1.00 94.75 683 PRO A O 1
ATOM 5387 N N . THR A 1 684 ? 12.076 -6.921 -44.906 1.00 93.12 684 THR A N 1
ATOM 5388 C CA . THR A 1 684 ? 11.452 -7.987 -45.705 1.00 93.12 684 THR A CA 1
ATOM 5389 C C . THR A 1 684 ? 10.837 -7.385 -46.963 1.00 93.12 684 THR A C 1
ATOM 5391 O O . THR A 1 684 ? 10.778 -6.171 -47.122 1.00 93.12 684 THR A O 1
ATOM 5394 N N . ASP A 1 685 ? 10.323 -8.228 -47.848 1.00 89.62 685 ASP A N 1
ATOM 5395 C CA . ASP A 1 685 ? 9.608 -7.839 -49.065 1.00 89.62 685 ASP A CA 1
ATOM 5396 C C . ASP A 1 685 ? 8.273 -7.104 -48.810 1.00 89.62 685 ASP A C 1
ATOM 5398 O O . ASP A 1 685 ? 7.683 -6.561 -49.743 1.00 89.62 685 ASP A O 1
ATOM 5402 N N . THR A 1 686 ? 7.791 -7.036 -47.557 1.00 90.94 686 THR A N 1
ATOM 5403 C CA . THR A 1 686 ? 6.571 -6.275 -47.206 1.00 90.94 686 THR A CA 1
ATOM 5404 C C . THR A 1 686 ? 6.796 -5.154 -46.193 1.00 90.94 686 THR A C 1
ATOM 5406 O O . THR A 1 686 ? 6.406 -4.023 -46.443 1.00 90.94 686 THR A O 1
ATOM 5409 N N . ILE A 1 687 ? 7.359 -5.466 -45.023 1.00 93.50 687 ILE A N 1
ATOM 5410 C CA . ILE A 1 687 ? 7.525 -4.548 -43.876 1.00 93.50 687 ILE A CA 1
ATOM 5411 C C . ILE A 1 687 ? 8.734 -4.999 -43.050 1.00 93.50 687 ILE A C 1
ATOM 5413 O O . ILE A 1 687 ? 9.136 -6.158 -43.144 1.00 93.50 687 ILE A O 1
ATOM 5417 N N . TYR A 1 688 ? 9.289 -4.146 -42.197 1.00 94.88 688 TYR A N 1
ATOM 5418 C CA . TYR A 1 688 ? 10.362 -4.570 -41.298 1.00 94.88 688 TYR A CA 1
ATOM 5419 C C . TYR A 1 688 ? 9.875 -5.590 -40.272 1.00 94.88 688 TYR A C 1
ATOM 5421 O O . TYR A 1 688 ? 8.705 -5.591 -39.868 1.00 94.88 688 TYR A O 1
ATOM 5429 N N . GLY A 1 689 ? 10.790 -6.453 -39.832 1.00 94.75 689 GLY A N 1
ATOM 5430 C CA . GLY A 1 689 ? 10.521 -7.486 -38.846 1.00 94.75 689 GLY A CA 1
ATOM 5431 C C . GLY A 1 689 ? 11.605 -7.636 -37.785 1.00 94.75 689 GLY A C 1
ATOM 5432 O O . GLY A 1 689 ? 12.767 -7.313 -38.009 1.00 94.75 689 GLY A O 1
ATOM 5433 N N . PHE A 1 690 ? 11.210 -8.161 -36.628 1.00 96.62 690 PHE A N 1
ATOM 5434 C CA . PHE A 1 690 ? 12.128 -8.712 -35.639 1.00 96.62 690 PHE A CA 1
ATOM 5435 C C . PHE A 1 690 ? 12.328 -10.196 -35.908 1.00 96.62 690 PHE A C 1
ATOM 5437 O O . PHE A 1 690 ? 11.350 -10.950 -35.957 1.00 96.62 690 PHE A O 1
ATOM 5444 N N . ALA A 1 691 ? 13.590 -10.588 -36.058 1.00 96.88 691 ALA A N 1
ATOM 5445 C CA . ALA A 1 691 ? 14.009 -11.958 -36.291 1.00 96.88 691 ALA A CA 1
ATOM 5446 C C . ALA A 1 691 ? 14.803 -12.507 -35.097 1.00 96.88 691 ALA A C 1
ATOM 5448 O O . ALA A 1 691 ? 15.626 -11.805 -34.502 1.00 96.88 691 ALA A O 1
ATOM 5449 N N . ALA A 1 692 ? 14.538 -13.763 -34.743 1.00 97.06 692 ALA A N 1
ATOM 5450 C CA . ALA A 1 692 ? 15.220 -14.480 -33.668 1.00 97.06 692 ALA A CA 1
ATOM 5451 C C . ALA A 1 692 ? 15.247 -15.991 -33.940 1.00 97.06 692 ALA A C 1
ATOM 5453 O O . ALA A 1 692 ? 14.457 -16.493 -34.733 1.00 97.06 692 ALA A O 1
ATOM 5454 N N . ASP A 1 693 ? 16.122 -16.732 -33.263 1.00 96.12 693 ASP A N 1
ATOM 5455 C CA . ASP A 1 693 ? 16.175 -18.196 -33.365 1.00 96.12 693 ASP A CA 1
ATOM 5456 C C . ASP A 1 693 ? 14.864 -18.840 -32.868 1.00 96.12 693 ASP A C 1
ATOM 5458 O O . ASP A 1 693 ? 14.490 -18.697 -31.700 1.00 96.12 693 ASP A O 1
ATOM 5462 N N . ALA A 1 694 ? 14.161 -19.568 -33.745 1.00 94.81 694 ALA A N 1
ATOM 5463 C CA . ALA A 1 694 ? 12.885 -20.202 -33.416 1.00 94.81 694 ALA A CA 1
ATOM 5464 C C . ALA A 1 694 ? 13.017 -21.480 -32.572 1.00 94.81 694 ALA A C 1
ATOM 5466 O O . ALA A 1 694 ? 12.030 -21.963 -32.009 1.00 94.81 694 ALA A O 1
ATOM 5467 N N . SER A 1 695 ? 14.223 -22.041 -32.481 1.00 92.62 695 SER A N 1
ATOM 5468 C CA . SER A 1 695 ? 14.531 -23.233 -31.691 1.00 92.62 695 SER A CA 1
ATOM 5469 C C . SER A 1 695 ? 14.845 -22.907 -30.224 1.00 92.62 695 SER A C 1
ATOM 5471 O O . SER A 1 695 ? 14.775 -23.788 -29.363 1.00 92.62 695 SER A O 1
ATOM 5473 N N . LYS A 1 696 ? 15.139 -21.637 -29.901 1.00 91.31 696 LYS A N 1
ATOM 5474 C CA . LYS A 1 696 ? 15.578 -21.196 -28.568 1.00 91.31 696 LYS A CA 1
ATOM 5475 C C . LYS A 1 696 ? 14.492 -20.425 -27.829 1.00 91.31 696 LYS A C 1
ATOM 5477 O O . LYS A 1 696 ? 14.103 -19.328 -28.222 1.00 91.31 696 LYS A O 1
ATOM 5482 N N . GLY A 1 697 ? 14.070 -20.958 -26.684 1.00 88.38 697 GLY A N 1
ATOM 5483 C CA . GLY A 1 697 ? 13.071 -20.327 -25.819 1.00 88.38 697 GLY A CA 1
ATOM 5484 C C . GLY A 1 697 ? 13.396 -18.890 -25.425 1.00 88.38 697 GLY A C 1
ATOM 5485 O O . GLY A 1 697 ? 12.532 -18.019 -25.505 1.00 88.38 697 GLY A O 1
ATOM 5486 N N . ASP A 1 698 ? 14.648 -18.624 -25.060 1.00 85.81 698 ASP A N 1
ATOM 5487 C CA . ASP A 1 698 ? 15.080 -17.298 -24.610 1.00 85.81 698 ASP A CA 1
ATOM 5488 C C . ASP A 1 698 ? 15.019 -16.260 -25.734 1.00 85.81 698 ASP A C 1
ATOM 5490 O O . ASP A 1 698 ? 14.631 -15.112 -25.506 1.00 85.81 698 ASP A O 1
ATOM 5494 N N . ALA A 1 699 ? 15.345 -16.668 -26.964 1.00 88.81 699 ALA A N 1
ATOM 5495 C CA . ALA A 1 699 ? 15.260 -15.821 -28.149 1.00 88.81 699 ALA A CA 1
ATOM 5496 C C . ALA A 1 699 ? 13.794 -15.468 -28.463 1.00 88.81 699 ALA A C 1
ATOM 5498 O O . ALA A 1 699 ? 13.461 -14.296 -28.648 1.00 88.81 699 ALA A O 1
ATOM 5499 N N . ILE A 1 700 ? 12.893 -16.456 -28.397 1.00 91.94 700 ILE A N 1
ATOM 5500 C CA . ILE A 1 700 ? 11.442 -16.255 -28.537 1.00 91.94 700 ILE A CA 1
ATOM 5501 C C . ILE A 1 700 ? 10.892 -15.309 -27.464 1.00 91.94 700 ILE A C 1
ATOM 5503 O O . ILE A 1 700 ? 10.145 -14.377 -27.771 1.00 91.94 700 ILE A O 1
ATOM 5507 N N . GLN A 1 701 ? 11.288 -15.495 -26.204 1.00 86.88 701 GLN A N 1
ATOM 5508 C CA . GLN A 1 701 ? 10.863 -14.621 -25.109 1.00 86.88 701 GLN A CA 1
ATOM 5509 C C . GLN A 1 701 ? 11.331 -13.175 -25.303 1.00 86.88 701 GLN A C 1
ATOM 5511 O O . GLN A 1 701 ? 10.583 -12.248 -24.982 1.00 86.88 701 GLN A O 1
ATOM 5516 N N . ARG A 1 702 ? 12.535 -12.964 -25.853 1.00 89.19 702 ARG A N 1
ATOM 5517 C CA . ARG A 1 702 ? 13.033 -11.623 -26.192 1.00 89.19 702 ARG A CA 1
ATOM 5518 C C . ARG A 1 702 ? 12.166 -10.960 -27.264 1.00 89.19 702 ARG A C 1
ATOM 5520 O O . ARG A 1 702 ? 11.797 -9.807 -27.075 1.00 89.19 702 ARG A O 1
ATOM 5527 N N . VAL A 1 703 ? 11.757 -11.679 -28.314 1.00 87.38 703 VAL A N 1
ATOM 5528 C CA . VAL A 1 703 ? 10.848 -11.139 -29.349 1.00 87.38 703 VAL A CA 1
ATOM 5529 C C . VAL A 1 703 ? 9.498 -10.724 -28.756 1.00 87.38 703 VAL A C 1
ATOM 5531 O O . VAL A 1 703 ? 9.024 -9.617 -29.020 1.00 87.38 703 VAL A O 1
ATOM 5534 N N . TYR A 1 704 ? 8.889 -11.562 -27.909 1.00 84.44 704 TYR A N 1
ATOM 5535 C CA . TYR A 1 704 ? 7.633 -11.208 -27.231 1.00 84.44 704 TYR A CA 1
ATOM 5536 C C . TYR A 1 704 ? 7.779 -9.984 -26.318 1.00 84.44 704 TYR A C 1
ATOM 5538 O O . TYR A 1 704 ? 6.892 -9.129 -26.304 1.00 84.44 704 TYR A O 1
ATOM 5546 N N . ARG A 1 705 ? 8.909 -9.875 -25.603 1.00 83.81 705 ARG A N 1
ATOM 5547 C CA . ARG A 1 705 ? 9.229 -8.728 -24.742 1.00 83.81 705 ARG A CA 1
ATOM 5548 C C . ARG A 1 705 ? 9.389 -7.441 -25.549 1.00 83.81 705 ARG A C 1
ATOM 5550 O O . ARG A 1 705 ? 8.811 -6.430 -25.171 1.00 83.81 705 ARG A O 1
ATOM 5557 N N . ILE A 1 706 ? 10.117 -7.487 -26.668 1.00 84.50 706 ILE A N 1
ATOM 5558 C CA . ILE A 1 706 ? 10.304 -6.333 -27.564 1.00 84.50 706 ILE A CA 1
ATOM 5559 C C . ILE A 1 706 ? 8.956 -5.846 -28.098 1.00 84.50 706 ILE A C 1
ATOM 5561 O O . ILE A 1 706 ? 8.689 -4.649 -28.097 1.00 84.50 706 ILE A O 1
ATOM 5565 N N . LYS A 1 707 ? 8.073 -6.768 -28.501 1.00 80.56 707 LYS A N 1
ATOM 5566 C CA . LYS A 1 707 ? 6.751 -6.417 -29.035 1.00 80.56 707 LYS A CA 1
ATOM 5567 C C . LYS A 1 707 ? 5.708 -6.038 -27.983 1.00 80.56 707 LYS A C 1
ATOM 5569 O O . LYS A 1 707 ? 4.614 -5.642 -28.389 1.00 80.56 707 LYS A O 1
ATOM 5574 N N . GLN A 1 708 ? 6.001 -6.193 -26.686 1.00 75.94 708 GLN A N 1
ATOM 5575 C CA . GLN A 1 708 ? 5.036 -6.027 -25.586 1.00 75.94 708 GLN A CA 1
ATOM 5576 C C . GLN A 1 708 ? 3.725 -6.785 -25.851 1.00 75.94 708 GLN A C 1
ATOM 5578 O O . GLN A 1 708 ? 2.620 -6.259 -25.730 1.00 75.94 708 GLN A O 1
ATOM 5583 N N . ARG A 1 709 ? 3.850 -8.030 -26.317 1.00 66.38 709 ARG A N 1
ATOM 5584 C CA . ARG A 1 709 ? 2.725 -8.830 -26.813 1.00 66.38 709 ARG A CA 1
ATOM 5585 C C . ARG A 1 709 ? 2.422 -9.964 -25.844 1.00 66.38 709 ARG A C 1
ATOM 5587 O O . ARG A 1 709 ? 3.343 -10.603 -25.337 1.00 66.38 709 ARG A O 1
ATOM 5594 N N . SER A 1 710 ? 1.141 -10.273 -25.636 1.00 67.19 710 SER A N 1
ATOM 5595 C CA . SER A 1 710 ? 0.768 -11.485 -24.904 1.00 67.19 710 SER A CA 1
ATOM 5596 C C . SER A 1 710 ? 1.274 -12.727 -25.648 1.00 67.19 710 SER A C 1
ATOM 5598 O O . SER A 1 710 ? 1.287 -12.780 -26.883 1.00 67.19 710 SER A O 1
ATOM 5600 N N . ARG A 1 711 ? 1.687 -13.752 -24.894 1.00 70.50 711 ARG A N 1
ATOM 5601 C CA . ARG A 1 711 ? 2.217 -15.013 -25.453 1.00 70.50 711 ARG A CA 1
ATOM 5602 C C . ARG A 1 711 ? 1.204 -15.757 -26.334 1.00 70.50 711 ARG A C 1
ATOM 5604 O O . ARG A 1 711 ? 1.591 -16.602 -27.130 1.00 70.50 711 ARG A O 1
ATOM 5611 N N . ASN A 1 712 ? -0.073 -15.394 -26.229 1.00 67.31 712 ASN A N 1
ATOM 5612 C CA . ASN A 1 712 ? -1.180 -15.990 -26.972 1.00 67.31 712 ASN A CA 1
ATOM 5613 C C . ASN A 1 712 ? -1.254 -15.517 -28.426 1.00 67.31 712 ASN A C 1
ATOM 5615 O O . ASN A 1 712 ? -2.049 -16.054 -29.194 1.00 67.31 712 ASN A O 1
ATOM 5619 N N . VAL A 1 713 ? -0.474 -14.501 -28.817 1.00 80.56 713 VAL A N 1
ATOM 5620 C CA . VAL A 1 713 ? -0.518 -14.005 -30.190 1.00 80.56 713 VAL A CA 1
ATOM 5621 C C . VAL A 1 713 ? 0.631 -14.596 -31.022 1.00 80.56 713 VAL A C 1
ATOM 5623 O O . VAL A 1 713 ? 1.797 -14.303 -30.733 1.00 80.56 713 VAL A O 1
ATOM 5626 N N . PRO A 1 714 ? 0.347 -15.389 -32.072 1.00 87.56 714 PRO A N 1
ATOM 5627 C CA . PRO A 1 714 ? 1.363 -16.229 -32.706 1.00 87.56 714 PRO A CA 1
ATOM 5628 C C . PRO A 1 714 ? 2.459 -15.452 -33.447 1.00 87.56 714 PRO A C 1
ATOM 5630 O O . PRO A 1 714 ? 2.210 -14.371 -33.997 1.00 87.56 714 PRO A O 1
ATOM 5633 N N . LEU A 1 715 ? 3.661 -16.029 -33.493 1.00 92.38 715 LEU A N 1
ATOM 5634 C CA . LEU A 1 715 ? 4.779 -15.636 -34.356 1.00 92.38 715 LEU A CA 1
ATOM 5635 C C . LEU A 1 715 ? 4.822 -16.528 -35.603 1.00 92.38 715 LEU A C 1
ATOM 5637 O O . LEU A 1 715 ? 4.447 -17.702 -35.541 1.00 92.38 715 LEU A O 1
ATOM 5641 N N . ALA A 1 716 ? 5.289 -15.982 -36.725 1.00 94.50 716 ALA A N 1
ATOM 5642 C CA . ALA A 1 716 ? 5.553 -16.773 -37.922 1.00 94.50 716 ALA A CA 1
ATOM 5643 C C . ALA A 1 716 ? 6.978 -17.340 -37.889 1.00 94.50 716 ALA A C 1
ATOM 5645 O O . ALA A 1 716 ? 7.852 -16.792 -37.219 1.00 94.50 716 ALA A O 1
ATOM 5646 N N . VAL A 1 717 ? 7.219 -18.416 -38.632 1.00 95.88 717 VAL A N 1
ATOM 5647 C CA . VAL A 1 717 ? 8.558 -18.944 -38.906 1.00 95.88 717 VAL A CA 1
ATOM 5648 C C . VAL A 1 717 ? 8.952 -18.575 -40.330 1.00 95.88 717 VAL A C 1
ATOM 5650 O O . VAL A 1 717 ? 8.227 -18.839 -41.284 1.00 95.88 717 VAL A O 1
ATOM 5653 N N . CYS A 1 718 ? 10.103 -17.935 -40.451 1.00 95.38 718 CYS A N 1
ATOM 5654 C CA . CYS A 1 718 ? 10.763 -17.556 -41.681 1.00 95.38 718 CYS A CA 1
ATOM 5655 C C . CYS A 1 718 ? 11.771 -18.638 -42.082 1.00 95.38 718 CYS A C 1
ATOM 5657 O O . CYS A 1 718 ? 12.524 -19.132 -41.238 1.00 95.38 718 CYS A O 1
ATOM 5659 N N . LEU A 1 719 ? 11.770 -18.992 -43.366 1.00 94.50 719 LEU A N 1
ATOM 5660 C CA . LEU A 1 719 ? 12.652 -19.990 -43.974 1.00 94.50 719 LEU A CA 1
ATOM 5661 C C . LEU A 1 719 ? 13.328 -19.400 -45.219 1.00 94.50 719 LEU A C 1
ATOM 5663 O O . LEU A 1 719 ? 12.843 -18.416 -45.782 1.00 94.50 719 LEU A O 1
ATOM 5667 N N . ALA A 1 720 ? 14.446 -19.991 -45.644 1.00 92.88 720 ALA A N 1
ATOM 5668 C CA . ALA A 1 720 ? 15.213 -19.511 -46.795 1.00 92.88 720 ALA A CA 1
ATOM 5669 C C . ALA A 1 720 ? 14.550 -19.880 -48.127 1.00 92.88 720 ALA A C 1
ATOM 5671 O O . ALA A 1 720 ? 14.537 -19.079 -49.067 1.00 92.88 720 ALA A O 1
ATOM 5672 N N . ASP A 1 721 ? 14.005 -21.097 -48.185 1.00 92.75 721 ASP A N 1
ATOM 5673 C CA . ASP A 1 721 ? 13.494 -21.729 -49.394 1.00 92.75 721 ASP A CA 1
ATOM 5674 C C . ASP A 1 721 ? 12.226 -22.547 -49.090 1.00 92.75 721 ASP A C 1
ATOM 5676 O O . ASP A 1 721 ? 12.042 -23.071 -47.989 1.00 92.75 721 ASP A O 1
ATOM 5680 N N . VAL A 1 722 ? 11.334 -22.655 -50.079 1.00 92.94 722 VAL A N 1
ATOM 5681 C CA . VAL A 1 722 ? 10.015 -23.305 -49.942 1.00 92.94 722 VAL A CA 1
ATOM 5682 C C . VAL A 1 722 ? 10.130 -24.774 -49.529 1.00 92.94 722 VAL A C 1
ATOM 5684 O O . VAL A 1 722 ? 9.341 -25.248 -48.711 1.00 92.94 722 VAL A O 1
ATOM 5687 N N . ASP A 1 723 ? 11.155 -25.470 -50.018 1.00 90.88 723 ASP A N 1
ATOM 5688 C CA . ASP A 1 723 ? 11.394 -26.889 -49.733 1.00 90.88 723 ASP A CA 1
ATOM 5689 C C . ASP A 1 723 ? 11.636 -27.169 -48.237 1.00 90.88 723 ASP A C 1
ATOM 5691 O O . ASP A 1 723 ? 11.417 -28.284 -47.761 1.00 90.88 723 ASP A O 1
ATOM 5695 N N . GLN A 1 724 ? 12.030 -26.153 -47.461 1.00 91.69 724 GLN A N 1
ATOM 5696 C CA . GLN A 1 724 ? 12.249 -26.278 -46.018 1.00 91.69 724 GLN A CA 1
ATOM 5697 C C . GLN A 1 724 ? 10.941 -26.312 -45.214 1.00 91.69 724 GLN A C 1
ATOM 5699 O O . GLN A 1 724 ? 10.949 -26.735 -44.059 1.00 91.69 724 GLN A O 1
ATOM 5704 N N . ILE A 1 725 ? 9.800 -25.909 -45.791 1.00 93.44 725 ILE A N 1
ATOM 5705 C CA . ILE A 1 725 ? 8.513 -25.876 -45.071 1.00 93.44 725 ILE A CA 1
ATOM 5706 C C . ILE A 1 725 ? 8.126 -27.273 -44.569 1.00 93.44 725 ILE A C 1
ATOM 5708 O O . ILE A 1 725 ? 7.606 -27.406 -43.460 1.00 93.44 725 ILE A O 1
ATOM 5712 N N . GLY A 1 726 ? 8.450 -28.321 -45.332 1.00 91.00 726 GLY A N 1
ATOM 5713 C CA . GLY A 1 726 ? 8.198 -29.714 -44.950 1.00 91.00 726 GLY A CA 1
ATOM 5714 C C . GLY A 1 726 ? 8.945 -30.180 -43.693 1.00 91.00 726 GLY A C 1
ATOM 5715 O O . GLY A 1 726 ? 8.629 -31.239 -43.163 1.00 91.00 726 GLY A O 1
ATOM 5716 N N . GLN A 1 727 ? 9.915 -29.406 -43.193 1.00 90.75 727 GLN A N 1
ATOM 5717 C CA . GLN A 1 727 ? 10.649 -29.708 -41.959 1.00 90.75 727 GLN A CA 1
ATOM 5718 C C . GLN A 1 727 ? 9.896 -29.252 -40.700 1.00 90.75 727 GLN A C 1
ATOM 5720 O O . GLN A 1 727 ? 10.143 -29.768 -39.611 1.00 90.75 727 GLN A O 1
ATOM 5725 N N . CYS A 1 728 ? 8.976 -28.287 -40.826 1.00 92.19 728 CYS A N 1
ATOM 5726 C CA . CYS A 1 728 ? 8.228 -27.729 -39.695 1.00 92.19 728 CYS A CA 1
ATOM 5727 C C . CYS A 1 728 ? 6.705 -27.863 -39.821 1.00 92.19 728 CYS A C 1
ATOM 5729 O O . CYS A 1 728 ? 6.004 -27.827 -38.805 1.00 92.19 728 CYS A O 1
ATOM 5731 N N . CYS A 1 729 ? 6.190 -28.050 -41.038 1.00 94.19 729 CYS A N 1
ATOM 5732 C CA . CYS A 1 729 ? 4.766 -28.142 -41.334 1.00 94.19 729 CYS A CA 1
ATOM 5733 C C . CYS A 1 729 ? 4.436 -29.351 -42.208 1.00 94.19 729 CYS A C 1
ATOM 5735 O O . CYS A 1 729 ? 5.222 -29.776 -43.052 1.00 94.19 729 CYS A O 1
ATOM 5737 N N . ARG A 1 730 ? 3.225 -29.881 -42.034 1.00 93.69 730 ARG A N 1
ATOM 5738 C CA . ARG A 1 730 ? 2.687 -30.954 -42.869 1.00 93.69 730 ARG A CA 1
ATOM 5739 C C . ARG A 1 730 ? 2.062 -30.378 -44.146 1.00 93.69 730 ARG A C 1
ATOM 5741 O O . ARG A 1 730 ? 1.291 -29.424 -44.075 1.00 93.69 730 ARG A O 1
ATOM 5748 N N . LEU A 1 731 ? 2.395 -30.974 -45.294 1.00 93.44 731 LEU A N 1
ATOM 5749 C CA . LEU A 1 731 ? 1.975 -30.525 -46.632 1.00 93.44 731 LEU A CA 1
ATOM 5750 C C . LEU A 1 731 ? 1.213 -31.590 -47.441 1.00 93.44 731 LEU A C 1
ATOM 5752 O O . LEU A 1 731 ? 0.795 -31.316 -48.560 1.00 93.44 731 LEU A O 1
ATOM 5756 N N . ASP A 1 732 ? 1.048 -32.798 -46.902 1.00 90.94 732 ASP A N 1
ATOM 5757 C CA . ASP A 1 732 ? 0.488 -33.965 -47.603 1.00 90.94 732 ASP A CA 1
ATOM 5758 C C . ASP A 1 732 ? -0.959 -33.772 -48.083 1.00 90.94 732 ASP A C 1
ATOM 5760 O O . ASP A 1 732 ? -1.381 -34.390 -49.059 1.00 90.94 732 ASP A O 1
ATOM 5764 N N . HIS A 1 733 ? -1.714 -32.891 -47.427 1.00 89.69 733 HIS A N 1
ATOM 5765 C CA . HIS A 1 733 ? -3.083 -32.543 -47.795 1.00 89.69 733 HIS A CA 1
ATOM 5766 C C . HIS A 1 733 ? -3.193 -31.460 -48.877 1.00 89.69 733 HIS A C 1
ATOM 5768 O O . HIS A 1 733 ? -4.312 -31.150 -49.297 1.00 89.69 733 HIS A O 1
ATOM 5774 N N . LEU A 1 734 ? -2.077 -30.863 -49.310 1.00 90.81 734 LEU A N 1
ATOM 5775 C CA . LEU A 1 734 ? -2.047 -29.798 -50.313 1.00 90.81 734 LEU A CA 1
ATOM 5776 C C . LEU A 1 734 ? -1.580 -30.312 -51.686 1.00 90.81 734 LEU A C 1
ATOM 5778 O O . LEU A 1 734 ? -0.791 -31.253 -51.767 1.00 90.81 734 LEU A O 1
ATOM 5782 N N . PRO A 1 735 ? -2.016 -29.678 -52.793 1.00 90.19 735 PRO A N 1
ATOM 5783 C CA . PRO A 1 735 ? -1.468 -29.965 -54.115 1.00 90.19 735 PRO A CA 1
ATOM 5784 C C . PRO A 1 735 ? 0.062 -29.744 -54.150 1.00 90.19 735 PRO A C 1
ATOM 5786 O O . PRO A 1 735 ? 0.510 -28.689 -53.691 1.00 90.19 735 PRO A O 1
ATOM 5789 N N . PRO A 1 736 ? 0.863 -30.655 -54.747 1.00 84.44 736 PRO A N 1
ATOM 5790 C CA . PRO A 1 736 ? 2.335 -30.630 -54.679 1.00 84.44 736 PRO A CA 1
ATOM 5791 C C . PRO A 1 736 ? 3.029 -29.341 -55.150 1.00 84.44 736 PRO A C 1
ATOM 5793 O O . PRO A 1 736 ? 4.162 -29.086 -54.759 1.00 84.44 736 PRO A O 1
ATOM 5796 N N . SER A 1 737 ? 2.367 -28.520 -55.971 1.00 90.06 737 SER A N 1
ATOM 5797 C CA . SER A 1 737 ? 2.917 -27.265 -56.510 1.00 90.06 737 SER A CA 1
ATOM 5798 C C . SER A 1 737 ? 2.291 -26.002 -55.910 1.00 90.06 737 SER A C 1
ATOM 5800 O O . SER A 1 737 ? 2.770 -24.906 -56.175 1.00 90.06 737 SER A O 1
ATOM 5802 N N . LEU A 1 738 ? 1.249 -26.123 -55.078 1.00 92.50 738 LEU A N 1
ATOM 5803 C CA . LEU A 1 738 ? 0.518 -24.960 -54.563 1.00 92.50 738 LEU A CA 1
ATOM 5804 C C . LEU A 1 738 ? 1.416 -24.044 -53.724 1.00 92.50 738 LEU A C 1
ATOM 5806 O O . LEU A 1 738 ? 1.395 -22.831 -53.894 1.00 92.50 738 LEU A O 1
ATOM 5810 N N . VAL A 1 739 ? 2.200 -24.622 -52.813 1.00 93.56 739 VAL A N 1
ATOM 5811 C CA . VAL A 1 739 ? 3.044 -23.843 -51.896 1.00 93.56 739 VAL A CA 1
ATOM 5812 C C . VAL A 1 739 ? 4.153 -23.109 -52.659 1.00 93.56 739 VAL A C 1
ATOM 5814 O O . VAL A 1 739 ? 4.424 -21.955 -52.348 1.00 93.56 739 VAL A O 1
ATOM 5817 N N . GLY A 1 740 ? 4.738 -23.744 -53.682 1.00 92.69 740 GLY A N 1
ATOM 5818 C CA . GLY A 1 740 ? 5.755 -23.133 -54.548 1.00 92.69 740 GLY A CA 1
ATOM 5819 C C . GLY A 1 740 ? 5.207 -22.108 -55.544 1.00 92.69 740 GLY A C 1
ATOM 5820 O O . GLY A 1 740 ? 5.944 -21.228 -55.966 1.00 92.69 740 GLY A O 1
ATOM 5821 N N . ASP A 1 741 ? 3.919 -22.174 -55.890 1.00 93.19 741 ASP A N 1
ATOM 5822 C CA . ASP A 1 741 ? 3.261 -21.120 -56.675 1.00 93.19 741 ASP A CA 1
ATOM 5823 C C . ASP A 1 741 ? 2.869 -19.904 -55.799 1.00 93.19 741 ASP A C 1
ATOM 5825 O O . ASP A 1 741 ? 2.621 -18.824 -56.331 1.00 93.19 741 ASP A O 1
ATOM 5829 N N . LEU A 1 742 ? 2.779 -20.069 -54.469 1.00 93.50 742 LEU A N 1
ATOM 5830 C CA . LEU A 1 742 ? 2.418 -19.012 -53.506 1.00 93.50 742 LEU A CA 1
ATOM 5831 C C . LEU A 1 742 ? 3.631 -18.339 -52.838 1.00 93.50 742 LEU A C 1
ATOM 5833 O O . LEU A 1 742 ? 3.522 -17.206 -52.371 1.00 93.50 742 LEU A O 1
ATOM 5837 N N . LEU A 1 743 ? 4.760 -19.036 -52.731 1.00 94.19 743 LEU A N 1
ATOM 5838 C CA . LEU A 1 743 ? 5.987 -18.573 -52.082 1.00 94.19 743 LEU A CA 1
ATOM 5839 C C . LEU A 1 743 ? 7.189 -18.834 -53.004 1.00 94.19 743 LEU A C 1
ATOM 5841 O O . LEU A 1 743 ? 7.166 -19.814 -53.743 1.00 94.19 743 LEU A O 1
ATOM 5845 N N . PRO A 1 744 ? 8.278 -18.049 -52.932 1.00 94.00 744 PRO A N 1
ATOM 5846 C CA . PRO A 1 744 ? 8.525 -16.924 -52.029 1.00 94.00 744 PRO A CA 1
ATOM 5847 C C . PRO A 1 744 ? 7.667 -15.697 -52.354 1.00 94.00 744 PRO A C 1
ATOM 5849 O O . PRO A 1 744 ? 7.138 -15.577 -53.456 1.00 94.00 744 PRO A O 1
ATOM 5852 N N . GLY A 1 745 ? 7.530 -14.788 -51.390 1.00 91.00 745 GLY A N 1
ATOM 5853 C CA . GLY A 1 745 ? 6.866 -13.508 -51.615 1.00 91.00 745 GLY A CA 1
ATOM 5854 C C . GLY A 1 745 ? 6.001 -13.021 -50.450 1.00 91.00 745 GLY A C 1
ATOM 5855 O O . GLY A 1 745 ? 6.126 -13.496 -49.313 1.00 91.00 745 GLY A O 1
ATOM 5856 N N . PRO A 1 746 ? 5.074 -12.086 -50.725 1.00 93.25 746 PRO A N 1
ATOM 5857 C CA . PRO A 1 746 ? 4.363 -11.303 -49.714 1.00 93.25 746 PRO A CA 1
ATOM 5858 C C . PRO A 1 746 ? 3.251 -12.075 -48.979 1.00 93.25 746 PRO A C 1
ATOM 5860 O O . PRO A 1 746 ? 2.346 -11.467 -48.405 1.00 93.25 746 PRO A O 1
ATOM 5863 N N . LEU A 1 747 ? 3.292 -13.408 -48.972 1.00 94.75 747 LEU A N 1
ATOM 5864 C CA . LEU A 1 747 ? 2.290 -14.273 -48.352 1.00 94.75 747 LEU A CA 1
ATOM 5865 C C . LEU A 1 747 ? 2.824 -14.934 -47.079 1.00 94.75 747 LEU A C 1
ATOM 5867 O O . LEU A 1 747 ? 4.022 -15.079 -46.847 1.00 94.75 747 LEU A O 1
ATOM 5871 N N . THR A 1 748 ? 1.917 -15.330 -46.197 1.00 96.25 748 THR A N 1
ATOM 5872 C CA . THR A 1 748 ? 2.226 -16.132 -45.010 1.00 96.25 748 THR A CA 1
ATOM 5873 C C . THR A 1 748 ? 1.161 -17.204 -44.869 1.00 96.25 748 THR A C 1
ATOM 5875 O O . THR A 1 748 ? -0.031 -16.897 -44.835 1.00 96.25 748 THR A O 1
ATOM 5878 N N . LEU A 1 749 ? 1.592 -18.460 -44.812 1.00 96.56 749 LEU A N 1
ATOM 5879 C CA . LEU A 1 749 ? 0.713 -19.623 -44.868 1.00 96.56 749 LEU A CA 1
ATOM 5880 C C . LEU A 1 749 ? 0.592 -20.240 -43.477 1.00 96.56 749 LEU A C 1
ATOM 5882 O O . LEU A 1 749 ? 1.602 -20.528 -42.845 1.00 96.56 749 LEU A O 1
ATOM 5886 N N . VAL A 1 750 ? -0.626 -20.452 -42.991 1.00 96.69 750 VAL A N 1
ATOM 5887 C CA . VAL A 1 750 ? -0.885 -21.200 -41.757 1.00 96.69 750 VAL A CA 1
ATOM 5888 C C . VAL A 1 750 ? -1.129 -22.659 -42.119 1.00 96.69 750 VAL A C 1
ATOM 5890 O O . VAL A 1 750 ? -2.045 -22.972 -42.879 1.00 96.69 750 VAL A O 1
ATOM 5893 N N . LEU A 1 751 ? -0.284 -23.539 -41.588 1.00 96.00 751 LEU A N 1
ATOM 5894 C CA . LEU A 1 751 ? -0.225 -24.963 -41.912 1.00 96.00 751 LEU A CA 1
ATOM 5895 C C . LEU A 1 751 ? -0.177 -25.811 -40.630 1.00 96.00 751 LEU A C 1
ATOM 5897 O O . LEU A 1 751 ? 0.184 -25.289 -39.573 1.00 96.00 751 LEU A O 1
ATOM 5901 N N . PRO A 1 752 ? -0.514 -27.112 -40.676 1.00 94.69 752 PRO A N 1
ATOM 5902 C CA . PRO A 1 752 ? -0.433 -27.976 -39.502 1.00 94.69 752 PRO A CA 1
ATOM 5903 C C . PRO A 1 752 ? 1.027 -28.163 -39.073 1.00 94.69 752 PRO A C 1
ATOM 5905 O O . PRO A 1 752 ? 1.872 -28.531 -39.893 1.00 94.69 752 PRO A O 1
ATOM 5908 N N . ARG A 1 753 ? 1.327 -27.930 -37.790 1.00 93.69 753 ARG A N 1
ATOM 5909 C CA . ARG A 1 753 ? 2.678 -28.058 -37.220 1.00 93.69 753 ARG A CA 1
ATOM 5910 C C . ARG A 1 753 ? 3.091 -29.531 -37.139 1.00 93.69 753 ARG A C 1
ATOM 5912 O O . ARG A 1 753 ? 2.304 -30.376 -36.713 1.00 93.69 753 ARG A O 1
ATOM 5919 N N . LEU A 1 754 ? 4.340 -29.841 -37.492 1.00 91.44 754 LEU A N 1
ATOM 5920 C CA . LEU A 1 754 ? 4.921 -31.161 -37.235 1.00 91.44 754 LEU A CA 1
ATOM 5921 C C . LEU A 1 754 ? 5.327 -31.295 -35.754 1.00 91.44 754 LEU A C 1
ATOM 5923 O O . LEU A 1 754 ? 6.006 -30.401 -35.242 1.00 91.44 754 LEU A O 1
ATOM 5927 N N . PRO A 1 755 ? 4.955 -32.390 -35.060 1.00 83.00 755 PRO A N 1
ATOM 5928 C CA . PRO A 1 755 ? 5.316 -32.599 -33.654 1.00 83.00 755 PRO A CA 1
ATOM 5929 C C . PRO A 1 755 ? 6.828 -32.636 -33.400 1.00 83.00 755 PRO A C 1
ATOM 5931 O O . PRO A 1 755 ? 7.284 -32.095 -32.398 1.00 83.00 755 PRO A O 1
ATOM 5934 N N . ASP A 1 756 ? 7.591 -33.213 -34.332 1.00 82.12 756 ASP A N 1
ATOM 5935 C CA . ASP A 1 756 ? 9.036 -33.448 -34.196 1.00 82.12 756 ASP A CA 1
ATOM 5936 C C . ASP A 1 756 ? 9.900 -32.330 -34.810 1.00 82.12 756 ASP A C 1
ATOM 5938 O O . ASP A 1 756 ? 11.106 -32.491 -34.990 1.00 82.12 756 ASP A O 1
ATOM 5942 N N . ALA A 1 757 ? 9.298 -31.192 -35.169 1.00 85.25 757 ALA A N 1
ATOM 5943 C CA . ALA A 1 757 ? 10.035 -30.062 -35.725 1.00 85.25 757 ALA A CA 1
ATOM 5944 C C . ALA A 1 757 ? 11.006 -29.465 -34.690 1.00 85.25 757 ALA A C 1
ATOM 5946 O O . ALA A 1 757 ? 10.643 -29.300 -33.524 1.00 85.25 757 ALA A O 1
ATOM 5947 N N . THR A 1 758 ? 12.200 -29.049 -35.130 1.00 86.31 758 THR A N 1
ATOM 5948 C CA . THR A 1 758 ? 13.229 -28.376 -34.306 1.00 86.31 758 THR A CA 1
ATOM 5949 C C . THR A 1 758 ? 12.815 -26.944 -33.929 1.00 86.31 758 THR A C 1
ATOM 5951 O O . THR A 1 758 ? 13.438 -25.959 -34.317 1.00 86.31 758 THR A O 1
ATOM 5954 N N . LEU A 1 759 ? 11.718 -26.812 -33.188 1.00 90.44 759 LEU A N 1
ATOM 5955 C CA . LEU A 1 759 ? 11.122 -25.556 -32.749 1.00 90.44 759 LEU A CA 1
ATOM 5956 C C . LEU A 1 759 ? 10.994 -25.555 -31.230 1.00 90.44 759 LEU A C 1
ATOM 5958 O O . LEU A 1 759 ? 10.668 -26.571 -30.618 1.00 90.44 759 LEU A O 1
ATOM 5962 N N . SER A 1 760 ? 11.182 -24.390 -30.619 1.00 90.06 760 SER A N 1
ATOM 5963 C CA . SER A 1 760 ? 10.991 -24.228 -29.182 1.00 90.06 760 SER A CA 1
ATOM 5964 C C . SER A 1 760 ? 9.545 -24.586 -28.772 1.00 90.06 760 SER A C 1
ATOM 5966 O O . SER A 1 760 ? 8.591 -24.183 -29.448 1.00 90.06 760 SER A O 1
ATOM 5968 N N . PRO A 1 761 ? 9.334 -25.272 -27.631 1.00 86.12 761 PRO A N 1
ATOM 5969 C CA . PRO A 1 761 ? 8.002 -25.432 -27.040 1.00 86.12 761 PRO A CA 1
ATOM 5970 C C . PRO A 1 761 ? 7.349 -24.098 -26.644 1.00 86.12 761 PRO A C 1
ATOM 5972 O O . PRO A 1 761 ? 6.129 -24.017 -26.539 1.00 86.12 761 PRO A O 1
ATOM 5975 N N . GLN A 1 762 ? 8.148 -23.043 -26.435 1.00 86.56 762 GLN A N 1
ATOM 5976 C CA . GLN A 1 762 ? 7.657 -21.692 -26.154 1.00 86.56 762 GLN A CA 1
ATOM 5977 C C . GLN A 1 762 ? 7.237 -20.926 -27.419 1.00 86.56 762 GLN A C 1
ATOM 5979 O O . GLN A 1 762 ? 6.618 -19.868 -27.303 1.00 86.56 762 GLN A O 1
ATOM 5984 N N . LEU A 1 763 ? 7.557 -21.426 -28.619 1.00 89.00 763 LEU A N 1
ATOM 5985 C CA . LEU A 1 763 ? 7.071 -20.856 -29.872 1.00 89.00 763 LEU A CA 1
ATOM 5986 C C . LEU A 1 763 ? 5.624 -21.303 -30.104 1.00 89.00 763 LEU A C 1
ATOM 5988 O O . LEU A 1 763 ? 5.382 -22.468 -30.432 1.00 89.00 763 LEU A O 1
ATOM 5992 N N . ASN A 1 764 ? 4.688 -20.357 -29.976 1.00 89.25 764 ASN A N 1
ATOM 5993 C CA . ASN A 1 764 ? 3.248 -20.566 -30.162 1.00 89.25 764 ASN A CA 1
ATOM 5994 C C . ASN A 1 764 ? 2.718 -21.739 -29.310 1.00 89.25 764 ASN A C 1
ATOM 5996 O O . ASN A 1 764 ? 2.292 -22.753 -29.875 1.00 89.25 764 ASN A O 1
ATOM 6000 N N . PRO A 1 765 ? 2.788 -21.644 -27.966 1.00 82.00 765 PRO A N 1
ATOM 6001 C CA . PRO A 1 765 ? 2.383 -22.739 -27.093 1.00 82.00 765 PRO A CA 1
ATOM 6002 C C . PRO A 1 765 ? 0.911 -23.096 -27.338 1.00 82.00 765 PRO A C 1
ATOM 6004 O O . PRO A 1 765 ? 0.091 -22.215 -27.586 1.00 82.00 765 PRO A O 1
ATOM 6007 N N . GLU A 1 766 ? 0.591 -24.391 -27.283 1.00 80.19 766 GLU A N 1
ATOM 6008 C CA . GLU A 1 766 ? -0.779 -24.933 -27.393 1.00 80.19 766 GLU A CA 1
ATOM 6009 C C . GLU A 1 766 ? -1.466 -24.767 -28.763 1.00 80.19 766 GLU A C 1
ATOM 6011 O O . GLU A 1 766 ? -2.603 -25.210 -28.937 1.00 80.19 766 GLU A O 1
ATOM 6016 N N . LEU A 1 767 ? -0.786 -24.202 -29.769 1.00 86.25 767 LEU A N 1
ATOM 6017 C CA . LEU A 1 767 ? -1.345 -24.054 -31.112 1.00 86.25 767 LEU A CA 1
ATOM 6018 C C . LEU A 1 767 ? -0.936 -25.215 -32.034 1.00 86.25 767 LEU A C 1
ATOM 6020 O O . LEU A 1 767 ? 0.257 -25.433 -32.260 1.00 86.25 767 LEU A O 1
ATOM 6024 N N . PRO A 1 768 ? -1.909 -25.940 -32.625 1.00 89.56 768 PRO A N 1
ATOM 6025 C CA . PRO A 1 768 ? -1.629 -27.071 -33.512 1.00 89.56 768 PRO A CA 1
ATOM 6026 C C . PRO A 1 768 ? -1.142 -26.640 -34.904 1.00 89.56 768 PRO A C 1
ATOM 6028 O O . PRO A 1 768 ? -0.634 -27.462 -35.664 1.00 89.56 768 PRO A O 1
ATOM 6031 N N . ASN A 1 769 ? -1.288 -25.356 -35.240 1.00 94.00 769 ASN A N 1
ATOM 6032 C CA . ASN A 1 769 ? -0.942 -24.790 -36.538 1.00 94.00 769 ASN A CA 1
ATOM 6033 C C . ASN A 1 769 ? 0.205 -23.782 -36.405 1.00 94.00 769 ASN A C 1
ATOM 6035 O O . ASN A 1 769 ? 0.317 -23.074 -35.402 1.00 94.00 769 ASN A O 1
ATOM 6039 N N . LEU A 1 770 ? 1.028 -23.685 -37.445 1.00 94.50 770 LEU A N 1
ATOM 6040 C CA . LEU A 1 770 ? 2.175 -22.793 -37.536 1.00 94.50 770 LEU A CA 1
ATOM 6041 C C . LEU A 1 770 ? 2.046 -21.895 -38.768 1.00 94.50 770 LEU A C 1
ATOM 6043 O O . LEU A 1 770 ? 1.739 -22.365 -39.861 1.00 94.50 770 LEU A O 1
ATOM 6047 N N . ALA A 1 771 ? 2.290 -20.598 -38.589 1.00 96.00 771 ALA A N 1
ATOM 6048 C CA . ALA A 1 771 ? 2.416 -19.663 -39.699 1.00 96.00 771 ALA A CA 1
ATOM 6049 C C . ALA A 1 771 ? 3.845 -19.723 -40.255 1.00 96.00 771 ALA A C 1
ATOM 6051 O O . ALA A 1 771 ? 4.796 -19.531 -39.499 1.00 96.00 771 ALA A O 1
ATOM 6052 N N . VAL A 1 772 ? 4.000 -19.954 -41.556 1.00 95.50 772 VAL A N 1
ATOM 6053 C CA . VAL A 1 772 ? 5.293 -19.992 -42.249 1.00 95.50 772 VAL A CA 1
ATOM 6054 C C . VAL A 1 772 ? 5.374 -18.939 -43.344 1.00 95.50 772 VAL A C 1
ATOM 6056 O O . VAL A 1 772 ? 4.375 -18.599 -43.986 1.00 95.50 772 VAL A O 1
ATOM 6059 N N . ARG A 1 773 ? 6.579 -18.417 -43.557 1.00 94.94 773 ARG A N 1
ATOM 6060 C CA . ARG A 1 773 ? 6.867 -17.396 -44.559 1.00 94.94 773 ARG A CA 1
ATOM 6061 C C . ARG A 1 773 ? 8.219 -17.652 -45.219 1.00 94.94 773 ARG A C 1
ATOM 6063 O O . ARG A 1 773 ? 9.186 -17.984 -44.543 1.00 94.94 773 ARG A O 1
ATOM 6070 N N . VAL A 1 774 ? 8.286 -17.418 -46.526 1.00 95.25 774 VAL A N 1
ATOM 6071 C CA . VAL A 1 774 ? 9.537 -17.338 -47.292 1.00 95.25 774 VAL A CA 1
ATOM 6072 C C . VAL A 1 774 ? 9.543 -15.968 -47.983 1.00 95.25 774 VAL A C 1
ATOM 6074 O O . VAL A 1 774 ? 8.914 -15.830 -49.031 1.00 95.25 774 VAL A O 1
ATOM 6077 N N . PRO A 1 775 ? 10.132 -14.925 -47.367 1.00 93.19 775 PRO A N 1
ATOM 6078 C CA . PRO A 1 775 ? 10.159 -13.574 -47.933 1.00 93.19 775 PRO A CA 1
ATOM 6079 C C . PRO A 1 775 ? 10.943 -13.536 -49.246 1.00 93.19 775 PRO A C 1
ATOM 6081 O O . PRO A 1 775 ? 12.023 -14.122 -49.315 1.00 93.19 775 PRO A O 1
ATOM 6084 N N . ASP A 1 776 ? 10.474 -12.787 -50.246 1.00 93.31 776 ASP A N 1
ATOM 6085 C CA . ASP A 1 776 ? 11.264 -12.516 -51.456 1.00 93.31 776 ASP A CA 1
ATOM 6086 C C . ASP A 1 776 ? 12.229 -11.335 -51.249 1.00 93.31 776 ASP A C 1
ATOM 6088 O O . ASP A 1 776 ? 12.157 -10.298 -51.900 1.00 93.31 776 ASP A O 1
ATOM 6092 N N . HIS A 1 777 ? 13.106 -11.466 -50.249 1.00 92.75 777 HIS A N 1
ATOM 6093 C CA . HIS A 1 777 ? 14.116 -10.464 -49.917 1.00 92.75 777 HIS A CA 1
ATOM 6094 C C . HIS A 1 777 ? 15.491 -11.124 -49.807 1.00 92.75 777 HIS A C 1
ATOM 6096 O O . HIS A 1 777 ? 15.716 -11.951 -48.922 1.00 92.75 777 HIS A O 1
ATOM 6102 N N . GLU A 1 778 ? 16.428 -10.719 -50.668 1.00 93.62 778 GLU A N 1
ATOM 6103 C CA . GLU A 1 778 ? 17.739 -11.365 -50.836 1.00 93.62 778 GLU A CA 1
ATOM 6104 C C . GLU A 1 778 ? 18.512 -11.499 -49.513 1.00 93.62 778 GLU A C 1
ATOM 6106 O O . GLU A 1 778 ? 18.887 -12.607 -49.131 1.00 93.62 778 GLU A O 1
ATOM 6111 N N . PHE A 1 779 ? 18.645 -10.401 -48.756 1.00 94.88 779 PHE A N 1
ATOM 6112 C CA . PHE A 1 779 ? 19.288 -10.410 -47.435 1.00 94.88 779 PHE A CA 1
ATOM 6113 C C . PHE A 1 779 ? 18.650 -11.420 -46.468 1.00 94.88 779 PHE A C 1
ATOM 6115 O O . PHE A 1 779 ? 19.347 -12.251 -45.892 1.00 94.88 779 PHE A O 1
ATOM 6122 N N . MET A 1 780 ? 17.321 -11.396 -46.307 1.00 94.31 780 MET A N 1
ATOM 6123 C CA . MET A 1 780 ? 16.632 -12.257 -45.342 1.00 94.31 780 MET A CA 1
ATOM 6124 C C . MET A 1 780 ? 16.704 -13.740 -45.728 1.00 94.31 780 MET A C 1
ATOM 6126 O O . MET A 1 780 ? 16.856 -14.599 -44.854 1.00 94.31 780 MET A O 1
ATOM 6130 N N . ARG A 1 781 ? 16.639 -14.055 -47.029 1.00 94.50 781 ARG A N 1
ATOM 6131 C CA . ARG A 1 781 ? 16.812 -15.430 -47.522 1.00 94.50 781 ARG A CA 1
ATOM 6132 C C . ARG A 1 781 ? 18.222 -15.940 -47.256 1.00 94.50 781 ARG A C 1
ATOM 6134 O O . ARG A 1 781 ? 18.373 -17.071 -46.803 1.00 94.50 781 ARG A O 1
ATOM 6141 N N . GLU A 1 782 ? 19.237 -15.108 -47.475 1.00 95.81 782 GLU A N 1
ATOM 6142 C CA . GLU A 1 782 ? 20.626 -15.482 -47.207 1.00 95.81 782 GLU A CA 1
ATOM 6143 C C . GLU A 1 782 ? 20.911 -15.626 -45.701 1.00 95.81 782 GLU A C 1
ATOM 6145 O O . GLU A 1 782 ? 21.580 -16.579 -45.302 1.00 95.81 782 GLU A O 1
ATOM 6150 N N . VAL A 1 783 ? 20.324 -14.775 -44.846 1.00 96.06 783 VAL A N 1
ATOM 6151 C CA . VAL A 1 783 ? 20.367 -14.946 -43.380 1.00 96.06 783 VAL A CA 1
ATOM 6152 C C . VAL A 1 783 ? 19.775 -16.292 -42.972 1.00 96.06 783 VAL A C 1
ATOM 6154 O O . VAL A 1 783 ? 20.426 -17.036 -42.243 1.00 96.06 783 VAL A O 1
ATOM 6157 N N . CYS A 1 784 ? 18.584 -16.647 -43.464 1.00 94.56 784 CYS A N 1
ATOM 6158 C CA . CYS A 1 784 ? 17.968 -17.939 -43.148 1.00 94.56 784 CYS A CA 1
ATOM 6159 C C . CYS A 1 784 ? 18.814 -19.118 -43.658 1.00 94.56 784 CYS A C 1
ATOM 6161 O O . CYS A 1 784 ? 18.965 -20.115 -42.953 1.00 94.56 784 CYS A O 1
ATOM 6163 N N . ARG A 1 785 ? 19.398 -18.996 -44.859 1.00 94.81 785 ARG A N 1
ATOM 6164 C CA . ARG A 1 785 ? 20.221 -20.044 -45.478 1.00 94.81 785 ARG A CA 1
ATOM 6165 C C . ARG A 1 785 ? 21.497 -20.312 -44.687 1.00 94.81 785 ARG A C 1
ATOM 6167 O O . ARG A 1 785 ? 21.824 -21.466 -44.442 1.00 94.81 785 ARG A O 1
ATOM 6174 N N . ARG A 1 786 ? 22.208 -19.259 -44.270 1.00 94.56 786 ARG A N 1
ATOM 6175 C CA . ARG A 1 786 ? 23.455 -19.379 -43.493 1.00 94.56 786 ARG A CA 1
ATOM 6176 C C . ARG A 1 786 ? 23.232 -19.689 -42.018 1.00 94.56 786 ARG A C 1
ATOM 6178 O O . ARG A 1 786 ? 24.109 -20.270 -41.375 1.00 94.5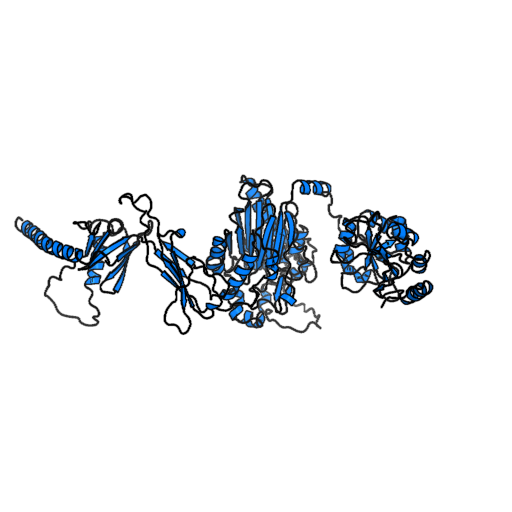6 786 ARG A O 1
ATOM 6185 N N . PHE A 1 787 ? 22.094 -19.271 -41.467 1.00 94.62 787 PHE A N 1
ATOM 6186 C CA . PHE A 1 787 ? 21.713 -19.624 -40.106 1.00 94.62 787 PHE A CA 1
ATOM 6187 C C . PHE A 1 787 ? 21.427 -21.126 -39.972 1.00 94.62 787 PHE A C 1
ATOM 6189 O O . PHE A 1 787 ? 21.733 -21.685 -38.922 1.00 94.62 787 PHE A O 1
ATOM 6196 N N . ASP A 1 788 ? 20.944 -21.766 -41.045 1.00 87.56 788 ASP A N 1
ATOM 6197 C CA . ASP A 1 788 ? 20.671 -23.210 -41.123 1.00 87.56 788 ASP A CA 1
ATOM 6198 C C . ASP A 1 788 ? 19.724 -23.691 -40.008 1.00 87.56 788 ASP A C 1
ATOM 6200 O O . ASP A 1 788 ? 19.945 -24.683 -39.316 1.00 87.56 788 ASP A O 1
ATOM 6204 N N . GLY A 1 789 ? 18.655 -22.923 -39.790 1.00 83.25 789 GLY A N 1
ATOM 6205 C CA . GLY A 1 789 ? 17.662 -23.187 -38.756 1.00 83.25 789 GLY A CA 1
ATOM 6206 C C . GLY A 1 789 ? 16.404 -22.332 -38.923 1.00 83.25 789 GLY A C 1
ATOM 6207 O O . GLY A 1 789 ? 16.398 -21.371 -39.698 1.00 83.25 789 GLY A O 1
ATOM 6208 N N . PRO A 1 790 ? 15.311 -22.660 -38.214 1.00 87.38 790 PRO A N 1
ATOM 6209 C CA . PRO A 1 790 ? 14.075 -21.896 -38.303 1.00 87.38 790 PRO A CA 1
ATOM 6210 C C . PRO A 1 790 ? 14.225 -20.540 -37.603 1.00 87.38 790 PRO A C 1
ATOM 6212 O O . PRO A 1 790 ? 14.674 -20.463 -36.458 1.00 87.38 790 PRO A O 1
ATOM 6215 N N . VAL A 1 791 ? 13.804 -19.463 -38.268 1.00 96.44 791 VAL A N 1
ATOM 6216 C CA . VAL A 1 791 ? 13.885 -18.096 -37.730 1.00 96.44 791 VAL A CA 1
ATOM 6217 C C . VAL A 1 791 ? 12.485 -17.606 -37.386 1.00 96.44 791 VAL A C 1
ATOM 6219 O O . VAL A 1 791 ? 11.618 -17.544 -38.245 1.00 96.44 791 VAL A O 1
ATOM 6222 N N . ALA A 1 792 ? 12.222 -17.242 -36.137 1.00 96.19 792 ALA A N 1
ATOM 6223 C CA . ALA A 1 792 ? 10.957 -16.634 -35.755 1.00 96.19 792 ALA A CA 1
ATOM 6224 C C . ALA A 1 792 ? 10.917 -15.194 -36.269 1.00 96.19 792 ALA A C 1
ATOM 6226 O O . ALA A 1 792 ? 11.877 -14.451 -36.082 1.00 96.19 792 ALA A O 1
ATOM 6227 N N . LEU A 1 793 ? 9.809 -14.806 -36.897 1.00 94.81 793 LEU A N 1
ATOM 6228 C CA . LEU A 1 793 ? 9.636 -13.508 -37.535 1.00 94.81 793 LEU A CA 1
ATOM 6229 C C . LEU A 1 793 ? 8.279 -12.896 -37.181 1.00 94.81 793 LEU A C 1
ATOM 6231 O O . LEU A 1 793 ? 7.225 -13.538 -37.209 1.00 94.81 793 LEU A O 1
ATOM 6235 N N . THR A 1 794 ? 8.307 -11.608 -36.876 1.00 93.69 794 THR A N 1
ATOM 6236 C CA . THR A 1 794 ? 7.129 -10.773 -36.634 1.00 93.69 794 THR A CA 1
ATOM 6237 C C . THR A 1 794 ? 7.447 -9.342 -37.030 1.00 93.69 794 THR A C 1
ATOM 6239 O O . THR A 1 794 ? 8.614 -8.999 -37.146 1.00 93.69 794 THR A O 1
ATOM 6242 N N . SER A 1 795 ? 6.444 -8.498 -37.249 1.00 91.69 795 SER A N 1
ATOM 6243 C CA . SER A 1 795 ? 6.669 -7.114 -37.676 1.00 91.69 795 SER A CA 1
ATOM 6244 C C . SER A 1 795 ? 7.477 -6.297 -36.650 1.00 91.69 795 SER A C 1
ATOM 6246 O O . SER A 1 795 ? 7.406 -6.556 -35.446 1.00 91.69 795 SER A O 1
ATOM 6248 N N . ALA A 1 796 ? 8.240 -5.305 -37.100 1.00 90.75 796 ALA A N 1
ATOM 6249 C CA . ALA A 1 796 ? 9.081 -4.467 -36.246 1.00 90.75 796 ALA A CA 1
ATOM 6250 C C . ALA A 1 796 ? 8.301 -3.258 -35.704 1.00 90.75 796 ALA A C 1
ATOM 6252 O O . ALA A 1 796 ? 8.483 -2.139 -36.157 1.00 90.75 796 ALA A O 1
ATOM 6253 N N . ASN A 1 797 ? 7.378 -3.499 -34.774 1.00 88.25 797 ASN A N 1
ATOM 6254 C CA . ASN A 1 797 ? 6.542 -2.483 -34.118 1.00 88.25 797 ASN A CA 1
ATOM 6255 C C . ASN A 1 797 ? 5.995 -3.033 -32.794 1.00 88.25 797 ASN A C 1
ATOM 6257 O O . ASN A 1 797 ? 5.968 -4.260 -32.620 1.00 88.25 797 ASN A O 1
ATOM 6261 N N . ARG A 1 798 ? 5.501 -2.186 -31.885 1.00 82.94 798 ARG A N 1
ATOM 6262 C CA . ARG A 1 798 ? 4.795 -2.676 -30.687 1.00 82.94 798 ARG A CA 1
ATOM 6263 C C . ARG A 1 798 ? 3.430 -3.235 -31.070 1.00 82.94 798 ARG A C 1
ATOM 6265 O O . ARG A 1 798 ? 2.836 -2.858 -32.080 1.00 82.94 798 ARG A O 1
ATOM 6272 N N . SER A 1 799 ? 2.930 -4.198 -30.303 1.00 78.25 799 SER A N 1
ATOM 6273 C CA . SER A 1 799 ? 1.637 -4.820 -30.598 1.00 78.25 799 SER A CA 1
ATOM 6274 C C . SER A 1 799 ? 0.508 -3.779 -30.604 1.00 78.25 799 SER A C 1
ATOM 6276 O O . SER A 1 799 ? 0.268 -3.135 -29.594 1.00 78.25 799 SER A O 1
ATOM 6278 N N . GLY A 1 800 ? -0.212 -3.656 -31.724 1.00 73.62 800 GLY A N 1
ATOM 6279 C CA . GLY A 1 800 ? -1.307 -2.689 -31.899 1.00 73.62 800 GLY A CA 1
ATOM 6280 C C . GLY A 1 800 ? -0.910 -1.402 -32.627 1.00 73.62 800 GLY A C 1
ATOM 6281 O O . GLY A 1 800 ? -1.788 -0.695 -33.109 1.00 73.62 800 GLY A O 1
ATOM 6282 N N . GLU A 1 801 ? 0.388 -1.135 -32.777 1.00 81.88 801 GLU A N 1
ATOM 6283 C CA . GLU A 1 801 ? 0.893 0.017 -33.530 1.00 81.88 801 GLU A CA 1
ATOM 6284 C C . GLU A 1 801 ? 0.982 -0.257 -35.044 1.00 81.88 801 GLU A C 1
ATOM 6286 O O . GLU A 1 801 ? 0.973 -1.425 -35.467 1.00 81.88 801 GLU A O 1
ATOM 6291 N N . PRO A 1 802 ? 1.089 0.801 -35.875 1.00 83.31 802 PRO A N 1
ATOM 6292 C CA . PRO A 1 802 ? 1.349 0.670 -37.306 1.00 83.31 802 PRO A CA 1
ATOM 6293 C C . PRO A 1 802 ? 2.596 -0.174 -37.605 1.00 83.31 802 PRO A C 1
ATOM 6295 O O . PRO A 1 802 ? 3.535 -0.243 -36.817 1.00 83.31 802 PRO A O 1
ATOM 6298 N N . SER A 1 803 ? 2.595 -0.857 -38.750 1.00 86.88 803 SER A N 1
ATOM 6299 C CA . SER A 1 803 ? 3.756 -1.637 -39.190 1.00 86.88 803 SER A CA 1
ATOM 6300 C C . SER A 1 803 ? 4.831 -0.731 -39.781 1.00 86.88 803 SER A C 1
ATOM 6302 O O . SER A 1 803 ? 4.509 0.136 -40.587 1.00 86.88 803 SER A O 1
ATOM 6304 N N . SER A 1 804 ? 6.090 -0.993 -39.438 1.00 90.38 804 SER A N 1
ATOM 6305 C CA . SER A 1 804 ? 7.223 -0.182 -39.884 1.00 90.38 804 SER A CA 1
ATOM 6306 C C . SER A 1 804 ? 7.692 -0.545 -41.289 1.00 90.38 804 SER A C 1
ATOM 6308 O O . SER A 1 804 ? 7.902 -1.721 -41.606 1.00 90.38 804 SER A O 1
ATOM 6310 N N . ARG A 1 805 ? 7.896 0.468 -42.128 1.00 91.00 805 ARG A N 1
ATOM 6311 C CA . ARG A 1 805 ? 8.372 0.341 -43.513 1.00 91.00 805 ARG A CA 1
ATOM 6312 C C . ARG A 1 805 ? 9.825 0.744 -43.685 1.00 91.00 805 ARG A C 1
ATOM 6314 O O . ARG A 1 805 ? 10.421 0.369 -44.685 1.00 91.00 805 ARG A O 1
ATOM 6321 N N . SER A 1 806 ? 10.405 1.459 -42.736 1.00 91.81 806 SER A N 1
ATOM 6322 C CA . SER A 1 806 ? 11.822 1.818 -42.718 1.00 91.81 806 SER A CA 1
ATOM 6323 C C . SER A 1 806 ? 12.436 1.479 -41.360 1.00 91.81 806 SER A C 1
ATOM 6325 O O . SER A 1 806 ? 11.712 1.371 -40.367 1.00 91.81 806 SER A O 1
ATOM 6327 N N . ALA A 1 807 ? 13.764 1.317 -41.306 1.00 91.25 807 ALA A N 1
ATOM 6328 C CA . ALA A 1 807 ? 14.490 1.091 -40.051 1.00 91.25 807 ALA A CA 1
ATOM 6329 C C . ALA A 1 807 ? 14.188 2.181 -39.006 1.00 91.25 807 ALA A C 1
ATOM 6331 O O . ALA A 1 807 ? 14.071 1.914 -37.811 1.00 91.25 807 ALA A O 1
ATOM 6332 N N . GLU A 1 808 ? 14.028 3.410 -39.491 1.00 89.12 808 GLU A N 1
ATOM 6333 C CA . GLU A 1 808 ? 13.800 4.626 -38.720 1.00 89.12 808 GLU A CA 1
ATOM 6334 C C . GLU A 1 808 ? 12.464 4.640 -37.961 1.00 89.12 808 GLU A C 1
ATOM 6336 O O . GLU A 1 808 ? 12.396 5.134 -36.837 1.00 89.12 808 GLU A O 1
ATOM 6341 N N . GLU A 1 809 ? 11.411 4.050 -38.531 1.00 89.25 809 GLU A N 1
ATOM 6342 C CA . GLU A 1 809 ? 10.058 4.051 -37.950 1.00 89.25 809 GLU A CA 1
ATOM 6343 C C . GLU A 1 809 ? 9.943 3.261 -36.636 1.00 89.25 809 GLU A C 1
ATOM 6345 O O . GLU A 1 809 ? 8.987 3.462 -35.894 1.00 89.25 809 GLU A O 1
ATOM 6350 N N . PHE A 1 810 ? 10.922 2.406 -36.316 1.00 91.38 810 PHE A N 1
ATOM 6351 C CA . PHE A 1 810 ? 11.005 1.678 -35.042 1.00 91.38 810 PHE A CA 1
ATOM 6352 C C . PHE A 1 810 ? 12.298 1.977 -34.276 1.00 91.38 810 PHE A C 1
ATOM 6354 O O . PHE A 1 810 ? 12.816 1.128 -33.542 1.00 91.38 810 PHE A O 1
ATOM 6361 N N . ARG A 1 811 ? 12.839 3.192 -34.442 1.00 88.81 811 ARG A N 1
ATOM 6362 C CA . ARG A 1 811 ? 14.065 3.645 -33.767 1.00 88.81 811 ARG A CA 1
ATOM 6363 C C . ARG A 1 811 ? 14.016 3.487 -32.246 1.00 88.81 811 ARG A C 1
ATOM 6365 O O . ARG A 1 811 ? 15.032 3.165 -31.631 1.00 88.81 811 ARG A O 1
ATOM 6372 N N . ASP A 1 812 ? 12.849 3.659 -31.632 1.00 85.00 812 ASP A N 1
ATOM 6373 C CA . ASP A 1 812 ? 12.647 3.477 -30.189 1.00 85.00 812 ASP A CA 1
ATOM 6374 C C . ASP A 1 812 ? 12.903 2.032 -29.717 1.00 85.00 812 ASP A C 1
ATOM 6376 O O . ASP A 1 812 ? 13.236 1.809 -28.552 1.00 85.00 812 ASP A O 1
ATOM 6380 N N . LEU A 1 813 ? 12.796 1.050 -30.620 1.00 88.75 813 LEU A N 1
ATOM 6381 C CA . LEU A 1 813 ? 13.008 -0.373 -30.342 1.00 88.75 813 LEU A CA 1
ATOM 6382 C C . LEU A 1 813 ? 14.439 -0.846 -30.644 1.00 88.75 813 LEU A C 1
ATOM 6384 O O . LEU A 1 813 ? 14.803 -1.963 -30.261 1.00 88.75 813 LEU A O 1
ATOM 6388 N N . TRP A 1 814 ? 15.276 -0.017 -31.277 1.00 90.50 814 TRP A N 1
ATOM 6389 C CA . TRP A 1 814 ? 16.672 -0.354 -31.584 1.00 90.50 814 TRP A CA 1
ATOM 6390 C C . TRP A 1 814 ? 17.487 -0.770 -30.351 1.00 90.50 814 TRP A C 1
ATOM 6392 O O . TRP A 1 814 ? 18.171 -1.791 -30.441 1.00 90.50 814 TRP A O 1
ATOM 6402 N N . PRO A 1 815 ? 17.397 -0.101 -29.179 1.00 85.69 815 PRO A N 1
ATOM 6403 C CA . PRO A 1 815 ? 18.169 -0.486 -27.989 1.00 85.69 815 PRO A CA 1
ATOM 6404 C C . PRO A 1 815 ? 17.874 -1.897 -27.463 1.00 85.69 815 PRO A C 1
ATOM 6406 O O . PRO A 1 815 ? 18.606 -2.414 -26.622 1.00 85.69 815 PRO A O 1
ATOM 6409 N N . LEU A 1 816 ? 16.777 -2.511 -27.916 1.00 86.25 816 LEU A N 1
ATOM 6410 C CA . LEU A 1 816 ? 16.385 -3.866 -27.540 1.00 86.25 816 LEU A CA 1
ATOM 6411 C C . LEU A 1 816 ? 16.857 -4.927 -28.549 1.00 86.25 816 LEU A C 1
ATOM 6413 O O . LEU A 1 816 ? 16.715 -6.124 -28.287 1.00 86.25 816 LEU A O 1
ATOM 6417 N N . CYS A 1 817 ? 17.408 -4.495 -29.684 1.00 87.69 817 CYS A N 1
ATOM 6418 C CA . CYS A 1 817 ? 17.988 -5.339 -30.720 1.00 87.69 817 CYS A CA 1
ATOM 6419 C C . CYS A 1 817 ? 19.517 -5.341 -30.600 1.00 87.69 817 CYS A C 1
ATOM 6421 O O . CYS A 1 817 ? 20.121 -4.340 -30.225 1.00 87.69 817 CYS A O 1
ATOM 6423 N N . GLU A 1 818 ? 20.152 -6.452 -30.966 1.00 91.50 818 GLU A N 1
ATOM 6424 C CA . GLU A 1 818 ? 21.618 -6.519 -31.079 1.00 91.50 818 GLU A CA 1
ATOM 6425 C C . GLU A 1 818 ? 22.120 -5.652 -32.239 1.00 91.50 818 GLU A C 1
ATOM 6427 O O . GLU A 1 818 ? 23.118 -4.944 -32.130 1.00 91.50 818 GLU A O 1
ATOM 6432 N N . ALA A 1 819 ? 21.396 -5.706 -33.356 1.00 93.38 819 ALA A N 1
ATOM 6433 C CA . ALA A 1 819 ? 21.669 -4.944 -34.561 1.00 93.38 819 ALA A CA 1
ATOM 6434 C C . ALA A 1 819 ? 20.369 -4.701 -35.332 1.00 93.38 819 ALA A C 1
ATOM 6436 O O . ALA A 1 819 ? 19.409 -5.479 -35.233 1.00 93.38 819 ALA A O 1
ATOM 6437 N N . VAL A 1 820 ? 20.357 -3.627 -36.115 1.00 95.81 820 VAL A N 1
ATOM 6438 C CA . VAL A 1 820 ? 19.289 -3.319 -37.067 1.00 95.81 820 VAL A CA 1
ATOM 6439 C C . VAL A 1 820 ? 19.910 -3.237 -38.451 1.00 95.81 820 VAL A C 1
ATOM 6441 O O . VAL A 1 820 ? 20.847 -2.477 -38.676 1.00 95.81 820 VAL A O 1
ATOM 6444 N N . PHE A 1 821 ? 19.398 -4.042 -39.369 1.00 96.31 821 PHE A N 1
ATOM 6445 C CA . PHE A 1 821 ? 19.833 -4.078 -40.755 1.00 96.31 821 PHE A CA 1
ATOM 6446 C C . PHE A 1 821 ? 18.894 -3.185 -41.561 1.00 96.31 821 PHE A C 1
ATOM 6448 O O . PHE A 1 821 ? 17.704 -3.469 -41.639 1.00 96.31 821 PHE A O 1
ATOM 6455 N N . ASP A 1 822 ? 19.403 -2.090 -42.116 1.00 94.75 822 ASP A N 1
ATOM 6456 C CA . ASP A 1 822 ? 18.630 -1.118 -42.890 1.00 94.75 822 ASP A CA 1
ATOM 6457 C C . ASP A 1 822 ? 18.749 -1.408 -44.392 1.00 94.75 822 ASP A C 1
ATOM 6459 O O . ASP A 1 822 ? 19.825 -1.302 -44.984 1.00 94.75 822 ASP A O 1
ATOM 6463 N N . GLY A 1 823 ? 17.635 -1.814 -45.000 1.00 90.06 823 GLY A N 1
ATOM 6464 C CA . GLY A 1 823 ? 17.480 -2.037 -46.440 1.00 90.06 823 GLY A CA 1
ATOM 6465 C C . GLY A 1 823 ? 16.728 -0.912 -47.159 1.00 90.06 823 GLY A C 1
ATOM 6466 O O . GLY A 1 823 ? 16.300 -1.106 -48.295 1.00 90.06 823 GLY A O 1
ATOM 6467 N N . GLY A 1 824 ? 16.511 0.239 -46.513 1.00 90.38 824 GLY A N 1
ATOM 6468 C CA . GLY A 1 824 ? 15.660 1.311 -47.029 1.00 90.38 824 GLY A CA 1
ATOM 6469 C C . GLY A 1 824 ? 14.170 1.033 -46.811 1.00 90.38 824 GLY A C 1
ATOM 6470 O O . GLY A 1 824 ? 13.787 0.355 -45.856 1.00 90.38 824 GLY A O 1
ATOM 6471 N N . VAL A 1 825 ? 13.311 1.583 -47.677 1.00 88.38 825 VAL A N 1
ATOM 6472 C CA . VAL A 1 825 ? 11.848 1.442 -47.568 1.00 88.38 825 VAL A CA 1
ATOM 6473 C C . VAL A 1 825 ? 11.401 0.065 -48.071 1.00 88.38 825 VAL A C 1
ATOM 6475 O O . VAL A 1 825 ? 11.582 -0.268 -49.237 1.00 88.38 825 VAL A O 1
ATOM 6478 N N . SER A 1 826 ? 10.777 -0.719 -47.193 1.00 83.56 826 SER A N 1
ATOM 6479 C CA . SER A 1 826 ? 10.198 -2.035 -47.480 1.00 83.56 826 SER A CA 1
ATOM 6480 C C . SER A 1 826 ? 8.752 -1.932 -47.982 1.00 83.56 826 SER A C 1
ATOM 6482 O O . SER A 1 826 ? 7.935 -1.206 -47.405 1.00 83.56 826 SER A O 1
ATOM 6484 N N . GLY A 1 827 ? 8.447 -2.722 -49.020 1.00 73.94 827 GLY A N 1
ATOM 6485 C CA . GLY A 1 827 ? 7.109 -2.954 -49.576 1.00 73.94 827 GLY A CA 1
ATOM 6486 C C . GLY A 1 827 ? 6.470 -1.749 -50.280 1.00 73.94 827 GLY A C 1
ATOM 6487 O O . GLY A 1 827 ? 6.442 -0.637 -49.758 1.00 73.94 827 GLY A O 1
ATOM 6488 N N . GLU A 1 828 ? 5.866 -1.964 -51.451 1.00 64.88 828 GLU A N 1
ATOM 6489 C CA . GLU A 1 828 ? 5.212 -0.888 -52.221 1.00 64.88 828 GLU A CA 1
ATOM 6490 C C . GLU A 1 828 ? 3.884 -0.426 -51.590 1.00 64.88 828 GLU A C 1
ATOM 6492 O O . GLU A 1 828 ? 3.596 0.770 -51.538 1.00 64.88 828 GLU A O 1
ATOM 6497 N N . SER A 1 829 ? 3.097 -1.359 -51.043 1.00 67.50 829 SER A N 1
ATOM 6498 C CA . SER A 1 829 ? 1.744 -1.101 -50.521 1.00 67.50 829 SER A CA 1
ATOM 6499 C C . SER A 1 829 ? 1.694 -0.597 -49.075 1.00 67.50 829 SER A C 1
ATOM 6501 O O . SER A 1 829 ? 0.653 -0.116 -48.633 1.00 67.50 829 SER A O 1
ATOM 6503 N N . GLY A 1 830 ? 2.784 -0.741 -48.312 1.00 69.06 830 GLY A N 1
ATOM 6504 C CA . GLY A 1 830 ? 2.830 -0.437 -46.875 1.00 69.06 830 GLY A CA 1
ATOM 6505 C C . GLY A 1 830 ? 2.006 -1.370 -45.977 1.00 69.06 830 GLY A C 1
ATOM 6506 O O . GLY A 1 830 ? 1.941 -1.154 -44.769 1.00 69.06 830 GLY A O 1
ATOM 6507 N N . ALA A 1 831 ? 1.397 -2.416 -46.541 1.00 83.69 831 ALA A N 1
ATOM 6508 C CA . ALA A 1 831 ? 0.678 -3.441 -45.797 1.00 83.69 831 ALA A CA 1
ATOM 6509 C C . ALA A 1 831 ? 1.591 -4.639 -45.488 1.00 83.69 831 ALA A C 1
ATOM 6511 O O . ALA A 1 831 ? 2.447 -5.015 -46.289 1.00 83.69 831 ALA A O 1
ATOM 6512 N N . GLY A 1 832 ? 1.374 -5.289 -44.340 1.00 88.12 832 GLY A N 1
ATOM 6513 C CA . GLY A 1 832 ? 2.009 -6.577 -44.043 1.00 88.12 832 GLY A CA 1
ATOM 6514 C C . GLY A 1 832 ? 1.560 -7.688 -45.002 1.00 88.12 832 GLY A C 1
ATOM 6515 O O . GLY A 1 832 ? 0.645 -7.505 -45.801 1.00 88.12 832 GLY A O 1
ATOM 6516 N N . SER A 1 833 ? 2.174 -8.868 -44.902 1.00 91.44 833 SER A N 1
ATOM 6517 C CA . SER A 1 833 ? 1.825 -10.022 -45.743 1.00 91.44 833 SER A CA 1
ATOM 6518 C C . SER A 1 833 ? 0.360 -10.455 -45.623 1.00 91.44 833 SER A C 1
ATOM 6520 O O . SER A 1 833 ? -0.232 -10.393 -44.537 1.00 91.44 833 SER A O 1
ATOM 6522 N N . THR A 1 834 ? -0.213 -10.964 -46.714 1.00 93.75 834 THR A N 1
ATOM 6523 C CA . THR A 1 834 ? -1.520 -11.640 -46.663 1.00 93.75 834 THR A CA 1
ATOM 6524 C C . THR A 1 834 ? -1.385 -12.964 -45.911 1.00 93.75 834 THR A C 1
ATOM 6526 O O . THR A 1 834 ? -0.476 -13.750 -46.183 1.00 93.75 834 THR A O 1
ATOM 6529 N N . LEU A 1 835 ? -2.277 -13.206 -44.948 1.00 94.44 835 LEU A N 1
ATOM 6530 C CA . LEU A 1 835 ? -2.253 -14.383 -44.080 1.00 94.44 835 LEU A CA 1
ATOM 6531 C C . LEU A 1 835 ? -3.331 -15.376 -44.532 1.00 94.44 835 LEU A C 1
ATOM 6533 O O . LEU A 1 835 ? -4.526 -15.107 -44.380 1.00 94.44 835 LEU A O 1
ATOM 6537 N N . LEU A 1 836 ? -2.907 -16.513 -45.081 1.00 94.38 836 LEU A N 1
ATOM 6538 C CA . LEU A 1 836 ? -3.785 -17.548 -45.630 1.00 94.38 836 LEU A CA 1
ATOM 6539 C C . LEU A 1 836 ? -3.743 -18.790 -44.746 1.00 94.38 836 LEU A C 1
ATOM 6541 O O . LEU A 1 836 ? -2.678 -19.353 -44.513 1.00 94.38 836 LEU A O 1
ATOM 6545 N N . ASP A 1 837 ? -4.898 -19.234 -44.271 1.00 94.06 837 ASP A N 1
ATOM 6546 C CA . ASP A 1 837 ? -5.043 -20.499 -43.565 1.00 94.06 837 ASP A CA 1
ATOM 6547 C C . ASP A 1 837 ? -5.374 -21.617 -44.548 1.00 94.06 837 ASP A C 1
ATOM 6549 O O . ASP A 1 837 ? -6.439 -21.631 -45.174 1.00 94.06 837 ASP A O 1
ATOM 6553 N N . LEU A 1 838 ? -4.408 -22.527 -44.672 1.00 93.25 838 LEU A N 1
ATOM 6554 C CA . LEU A 1 838 ? -4.435 -23.730 -45.493 1.00 93.25 838 LEU A CA 1
ATOM 6555 C C . LEU A 1 838 ? -4.293 -24.980 -44.611 1.00 93.25 838 LEU A C 1
ATOM 6557 O O . LEU A 1 838 ? -3.888 -26.038 -45.089 1.00 93.25 838 LEU A O 1
ATOM 6561 N N . SER A 1 839 ? -4.584 -24.877 -43.309 1.00 91.81 839 SER A N 1
ATOM 6562 C CA . SER A 1 839 ? -4.386 -25.977 -42.358 1.00 91.81 839 SER A CA 1
ATOM 6563 C C . SER A 1 839 ? -5.373 -27.134 -42.534 1.00 91.81 839 SER A C 1
ATOM 6565 O O . SER A 1 839 ? -5.077 -28.258 -42.136 1.00 91.81 839 SER A O 1
ATOM 6567 N N . ALA A 1 840 ? -6.530 -26.886 -43.155 1.00 87.50 840 ALA A N 1
ATOM 6568 C CA . ALA A 1 840 ? -7.563 -27.889 -43.384 1.00 87.50 840 ALA A CA 1
ATOM 6569 C C . ALA A 1 840 ? -7.638 -28.306 -44.871 1.00 87.50 840 ALA A C 1
ATOM 6571 O O . ALA A 1 840 ? -7.680 -27.435 -45.744 1.00 87.50 840 ALA A O 1
ATOM 6572 N N . PRO A 1 841 ? -7.730 -29.615 -45.185 1.00 83.25 841 PRO A N 1
ATOM 6573 C CA . PRO A 1 841 ? -7.848 -30.100 -46.561 1.00 83.25 841 PRO A CA 1
ATOM 6574 C C . PRO A 1 841 ? -9.018 -29.452 -47.316 1.00 83.25 841 PRO A C 1
ATOM 6576 O O . PRO A 1 841 ? -10.153 -29.447 -46.836 1.00 83.25 841 PRO A O 1
ATOM 6579 N N . GLY A 1 842 ? -8.738 -28.904 -48.503 1.00 79.81 842 GLY A N 1
ATOM 6580 C CA . GLY A 1 842 ? -9.744 -28.306 -49.392 1.00 79.81 842 GLY A CA 1
ATOM 6581 C C . GLY A 1 842 ? -10.407 -27.021 -48.877 1.00 79.81 842 GLY A C 1
ATOM 6582 O O . GLY A 1 842 ? -11.374 -26.564 -49.484 1.00 79.81 842 GLY A O 1
ATOM 6583 N N . ARG A 1 843 ? -9.928 -26.434 -47.772 1.00 82.62 843 ARG A N 1
ATOM 6584 C CA . ARG A 1 843 ? -10.458 -25.186 -47.208 1.00 82.62 843 ARG A CA 1
ATOM 6585 C C . ARG A 1 843 ? -9.410 -24.084 -47.261 1.00 82.62 843 ARG A C 1
ATOM 6587 O O . ARG A 1 843 ? -8.295 -24.260 -46.787 1.00 82.62 843 ARG A O 1
ATOM 6594 N N . LEU A 1 844 ? -9.821 -22.933 -47.782 1.00 87.00 844 LEU A N 1
ATOM 6595 C CA . LEU A 1 844 ? -9.061 -21.692 -47.748 1.00 87.00 844 LEU A CA 1
ATOM 6596 C C . LEU A 1 844 ? -9.796 -20.687 -46.862 1.00 87.00 844 LEU A C 1
ATOM 6598 O O . LEU A 1 844 ? -10.971 -20.392 -47.100 1.00 87.00 844 LEU A O 1
ATOM 6602 N N . LYS A 1 845 ? -9.087 -20.116 -45.887 1.00 91.31 845 LYS A N 1
ATOM 6603 C CA . LYS A 1 845 ? -9.565 -18.963 -45.119 1.00 91.31 845 LYS A CA 1
ATOM 6604 C C . LYS A 1 845 ? -8.527 -17.848 -45.147 1.00 91.31 845 LYS A C 1
ATOM 6606 O O . LYS A 1 845 ? -7.360 -18.065 -44.844 1.00 91.31 845 LYS A O 1
ATOM 6611 N N . ILE A 1 846 ? -8.959 -16.638 -45.478 1.00 91.75 846 ILE A N 1
ATOM 6612 C CA . ILE A 1 846 ? -8.110 -15.449 -45.395 1.00 91.75 846 ILE A CA 1
ATOM 6613 C C . ILE A 1 846 ? -8.220 -14.922 -43.963 1.00 91.75 846 ILE A C 1
ATOM 6615 O O . ILE A 1 846 ? -9.293 -14.521 -43.522 1.00 91.75 846 ILE A O 1
ATOM 6619 N N . LEU A 1 847 ? -7.124 -14.988 -43.208 1.00 90.75 847 LEU A N 1
ATOM 6620 C CA . LEU A 1 847 ? -7.073 -14.504 -41.823 1.00 90.75 847 LEU A CA 1
ATOM 6621 C C . LEU A 1 847 ? -6.719 -13.018 -41.749 1.00 90.75 847 LEU A C 1
ATOM 6623 O O . LEU A 1 847 ? -7.086 -12.345 -40.788 1.00 90.75 847 LEU A O 1
ATOM 6627 N N . ARG A 1 848 ? -5.989 -12.517 -42.749 1.00 90.88 848 ARG A N 1
ATOM 6628 C CA . ARG A 1 848 ? -5.656 -11.101 -42.902 1.00 90.88 848 ARG A CA 1
ATOM 6629 C C . ARG A 1 848 ? -5.388 -10.791 -44.367 1.00 90.88 848 ARG A C 1
ATOM 6631 O O . ARG A 1 848 ? -4.532 -11.431 -44.974 1.00 90.88 848 ARG A O 1
ATOM 6638 N N . GLU A 1 849 ? -6.055 -9.773 -44.888 1.00 90.88 849 GLU A N 1
ATOM 6639 C CA . GLU A 1 849 ? -5.735 -9.195 -46.192 1.00 90.88 849 GLU A CA 1
ATOM 6640 C C . GLU A 1 849 ? -4.508 -8.282 -46.079 1.00 90.88 849 GLU A C 1
ATOM 6642 O O . GLU A 1 849 ? -4.385 -7.497 -45.136 1.00 90.88 849 GLU A O 1
ATOM 6647 N N . GLY A 1 850 ? -3.575 -8.413 -47.019 1.00 90.25 850 GLY A N 1
ATOM 6648 C CA . GLY A 1 850 ? -2.325 -7.663 -47.027 1.00 90.25 850 GLY A CA 1
ATOM 6649 C C . GLY A 1 850 ? -1.701 -7.607 -48.420 1.00 90.25 850 GLY A C 1
ATOM 6650 O O . GLY A 1 850 ? -2.387 -7.699 -49.438 1.00 90.25 850 GLY A O 1
ATOM 6651 N N . ALA A 1 851 ? -0.379 -7.467 -48.481 1.00 89.94 851 ALA A N 1
ATOM 6652 C CA . ALA A 1 851 ? 0.357 -7.514 -49.740 1.00 89.94 851 ALA A CA 1
ATOM 6653 C C . ALA A 1 851 ? 0.202 -8.885 -50.439 1.00 89.94 851 ALA A C 1
ATOM 6655 O O . ALA A 1 851 ? 0.086 -9.918 -49.777 1.00 89.94 851 ALA A O 1
ATOM 6656 N N . GLY A 1 852 ? 0.172 -8.893 -51.777 1.00 88.38 852 GLY A N 1
ATOM 6657 C CA . GLY A 1 852 ? 0.071 -10.109 -52.602 1.00 88.38 852 GLY A CA 1
ATOM 6658 C C . GLY A 1 852 ? -1.304 -10.772 -52.685 1.00 88.38 852 GLY A C 1
ATOM 6659 O O . GLY A 1 852 ? -1.420 -11.860 -53.241 1.00 88.38 852 GLY A O 1
ATOM 6660 N N . MET A 1 853 ? -2.350 -10.153 -52.130 1.00 89.88 853 MET A N 1
ATOM 6661 C CA . MET A 1 853 ? -3.693 -10.741 -52.071 1.00 89.88 853 MET A CA 1
ATOM 6662 C C . MET A 1 853 ? -4.264 -11.079 -53.458 1.00 89.88 853 MET A C 1
ATOM 6664 O O . MET A 1 853 ? -4.826 -12.154 -53.664 1.00 89.88 853 MET A O 1
ATOM 6668 N N . ARG A 1 854 ? -4.114 -10.176 -54.433 1.00 86.88 854 ARG A N 1
ATOM 6669 C CA . ARG A 1 854 ? -4.688 -10.355 -55.774 1.00 86.88 854 ARG A CA 1
ATOM 6670 C C . ARG A 1 854 ? -4.019 -11.507 -56.521 1.00 86.88 854 ARG A C 1
ATOM 6672 O O . ARG A 1 854 ? -4.701 -12.329 -57.125 1.00 86.88 854 ARG A O 1
ATOM 6679 N N . GLU A 1 855 ? -2.697 -11.572 -56.457 1.00 87.81 855 GLU A N 1
ATOM 6680 C CA . GLU A 1 855 ? -1.883 -12.616 -57.071 1.00 87.81 855 GLU A CA 1
ATOM 6681 C C . GLU A 1 855 ? -2.160 -13.973 -56.404 1.00 87.81 855 GLU A C 1
ATOM 6683 O O . GLU A 1 855 ? -2.352 -14.972 -57.099 1.00 87.81 855 GLU A O 1
ATOM 6688 N N . ALA A 1 856 ? -2.308 -13.997 -55.073 1.00 89.69 856 ALA A N 1
ATOM 6689 C CA . ALA A 1 856 ? -2.681 -15.198 -54.331 1.00 89.69 856 ALA A CA 1
ATOM 6690 C C . ALA A 1 856 ? -4.030 -15.772 -54.783 1.00 89.69 856 ALA A C 1
ATOM 6692 O O . ALA A 1 856 ? -4.140 -16.981 -54.970 1.00 89.69 856 ALA A O 1
ATOM 6693 N N . LEU A 1 857 ? -5.052 -14.931 -54.990 1.00 88.69 857 LEU A N 1
ATOM 6694 C CA . LEU A 1 857 ? -6.370 -15.391 -55.445 1.00 88.69 857 LEU A CA 1
ATOM 6695 C C . LEU A 1 857 ? -6.316 -16.061 -56.825 1.00 88.69 857 LEU A C 1
ATOM 6697 O O . LEU A 1 857 ? -6.963 -17.089 -57.016 1.00 88.69 857 LEU A O 1
ATOM 6701 N N . LEU A 1 858 ? -5.518 -15.530 -57.758 1.00 89.06 858 LEU A N 1
ATOM 6702 C CA . LEU A 1 858 ? -5.334 -16.127 -59.089 1.00 89.06 858 LEU A CA 1
ATOM 6703 C C . LEU A 1 858 ? -4.667 -17.506 -59.004 1.00 89.06 858 LEU A C 1
ATOM 6705 O O . LEU A 1 858 ? -5.082 -18.449 -59.681 1.00 89.06 858 LEU A O 1
ATOM 6709 N N . VAL A 1 859 ? -3.652 -17.638 -58.144 1.00 90.00 859 VAL A N 1
ATOM 6710 C CA . VAL A 1 859 ? -2.989 -18.923 -57.887 1.00 90.00 859 VAL A CA 1
ATOM 6711 C C . VAL A 1 859 ? -3.964 -19.902 -57.237 1.00 90.00 859 VAL A C 1
ATOM 6713 O O . VAL A 1 859 ? -4.088 -21.033 -57.690 1.00 90.00 859 VAL A O 1
ATOM 6716 N N . LEU A 1 860 ? -4.707 -19.484 -56.215 1.00 88.81 860 LEU A N 1
ATOM 6717 C CA . LEU A 1 860 ? -5.660 -20.344 -55.509 1.00 88.81 860 LEU A CA 1
ATOM 6718 C C . LEU A 1 860 ? -6.798 -20.831 -56.424 1.00 88.81 860 LEU A C 1
ATOM 6720 O O . LEU A 1 860 ? -7.178 -22.003 -56.354 1.00 88.81 860 LEU A O 1
ATOM 6724 N N . GLU A 1 861 ? -7.278 -19.983 -57.341 1.00 86.38 861 GLU A N 1
ATOM 6725 C CA . GLU A 1 861 ? -8.295 -20.348 -58.332 1.00 86.38 861 GLU A CA 1
ATOM 6726 C C . GLU A 1 861 ? -7.806 -21.437 -59.301 1.00 86.38 861 GLU A C 1
ATOM 6728 O O . GLU A 1 861 ? -8.550 -22.382 -59.574 1.00 86.38 861 GLU A O 1
ATOM 6733 N N . LYS A 1 862 ? -6.537 -21.382 -59.741 1.00 88.44 862 LYS A N 1
ATOM 6734 C CA . LYS A 1 862 ? -5.898 -22.434 -60.561 1.00 88.44 862 LYS A CA 1
ATOM 6735 C C . LYS A 1 862 ? -5.964 -23.816 -59.894 1.00 88.44 862 LYS A C 1
ATOM 6737 O O . LYS A 1 862 ? -6.065 -24.822 -60.594 1.00 88.44 862 LYS A O 1
ATOM 6742 N N . TYR A 1 863 ? -5.940 -23.874 -58.562 1.00 87.25 863 TYR A N 1
ATOM 6743 C CA . TYR A 1 863 ? -6.023 -25.116 -57.783 1.00 87.25 863 TYR A CA 1
ATOM 6744 C C . TYR A 1 863 ? -7.440 -25.444 -57.286 1.00 87.25 863 TYR A C 1
ATOM 6746 O O . TYR A 1 863 ? -7.617 -26.381 -56.508 1.00 87.25 863 TYR A O 1
ATOM 6754 N N . GLY A 1 864 ? -8.460 -24.695 -57.720 1.00 82.94 864 GLY A N 1
ATOM 6755 C CA . GLY A 1 864 ? -9.851 -24.913 -57.315 1.00 82.94 864 GLY A CA 1
ATOM 6756 C C . GLY A 1 864 ? -10.141 -24.574 -55.848 1.00 82.94 864 GLY A C 1
ATOM 6757 O O . GLY A 1 864 ? -11.188 -24.965 -55.332 1.00 82.94 864 GLY A O 1
ATOM 6758 N N . LEU A 1 865 ? -9.243 -23.849 -55.172 1.00 82.75 865 LEU A N 1
ATOM 6759 C CA . LEU A 1 865 ? -9.424 -23.405 -53.792 1.00 82.75 865 LEU A CA 1
ATOM 6760 C C . LEU A 1 865 ? -10.102 -22.037 -53.800 1.00 82.75 865 LEU A C 1
ATOM 6762 O O . LEU A 1 865 ? -9.533 -21.043 -54.243 1.00 82.75 865 LEU A O 1
ATOM 6766 N N . ARG A 1 866 ? -11.337 -21.984 -53.303 1.00 72.25 866 ARG A N 1
ATOM 6767 C CA . ARG A 1 866 ? -12.088 -20.735 -53.137 1.00 72.25 866 ARG A CA 1
ATOM 6768 C C . ARG A 1 866 ? -12.177 -20.376 -51.656 1.00 72.25 866 ARG A C 1
ATOM 6770 O O . ARG A 1 866 ? -12.263 -21.296 -50.837 1.00 72.25 866 ARG A O 1
ATOM 6777 N N . PRO A 1 867 ? -12.175 -19.079 -51.299 1.00 67.31 867 PRO A N 1
ATOM 6778 C CA . PRO A 1 867 ? -12.449 -18.665 -49.931 1.00 67.31 867 PRO A CA 1
ATOM 6779 C C . PRO A 1 867 ? -13.799 -19.246 -49.500 1.00 67.31 867 PRO A C 1
ATOM 6781 O O . PRO A 1 867 ? -14.785 -19.122 -50.231 1.00 67.31 867 PRO A O 1
ATOM 6784 N N . GLY A 1 868 ? -13.837 -19.929 -48.355 1.00 59.31 868 GLY A N 1
ATOM 6785 C CA . GLY A 1 868 ? -15.115 -20.289 -47.740 1.00 59.31 868 GLY A CA 1
ATOM 6786 C C . GLY A 1 868 ? -15.918 -19.027 -47.381 1.00 59.31 868 GLY A C 1
ATOM 6787 O O . GLY A 1 868 ? -15.306 -17.968 -47.229 1.00 59.31 868 GLY A O 1
ATOM 6788 N N . PRO A 1 869 ? -17.258 -19.115 -47.273 1.00 45.06 869 PRO A N 1
ATOM 6789 C CA . PRO A 1 869 ? -18.074 -18.011 -46.770 1.00 45.06 869 PRO A CA 1
ATOM 6790 C C . PRO A 1 869 ? -17.696 -17.594 -45.344 1.00 45.06 869 PRO A C 1
ATOM 6792 O O . PRO A 1 869 ? -17.192 -18.454 -44.577 1.00 45.06 869 PRO A O 1
#

Organism: NCBI:txid121088

Solvent-accessible surface area (backbone atoms only — not comparable to full-atom values): 48047 Å² total; per-residue (Å²): 133,73,70,74,61,53,59,61,55,54,62,59,53,65,53,50,62,56,54,54,52,52,51,52,57,33,62,70,51,64,85,89,72,60,53,62,31,42,32,47,72,56,92,91,56,68,46,27,38,39,39,38,68,57,95,90,38,81,42,78,46,82,40,53,28,80,40,48,28,49,64,56,41,51,52,55,44,51,63,73,67,61,73,86,81,79,88,85,87,83,90,84,86,91,77,92,71,81,72,81,83,62,51,53,48,40,13,56,36,89,80,51,95,56,64,61,69,49,87,34,30,31,45,67,43,54,73,51,25,32,17,35,39,50,61,73,46,50,23,41,35,42,61,54,54,14,29,63,80,42,61,40,49,88,45,62,40,26,39,75,43,75,44,65,67,48,70,40,69,40,68,36,38,81,88,58,39,46,32,42,32,30,38,27,48,85,91,47,92,62,76,42,79,45,100,41,65,53,74,58,48,58,43,46,83,88,41,59,53,15,28,42,33,46,33,41,31,24,13,19,79,63,62,88,83,71,82,81,69,83,93,77,76,85,65,65,44,71,29,66,70,49,68,30,60,39,52,49,23,38,72,63,47,98,54,65,41,53,58,80,46,26,73,76,21,82,57,70,67,55,86,65,37,42,28,42,34,29,32,51,48,58,35,54,77,63,56,70,38,68,64,42,34,68,69,64,39,64,88,38,59,68,73,44,66,32,57,56,49,16,52,55,43,48,49,54,33,54,57,43,45,34,54,40,32,39,33,35,26,37,44,32,56,66,50,42,70,72,44,53,46,59,59,38,41,79,71,46,30,46,71,50,79,45,69,30,80,47,96,57,67,32,23,36,35,43,35,33,32,54,80,46,36,45,80,77,46,76,49,76,44,53,54,25,64,58,55,63,64,85,56,52,84,92,50,45,68,46,57,74,52,61,41,75,66,54,38,55,47,36,71,72,43,36,40,40,37,40,36,38,33,31,35,65,49,91,75,56,86,78,50,39,20,38,36,39,34,34,31,47,43,60,68,58,81,56,38,44,38,57,31,28,54,49,50,43,50,51,44,47,51,50,51,51,50,49,53,56,48,60,77,72,51,95,61,53,71,58,76,42,47,38,43,31,28,38,48,55,48,49,61,78,97,48,77,32,45,38,59,41,25,42,53,68,17,40,40,56,39,83,41,67,40,22,61,57,21,62,73,52,54,82,88,65,54,83,85,62,84,65,94,72,81,90,84,93,77,90,81,95,74,89,82,88,78,89,89,75,88,86,66,98,62,82,85,45,58,48,48,64,44,72,38,90,66,46,31,40,54,69,66,73,81,65,64,80,54,28,34,36,37,78,98,46,72,30,34,30,63,46,51,29,33,31,65,89,50,38,44,74,75,47,70,54,75,78,83,50,73,79,73,57,75,59,58,34,40,30,77,47,40,49,20,38,40,51,74,47,42,36,34,34,29,51,56,51,76,68,63,62,50,63,48,65,79,60,71,86,64,71,76,76,74,88,68,76,50,49,73,41,65,48,42,81,87,43,32,64,60,54,31,50,39,29,75,70,43,30,39,32,36,36,53,33,48,22,31,26,22,38,38,21,27,29,51,38,51,68,14,46,52,48,54,36,58,72,22,71,44,65,79,87,60,76,63,30,36,36,39,46,48,72,82,57,48,69,62,44,26,61,58,87,73,49,65,94,56,54,66,63,72,55,36,66,26,36,40,31,41,28,24,32,46,42,90,85,28,81,53,18,76,70,57,43,59,95,53,68,57,40,36,38,31,26,52,62,26,73,48,52,23,50,30,28,54,74,52,70,53,54,28,28,36,43,65,34,40,48,68,91,55,73,74,16,37,36,63,72,73,33,52,89,54,39,84,77,24,67,32,35,31,38,62,56,80,20,34,95,83,64,36,52,51,16,31,38,35,57,58,48,74,91,45,34,44,78,78,38,89,33,33,57,47,71,63,47,50,58,53,33,50,78,72,72,44,56,72,63,134

Nearest PDB structures (foldseek):
  4z2b-assembly1_A  TM=8.497E-01  e=4.782E-42  Homo sapiens
  6rvz-assembly1_A  TM=7.695E-01  e=3.299E-22  Homo sapiens
  6f89-assembly2_B  TM=9.064E-01  e=3.293E-15  Pyrococcus abyssi GE5
  3aje-assembly1_A  TM=8.811E-01  e=1.560E-15  Sulfurisphaera tokodaii str. 7
  1kk9-assembly1_A  TM=8.696E-01  e=1.512E-11  Escherichia coli

pLDDT: mean 83.25, std 18.56, range [24.27, 98.88]

Radius of gyration: 40.12 Å; Cα contacts (8 Å, |Δi|>4): 1753; chains: 1; bounding box: 73×74×149 Å

Secondary structure (DSSP, 8-state):
--HHHHHHHHHHHHHHHHHHHHHHHHHHS-TT-PPEEEEE--TT-SEEEEEEEETTEEEEEEEETTSBHHHHHHHHHHHHH--S-------------------EEEESSTT-SSPPPTTSBHHHHHHH-SEEEETTEEEEEEES--EEEEEE--S--BTTSPB--EEEEES--TTT-EEEEEEE-TT-SSPEEES--SS-B---GGGBT-EEEEEEE-EEPPPTT---S-SSS---EE---EEEEEEEBB---SS-TTHHHHTT--S---TTEEEEEEEE---HHHHSSHHHHHHTSTTS-HHHHSHHHHHHHHHHHHHHTT-SEEEEEEEEHHHIIIIIHHHHHHTTEEEEEEE-SSS--EEEEEEEETTTEEEEEEEEEEHHHHTSSSPPGGGGGGGGG--HHHHHHHTT---EEEEEEEEESS--TT--EEEEEEEE----TT-HHHHHHHHHHHHHHHHHHHHHHHTTS-PPSPEEEEEEEE-----TTS--HHHHHHHHSEE-TT-HHHHHHTT--GGGGGG------------------------SS-------EE-SS--EETTTT--S-SEEETTEEE--EEEEE-TTTEEEEEEPPPPPHHHH-S-SS-SS--SSB--EEEEEEEPPTTHHHHGGGSTT----S----EEEE-SGGGHHHHHHHHHTT--EEE--SSS-EEEEETT-HHHHHHHHHHTT--TTSPPEEE-SSGGGGGGTB--TTS-TTHHHHH-SSSEEEEEEBPTTSS--TTSSTT-SEEEEE--S-HHHHHHHHHHTS-EEEEESS-TTSPPPSSGGGGGGGGGGSSEEEE-SS--SS-PPBEEEE--STT-BEEEE--BTHHHHHHHHHHTT--B--

Foldseek 3Di:
DPPVVVVVVVVVVVVVVVVVVLLVLQLPPDPPDAAAWEKEDDPPDQWIWIWDQDPNDIDIDTGGQQAFQLVVQVVLQVVNVDDPDDDDDDDDDDDPDPDPDFDWFFDLASVGPDTDDRRDGNNVRLVSGQWIRTRSGIHGYDYFFWDFPDWEFLAQAEAQFKTAIDTDITQFDPVPKWKWKWKAAPPGPDTHTDPDRDNMDHDHPVQAFIKMKMKIWTKHFDPPVPPDDDDDDGDIGIDDIDMYIHGRYDHFDPDAFCNVLLVVQVDADDPLKFKEKEEAQAALVQLVDPCSCVPFPVVADVVLLDPSNLLSSVQVNVVSNNGQKYKYFNDFPCCCVRPVQVVVVVVQKHKDADAFPDPDRTGMMMIGHNLFKDFLDKDKAFQLVCLLDPHDPQLVLCVLQNDPQVNVVSVVGRWMKIWTWIATPDPPLLDFIETEIETEADQDQQALVRLLSVLQVSLQVSVVRLVVSVVPDVGRDDYWYKYWYFSSFFQPPHGGNSRCCQAVQKDALPHVNLVSNVPDGPVPCVVPPDDDDDDPDDDDDDDDDDDDDDDPDDRRSGGIHGGPDHWAWQCNPPDQAFAWTVPDTGHGITITIDPLFKHFPDWRDDDDPVRVVDQPDYSRHSGSGHMTMTMMGTDGPVNNVVCVVVVPDDPPPDDPAAAAALDPVCLVVLLVCQVVLFWEWEFFQAFIKIKHFQLDLSSVVLRCVLQVHDLQPAWAWEALDQVCCVLFFDCPLDDPCLSVLQDDAQAKEKAFTDPPHSGHCSHNPPDRIHIYYYTPDPSSSSSRVVSVHIMTIDFLHHPPDQGHQFLVVNPVSSVSGNHYHTHDGHYPVSWHGFYWYPHDRLAIAGPDDTPCPVVSCVSCVVVVRDHDD

Sequence (869 aa):
MGLLRAARRCALSTSRTGRSSVYAAAMDAHRSHRPKAYVRCIPGEENLQIMITLAGRERNMNRPKSELLERSLARIRISLTAKPDKKRRKKNADVAAEEPYIPVELYETSSSSKPIDLQVSNEAGWTKAGALLAGQQMFDVEVNPPTVDKISLHTTPMIGYPLLPNYVLQFADSEACEWQWFRRHKDGQDWQAIDCQSRVYTPKAEDKGCSVRVQCTPRAFSSHNDSKANGIGGSVRVGMPVAADTGPVDEGPPEVPGQGRHLHTNEVLRSPLFRVVTYNILADQYVSMNDTQELLFNYCDKKYLSLDYRKQLVLEELEGYNADIICLQEIDEKAFRSYFQPHFADRGFEGYYANKVTAVREGCATFFRSSRFEVLRQKDVSLRDQFAGPLAPHLRCFEPMMSSSLQKCFQKIGTIAQMLVLAPRGGCRAEGCLCVVNTHLFFHPRAPHIRSMQAACIMHEAHALMTSAASGSTAPEPISVVFCGDLNSAMHSGRPGAVELLQQGRLRADYWDWKDGALFKWDKSEEGCQLEGSKLEDDMEVEDNGSNEMTDGKAVYGVDVAIPFKLRSADGLETPFTNYVRHYCALLDYIWYDPRHLRVERGVPMPSERELRSFLPSRRFPSDHLAVVFDLAWRSDRELVDDRHDVDQSPPASATTNVVPADLNNVDLAVEALRRSRVIGVPTDTIYGFAADASKGDAIQRVYRIKQRSRNVPLAVCLADVDQIGQCCRLDHLPPSLVGDLLPGPLTLVLPRLPDATLSPQLNPELPNLAVRVPDHEFMREVCRRFDGPVALTSANRSGEPSSRSAEEFRDLWPLCEAVFDGGVSGESGAGSTLLDLSAPGRLKILREGAGMREALLVLEKYGLRPGP